Protein 1UQT (pdb70)

Secondary structure (DSSP, 8-state):
--EEEEEEE--------HHHHHHHHHHHHH-EEEEEEEEEES--SSPPEEEEETTEEEEEEEE-HHHIIIIIIIIIIIIIHHHHTT-GGG----HHHHHHHHHHHHHHHHHHGGG--TT-EEEEESGGGTTHHHHHHHTT--S-EEEE--S----HHHHTTSTTHHHHHHHHTTSSEEEESSHHHHHHHHHHHHHHS-EEEETTTEEEETTEEEEEEE------HHHHHHHHHSPPPHHHHHHHHHTTT-EEEEEE--B-GGG-HHHHHHHHHHHHHH-GGGTTTEEEEEE--B-STTSHHHHHHHHHHHHHHHHHHHHH-BTTB-SEEEE-S---HHHHHHHHHH-SEEEE--SSBS--HHHHHHHHHS-TTS--EEEEETTBGGGGT-TTSEEE-TT-HHHHHHHHHHHHT--HHHHHHHHHHHHHHHHHT-HHHHHHHHHHHHHHSPP-/--EEEEEEE------HHHHHHHHHHHHH-EEEEEE-S--S-TTS--EEEE-SSEEEEEE---HHHHIIIIIIIIIIIIHHHHTT-GGG----HHHHHHHHHHHHHHHHHHTTT--TT-EEEEESGGGTTHHHHHHHTT---EEEEE--SPPPPHHHHTTSTTHHHHHHHHTTSSEEEESSHHHHHHHHHHHHHHS-EEE-SSSEEEETTEEEEEEE------HHHHHHHHHSPPPHHHHHHHHH-TT-EEEEEE--B-GGG-HHHHHHHHHHHHHH-GGGTTTEEEEEE--B-STTSHHHHHHHHHHHHHHHHHHHHH-BTTB-SEEEE-S---HHHHHHHHHH-SEEEE--SSBS--HHHHHHHHHS-TTS--EEEEETTBGGGGT-TTSEEE-TT-HHHHHHHHHHHHT--HHHHHHHHHHHHHHHHHT-HHHHHHHHHHHHHHSPP-

CATH classification: 3.40.50.2000 (+1 more: 3.40.50.2000)

Solvent-accessible surface area: 35461 Å² total; per-residue (Å²): 82,60,3,0,0,1,7,11,137,30,36,71,84,188,121,52,27,9,51,12,34,1,0,28,30,3,0,127,90,34,3,6,5,6,0,2,12,45,27,109,53,26,101,66,146,103,118,40,152,127,76,142,145,66,93,5,23,11,0,14,8,18,2,28,117,109,23,16,64,23,0,33,16,47,0,0,1,9,0,0,10,0,0,0,6,64,75,69,101,38,34,105,49,109,134,81,0,12,73,0,0,45,102,1,0,25,64,5,0,75,44,0,62,110,36,28,104,145,93,1,3,0,0,0,2,24,2,16,0,1,0,0,0,54,9,0,35,131,65,56,7,85,15,50,0,0,2,0,1,28,9,10,5,0,59,19,154,33,0,59,57,1,66,4,54,49,44,0,0,71,8,4,1,10,0,9,1,1,0,5,5,15,73,113,10,5,78,9,0,20,71,0,0,65,104,58,27,213,30,88,65,178,101,61,69,41,5,53,1,100,74,60,69,4,73,2,42,32,8,36,5,0,1,55,8,114,53,2,41,146,24,2,64,22,122,27,57,114,147,26,46,104,12,113,73,123,17,183,120,34,59,13,1,6,1,11,9,78,2,0,10,3,19,1,0,4,60,3,0,41,0,0,19,8,0,1,103,123,52,76,113,16,58,37,132,1,29,0,7,0,0,0,24,65,13,48,32,117,14,117,20,4,64,79,16,70,96,93,0,2,29,23,3,2,53,0,19,1,116,24,4,75,8,37,21,8,0,1,14,6,4,26,48,148,31,53,43,103,35,15,0,32,1,1,65,34,4,47,0,0,0,3,2,0,20,68,15,3,6,13,40,27,0,0,11,2,2,6,0,5,51,78,73,91,0,8,6,2,0,0,0,84,57,2,7,0,14,108,31,0,96,11,4,10,67,3,37,8,137,66,116,64,73,2,0,43,10,0,29,115,3,12,92,18,68,83,76,58,48,64,64,55,4,54,96,7,47,68,49,1,71,144,25,22,5,74,81,2,10,90,41,0,20,55,31,0,90,115,15,131,61,126,63,51,1,0,0,1,6,9,133,18,53,83,138,120,29,8,54,19,39,0,0,50,24,2,0,156,88,29,6,3,4,7,1,1,13,39,32,146,30,69,100,79,136,111,97,59,126,120,77,147,146,47,84,4,22,12,1,11,9,36,1,32,133,109,9,30,68,30,0,48,45,55,0,0,3,19,0,0,19,1,0,0,6,61,74,63,106,39,36,114,48,108,128,82,0,10,70,0,0,44,89,0,0,24,55,3,0,76,53,0,66,100,34,25,99,140,87,3,2,0,0,0,2,24,4,16,0,0,0,0,0,46,11,0,38,128,75,56,11,83,16,42,0,0,2,0,1,26,10,10,5,0,58,13,151,34,0,52,56,2,73,4,59,52,48,0,0,71,8,4,0,11,0,10,1,1,0,5,4,14,72,109,11,13,81,7,0,26,69,0,0,66,97,59,28,215,29,57,71,182,79,77,60,38,6,43,1,101,71,56,68,5,69,1,44,36,7,35,6,0,0,72,15,180,70,2,42,146,24,3,60,22,127,45,56,100,136,22,48,113,6,107,58,111,24,166,130,27,58,10,0,7,1,15,11,82,2,0,20,4,20,1,0,25,59,3,0,44,1,0,18,9,0,1,97,124,46,82,112,19,56,30,123,2,10,0,7,0,0,0,24,71,14,54,23,131,33,118,25,3,61,81,13,81,96,81,0,3,28,12,4,2,49,0,17,0,107,24,3,61,8,43,18,11,0,2,22,6,3,31,47,155,28,93,63,96,33,18,0,21,1,3,68,29,4,48,0,1,1,4,2,0,20,65,19,2,6,12,41,29,0,0,16,3,1,5,0,4,47,75,74,89,0,7,6,2,0,0,0,83,53,3,8,0,16,104,31,0,96,9,5,10,67,3,38,7,140,68,116,59,73,2,0,45,10,0,30,117,2,13,92,16,67,88,78,62,49,56,70,53,4,51,94,6,45,65,47,1,77,144,24,32,2,76,80,2,8,94,46,0,14,61,34,0,90,122,20,134,64,128

InterPro domains:
  IPR001830 Glycosyl transferase, family 20 [PF00982] (17-453)
  IPR001830 Glycosyl transferase, family 20 [PTHR10788] (3-464)
  IPR001830 Glycosyl transferase, family 20 [cd03788] (3-452)
  IPR012766 Alpha,alpha-trehalose-phosphate synthase [TIGR02400] (3-453)

Organism: Escherichia coli (strain K12) (NCBI:txid83333)

B-factor: mean 21.7, std 5.07, range [10.3, 51.67]

Foldseek 3Di:
DAEEEEDAEADDDPQADQVNVLVVLLCVVRQYEYEHAHPDEDDQVDAWDWDDDDRYIYTHGHHHPLLCCLLPLACQVQAVVCLQLVRPVRHDDDVSSVVSLVVVLLVSLVNCVVVDDLAYEYEYEEDSNLQNLVSNVVVPRQYQYEYEHFFAADACVRLVVRPCSPVSLVRNLSHQEYEAQAPVRQVRSVNNLVVNFPWDDDPNFWIATPNGTHGYYYQNRAADLVVLQVLQVDDADVVVNVVLVVLPQEAEEEEEDAQDLQQCLLLQLVLVLLLCVVPVVCQPRYAYEYEYAYDSCVHVVSVVSVVVNVVSLCVSQVVRNDPPDRRYHYHNDDDRPSNVLNVLQSHQEYEGAGNAGRADHVQNSSLSSHDLQQGHAYEYEPRHSNCVQLVLGNYDHSVPSNSSSVSVVCRVPPDSVSRNVSSVSSNVSNVVSHSNNSSVVVVVVSSPDDTD/DEEEEEDADDDDPDDQVNVLVVLLCVVHQYEYEYEPEDADDQPDAWDWDDDPSYIYTYTYDHPLLCCLQPVACPVQAVVCLQLPHPVRHDDDVSSVVSLVVVLLVSLVNCVVVDDQAYEYEYEEDSNLQNLVNNVVVPHLHQYEYEHLFAADAQVRQVPPPCSVVSLVRNLSHQEYEAQDPVRQVRSVNNLVVNFPWDDDDVFWIATPNRTHGYDYQNRFADLVVLQVLQPDDADVVVVVVLVVLVQAAEEEEEDEQDQQQCVLLVLVLLLLLCVPPVVCQPRYAYEYEYAYDSCVDDRSVVSVVSNVVSLCVSQVVRPDPPGRRYHYHHDDDDPSNVLNVLQSHAEYEGAGNAGRADHVQNSSLSSHDLQAGHAYEYEPRHSVCVQLVLGNYDHSVPSPSSSVSVVCRVPPDSVSRNVSSVSSNVRSVVSDSNVSSVVSVVVSSPDDTD

Sequence (902 aa):
SRLVVVSNRIAPPDSAGGLAVGILGALKAAGGLWFGWSGETGNEDQPLKKVKKGNITWASFNLSEQDLDEYYNQFSNAVLWPAFHYRLDLVQFQRPAWDGYLRVNALLADKLLPLLQDDDIIWIHDYHLLPFAHELRKRGVNNRIGFFLHIPFPTPEIFNALPTYDTLLEQLCDYDLLGFQTENDRLAFLDCLSNLTRVTTRSAKSHTAWGKAFRTEVYPIGIEPKEIAKQAAGPLPPKLAQLKAELKNVQNIFSVERLDYSKGLPERFLAYEALLEKYPQHHGKIRYTQIAPTSRGDVQAYQDIRHQLENEAGRINGKYGQLGWTPLYYLNQHFDRKLLMKIFRYSDVGLVTPLRDGMNLVAKEYVAAQDPANPGVLVLSQFAGAANELTSALIVNPYDRDEVAAALDRALTMSLAERISRHAEMLDVIVKNDINHWQECFISDLKQIVPRSRLVVVSNRIAPPAGGLAVGILGALKAAGGLWFGWSGETGNEDQPLKKVKKGNITWASFNLSEQDLDEYYNQFSNAVLWPAFHYRLDLVQFQRPAWDGYLRVNALLADKLLPLLQDDDIIWIHDYHLLPFAHELRKRGVNNRIGFFLHIPFPTPEIFNALPTYDTLLEQLCDYDLLGFQTENDRLAFLDCLSNLTRVTTRSAKSHTAWGKAFRTEVYPIGIEPKEIAKQAAGPLPPKLAQLKAELKNVQNIFSVERLDYSKGLPERFLAYEALLEKYPQHHGKIRYTQIAPTSRGDVQAYQDIRHQLENEAGRINGKYGQLGWTPLYYLNQHFDRKLLMKIFRYSDVGLVTPLRDGMNLVAKEYVAAQDPANPGVLVLSQFAGAANELTSALIVNPYDRDEVAAALDRALTMSLAERISRHAEMLDVIVKNDINHWQECFISDLKQIVPR

Nearest PDB structures (foldseek):
  1uqt-assembly1_B  TM=9.959E-01  e=4.396E-80  Escherichia coli
  1gz5-assembly1_A  TM=9.847E-01  e=3.395E-80  Escherichia coli str. K-12 substr. W3110
  1gz5-assembly1_D  TM=9.846E-01  e=1.774E-79  Escherichia coli str. K-12 substr. W3110
  5tvg-assembly4_B  TM=9.697E-01  e=3.138E-56  Burkholderia vietnamiensis G4
  5tvg-assembly5_G  TM=9.729E-01  e=1.053E-54  Burkholderia vietnamiensis G4

GO terms:
  GO:0003825 alpha,alpha-trehalose-phosphate synthase (UDP-forming) activity (F, IDA)
  GO:0070417 cellular response to cold (P, IEP)
  GO:0006970 response to osmotic stress (P, IEP)
  GO:0005992 trehalose biosynthetic process (P, IMP)
  GO:0070417 cellular response to cold (P, IMP)
  GO:0006950 response to stress (P, IMP)
  GO:0006970 response to osmotic stress (P, IMP)
  GO:0006974 DNA damage response (P, IEP)

Structure (mmCIF, N/CA/C/O backbone):
data_1UQT
#
_entry.id   1UQT
#
_cell.length_a   88.919
_cell.length_b   101.521
_cell.length_c   118.207
_cell.angle_alpha   90.00
_cell.angle_beta   90.00
_cell.angle_gamma   90.00
#
_symmetry.space_group_name_H-M   'P 21 21 2'
#
loop_
_entity.id
_entity.type
_entity.pdbx_description
1 polymer 'ALPHA, ALPHA-TREHALOSE-PHOSPHATE SYNTHASE'
2 non-polymer "URIDINE-5'-DIPHOSPHATE-2-DEOXY-2-FLUORO-ALPHA-D-GLUCOSE"
3 water water
#
loop_
_atom_site.group_PDB
_atom_site.id
_atom_site.type_symbol
_atom_site.label_atom_id
_atom_site.label_alt_id
_atom_site.label_comp_id
_atom_site.label_asym_id
_atom_site.label_entity_id
_atom_site.label_seq_id
_atom_site.pdbx_PDB_ins_code
_atom_site.Cartn_x
_atom_site.Cartn_y
_atom_site.Cartn_z
_atom_site.occupancy
_atom_site.B_iso_or_equiv
_atom_site.auth_seq_id
_atom_site.auth_comp_id
_atom_site.auth_asym_id
_atom_site.auth_atom_id
_atom_site.pdbx_PDB_model_num
ATOM 1 N N . SER A 1 2 ? 38.512 44.053 -5.645 1.00 28.56 1 SER A N 1
ATOM 2 C CA . SER A 1 2 ? 37.501 43.617 -6.700 1.00 28.49 1 SER A CA 1
ATOM 3 C C . SER A 1 2 ? 37.127 42.137 -6.475 1.00 27.22 1 SER A C 1
ATOM 4 O O . SER A 1 2 ? 36.591 41.810 -5.404 1.00 28.31 1 SER A O 1
ATOM 7 N N . ARG A 1 3 ? 37.450 41.253 -7.425 1.00 25.07 2 ARG A N 1
ATOM 8 C CA . ARG A 1 3 ? 37.172 39.820 -7.294 1.00 23.57 2 ARG A CA 1
ATOM 9 C C . ARG A 1 3 ? 37.805 39.155 -6.036 1.00 21.64 2 ARG A C 1
ATOM 10 O O . ARG A 1 3 ? 38.984 39.303 -5.737 1.00 19.83 2 ARG A O 1
ATOM 18 N N . LEU A 1 4 ? 36.997 38.395 -5.322 1.00 19.78 3 LEU A N 1
ATOM 19 C CA . LEU A 1 4 ? 37.449 37.715 -4.115 1.00 18.59 3 LEU A CA 1
ATOM 20 C C . LEU A 1 4 ? 37.750 36.266 -4.446 1.00 17.47 3 LEU A C 1
ATOM 21 O O . LEU A 1 4 ? 36.937 35.570 -5.036 1.00 16.74 3 LEU A O 1
ATOM 26 N N . VAL A 1 5 ? 38.912 35.813 -4.030 1.00 16.42 4 VAL A N 1
ATOM 27 C CA . VAL A 1 5 ? 39.276 34.423 -4.126 1.00 15.97 4 VAL A CA 1
ATOM 28 C C . VAL A 1 5 ? 39.432 33.958 -2.686 1.00 16.18 4 VAL A C 1
ATOM 29 O O . VAL A 1 5 ? 40.144 34.567 -1.906 1.00 16.89 4 VAL A O 1
ATOM 33 N N . VAL A 1 6 ? 38.771 32.881 -2.327 1.00 16.38 5 VAL A N 1
ATOM 34 C CA . VAL A 1 6 ? 38.849 32.333 -0.982 1.00 16.36 5 VAL A CA 1
ATOM 35 C C . VAL A 1 6 ? 39.387 30.913 -1.028 1.00 17.06 5 VAL A C 1
ATOM 36 O O . VAL A 1 6 ? 38.907 30.098 -1.825 1.00 15.32 5 VAL A O 1
ATOM 40 N N . VAL A 1 7 ? 40.379 30.606 -0.199 1.00 18.54 6 VAL A N 1
ATOM 41 C CA . VAL A 1 7 ? 40.804 29.214 -0.072 1.00 20.77 6 VAL A CA 1
ATOM 42 C C . VAL A 1 7 ? 40.699 28.671 1.350 1.00 21.63 6 VAL A C 1
ATOM 43 O O . VAL A 1 7 ? 41.011 29.335 2.324 1.00 21.42 6 VAL A O 1
ATOM 47 N N . SER A 1 8 ? 40.181 27.455 1.434 1.00 23.20 7 SER A N 1
ATOM 48 C CA . SER A 1 8 ? 40.009 26.767 2.714 1.00 24.28 7 SER A CA 1
ATOM 49 C C . SER A 1 8 ? 40.092 25.269 2.474 1.00 25.57 7 SER A C 1
ATOM 50 O O . SER A 1 8 ? 39.823 24.803 1.365 1.00 24.23 7 SER A O 1
ATOM 53 N N . ASN A 1 9 ? 40.469 24.530 3.511 1.00 27.69 8 ASN A N 1
ATOM 54 C CA . ASN A 1 9 ? 40.726 23.089 3.384 1.00 29.12 8 ASN A CA 1
ATOM 55 C C . ASN A 1 9 ? 39.510 22.314 2.862 1.00 29.85 8 ASN A C 1
ATOM 56 O O . ASN A 1 9 ? 39.675 21.361 2.099 1.00 30.69 8 ASN A O 1
ATOM 61 N N . ARG A 1 10 ? 38.294 22.715 3.253 1.00 30.68 9 ARG A N 1
ATOM 62 C CA . ARG A 1 10 ? 37.076 22.226 2.587 1.00 31.19 9 ARG A CA 1
ATOM 63 C C . ARG A 1 10 ? 36.308 23.400 2.000 1.00 31.20 9 ARG A C 1
ATOM 64 O O . ARG A 1 10 ? 36.457 24.535 2.450 1.00 31.05 9 ARG A O 1
ATOM 72 N N . ILE A 1 11 ? 35.469 23.116 1.007 1.00 30.81 10 ILE A N 1
ATOM 73 C CA . ILE A 1 11 ? 34.527 24.102 0.475 1.00 30.88 10 ILE A CA 1
ATOM 74 C C . ILE A 1 11 ? 33.098 23.575 0.583 1.00 31.48 10 ILE A C 1
ATOM 75 O O . ILE A 1 11 ? 32.869 22.467 1.080 1.00 31.35 10 ILE A O 1
ATOM 80 N N . ALA A 1 12 ? 32.140 24.372 0.121 1.00 32.37 11 ALA A N 1
ATOM 81 C CA . ALA A 1 12 ? 30.731 23.989 0.169 1.00 33.09 11 ALA A CA 1
ATOM 82 C C . ALA A 1 12 ? 30.005 24.410 -1.111 1.00 33.91 11 ALA A C 1
ATOM 83 O O . ALA A 1 12 ? 29.643 25.584 -1.267 1.00 33.94 11 ALA A O 1
ATOM 85 N N . PRO A 1 13 ? 29.786 23.469 -2.031 1.00 34.82 12 PRO A N 1
ATOM 86 C CA . PRO A 1 13 ? 28.995 23.767 -3.235 1.00 35.44 12 PRO A CA 1
ATOM 87 C C . PRO A 1 13 ? 27.494 23.789 -2.893 1.00 36.12 12 PRO A C 1
ATOM 88 O O . PRO A 1 13 ? 27.124 23.136 -1.905 1.00 36.23 12 PRO A O 1
ATOM 92 N N . PRO A 1 14 ? 26.670 24.509 -3.674 1.00 36.83 13 PRO A N 1
ATOM 93 C CA . PRO A 1 14 ? 25.231 24.710 -3.387 1.00 37.40 13 PRO A CA 1
ATOM 94 C C . PRO A 1 14 ? 24.479 23.582 -2.623 1.00 38.02 13 PRO A C 1
ATOM 95 O O . PRO A 1 14 ? 24.199 23.764 -1.428 1.00 38.60 13 PRO A O 1
ATOM 99 N N . ASP A 1 15 ? 24.163 22.463 -3.275 1.00 38.33 14 ASP A N 1
ATOM 100 C CA . ASP A 1 15 ? 23.497 21.343 -2.593 1.00 38.49 14 ASP A CA 1
ATOM 101 C C . ASP A 1 15 ? 24.559 20.437 -1.927 1.00 38.69 14 ASP A C 1
ATOM 102 O O . ASP A 1 15 ? 24.888 19.350 -2.425 1.00 38.41 14 ASP A O 1
ATOM 107 N N . SER A 1 20 ? 23.394 22.297 3.318 1.00 35.94 19 SER A N 1
ATOM 108 C CA . SER A 1 20 ? 23.368 22.362 4.786 1.00 36.01 19 SER A CA 1
ATOM 109 C C . SER A 1 20 ? 24.478 23.314 5.246 1.00 35.65 19 SER A C 1
ATOM 110 O O . SER A 1 20 ? 25.578 22.885 5.619 1.00 36.04 19 SER A O 1
ATOM 113 N N . ALA A 1 21 ? 24.159 24.611 5.219 1.00 35.25 20 ALA A N 1
ATOM 114 C CA . ALA A 1 21 ? 25.162 25.682 5.257 1.00 34.50 20 ALA A CA 1
ATOM 115 C C . ALA A 1 21 ? 25.617 26.042 6.675 1.00 33.80 20 ALA A C 1
ATOM 116 O O . ALA A 1 21 ? 24.835 26.568 7.474 1.00 34.13 20 ALA A O 1
ATOM 118 N N . GLY A 1 22 ? 26.884 25.760 6.971 1.00 32.58 21 GLY A N 1
ATOM 119 C CA . GLY A 1 22 ? 27.450 26.017 8.278 1.00 31.93 21 GLY A CA 1
ATOM 120 C C . GLY A 1 22 ? 27.841 27.467 8.483 1.00 31.35 21 GLY A C 1
ATOM 121 O O . GLY A 1 22 ? 27.732 28.293 7.577 1.00 30.89 21 GLY A O 1
ATOM 122 N N . GLY A 1 23 ? 28.327 27.762 9.683 1.00 30.59 22 GLY A N 1
ATOM 123 C CA . GLY A 1 23 ? 28.618 29.117 10.101 1.00 29.78 22 GLY A CA 1
ATOM 124 C C . GLY A 1 23 ? 29.621 29.862 9.249 1.00 29.32 22 GLY A C 1
ATOM 125 O O . GLY A 1 23 ? 29.354 30.984 8.842 1.00 29.60 22 GLY A O 1
ATOM 126 N N . LEU A 1 24 ? 30.770 29.255 8.975 1.00 28.34 23 LEU A N 1
ATOM 127 C CA . LEU A 1 24 ? 31.816 29.920 8.198 1.00 28.13 23 LEU A CA 1
ATOM 128 C C . LEU A 1 24 ? 31.393 30.043 6.736 1.00 27.58 23 LEU A C 1
ATOM 129 O O . LEU A 1 24 ? 31.690 31.040 6.083 1.00 27.95 23 LEU A O 1
ATOM 134 N N . ALA A 1 25 ? 30.723 29.014 6.232 1.00 27.07 24 ALA A N 1
ATOM 135 C CA . ALA A 1 25 ? 30.269 28.975 4.838 1.00 26.41 24 ALA A CA 1
ATOM 136 C C . ALA A 1 25 ? 29.360 30.154 4.470 1.00 25.87 24 ALA A C 1
ATOM 137 O O . ALA A 1 25 ? 29.486 30.707 3.372 1.00 25.31 24 ALA A O 1
ATOM 139 N N . VAL A 1 26 ? 28.458 30.551 5.375 1.00 25.27 25 VAL A N 1
ATOM 140 C CA . VAL A 1 26 ? 27.560 31.682 5.097 1.00 25.26 25 VAL A CA 1
ATOM 141 C C . VAL A 1 26 ? 28.340 33.011 5.051 1.00 24.74 25 VAL A C 1
ATOM 142 O O . VAL A 1 26 ? 27.990 33.934 4.307 1.00 24.26 25 VAL A O 1
ATOM 146 N N . GLY A 1 27 ? 29.402 33.103 5.837 1.00 24.09 26 GLY A N 1
ATOM 147 C CA . GLY A 1 27 ? 30.261 34.271 5.785 1.00 24.33 26 GLY A CA 1
ATOM 148 C C . GLY A 1 27 ? 31.000 34.379 4.475 1.00 23.80 26 GLY A C 1
ATOM 149 O O . GLY A 1 27 ? 31.015 35.425 3.831 1.00 23.48 26 GLY A O 1
ATOM 150 N N . ILE A 1 28 ? 31.619 33.283 4.073 1.00 24.22 27 ILE A N 1
ATOM 151 C CA . ILE A 1 28 ? 32.368 33.250 2.809 1.00 24.37 27 ILE A CA 1
ATOM 152 C C . ILE A 1 28 ? 31.476 33.549 1.616 1.00 23.78 27 ILE A C 1
ATOM 153 O O . ILE A 1 28 ? 31.845 34.311 0.713 1.00 23.70 27 ILE A O 1
ATOM 158 N N . LEU A 1 29 ? 30.287 32.964 1.622 1.00 23.55 28 LEU A N 1
ATOM 159 C CA . LEU A 1 29 ? 29.368 33.122 0.513 1.00 22.92 28 LEU A CA 1
ATOM 160 C C . LEU A 1 29 ? 28.829 34.537 0.436 1.00 22.40 28 LEU A C 1
ATOM 161 O O . LEU A 1 29 ? 28.631 35.049 -0.659 1.00 21.04 28 LEU A O 1
ATOM 166 N N . GLY A 1 30 ? 28.603 35.176 1.587 1.00 22.05 29 GLY A N 1
ATOM 167 C CA . GLY A 1 30 ? 28.169 36.571 1.602 1.00 21.53 29 GLY A CA 1
ATOM 168 C C . GLY A 1 30 ? 29.258 37.438 0.987 1.00 21.32 29 GLY A C 1
ATOM 169 O O . GLY A 1 30 ? 28.956 38.349 0.210 1.00 21.73 29 GLY A O 1
ATOM 170 N N . ALA A 1 31 ? 30.522 37.129 1.318 1.00 21.09 30 ALA A N 1
ATOM 171 C CA . ALA A 1 31 ? 31.682 37.840 0.791 1.00 21.22 30 ALA A CA 1
ATOM 172 C C . ALA A 1 31 ? 31.785 37.715 -0.731 1.00 21.67 30 ALA A C 1
ATOM 173 O O . ALA A 1 31 ? 31.919 38.703 -1.429 1.00 22.27 30 ALA A O 1
ATOM 175 N N . LEU A 1 32 ? 31.707 36.477 -1.206 1.00 22.35 31 LEU A N 1
ATOM 176 C CA . LEU A 1 32 ? 31.793 36.130 -2.618 1.00 23.22 31 LEU A CA 1
ATOM 177 C C . LEU A 1 32 ? 30.603 36.618 -3.419 1.00 23.18 31 LEU A C 1
ATOM 178 O O . LEU A 1 32 ? 30.746 36.914 -4.604 1.00 22.57 31 LEU A O 1
ATOM 183 N N . LYS A 1 33 ? 29.428 36.692 -2.793 1.00 23.46 32 LYS A N 1
ATOM 184 C CA . LYS A 1 33 ? 28.231 37.155 -3.510 1.00 24.03 32 LYS A CA 1
ATOM 185 C C . LYS A 1 33 ? 28.284 38.668 -3.703 1.00 23.65 32 LYS A C 1
ATOM 186 O O . LYS A 1 33 ? 27.726 39.174 -4.658 1.00 23.06 32 LYS A O 1
ATOM 192 N N . ALA A 1 34 ? 28.969 39.384 -2.806 1.00 23.26 33 ALA A N 1
ATOM 193 C CA . ALA A 1 34 ? 29.165 40.827 -2.966 1.00 23.38 33 ALA A CA 1
ATOM 194 C C . ALA A 1 34 ? 30.216 41.151 -4.042 1.00 23.62 33 ALA A C 1
ATOM 195 O O . ALA A 1 34 ? 29.989 42.001 -4.891 1.00 22.88 33 ALA A O 1
ATOM 197 N N . ALA A 1 35 ? 31.357 40.457 -4.003 1.00 24.32 34 ALA A N 1
ATOM 198 C CA . ALA A 1 35 ? 32.502 40.735 -4.891 1.00 24.56 34 ALA A CA 1
ATOM 199 C C . ALA A 1 35 ? 32.425 39.976 -6.223 1.00 24.78 34 ALA A C 1
ATOM 200 O O . ALA A 1 35 ? 32.934 40.439 -7.261 1.00 25.13 34 ALA A O 1
ATOM 202 N N . GLY A 1 36 ? 31.769 38.817 -6.187 1.00 23.90 35 GLY A N 1
ATOM 203 C CA . GLY A 1 36 ? 31.974 37.786 -7.179 1.00 23.41 35 GLY A CA 1
ATOM 204 C C . GLY A 1 36 ? 33.323 37.176 -6.917 1.00 22.68 35 GLY A C 1
ATOM 205 O O . GLY A 1 36 ? 34.139 37.789 -6.251 1.00 22.82 35 GLY A O 1
ATOM 206 N N . GLY A 1 37 ? 33.553 35.964 -7.412 1.00 22.21 36 GLY A N 1
ATOM 207 C CA . GLY A 1 37 ? 34.855 35.334 -7.284 1.00 21.34 36 GLY A CA 1
ATOM 208 C C . GLY A 1 37 ? 34.859 33.814 -7.243 1.00 20.63 36 GLY A C 1
ATOM 209 O O . GLY A 1 37 ? 33.997 33.149 -7.829 1.00 19.79 36 GLY A O 1
ATOM 210 N N . LEU A 1 38 ? 35.818 33.278 -6.499 1.00 19.40 37 LEU A N 1
ATOM 211 C CA . LEU A 1 38 ? 36.188 31.880 -6.554 1.00 19.26 37 LEU A CA 1
ATOM 212 C C . LEU A 1 38 ? 36.336 31.327 -5.129 1.00 18.90 37 LEU A C 1
ATOM 213 O O . LEU A 1 38 ? 36.899 31.980 -4.258 1.00 17.64 37 LEU A O 1
ATOM 218 N N . TRP A 1 39 ? 35.830 30.122 -4.894 1.00 18.64 38 TRP A N 1
ATOM 219 C CA . TRP A 1 39 ? 36.146 29.384 -3.679 1.00 17.82 38 TRP A CA 1
ATOM 220 C C . TRP A 1 39 ? 36.863 28.113 -4.076 1.00 17.83 38 TRP A C 1
ATOM 221 O O . TRP A 1 39 ? 36.313 27.288 -4.820 1.00 18.40 38 TRP A O 1
ATOM 232 N N . PHE A 1 40 ? 38.081 27.950 -3.575 1.00 18.32 39 PHE A N 1
ATOM 233 C CA . PHE A 1 40 ? 38.978 26.867 -3.956 1.00 18.16 39 PHE A CA 1
ATOM 234 C C . PHE A 1 40 ? 39.350 26.039 -2.719 1.00 18.92 39 PHE A C 1
ATOM 235 O O . PHE A 1 40 ? 39.649 26.592 -1.675 1.00 16.66 39 PHE A O 1
ATOM 243 N N . GLY A 1 41 ? 39.303 24.709 -2.821 1.00 20.18 40 GLY A N 1
ATOM 244 C CA . GLY A 1 41 ? 39.774 23.850 -1.737 1.00 21.38 40 GLY A CA 1
ATOM 245 C C . GLY A 1 41 ? 39.641 22.340 -1.965 1.00 22.84 40 GLY A C 1
ATOM 246 O O . GLY A 1 41 ? 39.136 21.891 -2.996 1.00 22.88 40 GLY A O 1
ATOM 247 N N . TRP A 1 42 ? 40.085 21.563 -0.975 1.00 24.26 41 TRP A N 1
ATOM 248 C CA . TRP A 1 42 ? 40.054 20.091 -1.033 1.00 25.07 41 TRP A CA 1
ATOM 249 C C . TRP A 1 42 ? 38.625 19.573 -1.085 1.00 25.51 41 TRP A C 1
ATOM 250 O O . TRP A 1 42 ? 37.729 20.071 -0.393 1.00 25.97 41 TRP A O 1
ATOM 261 N N . SER A 1 43 ? 38.417 18.573 -1.929 1.00 26.29 42 SER A N 1
ATOM 262 C CA . SER A 1 43 ? 37.093 17.995 -2.144 1.00 26.59 42 SER A CA 1
ATOM 263 C C . SER A 1 43 ? 36.606 17.142 -0.977 1.00 27.08 42 SER A C 1
ATOM 264 O O . SER A 1 43 ? 35.447 16.763 -0.964 1.00 26.69 42 SER A O 1
ATOM 267 N N . GLY A 1 44 ? 37.493 16.810 -0.040 1.00 27.57 43 GLY A N 1
ATOM 268 C CA . GLY A 1 44 ? 37.208 15.808 0.982 1.00 28.50 43 GLY A CA 1
ATOM 269 C C . GLY A 1 44 ? 37.479 14.369 0.550 1.00 29.25 43 GLY A C 1
ATOM 270 O O . GLY A 1 44 ? 37.478 13.452 1.376 1.00 29.69 43 GLY A O 1
ATOM 271 N N . GLU A 1 45 ? 37.699 14.160 -0.748 1.00 30.16 44 GLU A N 1
ATOM 272 C CA . GLU A 1 45 ? 37.912 12.820 -1.312 1.00 30.63 44 GLU A CA 1
ATOM 273 C C . GLU A 1 45 ? 39.408 12.493 -1.376 1.00 30.72 44 GLU A C 1
ATOM 274 O O . GLU A 1 45 ? 40.229 13.373 -1.619 1.00 30.62 44 GLU A O 1
ATOM 280 N N . THR A 1 46 ? 39.758 11.231 -1.138 1.00 30.97 45 THR A N 1
ATOM 281 C CA . THR A 1 46 ? 41.115 10.740 -1.387 1.00 31.20 45 THR A CA 1
ATOM 282 C C . THR A 1 46 ? 41.073 9.921 -2.669 1.00 31.34 45 THR A C 1
ATOM 283 O O . THR A 1 46 ? 40.011 9.438 -3.062 1.00 31.73 45 THR A O 1
ATOM 287 N N . GLY A 1 47 ? 42.221 9.765 -3.319 1.00 31.73 46 GLY A N 1
ATOM 288 C CA . GLY A 1 47 ? 42.296 9.064 -4.593 1.00 31.87 46 GLY A CA 1
ATOM 289 C C . GLY A 1 47 ? 42.131 9.973 -5.802 1.00 32.35 46 GLY A C 1
ATOM 290 O O . GLY A 1 47 ? 41.734 11.132 -5.666 1.00 32.04 46 GLY A O 1
ATOM 291 N N . ASN A 1 48 ? 42.448 9.414 -6.974 1.00 33.04 47 ASN A N 1
ATOM 292 C CA . ASN A 1 48 ? 42.377 10.048 -8.318 1.00 33.68 47 ASN A CA 1
ATOM 293 C C . ASN A 1 48 ? 42.720 11.542 -8.436 1.00 34.06 47 ASN A C 1
ATOM 294 O O . ASN A 1 48 ? 41.884 12.352 -8.850 1.00 34.38 47 ASN A O 1
ATOM 299 N N . GLU A 1 49 ? 43.976 11.880 -8.143 1.00 34.25 48 GLU A N 1
ATOM 300 C CA . GLU A 1 49 ? 44.434 13.272 -8.092 1.00 34.45 48 GLU A CA 1
ATOM 301 C C . GLU A 1 49 ? 44.911 13.768 -9.452 1.00 34.51 48 GLU A C 1
ATOM 302 O O . GLU A 1 49 ? 45.140 14.965 -9.624 1.00 35.29 48 GLU A O 1
ATOM 308 N N . ASP A 1 50 ? 45.095 12.850 -10.398 1.00 34.48 49 ASP A N 1
ATOM 309 C CA . ASP A 1 50 ? 45.396 13.202 -11.786 1.00 34.34 49 ASP A CA 1
ATOM 310 C C . ASP A 1 50 ? 44.361 14.178 -12.316 1.00 34.06 49 ASP A C 1
ATOM 311 O O . ASP A 1 50 ? 44.697 15.306 -12.678 1.00 34.63 49 ASP A O 1
ATOM 316 N N . GLN A 1 51 ? 43.102 13.736 -12.306 1.00 33.45 50 GLN A N 1
ATOM 317 C CA . GLN A 1 51 ? 42.005 14.373 -13.049 1.00 32.81 50 GLN A CA 1
ATOM 318 C C . GLN A 1 51 ? 41.843 15.873 -12.752 1.00 31.82 50 GLN A C 1
ATOM 319 O O . GLN A 1 51 ? 42.186 16.337 -11.650 1.00 31.07 50 GLN A O 1
ATOM 325 N N . PRO A 1 52 ? 41.334 16.624 -13.738 1.00 30.71 51 PRO A N 1
ATOM 326 C CA . PRO A 1 52 ? 41.262 18.087 -13.633 1.00 30.02 51 PRO A CA 1
ATOM 327 C C . PRO A 1 52 ? 40.555 18.560 -12.372 1.00 29.67 51 PRO A C 1
ATOM 328 O O . PRO A 1 52 ? 39.861 17.786 -11.697 1.00 29.29 51 PRO A O 1
ATOM 332 N N . LEU A 1 53 ? 40.744 19.837 -12.065 1.00 28.96 52 LEU A N 1
ATOM 333 C CA . LEU A 1 53 ? 39.954 20.503 -11.044 1.00 28.69 52 LEU A CA 1
ATOM 334 C C . LEU A 1 53 ? 38.462 20.333 -11.369 1.00 28.29 52 LEU A C 1
ATOM 335 O O . LEU A 1 53 ? 38.056 20.415 -12.538 1.00 27.59 52 LEU A O 1
ATOM 340 N N . LYS A 1 54 ? 37.663 20.061 -10.331 1.00 27.86 53 LYS A N 1
ATOM 341 C CA . LYS A 1 54 ? 36.200 19.999 -10.444 1.00 27.36 53 LYS A CA 1
ATOM 342 C C . LYS A 1 54 ? 35.633 21.408 -10.215 1.00 26.78 53 LYS A C 1
ATOM 343 O O . LYS A 1 54 ? 35.709 21.937 -9.109 1.00 26.68 53 LYS A O 1
ATOM 349 N N . LYS A 1 55 ? 35.079 22.001 -11.270 1.00 26.31 54 LYS A N 1
ATOM 350 C CA . LYS A 1 55 ? 34.578 23.375 -11.257 1.00 26.26 54 LYS A CA 1
ATOM 351 C C . LYS A 1 55 ? 33.051 23.430 -11.441 1.00 26.43 54 LYS A C 1
ATOM 352 O O . LYS A 1 55 ? 32.502 22.784 -12.336 1.00 25.63 54 LYS A O 1
ATOM 358 N N . VAL A 1 56 ? 32.368 24.191 -10.584 1.00 26.72 55 VAL A N 1
ATOM 359 C CA . VAL A 1 56 ? 30.959 24.562 -10.808 1.00 27.07 55 VAL A CA 1
ATOM 360 C C . VAL A 1 56 ? 30.799 26.082 -10.720 1.00 27.12 55 VAL A C 1
ATOM 361 O O . VAL A 1 56 ? 31.538 26.729 -9.987 1.00 27.01 55 VAL A O 1
ATOM 365 N N . LYS A 1 57 ? 29.817 26.641 -11.431 1.00 26.85 56 LYS A N 1
ATOM 366 C CA . LYS A 1 57 ? 29.610 28.088 -11.442 1.00 26.96 56 LYS A CA 1
ATOM 367 C C . LYS A 1 57 ? 28.130 28.465 -11.365 1.00 27.10 56 LYS A C 1
ATOM 368 O O . LYS A 1 57 ? 27.299 27.976 -12.159 1.00 26.94 56 LYS A O 1
ATOM 374 N N . LYS A 1 58 ? 27.811 29.335 -10.406 1.00 26.97 57 LYS A N 1
ATOM 375 C CA . LYS A 1 58 ? 26.469 29.904 -10.263 1.00 27.30 57 LYS A CA 1
ATOM 376 C C . LYS A 1 58 ? 26.531 31.444 -10.196 1.00 27.22 57 LYS A C 1
ATOM 377 O O . LYS A 1 58 ? 27.074 32.015 -9.241 1.00 27.10 57 LYS A O 1
ATOM 383 N N . GLY A 1 59 ? 25.976 32.106 -11.214 1.00 27.18 58 GLY A N 1
ATOM 384 C CA . GLY A 1 59 ? 25.997 33.562 -11.298 1.00 27.20 58 GLY A CA 1
ATOM 385 C C . GLY A 1 59 ? 27.399 34.154 -11.210 1.00 27.21 58 GLY A C 1
ATOM 386 O O . GLY A 1 59 ? 28.200 33.979 -12.126 1.00 26.82 58 GLY A O 1
ATOM 387 N N . ASN A 1 60 ? 27.699 34.816 -10.086 1.00 27.56 59 ASN A N 1
ATOM 388 C CA . ASN A 1 60 ? 28.986 35.507 -9.879 1.00 27.44 59 ASN A CA 1
ATOM 389 C C . ASN A 1 60 ? 30.110 34.631 -9.336 1.00 26.56 59 ASN A C 1
ATOM 390 O O . ASN A 1 60 ? 31.256 35.077 -9.226 1.00 26.19 59 ASN A O 1
ATOM 395 N N . ILE A 1 61 ? 29.796 33.396 -8.970 1.00 25.63 60 ILE A N 1
ATOM 396 C CA . ILE A 1 61 ? 30.720 32.603 -8.158 1.00 24.76 60 ILE A CA 1
ATOM 397 C C . ILE A 1 61 ? 31.123 31.312 -8.848 1.00 24.24 60 ILE A C 1
ATOM 398 O O . ILE A 1 61 ? 30.361 30.772 -9.658 1.00 24.21 60 ILE A O 1
ATOM 403 N N . THR A 1 62 ? 32.326 30.836 -8.522 1.00 23.33 61 THR A N 1
ATOM 404 C CA . THR A 1 62 ? 32.849 29.575 -8.996 1.00 22.80 61 THR A CA 1
ATOM 405 C C . THR A 1 62 ? 33.429 28.772 -7.830 1.00 22.33 61 THR A C 1
ATOM 406 O O . THR A 1 62 ? 34.204 29.291 -7.045 1.00 22.47 61 THR A O 1
ATOM 410 N N . TRP A 1 63 ? 33.049 27.503 -7.727 1.00 21.62 62 TRP A N 1
ATOM 411 C CA . TRP A 1 63 ? 33.610 26.584 -6.742 1.00 21.23 62 TRP A CA 1
ATOM 412 C C . TRP A 1 63 ? 34.578 25.619 -7.429 1.00 20.52 62 TRP A C 1
ATOM 413 O O . TRP A 1 63 ? 34.256 25.085 -8.497 1.00 20.06 62 TRP A O 1
ATOM 424 N N . ALA A 1 64 ? 35.724 25.351 -6.808 1.00 19.68 63 ALA A N 1
ATOM 425 C CA . ALA A 1 64 ? 36.765 24.542 -7.438 1.00 19.64 63 ALA A CA 1
ATOM 426 C C . ALA A 1 64 ? 37.464 23.646 -6.437 1.00 19.99 63 ALA A C 1
ATOM 427 O O . ALA A 1 64 ? 37.972 24.124 -5.428 1.00 19.60 63 ALA A O 1
ATOM 429 N N . SER A 1 65 ? 37.485 22.345 -6.710 1.00 20.19 64 SER A N 1
ATOM 430 C CA . SER A 1 65 ? 38.111 21.380 -5.810 1.00 20.94 64 SER A CA 1
ATOM 431 C C . SER A 1 65 ? 38.989 20.349 -6.510 1.00 22.02 64 SER A C 1
ATOM 432 O O . SER A 1 65 ? 38.789 20.020 -7.664 1.00 20.79 64 SER A O 1
ATOM 435 N N . PHE A 1 66 ? 39.940 19.823 -5.746 1.00 23.77 65 PHE A N 1
ATOM 436 C CA . PHE A 1 66 ? 40.850 18.752 -6.171 1.00 24.67 65 PHE A CA 1
ATOM 437 C C . PHE A 1 66 ? 40.763 17.631 -5.131 1.00 24.92 65 PHE A C 1
ATOM 438 O O . PHE A 1 66 ? 40.392 17.888 -3.976 1.00 24.97 65 PHE A O 1
ATOM 446 N N . ASN A 1 67 ? 41.133 16.414 -5.515 1.00 25.06 66 ASN A N 1
ATOM 447 C CA . ASN A 1 67 ? 41.409 15.359 -4.544 1.00 25.54 66 ASN A CA 1
ATOM 448 C C . ASN A 1 67 ? 42.880 15.386 -4.095 1.00 26.34 66 ASN A C 1
ATOM 449 O O . ASN A 1 67 ? 43.738 15.989 -4.771 1.00 26.60 66 ASN A O 1
ATOM 454 N N . LEU A 1 68 ? 43.153 14.730 -2.962 1.00 26.18 67 LEU A N 1
ATOM 455 C CA . LEU A 1 68 ? 44.509 14.513 -2.440 1.00 26.41 67 LEU A CA 1
ATOM 456 C C . LEU A 1 68 ? 44.856 13.009 -2.488 1.00 26.57 67 LEU A C 1
ATOM 457 O O . LEU A 1 68 ? 43.963 12.153 -2.433 1.00 26.58 67 LEU A O 1
ATOM 462 N N . SER A 1 69 ? 46.149 12.692 -2.594 1.00 26.60 68 SER A N 1
ATOM 463 C CA . SER A 1 69 ? 46.621 11.304 -2.491 1.00 26.77 68 SER A CA 1
ATOM 464 C C . SER A 1 69 ? 46.509 10.851 -1.025 1.00 26.65 68 SER A C 1
ATOM 465 O O . SER A 1 69 ? 46.418 11.692 -0.126 1.00 25.89 68 SER A O 1
ATOM 468 N N . GLU A 1 70 ? 46.488 9.539 -0.785 1.00 26.65 69 GLU A N 1
ATOM 469 C CA . GLU A 1 70 ? 46.363 9.018 0.583 1.00 27.35 69 GLU A CA 1
ATOM 470 C C . GLU A 1 70 ? 47.554 9.485 1.426 1.00 27.12 69 GLU A C 1
ATOM 471 O O . GLU A 1 70 ? 47.381 9.862 2.593 1.00 26.18 69 GLU A O 1
ATOM 477 N N . GLN A 1 71 ? 48.751 9.463 0.830 1.00 26.95 70 GLN A N 1
ATOM 478 C CA . GLN A 1 71 ? 49.952 9.917 1.525 1.00 27.18 70 GLN A CA 1
ATOM 479 C C . GLN A 1 71 ? 49.908 11.427 1.812 1.00 27.16 70 GLN A C 1
ATOM 480 O O . GLN A 1 71 ? 50.366 11.851 2.868 1.00 27.29 70 GLN A O 1
ATOM 486 N N . ASP A 1 72 ? 49.383 12.227 0.883 1.00 27.13 71 ASP A N 1
ATOM 487 C CA . ASP A 1 72 ? 49.303 13.670 1.085 1.00 27.46 71 ASP A CA 1
ATOM 488 C C . ASP A 1 72 ? 48.421 13.888 2.319 1.00 27.52 71 ASP A C 1
ATOM 489 O O . ASP A 1 72 ? 48.856 14.462 3.308 1.00 27.34 71 ASP A O 1
ATOM 494 N N . LEU A 1 73 ? 47.195 13.380 2.255 1.00 27.49 72 LEU A N 1
ATOM 495 C CA . LEU A 1 73 ? 46.269 13.397 3.384 1.00 27.90 72 LEU A CA 1
ATOM 496 C C . LEU A 1 73 ? 46.887 12.948 4.718 1.00 27.57 72 LEU A C 1
ATOM 497 O O . LEU A 1 73 ? 46.717 13.594 5.737 1.00 27.54 72 LEU A O 1
ATOM 502 N N . ASP A 1 74 ? 47.614 11.847 4.739 1.00 27.65 73 ASP A N 1
ATOM 503 C CA . ASP A 1 74 ? 48.079 11.385 6.032 1.00 27.76 73 ASP A CA 1
ATOM 504 C C . ASP A 1 74 ? 49.074 12.354 6.669 1.00 26.92 73 ASP A C 1
ATOM 505 O O . ASP A 1 74 ? 49.011 12.602 7.855 1.00 26.82 73 ASP A O 1
ATOM 510 N N . GLU A 1 75 ? 49.988 12.880 5.869 1.00 25.81 74 GLU A N 1
ATOM 511 C CA . GLU A 1 75 ? 51.095 13.679 6.374 1.00 25.19 74 GLU A CA 1
ATOM 512 C C . GLU A 1 75 ? 50.659 15.110 6.649 1.00 24.33 74 GLU A C 1
ATOM 513 O O . GLU A 1 75 ? 50.996 15.674 7.690 1.00 24.25 74 GLU A O 1
ATOM 519 N N . TYR A 1 76 ? 49.868 15.672 5.741 1.00 23.16 75 TYR A N 1
ATOM 520 C CA . TYR A 1 76 ? 49.512 17.088 5.783 1.00 22.83 75 TYR A CA 1
ATOM 521 C C . TYR A 1 76 ? 48.308 17.356 6.733 1.00 22.70 75 TYR A C 1
ATOM 522 O O . TYR A 1 76 ? 48.328 18.289 7.546 1.00 22.69 75 TYR A O 1
ATOM 531 N N . TYR A 1 77 ? 47.284 16.518 6.613 1.00 22.84 76 TYR A N 1
ATOM 532 C CA . TYR A 1 77 ? 46.026 16.659 7.340 1.00 23.45 76 TYR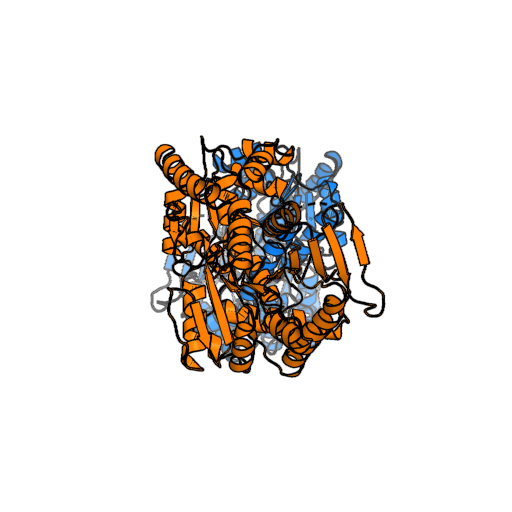 A CA 1
ATOM 533 C C . TYR A 1 77 ? 45.990 15.819 8.623 1.00 22.93 76 TYR A C 1
ATOM 534 O O . TYR A 1 77 ? 45.908 16.376 9.697 1.00 23.56 76 TYR A O 1
ATOM 543 N N . ASN A 1 78 ? 46.039 14.498 8.528 1.00 23.17 77 ASN A N 1
ATOM 544 C CA . ASN A 1 78 ? 46.012 13.677 9.738 1.00 23.48 77 ASN A CA 1
ATOM 545 C C . ASN A 1 78 ? 47.212 13.939 10.669 1.00 24.10 77 ASN A C 1
ATOM 546 O O . ASN A 1 78 ? 47.042 13.976 11.898 1.00 24.82 77 ASN A O 1
ATOM 551 N N . GLN A 1 79 ? 48.405 14.173 10.114 1.00 23.29 78 GLN A N 1
ATOM 552 C CA . GLN A 1 79 ? 49.587 14.291 10.965 1.00 22.25 78 GLN A CA 1
ATOM 553 C C . GLN A 1 79 ? 49.882 15.717 11.335 1.00 20.69 78 GLN A C 1
ATOM 554 O O . GLN A 1 79 ? 49.714 16.101 12.494 1.00 20.75 78 GLN A O 1
ATOM 560 N N . PHE A 1 80 ? 50.309 16.540 10.386 1.00 19.17 79 PHE A N 1
ATOM 561 C CA . PHE A 1 80 ? 50.800 17.818 10.790 1.00 18.54 79 PHE A CA 1
ATOM 562 C C . PHE A 1 80 ? 49.680 18.744 11.225 1.00 18.83 79 PHE A C 1
ATOM 563 O O . PHE A 1 80 ? 49.795 19.415 12.228 1.00 18.22 79 PHE A O 1
ATOM 571 N N . SER A 1 81 ? 48.595 18.785 10.465 1.00 18.58 80 SER A N 1
ATOM 572 C CA . SER A 1 81 ? 47.522 19.695 10.789 1.00 18.66 80 SER A CA 1
ATOM 573 C C . SER A 1 81 ? 46.861 19.233 12.105 1.00 17.94 80 SER A C 1
ATOM 574 O O . SER A 1 81 ? 46.698 20.021 13.010 1.00 18.32 80 SER A O 1
ATOM 577 N N . ASN A 1 82 ? 46.507 17.968 12.205 1.00 17.44 81 ASN A N 1
ATOM 578 C CA . ASN A 1 82 ? 45.594 17.550 13.275 1.00 17.87 81 ASN A CA 1
ATOM 579 C C . ASN A 1 82 ? 46.276 16.849 14.441 1.00 17.45 81 ASN A C 1
ATOM 580 O O . ASN A 1 82 ? 45.626 16.536 15.444 1.00 17.45 81 ASN A O 1
ATOM 585 N N . ALA A 1 83 ? 47.574 16.597 14.295 1.00 17.41 82 ALA A N 1
ATOM 586 C CA . ALA A 1 83 ? 48.374 15.923 15.301 1.00 17.21 82 ALA A CA 1
ATOM 587 C C . ALA A 1 83 ? 49.587 16.743 15.726 1.00 17.24 82 ALA A C 1
ATOM 588 O O . ALA A 1 83 ? 50.319 16.313 16.599 1.00 17.67 82 ALA A O 1
ATOM 590 N N . VAL A 1 84 ? 49.795 17.909 15.124 1.00 16.69 83 VAL A N 1
ATOM 591 C CA . VAL A 1 84 ? 50.799 18.846 15.596 1.00 16.44 83 VAL A CA 1
ATOM 592 C C . VAL A 1 84 ? 50.183 20.208 15.844 1.00 16.54 83 VAL A C 1
ATOM 593 O O . VAL A 1 84 ? 50.157 20.715 16.974 1.00 16.43 83 VAL A O 1
ATOM 597 N N . LEU A 1 85 ? 49.668 20.829 14.787 1.00 16.59 84 LEU A N 1
ATOM 598 C CA . LEU A 1 85 ? 49.196 22.181 14.906 1.00 16.42 84 LEU A CA 1
ATOM 599 C C . LEU A 1 85 ? 47.967 22.228 15.801 1.00 16.77 84 LEU A C 1
ATOM 600 O O . LEU A 1 85 ? 47.918 23.054 16.735 1.00 16.48 84 LEU A O 1
ATOM 605 N N . TRP A 1 86 ? 46.996 21.338 15.584 1.00 16.04 85 TRP A N 1
ATOM 606 C CA . TRP A 1 86 ? 45.752 21.452 16.345 1.00 16.90 85 TRP A CA 1
ATOM 607 C C . TRP A 1 86 ? 46.014 21.277 17.862 1.00 16.16 85 TRP A C 1
ATOM 608 O O . TRP A 1 86 ? 45.588 22.106 18.630 1.00 16.77 85 TRP A O 1
ATOM 619 N N . PRO A 1 87 ? 46.668 20.214 18.298 1.00 16.35 86 PRO A N 1
ATOM 620 C CA . PRO A 1 87 ? 46.936 20.064 19.751 1.00 16.65 86 PRO A CA 1
ATOM 621 C C . PRO A 1 87 ? 47.839 21.179 20.314 1.00 16.51 86 PRO A C 1
ATOM 622 O O . PRO A 1 87 ? 47.538 21.658 21.413 1.00 15.51 86 PRO A O 1
ATOM 626 N N . ALA A 1 88 ? 48.879 21.604 19.590 1.00 16.15 87 ALA A N 1
ATOM 627 C CA . ALA A 1 88 ? 49.737 22.694 20.092 1.00 16.76 87 ALA A CA 1
ATOM 628 C C . ALA A 1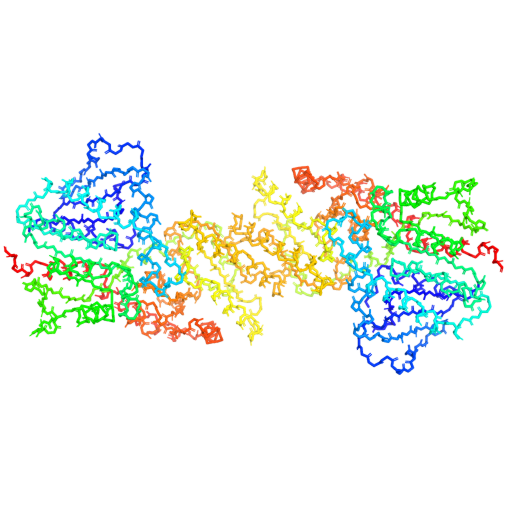 88 ? 48.985 24.028 20.310 1.00 17.59 87 ALA A C 1
ATOM 629 O O . ALA A 1 88 ? 49.101 24.654 21.358 1.00 16.96 87 ALA A O 1
ATOM 631 N N . PHE A 1 89 ? 48.193 24.435 19.326 1.00 17.25 88 PHE A N 1
ATOM 632 C CA . PHE A 1 89 ? 47.417 25.638 19.390 1.00 16.68 88 PHE A CA 1
ATOM 633 C C . PHE A 1 89 ? 46.283 25.530 20.423 1.00 17.17 88 PHE A C 1
ATOM 634 O O . PHE A 1 89 ? 45.773 26.537 20.868 1.00 17.76 88 PHE A O 1
ATOM 642 N N . HIS A 1 90 ? 45.903 24.322 20.816 1.00 16.26 89 HIS A N 1
ATOM 643 C CA . HIS A 1 90 ? 44.945 24.145 21.897 1.00 15.79 89 HIS A CA 1
ATOM 644 C C . HIS A 1 90 ? 45.618 23.747 23.223 1.00 16.24 89 HIS A C 1
ATOM 645 O O . HIS A 1 90 ? 44.968 23.181 24.126 1.00 15.33 89 HIS A O 1
ATOM 652 N N . TYR A 1 91 ? 46.904 24.082 23.343 1.00 16.83 90 TYR A N 1
ATOM 653 C CA . TYR A 1 91 ? 47.617 23.967 24.624 1.00 17.89 90 TYR A CA 1
ATOM 654 C C . TYR A 1 91 ? 47.752 22.533 25.090 1.00 17.39 90 TYR A C 1
ATOM 655 O O . TYR A 1 91 ? 47.660 22.229 26.281 1.00 17.76 90 TYR A O 1
ATOM 664 N N . ARG A 1 92 ? 48.026 21.645 24.132 1.00 16.45 91 ARG A N 1
ATOM 665 C CA . ARG A 1 92 ? 48.194 20.241 24.392 1.00 16.05 91 ARG A CA 1
ATOM 666 C C . ARG A 1 92 ? 49.488 19.708 23.737 1.00 17.53 91 ARG A C 1
ATOM 667 O O . ARG A 1 92 ? 49.482 18.886 22.808 1.00 18.66 91 ARG A O 1
ATOM 675 N N . LEU A 1 93 ? 50.608 20.156 24.274 1.00 18.59 92 LEU A N 1
ATOM 676 C CA . LEU A 1 93 ? 51.934 19.709 23.865 1.00 18.79 92 LEU A CA 1
ATOM 677 C C . LEU A 1 93 ? 52.117 18.220 24.016 1.00 18.84 92 LEU A C 1
ATOM 678 O O . LEU A 1 93 ? 52.804 17.597 23.201 1.00 17.35 92 LEU A O 1
ATOM 683 N N . ASP A 1 94 ? 51.531 17.665 25.078 1.00 18.17 93 ASP A N 1
ATOM 684 C CA . ASP A 1 94 ? 51.532 16.225 25.315 1.00 18.26 93 ASP A CA 1
ATOM 685 C C . ASP A 1 94 ? 50.909 15.352 24.216 1.00 17.50 93 ASP A C 1
ATOM 686 O O . ASP A 1 94 ? 51.075 14.167 24.234 1.00 17.55 93 ASP A O 1
ATOM 691 N N . LEU A 1 95 ? 50.157 15.953 23.304 1.00 17.53 94 LEU A N 1
ATOM 692 C CA . LEU A 1 95 ? 49.537 15.241 22.201 1.00 17.35 94 LEU A CA 1
ATOM 693 C C . LEU A 1 95 ? 50.238 15.499 20.878 1.00 17.54 94 LEU A C 1
ATOM 694 O O . LEU A 1 95 ? 49.860 14.874 19.883 1.00 18.34 94 LEU A O 1
ATOM 699 N N . VAL A 1 96 ? 51.212 16.404 20.820 1.00 17.38 95 VAL A N 1
ATOM 700 C CA . VAL A 1 96 ? 51.845 16.656 19.534 1.00 17.85 95 VAL A CA 1
ATOM 701 C C . VAL A 1 96 ? 52.720 15.499 19.107 1.00 18.97 95 VAL A C 1
ATOM 702 O O . VAL A 1 96 ? 53.401 14.847 19.914 1.00 18.50 95 VAL A O 1
ATOM 706 N N . GLN A 1 97 ? 52.653 15.208 17.816 1.00 19.82 96 GLN A N 1
ATOM 707 C CA . GLN A 1 97 ? 53.367 14.067 17.261 1.00 20.62 96 GLN A CA 1
ATOM 708 C C . GLN A 1 97 ? 54.197 14.622 16.147 1.00 20.39 96 GLN A C 1
ATOM 709 O O . GLN A 1 97 ? 53.951 14.349 14.977 1.00 20.04 96 GLN A O 1
ATOM 715 N N . PHE A 1 98 ? 55.193 15.422 16.507 1.00 20.36 97 PHE A N 1
ATOM 716 C CA . PHE A 1 98 ? 56.101 15.932 15.485 1.00 20.15 97 PHE A CA 1
ATOM 717 C C . PHE A 1 98 ? 57.024 14.874 14.902 1.00 19.62 97 PHE A C 1
ATOM 718 O O . PHE A 1 98 ? 57.781 14.221 15.613 1.00 19.03 97 PHE A O 1
ATOM 726 N N . GLN A 1 99 ? 56.964 14.755 13.579 1.00 20.05 98 GLN A N 1
ATOM 727 C CA . GLN A 1 99 ? 57.944 14.035 12.785 1.00 20.45 98 GLN A CA 1
ATOM 728 C C . GLN A 1 99 ? 58.242 14.776 11.459 1.00 20.52 98 GLN A C 1
ATOM 729 O O . GLN A 1 99 ? 57.362 15.432 10.869 1.00 18.80 98 GLN A O 1
ATOM 735 N N . ARG A 1 100 ? 59.491 14.685 11.003 1.00 20.59 99 ARG A N 1
ATOM 736 C CA . ARG A 1 100 ? 59.914 15.498 9.882 1.00 21.79 99 ARG A CA 1
ATOM 737 C C . ARG A 1 100 ? 59.111 15.207 8.612 1.00 20.83 99 ARG A C 1
ATOM 738 O O . ARG A 1 100 ? 58.687 16.163 7.981 1.00 19.96 99 ARG A O 1
ATOM 746 N N . PRO A 1 101 ? 58.845 13.935 8.276 1.00 20.24 100 PRO A N 1
ATOM 747 C CA . PRO A 1 101 ? 58.002 13.606 7.107 1.00 20.42 100 PRO A CA 1
ATOM 748 C C . PRO A 1 101 ? 56.612 14.261 7.101 1.00 20.32 100 PRO A C 1
ATOM 749 O O . PRO A 1 101 ? 56.094 14.603 6.036 1.00 19.96 100 PRO A O 1
ATOM 753 N N . ALA A 1 102 ? 56.035 14.444 8.283 1.00 19.43 101 ALA A N 1
ATOM 754 C CA . ALA A 1 102 ? 54.752 15.088 8.409 1.00 19.36 101 ALA A CA 1
ATOM 755 C C . ALA A 1 102 ? 54.887 16.564 8.006 1.00 18.74 101 ALA A C 1
ATOM 756 O O . ALA A 1 102 ? 54.023 17.118 7.309 1.00 19.11 101 ALA A O 1
ATOM 758 N N . TRP A 1 103 ? 55.956 17.198 8.473 1.00 17.49 102 TRP A N 1
ATOM 759 C CA . TRP A 1 103 ? 56.248 18.581 8.139 1.00 16.98 102 TRP A CA 1
ATOM 760 C C . TRP A 1 103 ? 56.530 18.772 6.638 1.00 16.92 102 TRP A C 1
ATOM 761 O O . TRP A 1 103 ? 55.987 19.680 6.025 1.00 15.69 102 TRP A O 1
ATOM 772 N N . ASP A 1 104 ? 57.367 17.923 6.052 1.00 17.29 103 ASP A N 1
ATOM 773 C CA . ASP A 1 104 ? 57.620 17.993 4.615 1.00 18.14 103 ASP A CA 1
ATOM 774 C C . ASP A 1 104 ? 56.304 17.815 3.832 1.00 17.58 103 ASP A C 1
ATOM 775 O O . ASP A 1 104 ? 56.066 18.508 2.900 1.00 17.83 103 ASP A O 1
ATOM 780 N N . GLY A 1 105 ? 55.455 16.877 4.222 1.00 18.07 104 GLY A N 1
ATOM 781 C CA . GLY A 1 105 ? 54.161 16.685 3.575 1.00 17.64 104 GLY A CA 1
ATOM 782 C C . GLY A 1 105 ? 53.284 17.915 3.659 1.00 17.21 104 GLY A C 1
ATOM 783 O O . GLY A 1 105 ? 52.602 18.278 2.698 1.00 16.70 104 GLY A O 1
ATOM 784 N N . TYR A 1 106 ? 53.325 18.569 4.810 1.00 16.61 105 TYR A N 1
ATOM 785 C CA . TYR A 1 106 ? 52.525 19.739 5.074 1.00 17.60 105 TYR A CA 1
ATOM 786 C C . TYR A 1 106 ? 52.915 20.827 4.077 1.00 17.81 105 TYR A C 1
ATOM 787 O O . TYR A 1 106 ? 52.057 21.465 3.504 1.00 18.35 105 TYR A O 1
ATOM 796 N N . LEU A 1 107 ? 54.210 21.012 3.884 1.00 18.00 106 LEU A N 1
ATOM 797 C CA . LEU A 1 107 ? 54.724 22.003 2.936 1.00 18.17 106 LEU A CA 1
ATOM 798 C C . LEU A 1 107 ? 54.434 21.559 1.505 1.00 17.89 106 LEU A C 1
ATOM 799 O O . LEU A 1 107 ? 54.078 22.370 0.673 1.00 17.37 106 LEU A O 1
ATOM 804 N N . ARG A 1 108 ? 54.591 20.272 1.228 1.00 17.28 107 ARG A N 1
ATOM 805 C CA . ARG A 1 108 ? 54.391 19.756 -0.128 1.00 17.90 107 ARG A CA 1
ATOM 806 C C . ARG A 1 108 ? 52.943 20.050 -0.557 1.00 17.32 107 ARG A C 1
ATOM 807 O O . ARG A 1 108 ? 52.709 20.531 -1.656 1.00 15.84 107 ARG A O 1
ATOM 815 N N . VAL A 1 109 ? 51.980 19.813 0.327 1.00 16.97 108 VAL A N 1
ATOM 816 C CA . VAL A 1 109 ? 50.573 19.983 -0.033 1.00 17.03 108 VAL A CA 1
ATOM 817 C C . VAL A 1 109 ? 50.234 21.476 -0.210 1.00 16.65 108 VAL A C 1
ATOM 818 O O . VAL A 1 109 ? 49.460 21.836 -1.088 1.00 17.56 108 VAL A O 1
ATOM 822 N N . ASN A 1 110 ? 50.800 22.333 0.612 1.00 16.02 109 ASN A N 1
ATOM 823 C CA . ASN A 1 110 ? 50.593 23.780 0.457 1.00 16.41 109 ASN A CA 1
ATOM 824 C C . ASN A 1 110 ? 51.135 24.268 -0.906 1.00 15.81 109 ASN A C 1
ATOM 825 O O . ASN A 1 110 ? 50.482 25.043 -1.577 1.00 15.77 109 ASN A O 1
ATOM 830 N N . ALA A 1 111 ? 52.326 23.803 -1.282 1.00 15.85 110 ALA A N 1
ATOM 831 C CA . ALA A 1 111 ? 52.932 24.106 -2.580 1.00 15.99 110 ALA A CA 1
ATOM 832 C C . ALA A 1 111 ? 52.032 23.613 -3.714 1.00 16.03 110 ALA A C 1
ATOM 833 O O . ALA A 1 111 ? 51.828 24.312 -4.691 1.00 15.36 110 ALA A O 1
ATOM 835 N N . LEU A 1 112 ? 51.479 22.417 -3.554 1.00 15.77 111 LEU A N 1
ATOM 836 C CA . LEU A 1 112 ? 50.672 21.788 -4.582 1.00 16.73 111 LEU A CA 1
ATOM 837 C C . LEU A 1 112 ? 49.380 22.585 -4.837 1.00 15.86 111 LEU A C 1
ATOM 838 O O . LEU A 1 112 ? 48.970 22.812 -5.982 1.00 14.58 111 LEU A O 1
ATOM 843 N N . LEU A 1 113 ? 48.750 23.002 -3.756 1.00 14.98 112 LEU A N 1
ATOM 844 C CA . LEU A 1 113 ? 47.528 23.799 -3.802 1.00 15.17 112 LEU A CA 1
ATOM 845 C C . LEU A 1 113 ? 47.818 25.142 -4.452 1.00 14.44 112 LEU A C 1
ATOM 846 O O . LEU A 1 113 ? 47.022 25.651 -5.245 1.00 14.02 112 LEU A O 1
ATOM 851 N N . ALA A 1 114 ? 48.978 25.693 -4.145 1.00 14.22 113 ALA A N 1
ATOM 852 C CA . ALA A 1 114 ? 49.414 26.958 -4.759 1.00 14.29 113 ALA A CA 1
ATOM 853 C C . ALA A 1 114 ? 49.618 26.795 -6.253 1.00 14.08 113 ALA A C 1
ATOM 854 O O . ALA A 1 114 ? 49.233 27.677 -7.049 1.00 13.98 113 ALA A O 1
ATOM 856 N N . ASP A 1 115 ? 50.151 25.649 -6.656 1.00 14.04 114 ASP A N 1
ATOM 857 C CA . ASP A 1 115 ? 50.334 25.364 -8.088 1.00 14.64 114 ASP A CA 1
ATOM 858 C C . ASP A 1 115 ? 49.004 25.225 -8.826 1.00 15.14 114 ASP A C 1
ATOM 859 O O . ASP A 1 115 ? 48.865 25.704 -9.935 1.00 14.30 114 ASP A O 1
ATOM 864 N N . LYS A 1 116 ? 48.040 24.547 -8.202 1.00 15.75 115 LYS A N 1
ATOM 865 C CA . LYS A 1 116 ? 46.698 24.364 -8.763 1.00 16.18 115 LYS A CA 1
ATOM 866 C C . LYS A 1 116 ? 45.912 25.702 -8.768 1.00 15.17 115 LYS A C 1
ATOM 867 O O . LYS A 1 116 ? 45.086 25.943 -9.638 1.00 14.48 115 LYS A O 1
ATOM 873 N N . LEU A 1 117 ? 46.194 26.576 -7.817 1.00 14.86 116 LEU A N 1
ATOM 874 C CA . LEU A 1 117 ? 45.466 27.844 -7.717 1.00 15.06 116 LEU A CA 1
ATOM 875 C C . LEU A 1 117 ? 45.981 28.860 -8.732 1.00 14.54 116 LEU A C 1
ATOM 876 O O . LEU A 1 117 ? 45.190 29.571 -9.350 1.00 13.80 116 LEU A O 1
ATOM 881 N N . LEU A 1 118 ? 47.296 28.908 -8.917 1.00 14.70 117 LEU A N 1
ATOM 882 C CA . LEU A 1 118 ? 47.917 29.957 -9.737 1.00 15.46 117 LEU A CA 1
ATOM 883 C C . LEU A 1 118 ? 47.231 30.260 -11.081 1.00 14.70 117 LEU A C 1
ATOM 884 O O . LEU A 1 118 ? 46.905 31.397 -11.311 1.00 14.30 117 LEU A O 1
ATOM 889 N N . PRO A 1 119 ? 46.996 29.281 -11.956 1.00 15.18 118 PRO A N 1
ATOM 890 C CA . PRO A 1 119 ? 46.384 29.577 -13.266 1.00 15.58 118 PRO A CA 1
ATOM 891 C C . PRO A 1 119 ? 45.015 30.274 -13.184 1.00 16.21 118 PRO A C 1
ATOM 892 O O . PRO A 1 119 ? 44.596 30.924 -14.150 1.00 15.82 118 PRO A O 1
ATOM 896 N N . LEU A 1 120 ? 44.357 30.154 -12.036 1.00 16.38 119 LEU A N 1
ATOM 897 C CA . LEU A 1 120 ? 43.026 30.690 -11.817 1.00 17.67 119 LEU A CA 1
ATOM 898 C C . LEU A 1 120 ? 43.017 32.136 -11.327 1.00 17.81 119 LEU A C 1
ATOM 899 O O . LEU A 1 120 ? 41.968 32.755 -11.318 1.00 19.18 119 LEU A O 1
ATOM 904 N N . LEU A 1 121 ? 44.147 32.660 -10.868 1.00 17.10 120 LEU A N 1
ATOM 905 C CA . LEU A 1 121 ? 44.181 34.024 -10.355 1.00 17.11 120 LEU A CA 1
ATOM 906 C C . LEU A 1 121 ? 44.218 35.090 -11.456 1.00 17.03 120 LEU A C 1
ATOM 907 O O . LEU A 1 121 ? 44.680 34.847 -12.573 1.00 16.63 120 LEU A O 1
ATOM 912 N N . GLN A 1 122 ? 43.728 36.274 -11.119 1.00 17.78 121 GLN A N 1
ATOM 913 C CA . GLN A 1 122 ? 43.822 37.454 -11.974 1.00 18.44 121 GLN A CA 1
ATOM 914 C C . GLN A 1 122 ? 44.545 38.531 -11.181 1.00 18.73 121 GLN A C 1
ATOM 915 O O . GLN A 1 122 ? 44.568 38.475 -9.959 1.00 18.13 121 GLN A O 1
ATOM 921 N N . ASP A 1 123 ? 45.120 39.517 -11.872 1.00 19.26 122 ASP A N 1
ATOM 922 C CA . ASP A 1 123 ? 45.980 40.524 -11.225 1.00 20.15 122 ASP A CA 1
ATOM 923 C C . ASP A 1 123 ? 45.322 41.239 -10.059 1.00 20.77 122 ASP A C 1
ATOM 924 O O . ASP A 1 123 ? 45.971 41.478 -9.053 1.00 20.68 122 ASP A O 1
ATOM 929 N N . ASP A 1 124 ? 44.038 41.564 -10.199 1.00 21.46 123 ASP A N 1
ATOM 930 C CA . ASP A 1 124 ? 43.322 42.385 -9.218 1.00 22.14 123 ASP A CA 1
ATOM 931 C C . ASP A 1 124 ? 42.550 41.614 -8.122 1.00 21.13 123 ASP A C 1
ATOM 932 O O . ASP A 1 124 ? 41.902 42.235 -7.275 1.00 22.63 123 ASP A O 1
ATOM 937 N N . ASP A 1 125 ? 42.623 40.285 -8.124 1.00 19.42 124 ASP A N 1
ATOM 938 C CA . ASP A 1 125 ? 41.993 39.455 -7.090 1.00 18.26 124 ASP A CA 1
ATOM 939 C C . ASP A 1 125 ? 42.460 39.788 -5.680 1.00 17.52 124 ASP A C 1
ATOM 940 O O . ASP A 1 125 ? 43.626 39.993 -5.443 1.00 16.05 124 ASP A O 1
ATOM 945 N N . ILE A 1 126 ? 41.531 39.790 -4.743 1.00 17.70 125 ILE A N 1
ATOM 946 C CA . ILE A 1 126 ? 41.890 39.783 -3.325 1.00 18.54 125 ILE A CA 1
ATOM 947 C C . ILE A 1 126 ? 41.744 38.335 -2.872 1.00 17.65 125 ILE A C 1
ATOM 948 O O . ILE A 1 126 ? 40.850 37.604 -3.325 1.00 17.60 125 ILE A O 1
ATOM 953 N N . ILE A 1 127 ? 42.668 37.902 -2.029 1.00 16.86 126 ILE A N 1
ATOM 954 C CA . ILE A 1 127 ? 42.771 36.500 -1.666 1.00 15.32 126 ILE A CA 1
ATOM 955 C C . ILE A 1 127 ? 42.666 36.342 -0.186 1.00 15.43 126 ILE A C 1
ATOM 956 O O . ILE A 1 127 ? 43.426 36.951 0.549 1.00 15.00 126 ILE A O 1
ATOM 961 N N . TRP A 1 128 ? 41.711 35.524 0.244 1.00 14.78 127 TRP A N 1
ATOM 962 C CA . TRP A 1 128 ? 41.412 35.287 1.652 1.00 15.55 127 TRP A CA 1
ATOM 963 C C . TRP A 1 128 ? 41.619 33.810 1.973 1.00 15.30 127 TRP A C 1
ATOM 964 O O . TRP A 1 128 ? 40.896 32.952 1.469 1.00 15.45 127 TRP A O 1
ATOM 975 N N . ILE A 1 129 ? 42.640 33.529 2.765 1.00 15.80 128 ILE A N 1
ATOM 976 C CA . ILE A 1 129 ? 43.010 32.172 3.143 1.00 17.47 128 ILE A CA 1
ATOM 977 C C . ILE A 1 129 ? 42.563 31.876 4.561 1.00 17.18 128 ILE A C 1
ATOM 978 O O . ILE A 1 129 ? 42.754 32.692 5.444 1.00 16.96 128 ILE A O 1
ATOM 983 N N . HIS A 1 130 ? 42.031 30.672 4.767 1.00 18.66 129 HIS A N 1
ATOM 984 C CA . HIS A 1 130 ? 41.491 30.251 6.058 1.00 19.24 129 HIS A CA 1
ATOM 985 C C . HIS A 1 130 ? 42.245 29.085 6.672 1.00 19.87 129 HIS A C 1
ATOM 986 O O . HIS A 1 130 ? 42.338 27.989 6.114 1.00 19.57 129 HIS A O 1
ATOM 993 N N . ASP A 1 131 ? 42.752 29.357 7.863 1.00 20.60 130 ASP A N 1
ATOM 994 C CA . ASP A 1 131 ? 43.007 28.379 8.904 1.00 19.90 130 ASP A CA 1
ATOM 995 C C . ASP A 1 131 ? 44.355 27.692 8.852 1.00 20.29 130 ASP A C 1
ATOM 996 O O . ASP A 1 131 ? 45.160 27.878 7.904 1.00 18.90 130 ASP A O 1
ATOM 1001 N N . TYR A 1 132 ? 44.611 26.948 9.930 1.00 19.49 131 TYR A N 1
ATOM 1002 C CA . TYR A 1 132 ? 45.949 26.483 10.267 1.00 19.87 131 TYR A CA 1
ATOM 1003 C C . TYR A 1 132 ? 46.508 25.490 9.219 1.00 19.54 131 TYR A C 1
ATOM 1004 O O . TYR A 1 132 ? 47.701 25.269 9.160 1.00 20.13 131 TYR A O 1
ATOM 1013 N N . HIS A 1 133 ? 45.651 24.914 8.378 1.00 18.72 132 HIS A N 1
ATOM 1014 C CA . HIS A 1 133 ? 46.132 23.999 7.338 1.00 18.63 132 HIS A CA 1
ATOM 1015 C C . HIS A 1 133 ? 47.012 24.740 6.318 1.00 18.17 132 HIS A C 1
ATOM 1016 O O . HIS A 1 133 ? 47.774 24.122 5.582 1.00 18.17 132 HIS A O 1
ATOM 1023 N N . LEU A 1 134 ? 46.841 26.046 6.247 1.00 17.95 133 LEU A N 1
ATOM 1024 C CA . LEU A 1 134 ? 47.408 26.877 5.186 1.00 18.53 133 LEU A CA 1
ATOM 1025 C C . LEU A 1 134 ? 48.265 28.005 5.749 1.00 18.68 133 LEU A C 1
ATOM 1026 O O . LEU A 1 134 ? 48.401 29.062 5.110 1.00 19.78 133 LEU A O 1
ATOM 1031 N N . LEU A 1 135 ? 48.898 27.789 6.911 1.00 18.61 134 LEU A N 1
ATOM 1032 C CA . LEU A 1 135 ? 49.877 28.773 7.405 1.00 19.73 134 LEU A CA 1
ATOM 1033 C C . LEU A 1 135 ? 50.958 29.178 6.364 1.00 18.46 134 LEU A C 1
ATOM 1034 O O . LEU A 1 135 ? 51.319 30.385 6.292 1.00 18.37 134 LEU A O 1
ATOM 1039 N N . PRO A 1 136 ? 51.512 28.222 5.597 1.00 17.73 135 PRO A N 1
ATOM 1040 C CA . PRO A 1 136 ? 52.556 28.547 4.585 1.00 17.51 135 PRO A CA 1
ATOM 1041 C C . PRO A 1 136 ? 52.092 29.060 3.215 1.00 18.08 135 PRO A C 1
ATOM 1042 O O . PRO A 1 136 ? 52.918 29.303 2.300 1.00 17.50 135 PRO A O 1
ATOM 1046 N N . PHE A 1 137 ? 50.793 29.276 3.077 1.00 17.70 136 PHE A N 1
ATOM 1047 C CA . PHE A 1 137 ? 50.225 29.435 1.759 1.00 17.12 136 PHE A CA 1
ATOM 1048 C C . PHE A 1 137 ? 50.570 30.804 1.171 1.00 16.46 136 PHE A C 1
ATOM 1049 O O . PHE A 1 137 ? 50.933 30.874 0.005 1.00 17.04 136 PHE A O 1
ATOM 1057 N N . ALA A 1 138 ? 50.532 31.881 1.959 1.00 16.87 137 ALA A N 1
ATOM 1058 C CA . ALA A 1 138 ? 50.953 33.175 1.385 1.00 17.48 137 ALA A CA 1
ATOM 1059 C C . ALA A 1 138 ? 52.378 33.064 0.821 1.00 17.68 137 ALA A C 1
ATOM 1060 O O . ALA A 1 138 ? 52.659 33.561 -0.287 1.00 17.28 137 ALA A O 1
ATOM 1062 N N . HIS A 1 139 ? 53.258 32.401 1.584 1.00 17.26 138 HIS A N 1
ATOM 1063 C CA . HIS A 1 139 ? 54.666 32.222 1.234 1.00 17.86 138 HIS A CA 1
ATOM 1064 C C . HIS A 1 139 ? 54.783 31.489 -0.113 1.00 17.74 138 HIS A C 1
ATOM 1065 O O . HIS A 1 139 ? 55.501 31.927 -1.009 1.00 17.73 138 HIS A O 1
ATOM 1072 N N . GLU A 1 140 ? 54.065 30.377 -0.257 1.00 16.65 139 GLU A N 1
ATOM 1073 C CA . GLU A 1 140 ? 54.072 29.632 -1.502 1.00 16.98 139 GLU A CA 1
ATOM 1074 C C . GLU A 1 140 ? 53.570 30.513 -2.649 1.00 16.30 139 GLU A C 1
ATOM 1075 O O . GLU A 1 140 ? 54.062 30.396 -3.768 1.00 16.47 139 GLU A O 1
ATOM 1081 N N . LEU A 1 141 ? 52.586 31.386 -2.375 1.00 16.43 140 LEU A N 1
ATOM 1082 C CA . LEU A 1 141 ? 52.073 32.285 -3.413 1.00 16.53 140 LEU A CA 1
ATOM 1083 C C . LEU A 1 141 ? 53.107 33.363 -3.803 1.00 16.73 140 LEU A C 1
ATOM 1084 O O . LEU A 1 141 ? 53.331 33.566 -4.953 1.00 15.39 140 LEU A O 1
ATOM 1089 N N . ARG A 1 142 ? 53.760 34.001 -2.825 1.00 16.84 141 ARG A N 1
ATOM 1090 C CA . ARG A 1 142 ? 54.801 34.973 -3.105 1.00 17.10 141 ARG A CA 1
ATOM 1091 C C . ARG A 1 142 ? 55.928 34.385 -3.949 1.00 16.73 141 ARG A C 1
ATOM 1092 O O . ARG A 1 142 ? 56.390 35.020 -4.884 1.00 16.12 141 ARG A O 1
ATOM 1100 N N . LYS A 1 143 ? 56.393 33.180 -3.648 1.00 17.19 142 LYS A N 1
ATOM 1101 C CA . LYS A 1 143 ? 57.506 32.680 -4.445 1.00 17.73 142 LYS A CA 1
ATOM 1102 C C . LYS A 1 143 ? 57.071 32.291 -5.865 1.00 16.30 142 LYS A C 1
ATOM 1103 O O . LYS A 1 143 ? 57.899 32.121 -6.708 1.00 14.79 142 LYS A O 1
ATOM 1109 N N . ARG A 1 144 ? 55.760 32.200 -6.099 1.00 15.27 143 ARG A N 1
ATOM 1110 C CA . ARG A 1 144 ? 55.217 31.988 -7.432 1.00 15.38 143 ARG A CA 1
ATOM 1111 C C . ARG A 1 144 ? 54.873 33.312 -8.143 1.00 15.35 143 ARG A C 1
ATOM 1112 O O . ARG A 1 144 ? 54.229 33.311 -9.198 1.00 14.50 143 ARG A O 1
ATOM 1120 N N . GLY A 1 145 ? 55.304 34.434 -7.561 1.00 15.11 144 GLY A N 1
ATOM 1121 C CA . GLY A 1 145 ? 55.126 35.742 -8.173 1.00 15.58 144 GLY A CA 1
ATOM 1122 C C . GLY A 1 145 ? 53.797 36.433 -7.923 1.00 16.34 144 GLY A C 1
ATOM 1123 O O . GLY A 1 145 ? 53.482 37.411 -8.630 1.00 16.52 144 GLY A O 1
ATOM 1124 N N . VAL A 1 146 ? 53.000 35.977 -6.939 1.00 16.37 145 VAL A N 1
ATOM 1125 C CA . VAL A 1 146 ? 51.723 36.643 -6.728 1.00 16.92 145 VAL A CA 1
ATOM 1126 C C . VAL A 1 146 ? 51.863 37.820 -5.752 1.00 16.87 145 VAL A C 1
ATOM 1127 O O . VAL A 1 146 ? 52.318 37.667 -4.603 1.00 15.62 145 VAL A O 1
ATOM 1131 N N . ASN A 1 147 ? 51.519 38.992 -6.276 1.00 15.29 146 ASN A N 1
ATOM 1132 C CA . ASN A 1 147 ? 51.708 40.251 -5.589 1.00 16.54 146 ASN A CA 1
ATOM 1133 C C . ASN A 1 147 ? 50.445 40.730 -4.899 1.00 15.61 146 ASN A C 1
ATOM 1134 O O . ASN A 1 147 ? 50.471 41.746 -4.234 1.00 15.90 146 ASN A O 1
ATOM 1139 N N . ASN A 1 148 ? 49.357 39.990 -5.070 1.00 14.78 147 ASN A N 1
ATOM 1140 C CA . ASN A 1 148 ? 48.030 40.409 -4.690 1.00 14.67 147 ASN A CA 1
ATOM 1141 C C . ASN A 1 148 ? 47.960 40.636 -3.193 1.00 15.10 147 ASN A C 1
ATOM 1142 O O . ASN A 1 148 ? 48.810 40.157 -2.443 1.00 15.20 147 ASN A O 1
ATOM 1147 N N . ARG A 1 149 ? 46.917 41.331 -2.767 1.00 15.10 148 ARG A N 1
ATOM 1148 C CA . ARG A 1 149 ? 46.602 41.457 -1.350 1.00 15.71 148 ARG A CA 1
ATOM 1149 C C . ARG A 1 149 ? 46.144 40.071 -0.887 1.00 15.53 148 ARG A C 1
ATOM 1150 O O . ARG A 1 149 ? 45.256 39.489 -1.489 1.00 15.15 148 ARG A O 1
ATOM 1158 N N . ILE A 1 150 ? 46.769 39.537 0.156 1.00 15.33 149 ILE A N 1
ATOM 1159 C CA . ILE A 1 150 ? 46.423 38.217 0.677 1.00 15.59 149 ILE A CA 1
ATOM 1160 C C . ILE A 1 150 ? 46.227 38.359 2.184 1.00 16.38 149 ILE A C 1
ATOM 1161 O O . ILE A 1 150 ? 47.150 38.803 2.892 1.00 16.31 149 ILE A O 1
ATOM 1166 N N . GLY A 1 151 ? 45.045 37.977 2.654 1.00 16.71 150 GLY A N 1
ATOM 1167 C CA . GLY A 1 151 ? 44.738 37.941 4.076 1.00 18.02 150 GLY A CA 1
ATOM 1168 C C . GLY A 1 151 ? 44.558 36.520 4.579 1.00 18.20 150 GLY A C 1
ATOM 1169 O O . GLY A 1 151 ? 44.134 35.619 3.830 1.00 18.85 150 GLY A O 1
ATOM 1170 N N . PHE A 1 152 ? 44.870 36.344 5.857 1.00 17.84 151 PHE A N 1
ATOM 1171 C CA . PHE A 1 152 ? 44.721 35.093 6.562 1.00 18.27 151 PHE A CA 1
ATOM 1172 C C . PHE A 1 152 ? 43.802 35.300 7.749 1.00 18.12 151 PHE A C 1
ATOM 1173 O O . PHE A 1 152 ? 43.860 36.326 8.414 1.00 19.39 151 PHE A O 1
ATOM 1181 N N . PHE A 1 153 ? 42.933 34.331 8.007 1.00 18.00 152 PHE A N 1
ATOM 1182 C CA . PHE A 1 153 ? 42.171 34.285 9.243 1.00 17.38 152 PHE A CA 1
ATOM 1183 C C . PHE A 1 153 ? 42.402 32.939 9.913 1.00 17.53 152 PHE A C 1
ATOM 1184 O O . PHE A 1 153 ? 42.225 31.892 9.295 1.00 17.67 152 PHE A O 1
ATOM 1192 N N . LEU A 1 154 ? 42.813 33.004 11.177 1.00 18.09 153 LEU A N 1
ATOM 1193 C CA . LEU A 1 154 ? 43.002 31.875 12.057 1.00 17.95 153 LEU A CA 1
ATOM 1194 C C . LEU A 1 154 ? 41.736 31.623 12.911 1.00 17.86 153 LEU A C 1
ATOM 1195 O O . LEU A 1 154 ? 41.327 32.461 13.719 1.00 18.33 153 LEU A O 1
ATOM 1200 N N . HIS A 1 155 ? 41.115 30.466 12.723 1.00 16.58 154 HIS A N 1
ATOM 1201 C CA . HIS A 1 155 ? 39.849 30.182 13.344 1.00 16.66 154 HIS A CA 1
ATOM 1202 C C . HIS A 1 155 ? 40.006 29.657 14.762 1.00 16.47 154 HIS A C 1
ATOM 1203 O O . HIS A 1 155 ? 39.027 29.575 15.479 1.00 17.03 154 HIS A O 1
ATOM 1210 N N . ILE A 1 156 ? 41.228 29.262 15.113 1.00 17.13 155 ILE A N 1
ATOM 1211 C CA . ILE A 1 156 ? 41.532 28.618 16.408 1.00 17.34 155 ILE A CA 1
ATOM 1212 C C . ILE A 1 156 ? 42.455 29.542 17.186 1.00 17.39 155 ILE A C 1
ATOM 1213 O O . ILE A 1 156 ? 42.895 30.577 16.657 1.00 14.93 155 ILE A O 1
ATOM 1218 N N . PRO A 1 157 ? 42.754 29.201 18.444 1.00 17.54 156 PRO A N 1
ATOM 1219 C CA . PRO A 1 157 ? 43.622 30.065 19.254 1.00 17.70 156 PRO A CA 1
ATOM 1220 C C . PRO A 1 157 ? 45.057 30.065 18.717 1.00 18.67 156 PRO A C 1
ATOM 1221 O O . PRO A 1 157 ? 45.463 29.115 18.065 1.00 19.99 156 PRO A O 1
ATOM 1225 N N . PHE A 1 158 ? 45.789 31.145 18.948 1.00 18.54 157 PHE A N 1
ATOM 1226 C CA . PHE A 1 158 ? 47.215 31.195 18.713 1.00 18.36 157 PHE A CA 1
ATOM 1227 C C . PHE A 1 158 ? 47.850 31.152 20.075 1.00 19.00 157 PHE A C 1
ATOM 1228 O O . PHE A 1 158 ? 47.579 32.009 20.897 1.00 18.35 157 PHE A O 1
ATOM 1236 N N . PRO A 1 159 ? 48.684 30.157 20.336 1.00 19.79 158 PRO A N 1
ATOM 1237 C CA . PRO A 1 159 ? 49.250 29.968 21.671 1.00 19.47 158 PRO A CA 1
ATOM 1238 C C . PRO A 1 159 ? 50.423 30.858 22.023 1.00 20.01 158 PRO A C 1
ATOM 1239 O O . PRO A 1 159 ? 51.162 31.257 21.122 1.00 18.63 158 PRO A O 1
ATOM 1243 N N . THR A 1 160 ? 50.632 31.079 23.333 1.00 19.98 159 THR A N 1
ATOM 1244 C CA . THR A 1 160 ? 51.726 31.929 23.814 1.00 21.66 159 THR A CA 1
ATOM 1245 C C . THR A 1 160 ? 53.042 31.304 23.463 1.00 20.14 159 THR A C 1
ATOM 1246 O O . THR A 1 160 ? 53.089 30.117 23.243 1.00 19.03 159 THR A O 1
ATOM 1250 N N . PRO A 1 161 ? 54.118 32.088 23.528 1.00 19.72 160 PRO A N 1
ATOM 1251 C CA . PRO A 1 161 ? 55.489 31.608 23.250 1.00 19.56 160 PRO A CA 1
ATOM 1252 C C . PRO A 1 161 ? 55.914 30.328 23.958 1.00 18.99 160 PRO A C 1
ATOM 1253 O O . PRO A 1 161 ? 56.550 29.453 23.364 1.00 18.53 160 PRO A O 1
ATOM 1257 N N . GLU A 1 162 ? 55.595 30.225 25.242 1.00 18.81 161 GLU A N 1
ATOM 1258 C CA . GLU A 1 162 ? 56.045 29.070 25.989 1.00 19.21 161 GLU A CA 1
ATOM 1259 C C . GLU A 1 162 ? 55.495 27.771 25.399 1.00 19.09 161 GLU A C 1
ATOM 1260 O O . GLU A 1 162 ? 56.122 26.752 25.525 1.00 18.40 161 GLU A O 1
ATOM 1266 N N . ILE A 1 163 ? 54.353 27.844 24.713 1.00 18.93 162 ILE A N 1
ATOM 1267 C CA . ILE A 1 163 ? 53.758 26.701 24.055 1.00 19.13 162 ILE A CA 1
ATOM 1268 C C . ILE A 1 163 ? 54.125 26.686 22.577 1.00 19.07 162 ILE A C 1
ATOM 1269 O O . ILE A 1 163 ? 54.639 25.689 22.081 1.00 18.18 162 ILE A O 1
ATOM 1274 N N . PHE A 1 164 ? 53.898 27.796 21.880 1.00 19.06 163 PHE A N 1
ATOM 1275 C CA . PHE A 1 164 ? 54.219 27.850 20.450 1.00 19.25 163 PHE A CA 1
ATOM 1276 C C . PHE A 1 164 ? 55.669 27.488 20.162 1.00 19.50 163 PHE A C 1
ATOM 1277 O O . PHE A 1 164 ? 55.935 26.766 19.209 1.00 18.67 163 PHE A O 1
ATOM 1285 N N . ASN A 1 165 ? 56.602 27.976 20.993 1.00 19.44 164 ASN A N 1
ATOM 1286 C CA . ASN A 1 165 ? 58.035 27.738 20.771 1.00 19.65 164 ASN A CA 1
ATOM 1287 C C . ASN A 1 165 ? 58.480 26.312 20.937 1.00 19.30 164 ASN A C 1
ATOM 1288 O O . ASN A 1 165 ? 59.588 25.984 20.530 1.00 19.24 164 ASN A O 1
ATOM 1293 N N . ALA A 1 166 ? 57.642 25.461 21.511 1.00 19.23 165 ALA A N 1
ATOM 1294 C CA . ALA A 1 166 ? 57.948 24.039 21.570 1.00 19.60 165 ALA A CA 1
ATOM 1295 C C . ALA A 1 166 ? 57.905 23.351 20.203 1.00 19.55 165 ALA A C 1
ATOM 1296 O O . ALA A 1 166 ? 58.586 22.354 19.990 1.00 19.16 165 ALA A O 1
ATOM 1298 N N . LEU A 1 167 ? 57.115 23.895 19.280 1.00 20.14 166 LEU A N 1
ATOM 1299 C CA . LEU A 1 167 ? 57.010 23.342 17.918 1.00 20.27 166 LEU A CA 1
ATOM 1300 C C . LEU A 1 167 ? 58.381 23.445 17.259 1.00 19.99 166 LEU A C 1
ATOM 1301 O O . LEU A 1 167 ? 58.934 24.535 17.193 1.00 19.06 166 LEU A O 1
ATOM 1306 N N . PRO A 1 168 ? 58.943 22.323 16.791 1.00 18.86 167 PRO A N 1
ATOM 1307 C CA . PRO A 1 168 ? 60.289 22.340 16.233 1.00 19.41 167 PRO A CA 1
ATOM 1308 C C . PRO A 1 168 ? 60.424 23.217 15.003 1.00 19.78 167 PRO A C 1
ATOM 1309 O O . PRO A 1 168 ? 61.519 23.586 14.661 1.00 19.22 167 PRO A O 1
ATOM 1313 N N . THR A 1 169 ? 59.315 23.527 14.362 1.00 20.08 168 THR A N 1
ATOM 1314 C CA . THR A 1 169 ? 59.335 24.331 13.169 1.00 20.74 168 THR A CA 1
ATOM 1315 C C . THR A 1 169 ? 58.674 25.718 13.353 1.00 20.14 168 THR A C 1
ATOM 1316 O O . THR A 1 169 ? 58.373 26.416 12.380 1.00 19.53 168 THR A O 1
ATOM 1320 N N . TYR A 1 170 ? 58.538 26.158 14.606 1.00 18.84 169 TYR A N 1
ATOM 1321 C CA . TYR A 1 170 ? 57.885 27.444 14.933 1.00 19.15 169 TYR A CA 1
ATOM 1322 C C . TYR A 1 170 ? 58.441 28.656 14.171 1.00 19.38 169 TYR A C 1
ATOM 1323 O O . TYR A 1 170 ? 57.700 29.552 13.781 1.00 19.66 169 TYR A O 1
ATOM 1332 N N . ASP A 1 171 ? 59.751 28.677 14.012 1.00 19.76 170 ASP A N 1
ATOM 1333 C CA . ASP A 1 171 ? 60.472 29.746 13.345 1.00 20.50 170 ASP A CA 1
ATOM 1334 C C . ASP A 1 171 ? 60.069 29.882 11.871 1.00 20.28 170 ASP A C 1
ATOM 1335 O O . ASP A 1 171 ? 59.820 30.994 11.380 1.00 18.88 170 ASP A O 1
ATOM 1340 N N . THR A 1 172 ? 60.049 28.758 11.163 1.00 20.42 171 THR A N 1
ATOM 1341 C CA . THR A 1 172 ? 59.648 28.756 9.753 1.00 20.28 171 THR A CA 1
ATOM 1342 C C . THR A 1 172 ? 58.174 29.180 9.635 1.00 20.51 171 THR A C 1
ATOM 1343 O O . THR A 1 172 ? 57.819 29.944 8.740 1.00 19.50 171 THR A O 1
ATOM 1347 N N . LEU A 1 173 ? 57.327 28.671 10.523 1.00 19.42 172 LEU A N 1
ATOM 1348 C CA . LEU A 1 173 ? 55.930 29.117 10.614 1.00 19.98 172 LEU A CA 1
ATOM 1349 C C . LEU A 1 173 ? 55.776 30.645 10.787 1.00 20.05 172 LEU A C 1
ATOM 1350 O O . LEU A 1 173 ? 54.956 31.283 10.101 1.00 19.03 172 LEU A O 1
ATOM 1355 N N . LEU A 1 174 ? 56.548 31.239 11.705 1.00 19.27 173 LEU A N 1
ATOM 1356 C CA . LEU A 1 174 ? 56.451 32.680 11.903 1.00 18.72 173 LEU A CA 1
ATOM 1357 C C . LEU A 1 174 ? 56.906 33.434 10.662 1.00 19.17 173 LEU A C 1
ATOM 1358 O O . LEU A 1 174 ? 56.287 34.395 10.252 1.00 19.52 173 LEU A O 1
ATOM 1363 N N . GLU A 1 175 ? 57.989 33.000 10.062 1.00 19.89 174 GLU A N 1
ATOM 1364 C CA . GLU A 1 175 ? 58.520 33.680 8.896 1.00 21.20 174 GLU A CA 1
ATOM 1365 C C . GLU A 1 175 ? 57.494 33.651 7.778 1.00 20.99 174 GLU A C 1
ATOM 1366 O O . GLU A 1 175 ? 57.278 34.662 7.084 1.00 20.74 174 GLU A O 1
ATOM 1372 N N . GLN A 1 176 ? 56.844 32.513 7.617 1.00 20.54 175 GLN A N 1
ATOM 1373 C CA . GLN A 1 176 ? 55.901 32.364 6.533 1.00 21.59 175 GLN A CA 1
ATOM 1374 C C . GLN A 1 176 ? 54.636 33.160 6.774 1.00 21.68 175 GLN A C 1
ATOM 1375 O O . GLN A 1 176 ? 54.078 33.700 5.804 1.00 21.52 175 GLN A O 1
ATOM 1381 N N . LEU A 1 177 ? 54.164 33.237 8.031 1.00 20.11 176 LEU A N 1
ATOM 1382 C CA . LEU A 1 177 ? 52.952 33.985 8.333 1.00 20.88 176 LEU A CA 1
ATOM 1383 C C . LEU A 1 177 ? 53.101 35.448 7.955 1.00 20.74 176 LEU A C 1
ATOM 1384 O O . LEU A 1 177 ? 52.117 36.099 7.587 1.00 20.97 176 LEU A O 1
ATOM 1389 N N . CYS A 1 178 ? 54.323 35.966 8.014 1.00 20.85 177 CYS A N 1
ATOM 1390 C CA . CYS A 1 178 ? 54.568 37.372 7.701 1.00 20.56 177 CYS A CA 1
ATOM 1391 C C . CYS A 1 178 ? 54.511 37.705 6.208 1.00 20.56 177 CYS A C 1
ATOM 1392 O O . CYS A 1 178 ? 54.703 38.858 5.817 1.00 20.61 177 CYS A O 1
ATOM 1395 N N . ASP A 1 179 ? 54.258 36.720 5.358 1.00 20.78 178 ASP A N 1
ATOM 1396 C CA . ASP A 1 179 ? 54.094 37.021 3.923 1.00 20.07 178 ASP A CA 1
ATOM 1397 C C . ASP A 1 179 ? 52.624 37.324 3.572 1.00 19.12 178 ASP A C 1
ATOM 1398 O O . ASP A 1 179 ? 52.304 37.679 2.424 1.00 18.11 178 ASP A O 1
ATOM 1403 N N . TYR A 1 180 ? 51.728 37.120 4.532 1.00 17.87 179 TYR A N 1
ATOM 1404 C CA . TYR A 1 180 ? 50.374 37.679 4.466 1.00 18.47 179 TYR A CA 1
ATOM 1405 C C . TYR A 1 180 ? 50.438 39.197 4.622 1.00 18.20 179 TYR A C 1
ATOM 1406 O O . TYR A 1 180 ? 51.275 39.724 5.332 1.00 18.81 179 TYR A O 1
ATOM 1415 N N . ASP A 1 181 ? 49.569 39.914 3.942 1.00 18.56 180 ASP A N 1
ATOM 1416 C CA . ASP A 1 181 ? 49.436 41.368 4.181 1.00 18.90 180 ASP A CA 1
ATOM 1417 C C . ASP A 1 181 ? 48.566 41.678 5.389 1.00 18.95 180 ASP A C 1
ATOM 1418 O O . ASP A 1 181 ? 48.620 42.787 5.945 1.00 19.03 180 ASP A O 1
ATOM 1423 N N . LEU A 1 182 ? 47.685 40.745 5.715 1.00 17.81 181 LEU A N 1
ATOM 1424 C CA . LEU A 1 182 ? 46.728 40.904 6.809 1.00 17.92 181 LEU A CA 1
ATOM 1425 C C . LEU A 1 182 ? 46.550 39.587 7.522 1.00 18.35 181 LEU A C 1
ATOM 1426 O O . LEU A 1 182 ? 46.291 38.602 6.867 1.00 17.50 181 LEU A O 1
ATOM 1431 N N . LEU A 1 183 ? 46.660 39.581 8.853 1.00 18.87 182 LEU A N 1
ATOM 1432 C CA . LEU A 1 183 ? 46.454 38.389 9.668 1.00 20.22 182 LEU A CA 1
ATOM 1433 C C . LEU A 1 183 ? 45.363 38.681 10.702 1.00 20.26 182 LEU A C 1
ATOM 1434 O O . LEU A 1 183 ? 45.501 39.594 11.484 1.00 19.07 182 LEU A O 1
ATOM 1439 N N . GLY A 1 184 ? 44.297 37.887 10.670 1.00 20.01 183 GLY A N 1
ATOM 1440 C CA . GLY A 1 184 ? 43.107 38.061 11.476 1.00 19.47 183 GLY A CA 1
ATOM 1441 C C . GLY A 1 184 ? 43.007 36.955 12.498 1.00 19.26 183 GLY A C 1
ATOM 1442 O O . GLY A 1 184 ? 43.322 35.803 12.208 1.00 19.75 183 GLY A O 1
ATOM 1443 N N . PHE A 1 185 ? 42.543 37.313 13.691 1.00 19.24 184 PHE A N 1
ATOM 1444 C CA . PHE A 1 185 ? 42.447 36.389 14.812 1.00 18.05 184 PHE A CA 1
ATOM 1445 C C . PHE A 1 185 ? 41.075 36.512 15.467 1.00 17.49 184 PHE A C 1
ATOM 1446 O O . PHE A 1 185 ? 40.385 37.511 15.322 1.00 17.22 184 PHE A O 1
ATOM 1454 N N . GLN A 1 186 ? 40.697 35.497 16.204 1.00 16.41 185 GLN A N 1
ATOM 1455 C CA . GLN A 1 186 ? 39.395 35.464 16.874 1.00 16.61 185 GLN A CA 1
ATOM 1456 C C . GLN A 1 186 ? 39.305 36.425 18.038 1.00 16.67 185 GLN A C 1
ATOM 1457 O O . GLN A 1 186 ? 38.239 36.956 18.309 1.00 16.67 185 GLN A O 1
ATOM 1463 N N . THR A 1 187 ? 40.418 36.599 18.756 1.00 17.11 186 THR A N 1
ATOM 1464 C CA . THR A 1 187 ? 40.452 37.394 20.003 1.00 17.05 186 THR A CA 1
ATOM 1465 C C . THR A 1 187 ? 41.729 38.216 20.101 1.00 17.63 186 THR A C 1
ATOM 1466 O O . THR A 1 187 ? 42.735 37.918 19.464 1.00 17.77 186 THR A O 1
ATOM 1470 N N . GLU A 1 188 ? 41.698 39.227 20.958 1.00 18.34 187 GLU A N 1
ATOM 1471 C CA . GLU A 1 188 ? 42.838 40.088 21.121 1.00 19.16 187 GLU A CA 1
ATOM 1472 C C . GLU A 1 188 ? 44.042 39.269 21.697 1.00 19.30 187 GLU A C 1
ATOM 1473 O O . GLU A 1 188 ? 45.192 39.461 21.279 1.00 18.08 187 GLU A O 1
ATOM 1479 N N . ASN A 1 189 ? 43.772 38.310 22.572 1.00 18.71 188 ASN A N 1
ATOM 1480 C CA . ASN A 1 189 ? 44.856 37.514 23.159 1.00 19.96 188 ASN A CA 1
ATOM 1481 C C . ASN A 1 189 ? 45.565 36.626 22.121 1.00 19.61 188 ASN A C 1
ATOM 1482 O O . ASN A 1 189 ? 46.763 36.371 22.231 1.00 17.37 188 ASN A O 1
ATOM 1487 N N . ASP A 1 190 ? 44.826 36.162 21.112 1.00 18.54 189 ASP A N 1
ATOM 1488 C CA . ASP A 1 190 ? 45.461 35.429 20.023 1.00 19.46 189 ASP A CA 1
ATOM 1489 C C . ASP A 1 190 ? 46.367 36.315 19.216 1.00 18.37 189 ASP A C 1
ATOM 1490 O O . ASP A 1 190 ? 47.477 35.943 18.896 1.00 18.57 189 ASP A O 1
ATOM 1495 N N . ARG A 1 191 ? 45.892 37.494 18.888 1.00 18.80 190 ARG A N 1
ATOM 1496 C CA . ARG A 1 191 ? 46.676 38.440 18.109 1.00 18.19 190 ARG A CA 1
ATOM 1497 C C . ARG A 1 191 ? 47.971 38.788 18.851 1.00 18.72 190 ARG A C 1
ATOM 1498 O O . ARG A 1 191 ? 49.063 38.734 18.287 1.00 17.54 190 ARG A O 1
ATOM 1506 N N . LEU A 1 192 ? 47.832 39.119 20.127 1.00 17.87 191 LEU A N 1
ATOM 1507 C CA . LEU A 1 192 ? 48.960 39.461 20.984 1.00 18.89 191 LEU A CA 1
ATOM 1508 C C . LEU A 1 192 ? 49.898 38.293 21.134 1.00 18.59 191 LEU A C 1
ATOM 1509 O O . LEU A 1 192 ? 51.104 38.487 21.219 1.00 17.34 191 LEU A O 1
ATOM 1514 N N . ALA A 1 193 ? 49.361 37.077 21.254 1.00 18.78 192 ALA A N 1
ATOM 1515 C CA . ALA A 1 193 ? 50.233 35.910 21.390 1.00 18.69 192 ALA A CA 1
ATOM 1516 C C . ALA A 1 193 ? 51.041 35.721 20.111 1.00 19.04 192 ALA A C 1
ATOM 1517 O O . ALA A 1 193 ? 52.227 35.454 20.183 1.00 19.12 192 ALA A O 1
ATOM 1519 N N . PHE A 1 194 ? 50.422 35.879 18.942 1.00 19.11 193 PHE A N 1
ATOM 1520 C CA . PHE A 1 194 ? 51.194 35.815 17.704 1.00 18.75 193 PHE A CA 1
ATOM 1521 C C . PHE A 1 194 ? 52.335 36.818 17.723 1.00 19.18 193 PHE A C 1
ATOM 1522 O O . PHE A 1 194 ? 53.479 36.449 17.479 1.00 19.08 193 PHE A O 1
ATOM 1530 N N . LEU A 1 195 ? 52.033 38.075 18.079 1.00 19.30 194 LEU A N 1
ATOM 1531 C CA . LEU A 1 195 ? 53.024 39.144 18.064 1.00 19.86 194 LEU A CA 1
ATOM 1532 C C . LEU A 1 195 ? 54.144 38.889 19.073 1.00 19.82 194 LEU A C 1
ATOM 1533 O O . LEU A 1 195 ? 55.274 39.127 18.780 1.00 18.02 194 LEU A O 1
ATOM 1538 N N . ASP A 1 196 ? 53.795 38.339 20.225 1.00 21.16 195 ASP A N 1
ATOM 1539 C CA . ASP A 1 196 ? 54.751 37.953 21.273 1.00 21.87 195 ASP A CA 1
ATOM 1540 C C . ASP A 1 196 ? 55.725 36.869 20.802 1.00 20.75 195 ASP A C 1
ATOM 1541 O O . ASP A 1 196 ? 56.942 36.938 21.047 1.00 20.64 195 ASP A O 1
ATOM 1546 N N . CYS A 1 197 ? 55.177 35.818 20.188 1.00 19.60 196 CYS A N 1
ATOM 1547 C CA . CYS A 1 197 ? 56.001 34.831 19.523 1.00 19.67 196 CYS A CA 1
ATOM 1548 C C . CYS A 1 197 ? 56.912 35.473 18.468 1.00 19.13 196 CYS A C 1
ATOM 1549 O O . CYS A 1 197 ? 58.085 35.150 18.364 1.00 17.53 196 CYS A O 1
ATOM 1552 N N . LEU A 1 198 ? 56.375 36.386 17.662 1.00 19.36 197 LEU A N 1
ATOM 1553 C CA . LEU A 1 198 ? 57.182 36.989 16.588 1.00 18.84 197 LEU A CA 1
ATOM 1554 C C . LEU A 1 198 ? 58.314 37.829 17.189 1.00 18.88 197 LEU A C 1
ATOM 1555 O O . LEU A 1 198 ? 59.445 37.776 16.739 1.00 17.43 197 LEU A O 1
ATOM 1560 N N . SER A 1 199 ? 57.990 38.599 18.223 1.00 19.58 198 SER A N 1
ATOM 1561 C CA . SER A 1 199 ? 58.957 39.477 18.892 1.00 21.07 198 SER A CA 1
ATOM 1562 C C . SER A 1 199 ? 60.072 38.736 19.604 1.00 21.12 198 SER A C 1
ATOM 1563 O O . SER A 1 199 ? 61.154 39.304 19.826 1.00 19.75 198 SER A O 1
ATOM 1566 N N . ASN A 1 200 ? 59.814 37.488 19.990 1.00 21.27 199 ASN A N 1
ATOM 1567 C CA . ASN A 1 200 ? 60.845 36.695 20.632 1.00 22.89 199 ASN A CA 1
ATOM 1568 C C . ASN A 1 200 ? 61.851 36.111 19.644 1.00 22.34 199 ASN A C 1
ATOM 1569 O O . ASN A 1 200 ? 63.000 35.900 19.986 1.00 22.33 199 ASN A O 1
ATOM 1574 N N . LEU A 1 201 ? 61.419 35.907 18.409 1.00 21.69 200 LEU A N 1
ATOM 1575 C CA . LEU A 1 201 ? 62.281 35.435 17.327 1.00 21.36 200 LEU A CA 1
ATOM 1576 C C . LEU A 1 201 ? 63.138 36.537 16.650 1.00 20.08 200 LEU A C 1
ATOM 1577 O O . LEU A 1 201 ? 64.257 36.299 16.244 1.00 18.77 200 LEU A O 1
ATOM 1582 N N . THR A 1 202 ? 62.549 37.721 16.468 1.00 19.68 201 THR A N 1
ATOM 1583 C CA . THR A 1 202 ? 63.075 38.762 15.582 1.00 18.97 201 THR A CA 1
ATOM 1584 C C . THR A 1 202 ? 62.506 40.140 15.993 1.00 19.01 201 THR A C 1
ATOM 1585 O O . THR A 1 202 ? 61.451 40.246 16.642 1.00 17.78 201 THR A O 1
ATOM 1589 N N . ARG A 1 203 ? 63.210 41.195 15.618 1.00 19.19 202 ARG A N 1
ATOM 1590 C CA . ARG A 1 203 ? 62.790 42.557 15.950 1.00 20.26 202 ARG A CA 1
ATOM 1591 C C . ARG A 1 203 ? 61.532 42.936 15.151 1.00 19.83 202 ARG A C 1
ATOM 1592 O O . ARG A 1 203 ? 61.552 42.919 13.923 1.00 19.72 202 ARG A O 1
ATOM 1600 N N . VAL A 1 204 ? 60.429 43.233 15.830 1.00 20.00 203 VAL A N 1
ATOM 1601 C CA . VAL A 1 204 ? 59.241 43.737 15.114 1.00 20.17 203 VAL A CA 1
ATOM 1602 C C . VAL A 1 204 ? 58.959 45.209 15.473 1.00 19.83 203 VAL A C 1
ATOM 1603 O O . VAL A 1 204 ? 59.087 45.640 16.620 1.00 17.08 203 VAL A O 1
ATOM 1607 N N . THR A 1 205 ? 58.715 45.984 14.419 1.00 19.01 204 THR A N 1
ATOM 1608 C CA . THR A 1 205 ? 58.377 47.391 14.533 1.00 18.96 204 THR A CA 1
ATOM 1609 C C . THR A 1 205 ? 56.876 47.464 14.411 1.00 18.70 204 THR A C 1
ATOM 1610 O O . THR A 1 205 ? 56.293 46.877 13.478 1.00 18.54 204 THR A O 1
ATOM 1614 N N . THR A 1 206 ? 56.244 48.133 15.366 1.00 17.97 205 THR A N 1
ATOM 1615 C CA . THR A 1 206 ? 54.787 48.214 15.416 1.00 17.41 205 THR A CA 1
ATOM 1616 C C . THR A 1 206 ? 54.363 49.678 15.495 1.00 16.88 205 THR A C 1
ATOM 1617 O O . THR A 1 206 ? 54.954 50.422 16.215 1.00 15.08 205 THR A O 1
ATOM 1621 N N . ARG A 1 207 ? 53.373 50.073 14.695 1.00 16.66 206 ARG A N 1
ATOM 1622 C CA . ARG A 1 207 ? 52.729 51.370 14.812 1.00 16.90 206 ARG A CA 1
ATOM 1623 C C . ARG A 1 207 ? 51.242 51.208 15.047 1.00 15.81 206 ARG A C 1
ATOM 1624 O O . ARG A 1 207 ? 50.599 50.357 14.412 1.00 14.75 206 ARG A O 1
ATOM 1632 N N . SER A 1 208 ? 50.683 52.063 15.908 1.00 15.71 207 SER A N 1
ATOM 1633 C CA . SER A 1 208 ? 49.246 52.046 16.224 1.00 16.54 207 SER A CA 1
ATOM 1634 C C . SER A 1 208 ? 48.746 50.604 16.429 1.00 17.13 207 SER A C 1
ATOM 1635 O O . SER A 1 208 ? 47.699 50.199 15.893 1.00 17.25 207 SER A O 1
ATOM 1638 N N . ALA A 1 209 ? 49.537 49.825 17.166 1.00 16.84 208 ALA A N 1
ATOM 1639 C CA . ALA A 1 209 ? 49.166 48.502 17.656 1.00 17.07 208 ALA A CA 1
ATOM 1640 C C . ALA A 1 209 ? 49.008 47.399 16.613 1.00 16.96 208 ALA A C 1
ATOM 1641 O O . ALA A 1 209 ? 49.263 46.242 16.930 1.00 14.91 208 ALA A O 1
ATOM 1643 N N . LYS A 1 210 ? 48.657 47.741 15.366 1.00 17.38 209 LYS A N 1
ATOM 1644 C CA . LYS A 1 210 ? 48.154 46.740 14.404 1.00 17.21 209 LYS A CA 1
ATOM 1645 C C . LYS A 1 210 ? 48.837 46.749 13.036 1.00 17.76 209 LYS A C 1
ATOM 1646 O O . LYS A 1 210 ? 48.462 45.994 12.150 1.00 18.42 209 LYS A O 1
ATOM 1652 N N . SER A 1 211 ? 49.861 47.567 12.891 1.00 17.49 210 SER A N 1
ATOM 1653 C CA . SER A 1 211 ? 50.637 47.656 11.663 1.00 18.82 210 SER A CA 1
ATOM 1654 C C . SER A 1 211 ? 52.116 47.372 11.956 1.00 17.96 210 SER A C 1
ATOM 1655 O O . SER A 1 211 ? 52.720 47.975 12.830 1.00 18.13 210 SER A O 1
ATOM 1658 N N . HIS A 1 212 ? 52.681 46.411 11.249 1.00 17.63 211 HIS A N 1
ATOM 1659 C CA . HIS A 1 212 ? 53.942 45.794 11.666 1.00 17.85 211 HIS A CA 1
ATOM 1660 C C . HIS A 1 212 ? 54.920 45.628 10.527 1.00 18.45 211 HIS A C 1
ATOM 1661 O O . HIS A 1 212 ? 54.544 45.531 9.352 1.00 17.96 211 HIS A O 1
ATOM 1668 N N . THR A 1 213 ? 56.176 45.531 10.904 1.00 18.82 212 THR A N 1
ATOM 1669 C CA . THR A 1 213 ? 57.235 45.104 10.007 1.00 19.95 212 THR A CA 1
ATOM 1670 C C . THR A 1 213 ? 58.066 44.055 10.748 1.00 19.54 212 THR A C 1
ATOM 1671 O O . THR A 1 213 ? 58.422 44.242 11.909 1.00 17.54 212 THR A O 1
ATOM 1675 N N . ALA A 1 214 ? 58.350 42.945 10.083 1.00 19.57 213 ALA A N 1
ATOM 1676 C CA . ALA A 1 214 ? 59.359 41.985 10.576 1.00 20.46 213 ALA A CA 1
ATOM 1677 C C . ALA A 1 214 ? 60.175 41.481 9.393 1.00 21.07 213 ALA A C 1
ATOM 1678 O O . ALA A 1 214 ? 59.599 41.150 8.356 1.00 21.84 213 ALA A O 1
ATOM 1680 N N . TRP A 1 215 ? 61.497 41.443 9.551 1.00 21.85 214 TRP A N 1
ATOM 1681 C CA . TRP A 1 215 ? 62.435 41.062 8.484 1.00 22.16 214 TRP A CA 1
ATOM 1682 C C . TRP A 1 215 ? 62.211 41.894 7.217 1.00 22.51 214 TRP A C 1
ATOM 1683 O O . TRP A 1 215 ? 62.415 41.406 6.111 1.00 22.73 214 TRP A O 1
ATOM 1694 N N . GLY A 1 216 ? 61.769 43.136 7.369 1.00 22.64 215 GLY A N 1
ATOM 1695 C CA . GLY A 1 216 ? 61.505 44.007 6.226 1.00 22.99 215 GLY A CA 1
ATOM 1696 C C . GLY A 1 216 ? 60.170 43.750 5.525 1.00 22.99 215 GLY A C 1
ATOM 1697 O O . GLY A 1 216 ? 59.880 44.346 4.486 1.00 23.52 215 GLY A O 1
ATOM 1698 N N . LYS A 1 217 ? 59.363 42.866 6.094 1.00 22.26 216 LYS A N 1
ATOM 1699 C CA . LYS A 1 217 ? 58.070 42.529 5.552 1.00 22.57 216 LYS A CA 1
ATOM 1700 C C . LYS A 1 217 ? 56.969 43.247 6.328 1.00 22.48 216 LYS A C 1
ATOM 1701 O O . LYS A 1 217 ? 56.866 43.128 7.560 1.00 21.56 216 LYS A O 1
ATOM 1707 N N . ALA A 1 218 ? 56.124 43.959 5.589 1.00 22.25 217 ALA A N 1
ATOM 1708 C CA . ALA A 1 218 ? 55.005 44.706 6.173 1.00 21.52 217 ALA A CA 1
ATOM 1709 C C . ALA A 1 218 ? 53.729 43.860 6.244 1.00 21.19 217 ALA A C 1
ATOM 1710 O O . ALA A 1 218 ? 53.336 43.150 5.286 1.00 19.95 217 ALA A O 1
ATOM 1712 N N . PHE A 1 219 ? 53.045 43.968 7.373 1.00 19.96 218 PHE A N 1
ATOM 1713 C CA . PHE A 1 219 ? 51.775 43.282 7.530 1.00 20.37 218 PHE A CA 1
ATOM 1714 C C . PHE A 1 219 ? 50.964 43.920 8.657 1.00 20.43 218 PHE A C 1
ATOM 1715 O O . PHE A 1 219 ? 51.485 44.659 9.485 1.00 19.82 218 PHE A O 1
ATOM 1723 N N . ARG A 1 220 ? 49.675 43.647 8.659 1.00 20.33 219 ARG A N 1
ATOM 1724 C CA . ARG A 1 220 ? 48.810 44.159 9.680 1.00 20.50 219 ARG A CA 1
ATOM 1725 C C . ARG A 1 220 ? 48.205 43.011 10.426 1.00 19.12 219 ARG A C 1
ATOM 1726 O O . ARG A 1 220 ? 48.074 41.939 9.885 1.00 18.52 219 ARG A O 1
ATOM 1734 N N . THR A 1 221 ? 47.826 43.247 11.675 1.00 18.32 220 THR A N 1
ATOM 1735 C CA . THR A 1 221 ? 47.014 42.297 12.420 1.00 17.93 220 THR A CA 1
ATOM 1736 C C . THR A 1 221 ? 45.705 42.936 12.874 1.00 17.80 220 THR A C 1
ATOM 1737 O O . THR A 1 221 ? 45.572 44.168 13.010 1.00 18.00 220 THR A O 1
ATOM 1741 N N . GLU A 1 222 ? 44.726 42.083 13.105 1.00 17.38 221 GLU A N 1
ATOM 1742 C CA . GLU A 1 222 ? 43.418 42.533 13.524 1.00 17.51 221 GLU A CA 1
ATOM 1743 C C . GLU A 1 222 ? 42.638 41.365 14.109 1.00 16.82 221 GLU A C 1
ATOM 1744 O O . GLU A 1 222 ? 42.970 40.190 13.858 1.00 17.57 221 GLU A O 1
ATOM 1750 N N . VAL A 1 223 ? 41.648 41.715 14.912 1.00 16.94 222 VAL A N 1
ATOM 1751 C CA . VAL A 1 223 ? 40.755 40.798 15.581 1.00 17.94 222 VAL A CA 1
ATOM 1752 C C . VAL A 1 223 ? 39.392 40.859 14.898 1.00 17.57 222 VAL A C 1
ATOM 1753 O O . VAL A 1 223 ? 38.835 41.931 14.729 1.00 16.46 222 VAL A O 1
ATOM 1757 N N . TYR A 1 224 ? 38.880 39.703 14.476 1.00 17.00 223 TYR A N 1
ATOM 1758 C CA . TYR A 1 224 ? 37.544 39.611 13.886 1.00 16.95 223 TYR A CA 1
ATOM 1759 C C . TYR A 1 224 ? 36.868 38.388 14.504 1.00 15.90 223 TYR A C 1
ATOM 1760 O O . TYR A 1 224 ? 36.998 37.313 13.983 1.00 16.19 223 TYR A O 1
ATOM 1769 N N . PRO A 1 225 ? 36.148 38.556 15.608 1.00 16.48 224 PRO A N 1
ATOM 1770 C CA . PRO A 1 225 ? 35.463 37.443 16.267 1.00 16.18 224 PRO A CA 1
ATOM 1771 C C . PRO A 1 225 ? 34.321 36.936 15.365 1.00 16.35 224 PRO A C 1
ATOM 1772 O O . PRO A 1 225 ? 33.385 37.666 15.047 1.00 15.22 224 PRO A O 1
ATOM 1776 N N . ILE A 1 226 ? 34.388 35.680 14.947 1.00 16.71 225 ILE A N 1
ATOM 1777 C CA . ILE A 1 226 ? 33.384 35.176 14.001 1.00 16.86 225 ILE A CA 1
ATOM 1778 C C . ILE A 1 226 ? 32.006 35.084 14.668 1.00 17.51 225 ILE A C 1
ATOM 1779 O O . ILE A 1 226 ? 31.884 34.807 15.876 1.00 17.22 225 ILE A O 1
ATOM 1784 N N . GLY A 1 227 ? 30.975 35.318 13.868 1.00 17.16 226 GLY A N 1
ATOM 1785 C CA . GLY A 1 227 ? 29.623 35.387 14.377 1.00 17.08 226 GLY A CA 1
ATOM 1786 C C . GLY A 1 227 ? 28.640 34.562 13.592 1.00 17.61 226 GLY A C 1
ATOM 1787 O O . GLY A 1 227 ? 29.034 33.697 12.803 1.00 17.16 226 GLY A O 1
ATOM 1788 N N . ILE A 1 228 ? 27.359 34.816 13.822 1.00 17.94 227 ILE A N 1
ATOM 1789 C CA . ILE A 1 228 ? 26.313 34.014 13.212 1.00 18.77 227 ILE A CA 1
ATOM 1790 C C . ILE A 1 228 ? 25.350 34.928 12.474 1.00 19.39 227 ILE A C 1
ATOM 1791 O O . ILE A 1 228 ? 25.521 36.146 12.464 1.00 18.51 227 ILE A O 1
ATOM 1796 N N . GLU A 1 229 ? 24.363 34.324 11.833 1.00 20.40 228 GLU A N 1
ATOM 1797 C CA . GLU A 1 229 ? 23.321 35.054 11.139 1.00 21.95 228 GLU A CA 1
ATOM 1798 C C . GLU A 1 229 ? 22.066 35.042 12.024 1.00 22.95 228 GLU A C 1
ATOM 1799 O O . GLU A 1 229 ? 21.263 34.129 11.916 1.00 22.86 228 GLU A O 1
ATOM 1805 N N . PRO A 1 230 ? 21.876 36.029 12.899 1.00 24.85 229 PRO A N 1
ATOM 1806 C CA . PRO A 1 230 ? 20.817 35.947 13.935 1.00 26.17 229 PRO A CA 1
ATOM 1807 C C . PRO A 1 230 ? 19.389 35.793 13.417 1.00 26.51 229 PRO A C 1
ATOM 1808 O O . PRO A 1 230 ? 18.601 35.071 14.001 1.00 27.16 229 PRO A O 1
ATOM 1812 N N . LYS A 1 231 ? 19.070 36.489 12.342 1.00 27.50 230 LYS A N 1
ATOM 1813 C CA . LYS A 1 231 ? 17.752 36.4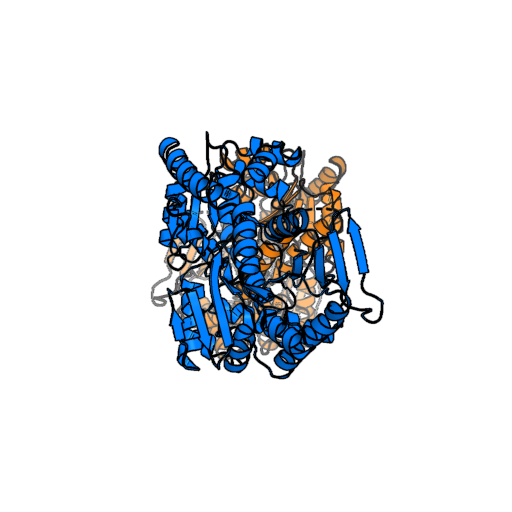19 11.708 1.00 28.10 230 LYS A CA 1
ATOM 1814 C C . LYS A 1 231 ? 17.453 35.078 11.016 1.00 27.05 230 LYS A C 1
ATOM 1815 O O . LYS A 1 231 ? 16.324 34.605 11.055 1.00 26.85 230 LYS A O 1
ATOM 1821 N N . GLU A 1 232 ? 18.463 34.470 10.403 1.00 25.83 231 GLU A N 1
ATOM 1822 C CA . GLU A 1 232 ? 18.314 33.164 9.807 1.00 25.35 231 GLU A CA 1
ATOM 1823 C C . GLU A 1 232 ? 18.183 32.124 10.903 1.00 23.99 231 GLU A C 1
ATOM 1824 O O . GLU A 1 232 ? 17.384 31.246 10.783 1.00 23.28 231 GLU A O 1
ATOM 1830 N N . ILE A 1 233 ? 18.956 32.236 11.976 1.00 23.04 232 ILE A N 1
ATOM 1831 C CA . ILE A 1 233 ? 18.896 31.264 13.055 1.00 22.91 232 ILE A CA 1
ATOM 1832 C C . ILE A 1 233 ? 17.544 31.325 13.752 1.00 22.54 232 ILE A C 1
ATOM 1833 O O . ILE A 1 233 ? 16.991 30.299 14.085 1.00 22.31 232 ILE A O 1
ATOM 1838 N N . ALA A 1 234 ? 17.029 32.532 13.986 1.00 22.22 233 ALA A N 1
ATOM 1839 C CA . ALA A 1 234 ? 15.746 32.703 14.647 1.00 21.93 233 ALA A CA 1
ATOM 1840 C C . ALA A 1 234 ? 14.641 32.073 13.805 1.00 21.86 233 ALA A C 1
ATOM 1841 O O . ALA A 1 234 ? 13.784 31.396 14.331 1.00 20.82 233 ALA A O 1
ATOM 1843 N N . LYS A 1 235 ? 14.704 32.266 12.496 1.00 21.76 234 LYS A N 1
ATOM 1844 C CA . LYS A 1 235 ? 13.744 31.660 11.573 1.00 22.48 234 LYS A CA 1
ATOM 1845 C C . LYS A 1 235 ? 13.827 30.144 11.614 1.00 21.99 234 LYS A C 1
ATOM 1846 O O . LYS A 1 235 ? 12.817 29.482 11.849 1.00 22.31 234 LYS A O 1
ATOM 1852 N N . GLN A 1 236 ? 15.017 29.602 11.405 1.00 21.47 235 GLN A N 1
ATOM 1853 C CA . GLN A 1 236 ? 15.219 28.164 11.487 1.00 22.59 235 GLN A CA 1
ATOM 1854 C C . GLN A 1 236 ? 14.725 27.627 12.831 1.00 21.83 235 GLN A C 1
ATOM 1855 O O . GLN A 1 236 ? 13.999 26.640 12.858 1.00 21.59 235 GLN A O 1
ATOM 1861 N N . ALA A 1 237 ? 15.101 28.291 13.920 1.00 20.97 236 ALA A N 1
ATOM 1862 C CA . ALA A 1 237 ? 14.794 27.844 15.288 1.00 20.72 236 ALA A CA 1
ATOM 1863 C C . ALA A 1 237 ? 13.326 27.861 15.633 1.00 20.64 236 ALA A C 1
ATOM 1864 O O . ALA A 1 237 ? 12.869 27.060 16.431 1.00 19.62 236 ALA A O 1
ATOM 1866 N N . ALA A 1 238 ? 12.591 28.805 15.053 1.00 21.23 237 ALA A N 1
ATOM 1867 C CA . ALA A 1 238 ? 11.169 28.959 15.322 1.00 21.29 237 ALA A CA 1
ATOM 1868 C C . ALA A 1 238 ? 10.293 28.002 14.498 1.00 21.29 237 ALA A C 1
ATOM 1869 O O . ALA A 1 238 ? 9.096 27.877 14.764 1.00 21.26 237 ALA A O 1
ATOM 1871 N N . GLY A 1 239 ? 10.881 27.387 13.473 1.00 20.78 238 GLY A N 1
ATOM 1872 C CA . GLY A 1 239 ? 10.172 26.497 12.577 1.00 20.81 238 GLY A CA 1
ATOM 1873 C C . GLY A 1 239 ? 9.753 25.209 13.276 1.00 20.47 238 GLY A C 1
ATOM 1874 O O . GLY A 1 239 ? 10.388 24.791 14.214 1.00 20.22 238 GLY A O 1
ATOM 1875 N N . PRO A 1 240 ? 8.689 24.575 12.811 1.00 20.29 239 PRO A N 1
ATOM 1876 C CA . PRO A 1 240 ? 8.178 23.372 13.476 1.00 20.22 239 PRO A CA 1
ATOM 1877 C C . PRO A 1 240 ? 9.211 22.220 13.515 1.00 20.18 239 PRO A C 1
ATOM 1878 O O . PRO A 1 240 ? 9.990 22.011 12.575 1.00 18.14 239 PRO A O 1
ATOM 1882 N N . LEU A 1 241 ? 9.214 21.489 14.631 1.00 19.85 240 LEU A N 1
ATOM 1883 C CA . LEU A 1 241 ? 10.027 20.286 14.758 1.00 20.03 240 LEU A CA 1
ATOM 1884 C C . LEU A 1 241 ? 9.493 19.248 13.783 1.00 19.81 240 LEU A C 1
ATOM 1885 O O . LEU A 1 241 ? 8.335 19.309 13.409 1.00 20.36 240 LEU A O 1
ATOM 1890 N N . PRO A 1 242 ? 10.326 18.312 13.344 1.00 20.74 241 PRO A N 1
ATOM 1891 C CA . PRO A 1 242 ? 9.825 17.159 12.591 1.00 21.11 241 PRO A CA 1
ATOM 1892 C C . PRO A 1 242 ? 8.861 16.391 13.503 1.00 21.31 241 PRO A C 1
ATOM 1893 O O . PRO A 1 242 ? 9.126 16.397 14.712 1.00 20.30 241 PRO A O 1
ATOM 1897 N N . PRO A 1 243 ? 7.802 15.779 12.981 1.00 21.39 242 PRO A N 1
ATOM 1898 C CA . PRO A 1 243 ? 6.745 15.224 13.841 1.00 22.19 242 PRO A CA 1
ATOM 1899 C C . PRO A 1 243 ? 7.246 14.373 15.046 1.00 23.18 242 PRO A C 1
ATOM 1900 O O . PRO A 1 243 ? 6.688 14.467 16.139 1.00 23.10 242 PRO A O 1
ATOM 1904 N N . LYS A 1 244 ? 8.283 13.565 14.860 1.00 23.86 243 LYS A N 1
ATOM 1905 C CA . LYS A 1 244 ? 8.709 12.679 15.934 1.00 24.45 243 LYS A CA 1
ATOM 1906 C C . LYS A 1 244 ? 9.339 13.493 17.057 1.00 24.01 243 LYS A C 1
ATOM 1907 O O . LYS A 1 244 ? 9.272 13.126 18.235 1.00 24.68 243 LYS A O 1
ATOM 1913 N N . LEU A 1 245 ? 9.941 14.610 16.690 1.00 22.90 244 LEU A N 1
ATOM 1914 C CA . LEU A 1 245 ? 10.551 15.482 17.671 1.00 22.58 244 LEU A CA 1
ATOM 1915 C C . LEU A 1 245 ? 9.530 16.429 18.340 1.00 21.09 244 LEU A C 1
ATOM 1916 O O . LEU A 1 245 ? 9.716 16.823 19.499 1.00 19.66 244 LEU A O 1
ATOM 1921 N N . ALA A 1 246 ? 8.471 16.778 17.614 1.00 19.64 245 ALA A N 1
ATOM 1922 C CA . ALA A 1 246 ? 7.366 17.567 18.152 1.00 19.52 245 ALA A CA 1
ATOM 1923 C C . ALA A 1 246 ? 6.699 16.738 19.247 1.00 19.11 245 ALA A C 1
ATOM 1924 O O . ALA A 1 246 ? 6.392 17.242 20.311 1.00 17.70 245 ALA A O 1
ATOM 1926 N N . GLN A 1 247 ? 6.497 15.453 18.954 1.00 19.01 246 GLN A N 1
ATOM 1927 C CA . GLN A 1 247 ? 5.965 14.497 19.921 1.00 19.85 246 GLN A CA 1
ATOM 1928 C C . GLN A 1 247 ? 6.830 14.492 21.179 1.00 18.72 246 GLN A C 1
ATOM 1929 O O . GLN A 1 247 ? 6.304 14.595 22.269 1.00 17.88 246 GLN A O 1
ATOM 1935 N N . LEU A 1 248 ? 8.148 14.427 21.005 1.00 19.15 247 LEU A N 1
ATOM 1936 C CA . LEU A 1 248 ? 9.089 14.352 22.112 1.00 19.76 247 LEU A CA 1
ATOM 1937 C C . LEU A 1 248 ? 9.060 15.583 22.998 1.00 20.19 247 LEU A C 1
ATOM 1938 O O . LEU A 1 248 ? 9.029 15.450 24.231 1.00 19.81 247 LEU A O 1
ATOM 1943 N N . LYS A 1 249 ? 9.090 16.768 22.382 1.00 20.15 248 LYS A N 1
ATOM 1944 C CA . LYS A 1 249 ? 9.025 18.022 23.130 1.00 20.91 248 LYS A CA 1
ATOM 1945 C C . LYS A 1 249 ? 7.811 18.009 24.047 1.00 20.44 248 LYS A C 1
ATOM 1946 O O . LYS A 1 249 ? 7.900 18.399 25.205 1.00 19.83 248 LYS A O 1
ATOM 1952 N N . ALA A 1 250 ? 6.681 17.544 23.521 1.00 20.63 249 ALA A N 1
ATOM 1953 C CA . ALA A 1 250 ? 5.430 17.514 24.277 1.00 21.19 249 ALA A CA 1
ATOM 1954 C C . ALA A 1 250 ? 5.463 16.507 25.439 1.00 21.61 249 ALA A C 1
ATOM 1955 O O . ALA A 1 250 ? 4.845 16.754 26.472 1.00 21.64 249 ALA A O 1
ATOM 1957 N N . GLU A 1 251 ? 6.149 15.377 25.240 1.00 21.70 250 GLU A N 1
ATOM 1958 C CA . GLU A 1 251 ? 6.300 14.319 26.257 1.00 22.46 250 GLU A CA 1
ATOM 1959 C C . GLU A 1 251 ? 7.239 14.754 27.417 1.00 23.02 250 GLU A C 1
ATOM 1960 O O . GLU A 1 251 ? 7.208 14.162 28.501 1.00 23.04 250 GLU A O 1
ATOM 1966 N N . LEU A 1 252 ? 8.080 15.762 27.160 1.00 23.71 251 LEU A N 1
ATOM 1967 C CA . LEU A 1 252 ? 9.041 16.278 28.130 1.00 24.08 251 LEU A CA 1
ATOM 1968 C C . LEU A 1 252 ? 8.549 17.519 28.886 1.00 24.99 251 LEU A C 1
ATOM 1969 O O . LEU A 1 252 ? 9.350 18.253 29.422 1.00 23.99 251 LEU A O 1
ATOM 1974 N N . LYS A 1 253 ? 7.232 17.742 28.947 1.00 26.94 252 LYS A N 1
ATOM 1975 C CA . LYS A 1 253 ? 6.701 18.908 29.663 1.00 28.36 252 LYS A CA 1
ATOM 1976 C C . LYS A 1 253 ? 7.377 19.094 31.033 1.00 29.22 252 LYS A C 1
ATOM 1977 O O . LYS A 1 253 ? 7.809 20.203 31.368 1.00 29.31 252 LYS A O 1
ATOM 1983 N N . ASN A 1 254 ? 7.478 18.011 31.806 1.00 29.54 253 ASN A N 1
ATOM 1984 C CA . ASN A 1 254 ? 8.040 18.091 33.164 1.00 30.44 253 ASN A CA 1
ATOM 1985 C C . ASN A 1 254 ? 9.544 17.774 33.273 1.00 30.15 253 ASN A C 1
ATOM 1986 O O . ASN A 1 254 ? 10.032 17.360 34.340 1.00 30.74 253 ASN A O 1
ATOM 1991 N N . VAL A 1 255 ? 10.277 17.979 32.181 1.00 29.20 254 VAL A N 1
ATOM 1992 C CA . VAL A 1 255 ? 11.689 17.666 32.138 1.00 28.01 254 VAL A CA 1
ATOM 1993 C C . VAL A 1 255 ? 12.423 18.862 31.555 1.00 27.09 254 VAL A C 1
ATOM 1994 O O . VAL A 1 255 ? 12.126 19.296 30.436 1.00 26.80 254 VAL A O 1
ATOM 1998 N N . GLN A 1 256 ? 13.361 19.403 32.322 1.00 25.08 255 GLN A N 1
ATOM 1999 C CA . GLN A 1 256 ? 14.284 20.388 31.782 1.00 24.11 255 GLN A CA 1
ATOM 2000 C C . GLN A 1 256 ? 15.419 19.707 31.040 1.00 23.29 255 GLN A C 1
ATOM 2001 O O . GLN A 1 256 ? 15.984 18.724 31.514 1.00 22.17 255 GLN A O 1
ATOM 2007 N N . ASN A 1 257 ? 15.730 20.258 29.875 1.00 22.03 256 ASN A N 1
ATOM 2008 C CA . ASN A 1 257 ? 16.744 19.732 28.993 1.00 21.75 256 ASN A CA 1
ATOM 2009 C C . ASN A 1 257 ? 17.986 20.625 29.076 1.00 21.23 256 ASN A C 1
ATOM 2010 O O . ASN A 1 257 ? 17.885 21.838 28.935 1.00 21.18 256 ASN A O 1
ATOM 2015 N N . ILE A 1 258 ? 19.127 20.014 29.379 1.00 20.59 257 ILE A N 1
ATOM 2016 C CA . ILE A 1 258 ? 20.444 20.613 29.267 1.00 19.64 257 ILE A CA 1
ATOM 2017 C C . ILE A 1 258 ? 21.005 20.028 28.009 1.00 20.06 257 ILE A C 1
ATOM 2018 O O . ILE A 1 258 ? 21.054 18.811 27.875 1.00 19.80 257 ILE A O 1
ATOM 2023 N N . PHE A 1 259 ? 21.489 20.882 27.121 1.00 20.40 258 PHE A N 1
ATOM 2024 C CA . PHE A 1 259 ? 21.942 20.444 25.834 1.00 20.79 258 PHE A CA 1
ATOM 2025 C C . PHE A 1 259 ? 23.332 20.941 25.500 1.00 19.28 258 PHE A C 1
ATOM 2026 O O . PHE A 1 259 ? 23.676 22.047 25.824 1.00 19.06 258 PHE A O 1
ATOM 2034 N N . SER A 1 260 ? 24.106 20.108 24.804 1.00 20.29 259 SER A N 1
ATOM 2035 C CA . SER A 1 260 ? 25.449 20.406 24.347 1.00 19.55 259 SER A CA 1
ATOM 2036 C C . SER A 1 260 ? 25.651 19.765 22.991 1.00 20.42 259 SER A C 1
ATOM 2037 O O . SER A 1 260 ? 25.199 18.637 22.747 1.00 19.48 259 SER A O 1
ATOM 2040 N N . VAL A 1 261 ? 26.374 20.456 22.124 1.00 20.18 260 VAL A N 1
ATOM 2041 C CA . VAL A 1 261 ? 26.715 19.923 20.845 1.00 21.05 260 VAL A CA 1
ATOM 2042 C C . VAL A 1 261 ? 28.079 20.403 20.414 1.00 20.97 260 VAL A C 1
ATOM 2043 O O . VAL A 1 261 ? 28.405 21.581 20.486 1.00 21.35 260 VAL A O 1
ATOM 2047 N N . GLU A 1 262 ? 28.904 19.457 20.016 1.00 20.41 261 GLU A N 1
ATOM 2048 C CA . GLU A 1 262 ? 30.162 19.759 19.319 1.00 20.55 261 GLU A CA 1
ATOM 2049 C C . GLU A 1 262 ? 30.737 18.529 18.678 1.00 19.07 261 GLU A C 1
ATOM 2050 O O . GLU A 1 262 ? 30.402 17.405 19.055 1.00 18.94 261 GLU A O 1
ATOM 2056 N N . ARG A 1 263 ? 31.662 18.750 17.757 1.00 18.62 262 ARG A N 1
ATOM 2057 C CA . ARG A 1 263 ? 32.610 17.719 17.377 1.00 18.01 262 ARG A CA 1
ATOM 2058 C C . ARG A 1 263 ? 33.244 17.085 18.627 1.00 18.63 262 ARG A C 1
ATOM 2059 O O . ARG A 1 263 ? 33.572 17.779 19.587 1.00 18.66 262 ARG A O 1
ATOM 2067 N N . LEU A 1 264 ? 33.395 15.760 18.578 1.00 18.32 263 LEU A N 1
ATOM 2068 C CA . LEU A 1 264 ? 34.045 14.979 19.618 1.00 19.02 263 LEU A CA 1
ATOM 2069 C C . LEU A 1 264 ? 35.548 15.241 19.548 1.00 19.00 263 LEU A C 1
ATOM 2070 O O . LEU A 1 264 ? 36.302 14.508 18.913 1.00 19.48 263 LEU A O 1
ATOM 2075 N N . ASP A 1 265 ? 35.954 16.342 20.177 1.00 18.00 264 ASP A N 1
ATOM 2076 C CA . ASP A 1 265 ? 37.329 16.816 20.157 1.00 17.45 264 ASP A CA 1
ATOM 2077 C C . ASP A 1 265 ? 37.790 17.014 21.611 1.00 17.33 264 ASP A C 1
ATOM 2078 O O . ASP A 1 265 ? 37.002 17.438 22.450 1.00 17.41 264 ASP A O 1
ATOM 2083 N N . TYR A 1 266 ? 39.051 16.702 21.889 1.00 17.57 265 TYR A N 1
ATOM 2084 C CA . TYR A 1 266 ? 39.636 16.931 23.213 1.00 17.66 265 TYR A CA 1
ATOM 2085 C C . TYR A 1 266 ? 39.703 18.405 23.642 1.00 18.14 265 TYR A C 1
ATOM 2086 O O . TYR A 1 266 ? 39.805 18.695 24.829 1.00 18.38 265 TYR A O 1
ATOM 2095 N N . SER A 1 267 ? 39.640 19.339 22.693 1.00 17.25 266 SER A N 1
ATOM 2096 C CA . SER A 1 267 ? 39.524 20.762 23.052 1.00 17.80 266 SER A CA 1
ATOM 2097 C C . SER A 1 267 ? 38.231 21.112 23.769 1.00 17.71 266 SER A C 1
ATOM 2098 O O . SER A 1 267 ? 38.185 22.093 24.462 1.00 17.90 266 SER A O 1
ATOM 2101 N N . LYS A 1 268 ? 37.185 20.324 23.584 1.00 18.18 267 LYS A N 1
ATOM 2102 C CA . LYS A 1 268 ? 35.839 20.677 24.033 1.00 18.24 267 LYS A CA 1
ATOM 2103 C C . LYS A 1 268 ? 35.531 20.260 25.475 1.00 18.10 267 LYS A C 1
ATOM 2104 O O . LYS A 1 268 ? 34.471 20.576 25.979 1.00 18.88 267 LYS A O 1
ATOM 2110 N N . GLY A 1 269 ? 36.456 19.561 26.114 1.00 18.69 268 GLY A N 1
ATOM 2111 C CA . GLY A 1 269 ? 36.349 19.208 27.523 1.00 19.09 268 GLY A CA 1
ATOM 2112 C C . GLY A 1 269 ? 35.172 18.333 27.881 1.00 19.83 268 GLY A C 1
ATOM 2113 O O . GLY A 1 269 ? 34.527 18.528 28.933 1.00 19.78 268 GLY A O 1
ATOM 2114 N N . LEU A 1 270 ? 34.881 17.360 27.025 1.00 19.22 269 LEU A N 1
ATOM 2115 C CA . LEU A 1 270 ? 33.651 16.618 27.185 1.00 20.14 269 LEU A CA 1
ATOM 2116 C C . LEU A 1 270 ? 33.649 15.714 28.411 1.00 20.27 269 LEU A C 1
ATOM 2117 O O . LEU A 1 270 ? 32.648 15.685 29.090 1.00 20.79 269 LEU A O 1
ATOM 2122 N N . PRO A 1 271 ? 34.725 14.997 28.707 1.00 20.00 270 PRO A N 1
ATOM 2123 C CA . PRO A 1 271 ? 34.790 14.212 29.949 1.00 20.13 270 PRO A CA 1
ATOM 2124 C C . PRO A 1 271 ? 34.689 15.077 31.204 1.00 20.80 270 PRO A C 1
ATOM 2125 O O . PRO A 1 271 ? 33.973 14.696 32.134 1.00 20.19 270 PRO A O 1
ATOM 2129 N N . GLU A 1 272 ? 35.349 16.226 31.211 1.00 19.98 271 GLU A N 1
ATOM 2130 C CA . GLU A 1 272 ? 35.277 17.151 32.332 1.00 21.48 271 GLU A CA 1
ATOM 2131 C C . GLU A 1 272 ? 33.818 17.664 32.519 1.00 21.15 271 GLU A C 1
ATOM 2132 O O . GLU A 1 272 ? 33.349 17.903 33.644 1.00 19.94 271 GLU A O 1
ATOM 2138 N N . ARG A 1 273 ? 33.104 17.795 31.401 1.00 20.36 272 ARG A N 1
ATOM 2139 C CA . ARG A 1 273 ? 31.717 18.195 31.395 1.00 20.77 272 ARG A CA 1
ATOM 2140 C C . ARG A 1 273 ? 30.833 17.120 31.996 1.00 20.36 272 ARG A C 1
ATOM 2141 O O . ARG A 1 273 ? 29.936 17.402 32.764 1.00 20.22 272 ARG A O 1
ATOM 2149 N N . PHE A 1 274 ? 31.068 15.890 31.576 1.00 19.57 273 PHE A N 1
ATOM 2150 C CA . PHE A 1 274 ? 30.320 14.757 32.101 1.00 19.45 273 PHE A CA 1
ATOM 2151 C C . PHE A 1 274 ? 30.547 14.666 33.602 1.00 19.22 273 PHE A C 1
ATOM 2152 O O . PHE A 1 274 ? 29.644 14.351 34.328 1.00 19.09 273 PHE A O 1
ATOM 2160 N N . LEU A 1 275 ? 31.747 15.017 34.038 1.00 19.40 274 LEU A N 1
ATOM 2161 C CA . LEU A 1 275 ? 32.115 15.002 35.455 1.00 19.74 274 LEU A CA 1
ATOM 2162 C C . LEU A 1 275 ? 31.396 16.107 36.216 1.00 18.73 274 LEU A C 1
ATOM 2163 O O . LEU A 1 275 ? 30.980 15.923 37.369 1.00 18.22 274 LEU A O 1
ATOM 2168 N N . ALA A 1 276 ? 31.241 17.257 35.576 1.00 18.56 275 ALA A N 1
ATOM 2169 C CA . ALA A 1 276 ? 30.429 18.316 36.143 1.00 18.90 275 ALA A CA 1
ATOM 2170 C C . ALA A 1 276 ? 28.961 17.889 36.265 1.00 18.75 275 ALA A C 1
ATOM 2171 O O . ALA A 1 276 ? 28.333 18.207 37.268 1.00 19.33 275 ALA A O 1
ATOM 2173 N N . TYR A 1 277 ? 28.414 17.149 35.288 1.00 18.50 276 TYR A N 1
ATOM 2174 C CA . TYR A 1 277 ? 27.021 16.707 35.386 1.00 18.46 276 TYR A CA 1
ATOM 2175 C C . TYR A 1 277 ? 26.882 15.701 36.519 1.00 17.88 276 TYR A C 1
ATOM 2176 O O . TYR A 1 277 ? 25.903 15.700 37.264 1.00 18.76 276 TYR A O 1
ATOM 2185 N N . GLU A 1 278 ? 27.868 14.835 36.658 1.00 18.26 277 GLU A N 1
ATOM 2186 C CA . GLU A 1 278 ? 27.900 13.912 37.784 1.00 18.00 277 GLU A CA 1
ATOM 2187 C C . GLU A 1 278 ? 27.817 14.656 39.118 1.00 17.72 277 GLU A C 1
ATOM 2188 O O . GLU A 1 278 ? 27.112 14.245 40.041 1.00 16.03 277 GLU A O 1
ATOM 2194 N N . ALA A 1 279 ? 28.531 15.762 39.188 1.00 17.57 278 ALA A N 1
ATOM 2195 C CA . ALA A 1 279 ? 28.604 16.534 40.412 1.00 17.32 278 ALA A CA 1
ATOM 2196 C C . ALA A 1 279 ? 27.250 17.198 40.693 1.00 17.25 278 ALA A C 1
ATOM 2197 O O . ALA A 1 279 ? 26.845 17.322 41.847 1.00 17.93 278 ALA A O 1
ATOM 2199 N N . LEU A 1 280 ? 26.559 17.622 39.647 1.00 16.07 279 LEU A N 1
ATOM 2200 C CA . LEU A 1 280 ? 25.204 18.103 39.748 1.00 16.95 279 LEU A CA 1
ATOM 2201 C C . LEU A 1 280 ? 24.277 17.036 40.325 1.00 17.22 279 LEU A C 1
ATOM 2202 O O . LEU A 1 280 ? 23.569 17.296 41.273 1.00 18.09 279 LEU A O 1
ATOM 2207 N N . LEU A 1 281 ? 24.290 15.843 39.738 1.00 17.43 280 LEU A N 1
ATOM 2208 C CA . LEU A 1 281 ? 23.457 14.715 40.173 1.00 18.14 280 LEU A CA 1
ATOM 2209 C C . LEU A 1 281 ? 23.790 14.275 41.620 1.00 18.68 280 LEU A C 1
ATOM 2210 O O . LEU A 1 281 ? 22.908 13.846 42.371 1.00 18.36 280 LEU A O 1
ATOM 2215 N N . GLU A 1 282 ? 25.061 14.368 41.996 1.00 18.82 281 GLU A N 1
ATOM 2216 C CA . GLU A 1 282 ? 25.505 13.944 43.334 1.00 19.51 281 GLU A CA 1
ATOM 2217 C C . GLU A 1 282 ? 25.073 14.921 44.409 1.00 19.35 281 GLU A C 1
ATOM 2218 O O . GLU A 1 282 ? 24.511 14.524 45.422 1.00 19.32 281 GLU A O 1
ATOM 2224 N N . LYS A 1 283 ? 25.350 16.193 44.165 1.00 19.72 282 LYS A N 1
ATOM 2225 C CA . LYS A 1 283 ? 25.214 17.260 45.154 1.00 20.48 282 LYS A CA 1
ATOM 2226 C C . LYS A 1 283 ? 23.879 17.989 45.063 1.00 20.26 282 LYS A C 1
ATOM 2227 O O . LYS A 1 283 ? 23.564 18.799 45.909 1.00 19.73 282 LYS A O 1
ATOM 2233 N N . TYR A 1 284 ? 23.103 17.718 44.017 1.00 20.39 283 TYR A N 1
ATOM 2234 C CA . TYR A 1 284 ? 21.801 18.378 43.853 1.00 20.22 283 TYR A CA 1
ATOM 2235 C C . TYR A 1 284 ? 20.732 17.340 43.497 1.00 19.88 283 TYR A C 1
ATOM 2236 O O . TYR A 1 284 ? 20.132 17.427 42.427 1.00 19.89 283 TYR A O 1
ATOM 2245 N N . PRO A 1 285 ? 20.444 16.403 44.411 1.00 19.55 284 PRO A N 1
ATOM 2246 C CA . PRO A 1 285 ? 19.543 15.269 44.114 1.00 19.66 284 PRO A CA 1
ATOM 2247 C C . PRO A 1 285 ? 18.067 15.645 43.797 1.00 19.99 284 PRO A C 1
ATOM 2248 O O . PRO A 1 285 ? 17.304 14.819 43.276 1.00 19.77 284 PRO A O 1
ATOM 2252 N N . GLN A 1 286 ? 17.671 16.871 44.104 1.00 19.82 285 GLN A N 1
ATOM 2253 C CA . GLN A 1 286 ? 16.328 17.366 43.761 1.00 20.78 285 GLN A CA 1
ATOM 2254 C C . GLN A 1 286 ? 16.059 17.374 42.260 1.00 20.20 285 GLN A C 1
ATOM 2255 O O . GLN A 1 286 ? 14.917 17.420 41.834 1.00 20.09 285 GLN A O 1
ATOM 2261 N N . HIS A 1 287 ? 17.117 17.368 41.452 1.00 20.01 286 HIS A N 1
ATOM 2262 C CA . HIS A 1 287 ? 16.951 17.290 40.009 1.00 19.43 286 HIS A CA 1
ATOM 2263 C C . HIS A 1 287 ? 16.754 15.870 39.459 1.00 19.97 286 HIS A C 1
ATOM 2264 O O . HIS A 1 287 ? 16.467 15.709 38.269 1.00 19.81 286 HIS A O 1
ATOM 2271 N N . HIS A 1 288 ? 16.887 14.841 40.301 1.00 20.21 287 HIS A N 1
ATOM 2272 C CA . HIS A 1 288 ? 16.763 13.466 39.839 1.00 20.27 287 HIS A CA 1
ATOM 2273 C C . HIS A 1 288 ? 15.383 13.224 39.198 1.00 20.63 287 HIS A C 1
ATOM 2274 O O . HIS A 1 288 ? 14.347 13.617 39.725 1.00 19.85 287 HIS A O 1
ATOM 2281 N N . GLY A 1 289 ? 15.383 12.605 38.029 1.00 20.48 288 GLY A N 1
ATOM 2282 C CA . GLY A 1 289 ? 14.136 12.297 37.343 1.00 20.56 288 GLY A CA 1
ATOM 2283 C C . GLY A 1 289 ? 13.467 13.494 36.684 1.00 20.00 288 GLY A C 1
ATOM 2284 O O . GLY A 1 289 ? 12.448 13.310 36.033 1.00 19.09 288 GLY A O 1
ATOM 2285 N N . LYS A 1 290 ? 14.035 14.698 36.844 1.00 20.03 289 LYS A N 1
ATOM 2286 C CA . LYS A 1 290 ? 13.397 15.952 36.398 1.00 20.22 289 LYS A CA 1
ATOM 2287 C C . LYS A 1 290 ? 14.242 16.741 35.396 1.00 20.38 289 LYS A C 1
ATOM 2288 O O . LYS A 1 290 ? 13.777 17.767 34.871 1.00 20.82 289 LYS A O 1
ATOM 2294 N N . ILE A 1 291 ? 15.469 16.281 35.141 1.00 20.26 290 ILE A N 1
ATOM 2295 C CA . ILE A 1 291 ? 16.337 16.869 34.130 1.00 19.44 290 ILE A CA 1
ATOM 2296 C C . ILE A 1 291 ? 16.934 15.813 33.214 1.00 19.58 290 ILE A C 1
ATOM 2297 O O . ILE A 1 291 ? 16.944 14.621 33.510 1.00 19.49 290 ILE A O 1
ATOM 2302 N N . ARG A 1 292 ? 17.431 16.287 32.084 1.00 20.23 291 ARG A N 1
ATOM 2303 C CA . ARG A 1 292 ? 18.131 15.474 31.117 1.00 20.93 291 ARG A CA 1
ATOM 2304 C C . ARG A 1 292 ? 19.241 16.290 30.491 1.00 20.26 291 ARG A C 1
ATOM 2305 O O . ARG A 1 292 ? 19.028 17.472 30.192 1.00 20.87 291 ARG A O 1
ATOM 2313 N N . TYR A 1 293 ? 20.420 15.669 30.348 1.00 19.32 292 TYR A N 1
ATOM 2314 C CA . TYR A 1 293 ? 21.557 16.263 29.703 1.00 18.24 292 TYR A CA 1
ATOM 2315 C C . TYR A 1 293 ? 21.783 15.432 28.446 1.00 18.04 292 TYR A C 1
ATOM 2316 O O . TYR A 1 293 ? 21.945 14.202 28.520 1.00 17.28 292 TYR A O 1
ATOM 2325 N N . THR A 1 294 ? 21.716 16.082 27.288 1.00 17.46 293 THR A N 1
ATOM 2326 C CA . THR A 1 294 ? 21.954 15.404 25.996 1.00 16.99 293 THR A CA 1
ATOM 2327 C C . THR A 1 294 ? 23.221 16.015 25.434 1.00 16.84 293 THR A C 1
ATOM 2328 O O . THR A 1 294 ? 23.333 17.247 25.359 1.00 16.38 293 THR A O 1
ATOM 2332 N N . GLN A 1 295 ? 24.176 15.151 25.079 1.00 16.65 294 GLN A N 1
ATOM 2333 C CA . GLN A 1 295 ? 25.415 15.555 24.458 1.00 15.84 294 GLN A CA 1
ATOM 2334 C C . GLN A 1 295 ? 25.454 14.952 23.085 1.00 16.15 294 GLN A C 1
ATOM 2335 O O . GLN A 1 295 ? 25.463 13.725 22.944 1.00 14.66 294 GLN A O 1
ATOM 2341 N N . ILE A 1 296 ? 25.417 15.817 22.076 1.00 16.13 295 ILE A N 1
ATOM 2342 C CA . ILE A 1 296 ? 25.582 15.437 20.677 1.00 16.89 295 ILE A CA 1
ATOM 2343 C C . ILE A 1 296 ? 27.053 15.656 20.324 1.00 17.59 295 ILE A C 1
ATOM 2344 O O . ILE A 1 296 ? 27.610 16.715 20.561 1.00 17.72 295 ILE A O 1
ATOM 2349 N N . ALA A 1 297 ? 27.706 14.604 19.855 1.00 18.16 296 ALA A N 1
ATOM 2350 C CA . ALA A 1 297 ? 29.141 14.638 19.628 1.00 18.12 296 ALA A CA 1
ATOM 2351 C C . ALA A 1 297 ? 29.511 13.741 18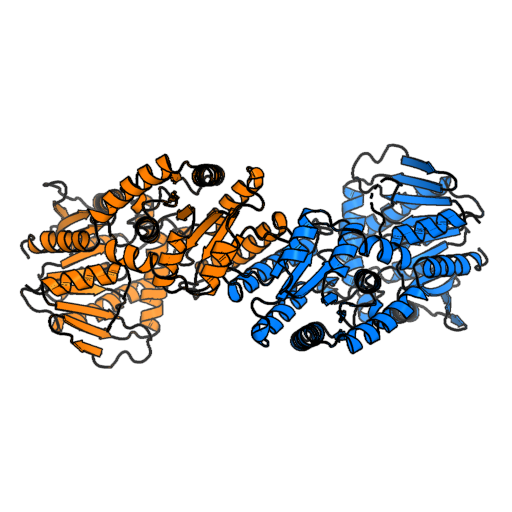.471 1.00 17.63 296 ALA A C 1
ATOM 2352 O O . ALA A 1 297 ? 29.977 12.619 18.672 1.00 16.83 296 ALA A O 1
ATOM 2354 N N . PRO A 1 298 ? 29.323 14.236 17.249 1.00 17.38 297 PRO A N 1
ATOM 2355 C CA . PRO A 1 298 ? 29.764 13.478 16.065 1.00 17.86 297 PRO A CA 1
ATOM 2356 C C . PRO A 1 298 ? 31.281 13.242 16.086 1.00 18.41 297 PRO A C 1
ATOM 2357 O O . PRO A 1 298 ? 32.019 14.132 16.436 1.00 17.58 297 PRO A O 1
ATOM 2361 N N . THR A 1 299 ? 31.721 12.050 15.721 1.00 18.64 298 THR A N 1
ATOM 2362 C CA . THR A 1 299 ? 33.139 11.789 15.550 1.00 19.71 298 THR A CA 1
ATOM 2363 C C . THR A 1 299 ? 33.796 12.743 14.546 1.00 20.74 298 THR A C 1
ATOM 2364 O O . THR A 1 299 ? 33.241 13.101 13.513 1.00 20.86 298 THR A O 1
ATOM 2368 N N . SER A 1 300 ? 34.986 13.170 14.929 1.00 21.29 299 SER A N 1
ATOM 2369 C CA . SER A 1 300 ? 35.807 14.100 14.191 1.00 21.29 299 SER A CA 1
ATOM 2370 C C . SER A 1 300 ? 37.207 13.502 14.126 1.00 21.19 299 SER A C 1
ATOM 2371 O O . SER A 1 300 ? 37.751 13.075 15.167 1.00 21.88 299 SER A O 1
ATOM 2374 N N . ARG A 1 301 ? 37.791 13.487 12.933 1.00 20.69 300 ARG A N 1
ATOM 2375 C CA . ARG A 1 301 ? 39.189 13.117 12.779 1.00 20.86 300 ARG A CA 1
ATOM 2376 C C . ARG A 1 301 ? 39.502 11.782 13.451 1.00 20.78 300 ARG A C 1
ATOM 2377 O O . ARG A 1 301 ? 40.509 11.647 14.160 1.00 19.65 300 ARG A O 1
ATOM 2385 N N . GLY A 1 302 ? 38.644 10.792 13.202 1.00 20.80 301 GLY A N 1
ATOM 2386 C CA . GLY A 1 302 ? 38.718 9.513 13.877 1.00 21.38 301 GLY A CA 1
ATOM 2387 C C . GLY A 1 302 ? 39.893 8.636 13.469 1.00 21.71 301 GLY A C 1
ATOM 2388 O O . GLY A 1 302 ? 40.068 7.569 14.031 1.00 22.54 301 GLY A O 1
ATOM 2389 N N . ASP A 1 303 ? 40.703 9.077 12.512 1.00 21.91 302 ASP A N 1
ATOM 2390 C CA . ASP A 1 303 ? 41.921 8.362 12.139 1.00 22.72 302 ASP A CA 1
ATOM 2391 C C . ASP A 1 303 ? 43.085 8.696 13.070 1.00 21.78 302 ASP A C 1
ATOM 2392 O O . ASP A 1 303 ? 44.140 8.056 13.015 1.00 22.29 302 ASP A O 1
ATOM 2397 N N . VAL A 1 304 ? 42.912 9.733 13.874 1.00 20.23 303 VAL A N 1
ATOM 2398 C CA . VAL A 1 304 ? 43.979 10.268 14.704 1.00 19.64 303 VAL A CA 1
ATOM 2399 C C . VAL A 1 304 ? 43.855 9.626 16.090 1.00 18.31 303 VAL A C 1
ATOM 2400 O O . VAL A 1 304 ? 42.793 9.647 16.707 1.00 17.12 303 VAL A O 1
ATOM 2404 N N . GLN A 1 305 ? 44.940 9.049 16.567 1.00 18.01 304 GLN A N 1
ATOM 2405 C CA . GLN A 1 305 ? 44.934 8.356 17.852 1.00 17.78 304 GLN A CA 1
ATOM 2406 C C . GLN A 1 305 ? 44.328 9.140 19.040 1.00 16.94 304 GLN A C 1
ATOM 2407 O O . GLN A 1 305 ? 43.485 8.602 19.773 1.00 14.87 304 GLN A O 1
ATOM 2413 N N . ALA A 1 306 ? 44.708 10.405 19.216 1.00 16.85 305 ALA A N 1
ATOM 2414 C CA . ALA A 1 306 ? 44.197 11.185 20.350 1.00 16.64 305 ALA A CA 1
ATOM 2415 C C . ALA A 1 306 ? 42.693 11.357 20.274 1.00 16.91 305 ALA A C 1
ATOM 2416 O O . ALA A 1 306 ? 42.039 11.361 21.283 1.00 15.88 305 ALA A O 1
ATOM 2418 N N . TYR A 1 307 ? 42.134 11.486 19.065 1.00 17.63 306 TYR A N 1
ATOM 2419 C CA . TYR A 1 307 ? 40.679 11.510 18.905 1.00 17.75 306 TYR A CA 1
ATOM 2420 C C . TYR A 1 307 ? 39.989 10.168 19.252 1.00 17.68 306 TYR A C 1
ATOM 2421 O O . TYR A 1 307 ? 38.946 10.174 19.868 1.00 17.89 306 TYR A O 1
ATOM 2430 N N . GLN A 1 308 ? 40.551 9.031 18.873 1.00 17.98 307 GLN A N 1
ATOM 2431 C CA . GLN A 1 308 ? 39.983 7.737 19.291 1.00 18.65 307 GLN A CA 1
ATOM 2432 C C . GLN A 1 308 ? 40.038 7.597 20.804 1.00 18.66 307 GLN A C 1
ATOM 2433 O O . GLN A 1 308 ? 39.116 7.058 21.406 1.00 17.29 307 GLN A O 1
ATOM 2439 N N . ASP A 1 309 ? 41.089 8.132 21.425 1.00 18.86 308 ASP A N 1
ATOM 2440 C CA . ASP A 1 309 ? 41.247 8.004 22.866 1.00 19.54 308 ASP A CA 1
ATOM 2441 C C . ASP A 1 309 ? 40.145 8.750 23.590 1.00 18.85 308 ASP A C 1
ATOM 2442 O O . ASP A 1 309 ? 39.576 8.212 24.510 1.00 17.81 308 ASP A O 1
ATOM 2447 N N . ILE A 1 310 ? 39.873 9.995 23.187 1.00 18.57 309 ILE A N 1
ATOM 2448 C CA . ILE A 1 310 ? 38.914 10.836 23.892 1.00 18.38 309 ILE A CA 1
ATOM 2449 C C . ILE A 1 310 ? 37.503 10.284 23.698 1.00 18.40 309 ILE A C 1
ATOM 2450 O O . ILE A 1 310 ? 36.715 10.285 24.629 1.00 16.73 309 ILE A O 1
ATOM 2455 N N . ARG A 1 311 ? 37.220 9.759 22.500 1.00 18.94 310 ARG A N 1
ATOM 2456 C CA . ARG A 1 311 ? 35.961 9.062 22.239 1.00 19.75 310 ARG A CA 1
ATOM 2457 C C . ARG A 1 311 ? 35.758 7.879 23.188 1.00 19.54 310 ARG A C 1
ATOM 2458 O O . ARG A 1 311 ? 34.684 7.762 23.793 1.00 18.08 310 ARG A O 1
ATOM 2466 N N . HIS A 1 312 ? 36.760 7.015 23.321 1.00 20.10 311 HIS A N 1
ATOM 2467 C CA . HIS A 1 312 ? 36.632 5.869 24.229 1.00 21.75 311 HIS A CA 1
ATOM 2468 C C . HIS A 1 312 ? 36.493 6.347 25.688 1.00 21.12 311 HIS A C 1
ATOM 2469 O O . HIS A 1 312 ? 35.729 5.772 26.460 1.00 20.47 311 HIS A O 1
ATOM 2476 N N . GLN A 1 313 ? 37.224 7.392 26.057 1.00 21.13 312 GLN A N 1
ATOM 2477 C CA . GLN A 1 313 ? 37.116 7.960 27.412 1.00 22.12 312 GLN A CA 1
ATOM 2478 C C . GLN A 1 313 ? 35.686 8.457 27.657 1.00 21.18 312 GLN A C 1
ATOM 2479 O O . GLN A 1 313 ? 35.086 8.177 28.686 1.00 20.31 312 GLN A O 1
ATOM 2485 N N . LEU A 1 314 ? 35.110 9.135 26.667 1.00 21.35 313 LEU A N 1
ATOM 2486 C CA . LEU A 1 314 ? 33.775 9.706 26.806 1.00 20.41 313 LEU A CA 1
ATOM 2487 C C . LEU A 1 314 ? 32.696 8.624 26.919 1.00 20.21 313 LEU A C 1
ATOM 2488 O O . LEU A 1 314 ? 31.776 8.732 27.757 1.00 19.77 313 LEU A O 1
ATOM 2493 N N . GLU A 1 315 ? 32.805 7.583 26.090 1.00 18.89 314 GLU A N 1
ATOM 2494 C CA . GLU A 1 315 ? 31.884 6.438 26.138 1.00 19.08 314 GLU A CA 1
ATOM 2495 C C . GLU A 1 315 ? 31.911 5.807 27.516 1.00 19.04 314 GLU A C 1
ATOM 2496 O O . GLU A 1 315 ? 30.868 5.434 28.060 1.00 16.95 314 GLU A O 1
ATOM 2502 N N . ASN A 1 316 ? 33.114 5.657 28.067 1.00 19.26 315 ASN A N 1
ATOM 2503 C CA . ASN A 1 316 ? 33.229 5.038 29.371 1.00 20.18 315 ASN A CA 1
ATOM 2504 C C . ASN A 1 316 ? 32.457 5.856 30.372 1.00 19.97 315 ASN A C 1
ATOM 2505 O O . ASN A 1 316 ? 31.761 5.306 31.200 1.00 20.42 315 ASN A O 1
ATOM 2510 N N . GLU A 1 317 ? 32.557 7.173 30.280 1.00 20.67 316 GLU A N 1
ATOM 2511 C CA . GLU A 1 317 ? 31.973 8.035 31.291 1.00 20.99 316 GLU A CA 1
ATOM 2512 C C . GLU A 1 317 ? 30.455 8.087 31.191 1.00 20.24 316 GLU A C 1
ATOM 2513 O O . GLU A 1 317 ? 29.793 8.156 32.221 1.00 20.23 316 GLU A O 1
ATOM 2519 N N . ALA A 1 318 ? 29.912 8.011 29.970 1.00 18.37 317 ALA A N 1
ATOM 2520 C CA . ALA A 1 318 ? 28.471 7.911 29.768 1.00 17.96 317 ALA A CA 1
ATOM 2521 C C . ALA A 1 318 ? 27.940 6.681 30.431 1.00 17.46 317 ALA A C 1
ATOM 2522 O O . ALA A 1 318 ? 26.935 6.733 31.108 1.00 18.90 317 ALA A O 1
ATOM 2524 N N . GLY A 1 319 ? 28.614 5.560 30.227 1.00 16.46 318 GLY A N 1
ATOM 2525 C CA . GLY A 1 319 ? 28.168 4.304 30.768 1.00 15.66 318 GLY A CA 1
ATOM 2526 C C . GLY A 1 319 ? 28.286 4.295 32.278 1.00 15.59 318 GLY A C 1
ATOM 2527 O O . GLY A 1 319 ? 27.425 3.751 32.955 1.00 15.28 318 GLY A O 1
ATOM 2528 N N . ARG A 1 320 ? 29.367 4.873 32.799 1.00 15.61 319 ARG A N 1
ATOM 2529 C CA . ARG A 1 320 ? 29.608 4.887 34.224 1.00 15.81 319 ARG A CA 1
ATOM 2530 C C . ARG A 1 320 ? 28.553 5.718 34.920 1.00 15.60 319 ARG A C 1
ATOM 2531 O O . ARG A 1 320 ? 27.915 5.259 35.872 1.00 16.40 319 ARG A O 1
ATOM 2539 N N . ILE A 1 321 ? 28.364 6.936 34.435 1.00 16.50 320 ILE A N 1
ATOM 2540 C CA . ILE A 1 321 ? 27.455 7.886 35.071 1.00 16.26 320 ILE A CA 1
ATOM 2541 C C . ILE A 1 321 ? 26.019 7.385 35.048 1.00 16.88 320 ILE A C 1
ATOM 2542 O O . ILE A 1 321 ? 25.347 7.378 36.103 1.00 15.24 320 ILE A O 1
ATOM 2547 N N . ASN A 1 322 ? 25.546 6.934 33.872 1.00 16.81 321 ASN A N 1
ATOM 2548 C CA . ASN A 1 322 ? 24.227 6.314 33.761 1.00 17.12 321 ASN A CA 1
ATOM 2549 C C . ASN A 1 322 ? 24.154 5.049 34.595 1.00 16.04 321 ASN A C 1
ATOM 2550 O O . ASN A 1 322 ? 23.110 4.711 35.137 1.00 16.45 321 ASN A O 1
ATOM 2555 N N . GLY A 1 323 ? 25.273 4.345 34.720 1.00 15.63 322 GLY A N 1
ATOM 2556 C CA . GLY A 1 323 ? 25.290 3.135 35.514 1.00 15.17 322 GLY A CA 1
ATOM 2557 C C . GLY A 1 323 ? 25.059 3.389 36.992 1.00 15.11 322 GLY A C 1
ATOM 2558 O O . GLY A 1 323 ? 24.525 2.542 37.687 1.00 14.34 322 GLY A O 1
ATOM 2559 N N . LYS A 1 324 ? 25.479 4.563 37.455 1.00 15.89 323 LYS A N 1
ATOM 2560 C CA . LYS A 1 324 ? 25.488 4.914 38.857 1.00 16.02 323 LYS A CA 1
ATOM 2561 C C . LYS A 1 324 ? 24.238 5.711 39.260 1.00 16.21 323 LYS A C 1
ATOM 2562 O O . LYS A 1 324 ? 23.708 5.490 40.327 1.00 14.32 323 LYS A O 1
ATOM 2568 N N . TYR A 1 325 ? 23.778 6.635 38.406 1.00 16.65 324 TYR A N 1
ATOM 2569 C CA . TYR A 1 325 ? 22.654 7.513 38.736 1.00 16.91 324 TYR A CA 1
ATOM 2570 C C . TYR A 1 325 ? 21.376 7.191 37.989 1.00 16.95 324 TYR A C 1
ATOM 2571 O O . TYR A 1 325 ? 20.328 7.738 38.284 1.00 16.43 324 TYR A O 1
ATOM 2580 N N . GLY A 1 326 ? 21.467 6.313 37.005 1.00 17.06 325 GLY A N 1
ATOM 2581 C CA . GLY A 1 326 ? 20.299 5.908 36.257 1.00 17.17 325 GLY A CA 1
ATOM 2582 C C . GLY A 1 326 ? 19.307 5.133 37.091 1.00 17.32 325 GLY A C 1
ATOM 2583 O O . GLY A 1 326 ? 19.647 4.515 38.100 1.00 17.12 325 GLY A O 1
ATOM 2584 N N . GLN A 1 327 ? 18.057 5.182 36.657 1.00 17.27 326 GLN A N 1
ATOM 2585 C CA . GLN A 1 327 ? 17.000 4.410 37.265 1.00 17.88 326 GLN A CA 1
ATOM 2586 C C . GLN A 1 327 ? 16.308 3.664 36.151 1.00 18.19 326 GLN A C 1
ATOM 2587 O O . GLN A 1 327 ? 16.561 3.922 34.964 1.00 17.91 326 GLN A O 1
ATOM 2593 N N . LEU A 1 328 ? 15.456 2.725 36.535 1.00 18.58 327 LEU A N 1
ATOM 2594 C CA . LEU A 1 328 ? 14.712 1.927 35.574 1.00 19.23 327 LEU A CA 1
ATOM 2595 C C . LEU A 1 328 ? 13.974 2.792 34.568 1.00 19.61 327 LEU A C 1
ATOM 2596 O O . LEU A 1 328 ? 13.946 2.460 33.393 1.00 19.54 327 LEU A O 1
ATOM 2601 N N . GLY A 1 329 ? 13.389 3.899 35.031 1.00 19.91 328 GLY A N 1
ATOM 2602 C CA . GLY A 1 329 ? 12.644 4.796 34.166 1.00 20.19 328 GLY A CA 1
ATOM 2603 C C . GLY A 1 329 ? 13.264 6.159 33.943 1.00 20.95 328 GLY A C 1
ATOM 2604 O O . GLY A 1 329 ? 12.542 7.108 33.642 1.00 21.54 328 GLY A O 1
ATOM 2605 N N . TRP A 1 330 ? 14.589 6.263 34.056 1.00 21.31 329 TRP A N 1
ATOM 2606 C CA . TRP A 1 330 ? 15.277 7.547 33.916 1.00 21.13 329 TRP A CA 1
ATOM 2607 C C . TRP A 1 330 ? 16.760 7.391 33.600 1.00 21.28 329 TRP A C 1
ATOM 2608 O O . TRP A 1 330 ? 17.541 6.971 34.442 1.00 20.04 329 TRP A O 1
ATOM 2619 N N . THR A 1 331 ? 17.132 7.754 32.371 1.00 21.53 330 THR A N 1
ATOM 2620 C CA . THR A 1 331 ? 18.523 7.893 31.976 1.00 22.09 330 THR A CA 1
ATOM 2621 C C . THR A 1 331 ? 18.919 9.362 32.109 1.00 21.36 330 THR A C 1
ATOM 2622 O O . THR A 1 331 ? 18.362 10.214 31.411 1.00 21.58 330 THR A O 1
ATOM 2626 N N . PRO A 1 332 ? 19.856 9.665 33.007 1.00 20.50 331 PRO A N 1
ATOM 2627 C CA . PRO A 1 332 ? 20.329 11.040 33.190 1.00 19.88 331 PRO A CA 1
ATOM 2628 C C . PRO A 1 332 ? 21.043 11.634 31.986 1.00 18.78 331 PRO A C 1
ATOM 2629 O O . PRO A 1 332 ? 20.853 12.814 31.735 1.00 17.12 331 PRO A O 1
ATOM 2633 N N . LEU A 1 333 ? 21.868 10.837 31.306 1.00 18.25 332 LEU A N 1
ATOM 2634 C CA . LEU A 1 333 ? 22.769 11.329 30.277 1.00 18.60 332 LEU A CA 1
ATOM 2635 C C . LEU A 1 333 ? 22.486 10.589 28.981 1.00 18.52 332 LEU A C 1
ATOM 2636 O O . LEU A 1 333 ? 22.603 9.368 28.940 1.00 18.07 332 LEU A O 1
ATOM 2641 N N . TYR A 1 334 ? 22.100 11.336 27.953 1.00 18.27 333 TYR A N 1
ATOM 2642 C CA . TYR A 1 334 ? 21.880 10.837 26.604 1.00 18.61 333 TYR A CA 1
ATOM 2643 C C . TYR A 1 334 ? 23.106 11.266 25.773 1.00 18.67 333 TYR A C 1
ATOM 2644 O O . TYR A 1 334 ? 23.313 12.451 25.557 1.00 19.42 333 TYR A O 1
ATOM 2653 N N . TYR A 1 335 ? 23.922 10.311 25.343 1.00 17.85 334 TYR A N 1
ATOM 2654 C CA . TYR A 1 335 ? 25.091 10.580 24.537 1.00 17.68 334 TYR A CA 1
ATOM 2655 C C . TYR A 1 335 ? 24.869 10.039 23.147 1.00 17.10 334 TYR A C 1
ATOM 2656 O O . TYR A 1 335 ? 24.587 8.887 22.984 1.00 15.68 334 TYR A O 1
ATOM 2665 N N . LEU A 1 336 ? 25.026 10.896 22.147 1.00 16.99 335 LEU A N 1
ATOM 2666 C CA . LEU A 1 336 ? 24.769 10.544 20.754 1.00 17.78 335 LEU A CA 1
ATOM 2667 C C . LEU A 1 336 ? 25.998 10.927 19.948 1.00 16.76 335 LEU A C 1
ATOM 2668 O O . LEU A 1 336 ? 26.320 12.108 19.810 1.00 15.76 335 LEU A O 1
ATOM 2673 N N . ASN A 1 337 ? 26.665 9.907 19.438 1.00 15.97 336 ASN A N 1
ATOM 2674 C CA . ASN A 1 337 ? 27.862 10.039 18.644 1.00 16.32 336 ASN A CA 1
ATOM 2675 C C . ASN A 1 337 ? 27.415 10.149 17.191 1.00 16.32 336 ASN A C 1
ATOM 2676 O O . ASN A 1 337 ? 27.682 9.280 16.386 1.00 15.21 336 ASN A O 1
ATOM 2681 N N . GLN A 1 338 ? 26.724 11.242 16.886 1.00 16.03 337 GLN A N 1
ATOM 2682 C CA . GLN A 1 338 ? 25.959 11.362 15.656 1.00 17.02 337 GLN A CA 1
ATOM 2683 C C . GLN A 1 338 ? 25.935 12.803 15.187 1.00 16.08 337 GLN A C 1
ATOM 2684 O O . GLN A 1 338 ? 25.919 13.707 15.979 1.00 14.82 337 GLN A O 1
ATOM 2690 N N . HIS A 1 339 ? 25.925 13.008 13.886 1.00 16.41 338 HIS A N 1
ATOM 2691 C CA . HIS A 1 339 ? 25.849 14.352 13.359 1.00 17.66 338 HIS A CA 1
ATOM 2692 C C . HIS A 1 339 ? 24.386 14.743 13.187 1.00 18.02 338 HIS A C 1
ATOM 2693 O O . HIS A 1 339 ? 23.591 13.964 12.696 1.00 17.33 338 HIS A O 1
ATOM 2700 N N . PHE A 1 340 ? 24.041 15.955 13.605 1.00 18.55 339 PHE A N 1
ATOM 2701 C CA . PHE A 1 340 ? 22.695 16.478 13.425 1.00 19.59 339 PHE A CA 1
ATOM 2702 C C . PHE A 1 340 ? 22.753 17.662 12.480 1.00 19.53 339 PHE A C 1
ATOM 2703 O O . PHE A 1 340 ? 23.663 18.486 12.561 1.00 19.59 339 PHE A O 1
ATOM 2711 N N . ASP A 1 341 ? 21.792 17.743 11.568 1.00 20.25 340 ASP A N 1
ATOM 2712 C CA . ASP A 1 341 ? 21.659 18.926 10.731 1.00 20.47 340 ASP A CA 1
ATOM 2713 C C . ASP A 1 341 ? 21.573 20.216 11.559 1.00 20.06 340 ASP A C 1
ATOM 2714 O O . ASP A 1 341 ? 20.894 20.269 12.604 1.00 18.82 340 ASP A O 1
ATOM 2719 N N . ARG A 1 342 ? 22.263 21.245 11.086 1.00 19.59 341 ARG A N 1
ATOM 2720 C CA . ARG A 1 342 ? 22.345 22.529 11.790 1.00 20.63 341 ARG A CA 1
ATOM 2721 C C . ARG A 1 342 ? 20.967 23.185 11.976 1.00 20.62 341 ARG A C 1
ATOM 2722 O O . ARG A 1 342 ? 20.673 23.773 13.021 1.00 20.73 341 ARG A O 1
ATOM 2730 N N . LYS A 1 343 ? 20.121 23.073 10.961 1.00 20.54 342 LYS A N 1
ATOM 2731 C CA . LYS A 1 343 ? 18.772 23.663 11.015 1.00 20.73 342 LYS A CA 1
ATOM 2732 C C . LYS A 1 343 ? 17.928 23.027 12.093 1.00 19.80 342 LYS A C 1
ATOM 2733 O O . LYS A 1 343 ? 17.186 23.710 12.805 1.00 18.90 342 LYS A O 1
ATOM 2739 N N . LEU A 1 344 ? 18.024 21.711 12.188 1.00 18.94 343 LEU A N 1
ATOM 2740 C CA . LEU A 1 344 ? 17.356 20.994 13.252 1.00 19.25 343 LEU A CA 1
ATOM 2741 C C . LEU A 1 344 ? 17.906 21.416 14.638 1.00 18.82 343 LEU A C 1
ATOM 2742 O O . LEU A 1 344 ? 17.139 21.642 15.573 1.00 18.01 343 LEU A O 1
ATOM 2747 N N . LEU A 1 345 ? 19.224 21.525 14.760 1.00 18.83 344 LEU A N 1
ATOM 2748 C CA . LEU A 1 345 ? 19.844 21.888 16.022 1.00 18.99 344 LEU A CA 1
ATOM 2749 C C . LEU A 1 345 ? 19.329 23.220 16.555 1.00 18.83 344 LEU A C 1
ATOM 2750 O O . LEU A 1 345 ? 19.205 23.387 17.756 1.00 19.23 344 LEU A O 1
ATOM 2755 N N . MET A 1 346 ? 19.031 24.177 15.686 1.00 18.42 345 MET A N 1
ATOM 2756 C CA . MET A 1 346 ? 18.518 25.474 16.146 1.00 17.98 345 MET A CA 1
ATOM 2757 C C . MET A 1 346 ? 17.200 25.265 16.861 1.00 18.07 345 MET A C 1
ATOM 2758 O O . MET A 1 346 ? 16.944 25.854 17.910 1.00 16.91 345 MET A O 1
ATOM 2763 N N . LYS A 1 347 ? 16.361 24.404 16.296 1.00 18.01 346 LYS A N 1
ATOM 2764 C CA . LYS A 1 347 ? 15.073 24.091 16.920 1.00 18.07 346 LYS A CA 1
ATOM 2765 C C . LYS A 1 347 ? 15.242 23.375 18.274 1.00 17.55 346 LYS A C 1
ATOM 2766 O O . LYS A 1 347 ? 14.518 23.671 19.214 1.00 16.47 346 LYS A O 1
ATOM 2772 N N . ILE A 1 348 ? 16.201 22.463 18.377 1.00 18.47 347 ILE A N 1
ATOM 2773 C CA . ILE A 1 348 ? 16.466 21.769 19.634 1.00 18.32 347 ILE A CA 1
ATOM 2774 C C . ILE A 1 348 ? 16.994 22.766 20.694 1.00 18.46 347 ILE A C 1
ATOM 2775 O O . ILE A 1 348 ? 16.563 22.716 21.844 1.00 18.51 347 ILE A O 1
ATOM 2780 N N . PHE A 1 349 ? 17.904 23.664 20.308 1.00 18.44 348 PHE A N 1
ATOM 2781 C CA . PHE A 1 349 ? 18.364 24.728 21.202 1.00 18.88 348 PHE A CA 1
ATOM 2782 C C . PHE A 1 349 ? 17.191 25.534 21.760 1.00 19.51 348 PHE A C 1
ATOM 2783 O O . PHE A 1 349 ? 17.167 25.827 22.932 1.00 19.93 348 PHE A O 1
ATOM 2791 N N . ARG A 1 350 ? 16.231 25.897 20.911 1.00 19.92 349 ARG A N 1
ATOM 2792 C CA . ARG A 1 350 ? 15.083 26.685 21.323 1.00 21.02 349 ARG A CA 1
ATOM 2793 C C . ARG A 1 350 ? 14.266 25.977 22.411 1.00 21.51 349 ARG A C 1
ATOM 2794 O O . ARG A 1 350 ? 13.883 26.602 23.408 1.00 20.29 349 ARG A O 1
ATOM 2802 N N . TYR A 1 351 ? 14.022 24.674 22.234 1.00 21.98 350 TYR A N 1
ATOM 2803 C CA . TYR A 1 351 ? 13.167 23.976 23.191 1.00 22.94 350 TYR A CA 1
ATOM 2804 C C . TYR A 1 351 ? 13.920 23.596 24.445 1.00 22.04 350 TYR A C 1
ATOM 2805 O O . TYR A 1 351 ? 13.303 23.350 25.464 1.00 21.25 350 TYR A O 1
ATOM 2814 N N . SER A 1 352 ? 15.252 23.610 24.384 1.00 22.05 351 SER A N 1
ATOM 2815 C CA . SER A 1 352 ? 16.090 23.316 25.540 1.00 21.89 351 SER A CA 1
ATOM 2816 C C . SER A 1 352 ? 16.030 24.447 26.552 1.00 21.78 351 SER A C 1
ATOM 2817 O O . SER A 1 352 ? 15.654 25.584 26.217 1.00 22.80 351 SER A O 1
ATOM 2820 N N . ASP A 1 353 ? 16.356 24.125 27.792 1.00 20.48 352 ASP A N 1
ATOM 2821 C CA . ASP A 1 353 ? 16.349 25.095 28.880 1.00 20.60 352 ASP A CA 1
ATOM 2822 C C . ASP A 1 353 ? 17.727 25.594 29.234 1.00 19.81 352 ASP A C 1
ATOM 2823 O O . ASP A 1 353 ? 17.868 26.703 29.692 1.00 19.50 352 ASP A O 1
ATOM 2828 N N . VAL A 1 354 ? 18.746 24.786 28.991 1.00 19.02 353 VAL A N 1
ATOM 2829 C CA . VAL A 1 354 ? 20.106 25.184 29.277 1.00 18.93 353 VAL A CA 1
ATOM 2830 C C . VAL A 1 354 ? 21.038 24.751 28.133 1.00 19.04 353 VAL A C 1
ATOM 2831 O O . VAL A 1 354 ? 20.978 23.623 27.683 1.00 20.22 353 VAL A O 1
ATOM 2835 N N . GLY A 1 355 ? 21.894 25.661 27.683 1.00 19.14 354 GLY A N 1
ATOM 2836 C CA . GLY A 1 355 ?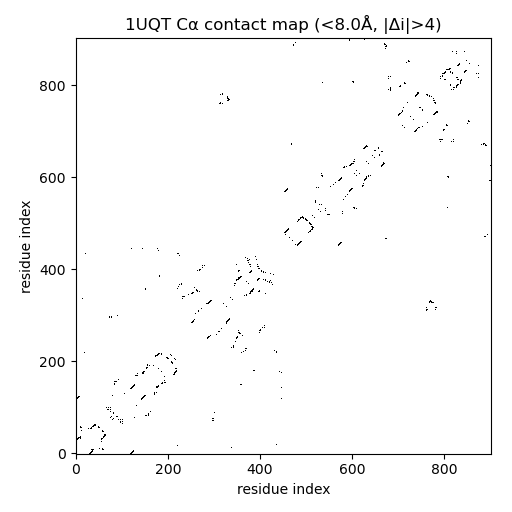 23.006 25.330 26.820 1.00 19.21 354 GLY A CA 1
ATOM 2837 C C . GLY A 1 355 ? 24.297 25.256 27.601 1.00 19.52 354 GLY A C 1
ATOM 2838 O O . GLY A 1 355 ? 24.697 26.224 28.224 1.00 19.99 354 GLY A O 1
ATOM 2839 N N . LEU A 1 356 ? 24.945 24.100 27.553 1.00 19.64 355 LEU A N 1
ATOM 2840 C CA . LEU A 1 356 ? 26.201 23.832 28.244 1.00 19.39 355 LEU A CA 1
ATOM 2841 C C . LEU A 1 356 ? 27.336 23.772 27.220 1.00 19.90 355 LEU A C 1
ATOM 2842 O O . LEU A 1 356 ? 27.460 22.801 26.449 1.00 20.54 355 LEU A O 1
ATOM 2847 N N . VAL A 1 357 ? 28.118 24.842 27.168 1.00 19.50 356 VAL A N 1
ATOM 2848 C CA . VAL A 1 357 ? 29.212 25.001 26.212 1.00 19.59 356 VAL A CA 1
ATOM 2849 C C . VAL A 1 357 ? 30.454 25.312 27.031 1.00 18.84 356 VAL A C 1
ATOM 2850 O O . VAL A 1 357 ? 30.723 26.497 27.342 1.00 19.16 356 VAL A O 1
ATOM 2854 N N . THR A 1 358 ? 31.189 24.267 27.402 1.00 18.15 357 THR A N 1
ATOM 2855 C CA . THR A 1 358 ? 32.354 24.432 28.297 1.00 18.38 357 THR A CA 1
ATOM 2856 C C . THR A 1 358 ? 33.667 23.846 27.795 1.00 18.26 357 THR A C 1
ATOM 2857 O O . THR A 1 358 ? 34.310 23.041 28.462 1.00 18.98 357 THR A O 1
ATOM 2861 N N . PRO A 1 359 ? 34.130 24.317 26.653 1.00 18.47 358 PRO A N 1
ATOM 2862 C CA . PRO A 1 359 ? 35.401 23.845 26.115 1.00 18.68 358 PRO A CA 1
ATOM 2863 C C . PRO A 1 359 ? 36.559 24.237 26.991 1.00 18.72 358 PRO A C 1
ATOM 2864 O O . PRO A 1 359 ? 36.497 25.203 27.755 1.00 18.88 358 PRO A O 1
ATOM 2868 N N . LEU A 1 360 ? 37.613 23.451 26.904 1.00 18.63 359 LEU A N 1
ATOM 2869 C CA . LEU A 1 360 ? 38.885 23.794 27.567 1.00 19.52 359 LEU A CA 1
ATOM 2870 C C . LEU A 1 360 ? 39.658 24.870 26.817 1.00 18.55 359 LEU A C 1
ATOM 2871 O O . LEU A 1 360 ? 40.377 25.673 27.396 1.00 18.62 359 LEU A O 1
ATOM 2876 N N . ARG A 1 361 ? 39.551 24.866 25.501 1.00 19.02 360 ARG A N 1
ATOM 2877 C CA . ARG A 1 361 ? 40.132 25.920 24.681 1.00 19.53 360 ARG A CA 1
ATOM 2878 C C . ARG A 1 361 ? 39.351 25.956 23.386 1.00 18.73 360 ARG A C 1
ATOM 2879 O O . ARG A 1 361 ? 39.089 24.913 22.797 1.00 18.14 360 ARG A O 1
ATOM 2887 N N . ASP A 1 362 ? 38.918 27.135 22.970 1.00 18.00 361 ASP A N 1
ATOM 2888 C CA . ASP A 1 362 ? 38.167 27.259 21.721 1.00 17.98 361 ASP A CA 1
ATOM 2889 C C . ASP A 1 362 ? 38.377 28.629 21.121 1.00 17.40 361 ASP A C 1
ATOM 2890 O O . ASP A 1 362 ? 38.253 29.627 21.819 1.00 16.61 361 ASP A O 1
ATOM 2895 N N . GLY A 1 363 ? 38.739 28.653 19.837 1.00 17.14 362 GLY A N 1
ATOM 2896 C CA . GLY A 1 363 ? 38.917 29.870 19.091 1.00 16.83 362 GLY A CA 1
ATOM 2897 C C . GLY A 1 363 ? 37.752 30.819 19.325 1.00 16.71 362 GLY A C 1
ATOM 2898 O O . GLY A 1 363 ? 37.977 31.973 19.649 1.00 16.35 362 GLY A O 1
ATOM 2899 N N . MET A 1 364 ? 36.518 30.346 19.142 1.00 16.79 363 MET A N 1
ATOM 2900 C CA . MET A 1 364 ? 35.349 31.179 19.401 1.00 17.61 363 MET A CA 1
ATOM 2901 C C . MET A 1 364 ? 34.256 30.335 20.040 1.00 18.46 363 MET A C 1
ATOM 2902 O O . MET A 1 364 ? 33.925 30.506 21.214 1.00 17.45 363 MET A O 1
ATOM 2907 N N . ASN A 1 365 ? 33.758 29.375 19.257 1.00 17.97 364 ASN A N 1
ATOM 2908 C CA . ASN A 1 365 ? 32.650 28.521 19.591 1.00 17.77 364 ASN A CA 1
ATOM 2909 C C . ASN A 1 365 ? 31.365 29.168 19.136 1.00 17.59 364 ASN A C 1
ATOM 2910 O O . ASN A 1 365 ? 30.756 29.990 19.831 1.00 18.17 364 ASN A O 1
ATOM 2915 N N . LEU A 1 366 ? 30.974 28.805 17.926 1.00 16.68 365 LEU A N 1
ATOM 2916 C CA . LEU A 1 366 ? 29.757 29.282 17.343 1.00 17.15 365 LEU A CA 1
ATOM 2917 C C . LEU A 1 366 ? 28.522 28.711 18.013 1.00 17.20 365 LEU A C 1
ATOM 2918 O O . LEU A 1 366 ? 27.502 29.363 18.039 1.00 16.36 365 LEU A O 1
ATOM 2923 N N . VAL A 1 367 ? 28.616 27.497 18.539 1.00 17.31 366 VAL A N 1
ATOM 2924 C CA . VAL A 1 367 ? 27.490 26.861 19.221 1.00 18.57 366 VAL A CA 1
ATOM 2925 C C . VAL A 1 367 ? 26.956 27.761 20.319 1.00 18.01 366 VAL A C 1
ATOM 2926 O O . VAL A 1 367 ? 25.768 27.890 20.452 1.00 18.10 366 VAL A O 1
ATOM 2930 N N . ALA A 1 368 ? 27.847 28.429 21.045 1.00 18.78 367 ALA A N 1
ATOM 2931 C CA . ALA A 1 368 ? 27.440 29.329 22.108 1.00 18.47 367 ALA A CA 1
ATOM 2932 C C . ALA A 1 368 ? 26.589 30.462 21.542 1.00 18.22 367 ALA A C 1
ATOM 2933 O O . ALA A 1 368 ? 25.592 30.851 22.127 1.00 18.44 367 ALA A O 1
ATOM 2935 N N . LYS A 1 369 ? 27.000 31.006 20.398 1.00 18.37 368 LYS A N 1
ATOM 2936 C CA . LYS A 1 369 ? 26.263 32.119 19.805 1.00 17.96 368 LYS A CA 1
ATOM 2937 C C . LYS A 1 369 ? 24.959 31.627 19.177 1.00 17.09 368 LYS A C 1
ATOM 2938 O O . LYS A 1 369 ? 23.928 32.296 19.293 1.00 17.13 368 LYS A O 1
ATOM 2944 N N . GLU A 1 370 ? 25.004 30.472 18.512 1.00 16.10 369 GLU A N 1
ATOM 2945 C CA . GLU A 1 370 ? 23.799 29.850 17.970 1.00 15.55 369 GLU A CA 1
ATOM 2946 C C . GLU A 1 370 ? 22.739 29.622 19.034 1.00 15.70 369 GLU A C 1
ATOM 2947 O O . GLU A 1 370 ? 21.560 29.891 18.831 1.00 14.92 369 GLU A O 1
ATOM 2953 N N . TYR A 1 371 ? 23.178 29.098 20.161 1.00 16.44 370 TYR A N 1
ATOM 2954 C CA . TYR A 1 371 ? 22.298 28.814 21.266 1.00 16.37 370 TYR A CA 1
ATOM 2955 C C . TYR A 1 371 ? 21.513 30.067 21.642 1.00 17.01 370 TYR A C 1
ATOM 2956 O O . TYR A 1 371 ? 20.294 30.006 21.800 1.00 16.37 370 TYR A O 1
ATOM 2965 N N . VAL A 1 372 ? 22.183 31.196 21.806 1.00 17.83 371 VAL A N 1
ATOM 2966 C CA . VAL A 1 372 ? 21.417 32.351 22.275 1.00 18.84 371 VAL A CA 1
ATOM 2967 C C . VAL A 1 372 ? 20.475 32.872 21.180 1.00 17.70 371 VAL A C 1
ATOM 2968 O O . VAL A 1 372 ? 19.332 33.171 21.465 1.00 17.28 371 VAL A O 1
ATOM 2972 N N . ALA A 1 373 ? 20.941 32.904 19.934 1.00 16.73 372 ALA A N 1
ATOM 2973 C CA . ALA A 1 373 ? 20.157 33.428 18.831 1.00 17.00 372 ALA A CA 1
ATOM 2974 C C . ALA A 1 373 ? 18.875 32.614 18.592 1.00 16.73 372 ALA A C 1
ATOM 2975 O O . ALA A 1 373 ? 17.851 33.135 18.141 1.00 16.74 372 ALA A O 1
ATOM 2977 N N . ALA A 1 374 ? 18.945 31.339 18.939 1.00 17.09 373 ALA A N 1
ATOM 2978 C CA . ALA A 1 374 ? 17.892 30.408 18.703 1.00 16.11 373 ALA A CA 1
ATOM 2979 C C . ALA A 1 374 ? 16.795 30.498 19.760 1.00 16.37 373 ALA A C 1
ATOM 2980 O O . ALA A 1 374 ? 15.723 29.989 19.536 1.00 15.33 373 ALA A O 1
ATOM 2982 N N . GLN A 1 375 ? 17.055 31.116 20.902 1.00 16.61 374 GLN A N 1
ATOM 2983 C CA . GLN A 1 375 ? 16.045 31.154 21.967 1.00 17.62 374 GLN A CA 1
ATOM 2984 C C . GLN A 1 375 ? 14.825 32.003 21.614 1.00 18.71 374 GLN A C 1
ATOM 2985 O O . GLN A 1 375 ? 14.918 32.991 20.883 1.00 18.77 374 GLN A O 1
ATOM 2991 N N . ASP A 1 376 ? 13.678 31.600 22.154 1.00 19.48 375 ASP A N 1
ATOM 2992 C CA . ASP A 1 376 ? 12.494 32.444 22.191 1.00 20.90 375 ASP A CA 1
ATOM 2993 C C . ASP A 1 376 ? 12.821 33.601 23.146 1.00 21.56 375 ASP A C 1
ATOM 2994 O O . ASP A 1 376 ? 13.018 33.336 24.321 1.00 21.46 375 ASP A O 1
ATOM 2999 N N . PRO A 1 377 ? 12.882 34.862 22.678 1.00 22.51 376 PRO A N 1
ATOM 3000 C CA . PRO A 1 377 ? 13.270 35.973 23.568 1.00 23.01 376 PRO A CA 1
ATOM 3001 C C . PRO A 1 377 ? 12.223 36.224 24.676 1.00 23.41 376 PRO A C 1
ATOM 3002 O O . PRO A 1 377 ? 12.524 36.888 25.662 1.00 23.25 376 PRO A O 1
ATOM 3006 N N . ALA A 1 378 ? 11.027 35.672 24.518 1.00 23.92 377 ALA A N 1
ATOM 3007 C CA . ALA A 1 378 ? 9.977 35.805 25.533 1.00 23.98 377 ALA A CA 1
ATOM 3008 C C . ALA A 1 378 ? 9.950 34.628 26.527 1.00 23.87 377 ALA A C 1
ATOM 3009 O O . ALA A 1 378 ? 9.186 34.662 27.481 1.00 24.80 377 ALA A O 1
ATOM 3011 N N . ASN A 1 379 ? 10.749 33.582 26.280 1.00 23.26 378 ASN A N 1
ATOM 3012 C CA . ASN A 1 379 ? 10.973 32.489 27.259 1.00 22.14 378 ASN A CA 1
ATOM 3013 C C . ASN A 1 379 ? 12.324 31.785 27.000 1.00 21.06 378 ASN A C 1
ATOM 3014 O O . ASN A 1 379 ? 12.374 30.614 26.640 1.00 20.39 378 ASN A O 1
ATOM 3019 N N . PRO A 1 380 ? 13.420 32.505 27.187 1.00 19.84 379 PRO A N 1
ATOM 3020 C CA . PRO A 1 380 ? 14.725 32.017 26.761 1.00 19.71 379 PRO A CA 1
ATOM 3021 C C . PRO A 1 380 ? 15.446 31.087 27.737 1.00 19.57 379 PRO A C 1
ATOM 3022 O O . PRO A 1 380 ? 15.405 31.329 28.928 1.00 20.07 379 PRO A O 1
ATOM 3026 N N . GLY A 1 381 ? 16.096 30.060 27.188 1.00 18.74 380 GLY A N 1
ATOM 3027 C CA . GLY A 1 381 ? 17.107 29.260 27.866 1.00 18.67 380 GLY A CA 1
ATOM 3028 C C . GLY A 1 381 ? 18.315 30.041 28.405 1.00 18.41 380 GLY A C 1
ATOM 3029 O O . GLY A 1 381 ? 18.504 31.222 28.114 1.00 18.87 380 GLY A O 1
ATOM 3030 N N . VAL A 1 382 ? 19.116 29.363 29.213 1.00 18.96 381 VAL A N 1
ATOM 3031 C CA . VAL A 1 382 ? 20.339 29.889 29.798 1.00 18.33 381 VAL A CA 1
ATOM 3032 C C . VAL A 1 382 ? 21.618 29.240 29.243 1.00 18.57 381 VAL A C 1
ATOM 3033 O O . VAL A 1 382 ? 21.734 28.007 29.163 1.00 18.38 381 VAL A O 1
ATOM 3037 N N . LEU A 1 383 ? 22.582 30.091 28.885 1.00 18.57 382 LEU A N 1
ATOM 3038 C CA . LEU A 1 383 ? 23.900 29.654 28.437 1.00 17.76 382 LEU A CA 1
ATOM 3039 C C . LEU A 1 383 ? 24.864 29.587 29.620 1.00 17.42 382 LEU A C 1
ATOM 3040 O O . LEU A 1 383 ? 25.069 30.568 30.298 1.00 16.63 382 LEU A O 1
ATOM 3045 N N . VAL A 1 384 ? 25.420 28.406 29.838 1.00 17.27 383 VAL A N 1
ATOM 3046 C CA . VAL A 1 384 ? 26.586 28.194 30.702 1.00 18.05 383 VAL A CA 1
ATOM 3047 C C . VAL A 1 384 ? 27.826 28.043 29.833 1.00 17.79 383 VAL A C 1
ATOM 3048 O O . VAL A 1 384 ? 27.895 27.120 29.014 1.00 17.34 383 VAL A O 1
ATOM 3052 N N . LEU A 1 385 ? 28.797 28.927 30.024 1.00 18.30 384 LEU A N 1
ATOM 3053 C CA . LEU A 1 385 ? 29.890 29.109 29.063 1.00 19.00 384 LEU A CA 1
ATOM 3054 C C . LEU A 1 385 ? 31.238 29.099 29.745 1.00 19.12 384 LEU A C 1
ATOM 3055 O O . LEU A 1 385 ? 31.454 29.839 30.702 1.00 19.60 384 LEU A O 1
ATOM 3060 N N . SER A 1 386 ? 32.162 28.305 29.227 1.00 18.87 385 SER A N 1
ATOM 3061 C CA . SER A 1 386 ? 33.545 28.323 29.687 1.00 19.20 385 SER A CA 1
ATOM 3062 C C . SER A 1 386 ? 34.249 29.655 29.414 1.00 19.72 385 SER A C 1
ATOM 3063 O O . SER A 1 386 ? 34.215 30.202 28.290 1.00 18.89 385 SER A O 1
ATOM 3066 N N . GLN A 1 387 ? 34.954 30.146 30.423 1.00 19.24 386 GLN A N 1
ATOM 3067 C CA . GLN A 1 387 ? 35.795 31.336 30.261 1.00 19.85 386 GLN A CA 1
ATOM 3068 C C . GLN A 1 387 ? 36.916 31.124 29.254 1.00 19.80 386 GLN A C 1
ATOM 3069 O O . GLN A 1 387 ? 37.567 32.077 28.889 1.00 20.05 386 GLN A O 1
ATOM 3075 N N . PHE A 1 388 ? 37.154 29.887 28.824 1.00 19.41 387 PHE A N 1
ATOM 3076 C CA . PHE A 1 388 ? 38.175 29.625 27.818 1.00 19.67 387 PHE A CA 1
ATOM 3077 C C . PHE A 1 388 ? 37.695 29.526 26.364 1.00 19.58 387 PHE A C 1
ATOM 3078 O O . PHE A 1 388 ? 38.500 29.180 25.505 1.00 19.36 387 PHE A O 1
ATOM 3086 N N . ALA A 1 389 ? 36.408 29.738 26.099 1.00 19.44 388 ALA A N 1
ATOM 3087 C CA . ALA A 1 389 ? 35.955 29.926 24.712 1.00 18.69 388 ALA A CA 1
ATOM 3088 C C . ALA A 1 389 ? 36.158 31.370 24.348 1.00 18.50 388 ALA A C 1
ATOM 3089 O O . ALA A 1 389 ? 35.906 32.245 25.155 1.00 17.53 388 ALA A O 1
ATOM 3091 N N . GLY A 1 390 ? 36.636 31.639 23.132 1.00 17.89 389 GLY A N 1
ATOM 3092 C CA . GLY A 1 390 ? 36.754 33.003 22.667 1.00 17.63 389 GLY A CA 1
ATOM 3093 C C . GLY A 1 390 ? 35.466 33.795 22.771 1.00 17.28 389 GLY A C 1
ATOM 3094 O O . GLY A 1 390 ? 35.517 35.004 22.957 1.00 16.92 389 GLY A O 1
ATOM 3095 N N . ALA A 1 391 ? 34.321 33.111 22.659 1.00 16.62 390 ALA A N 1
ATOM 3096 C CA . ALA A 1 391 ? 33.018 33.711 22.787 1.00 17.16 390 ALA A CA 1
ATOM 3097 C C . ALA A 1 391 ? 32.781 34.411 24.120 1.00 17.98 390 ALA A C 1
ATOM 3098 O O . ALA A 1 391 ? 31.953 35.319 24.209 1.00 16.36 390 ALA A O 1
ATOM 3100 N N . ALA A 1 392 ? 33.502 33.985 25.151 1.00 18.54 391 ALA A N 1
ATOM 3101 C CA . ALA A 1 392 ? 33.286 34.508 26.501 1.00 18.44 391 ALA A CA 1
ATOM 3102 C C . ALA A 1 392 ? 33.714 35.941 26.616 1.00 18.19 391 ALA A C 1
ATOM 3103 O O . ALA A 1 392 ? 33.210 36.664 27.454 1.00 17.91 391 ALA A O 1
ATOM 3105 N N . ASN A 1 393 ? 34.628 36.373 25.752 1.00 19.29 392 ASN A N 1
ATOM 3106 C CA . ASN A 1 393 ? 34.965 37.784 25.629 1.00 19.77 392 ASN A CA 1
ATOM 3107 C C . ASN A 1 393 ? 33.755 38.659 25.296 1.00 19.98 392 ASN A C 1
ATOM 3108 O O . ASN A 1 393 ? 33.646 39.790 25.764 1.00 18.40 392 ASN A O 1
ATOM 3113 N N . GLU A 1 394 ? 32.854 38.153 24.480 1.00 20.40 393 GLU A N 1
ATOM 3114 C CA . GLU A 1 394 ? 31.679 38.941 24.179 1.00 21.21 393 GLU A CA 1
ATOM 3115 C C . GLU A 1 394 ? 30.384 38.475 24.872 1.00 20.65 393 GLU A C 1
ATOM 3116 O O . GLU A 1 394 ? 29.583 39.334 25.193 1.00 20.44 393 GLU A O 1
ATOM 3122 N N . LEU A 1 395 ? 30.234 37.186 25.238 1.00 19.34 394 LEU A N 1
ATOM 3123 C CA . LEU A 1 395 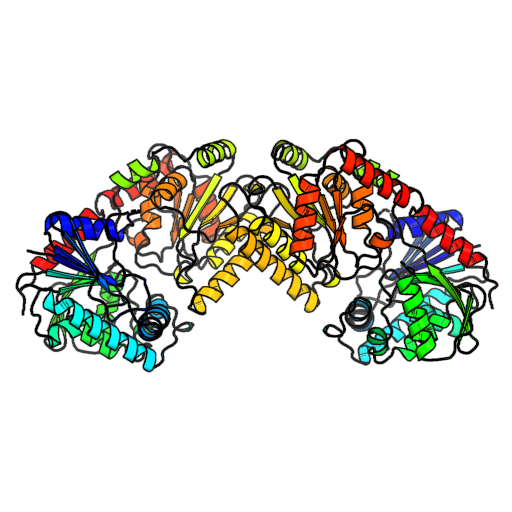? 29.007 36.713 25.892 1.00 19.23 394 LEU A CA 1
ATOM 3124 C C . LEU A 1 395 ? 29.122 36.772 27.421 1.00 20.82 394 LEU A C 1
ATOM 3125 O O . LEU A 1 395 ? 28.956 35.794 28.141 1.00 19.54 394 LEU A O 1
ATOM 3130 N N . THR A 1 396 ? 29.363 37.986 27.867 1.00 21.40 395 THR A N 1
ATOM 3131 C CA . THR A 1 396 ? 29.612 38.330 29.256 1.00 23.30 395 THR A CA 1
ATOM 3132 C C . THR A 1 396 ? 28.432 38.102 30.225 1.00 22.57 395 THR A C 1
ATOM 3133 O O . THR A 1 396 ? 28.643 37.887 31.411 1.00 22.22 395 THR A O 1
ATOM 3137 N N . SER A 1 397 ? 27.203 38.125 29.705 1.00 21.52 396 SER A N 1
ATOM 3138 C CA . SER A 1 397 ? 26.010 37.846 30.501 1.00 21.52 396 SER A CA 1
ATOM 3139 C C . SER A 1 397 ? 25.645 36.370 30.542 1.00 19.79 396 SER A C 1
ATOM 3140 O O . SER A 1 397 ? 24.603 36.004 31.065 1.00 18.66 396 SER A O 1
ATOM 3143 N N . ALA A 1 398 ? 26.456 35.522 29.918 1.00 19.30 397 ALA A N 1
ATOM 3144 C CA . ALA A 1 398 ? 26.309 34.082 30.116 1.00 18.94 397 ALA A CA 1
ATOM 3145 C C . ALA A 1 398 ? 26.692 33.760 31.558 1.00 18.85 397 ALA A C 1
ATOM 3146 O O . ALA A 1 398 ? 27.264 34.585 32.236 1.00 16.73 397 ALA A O 1
ATOM 3148 N N . LEU A 1 399 ? 26.383 32.547 32.015 1.00 18.91 398 LEU A N 1
ATOM 3149 C CA . LEU A 1 399 ? 26.933 32.083 33.273 1.00 19.70 398 LEU A CA 1
ATOM 3150 C C . LEU A 1 399 ? 28.316 31.552 32.937 1.00 19.26 398 LEU A C 1
ATOM 3151 O O . LEU A 1 399 ? 28.435 30.465 32.369 1.00 18.39 398 LEU A O 1
ATOM 3156 N N . ILE A 1 400 ? 29.336 32.334 33.274 1.00 18.76 399 ILE A N 1
ATOM 3157 C CA . ILE A 1 400 ? 30.716 32.065 32.910 1.00 19.49 399 ILE A CA 1
ATOM 3158 C C . ILE A 1 400 ? 31.344 31.151 33.969 1.00 19.18 399 ILE A C 1
ATOM 3159 O O . ILE A 1 400 ? 31.227 31.432 35.134 1.00 17.07 399 ILE A O 1
ATOM 3164 N N . VAL A 1 401 ? 32.009 30.078 33.537 1.00 18.19 400 VAL A N 1
ATOM 3165 C CA . VAL A 1 401 ? 32.545 29.089 34.463 1.00 18.20 400 VAL A CA 1
ATOM 3166 C C . VAL A 1 401 ? 33.927 28.621 34.068 1.00 18.11 400 VAL A C 1
ATOM 3167 O O . VAL A 1 401 ? 34.330 28.708 32.896 1.00 17.67 400 VAL A O 1
ATOM 3171 N N . ASN A 1 402 ? 34.631 28.097 35.063 1.00 17.71 401 ASN A N 1
ATOM 3172 C CA . ASN A 1 402 ? 35.907 27.421 34.896 1.00 18.02 401 ASN A CA 1
ATOM 3173 C C . ASN A 1 402 ? 35.738 25.888 34.923 1.00 18.77 401 ASN A C 1
ATOM 3174 O O . ASN A 1 402 ? 35.454 25.302 35.967 1.00 19.34 401 ASN A O 1
ATOM 3179 N N . PRO A 1 403 ? 35.888 25.236 33.774 1.00 19.85 402 PRO A N 1
ATOM 3180 C CA . PRO A 1 403 ? 35.684 23.785 33.681 1.00 19.36 402 PRO A CA 1
ATOM 3181 C C . PRO A 1 403 ? 36.647 22.922 34.495 1.00 19.63 402 PRO A C 1
ATOM 3182 O O . PRO A 1 403 ? 36.354 21.739 34.689 1.00 19.28 402 PRO A O 1
ATOM 3186 N N . TYR A 1 404 ? 37.767 23.478 34.940 1.00 19.31 403 TYR A N 1
ATOM 3187 C CA . TYR A 1 404 ? 38.689 22.758 35.827 1.00 19.75 403 TYR A CA 1
ATOM 3188 C C . TYR A 1 404 ? 38.087 22.612 37.237 1.00 19.05 403 TYR A C 1
ATOM 3189 O O . TYR A 1 404 ? 38.561 21.801 38.025 1.00 19.61 403 TYR A O 1
ATOM 3198 N N . ASP A 1 405 ? 37.037 23.390 37.528 1.00 19.12 404 ASP A N 1
ATOM 3199 C CA . ASP A 1 405 ? 36.302 23.316 38.813 1.00 19.29 404 ASP A CA 1
ATOM 3200 C C . ASP A 1 405 ? 34.916 22.706 38.583 1.00 18.40 404 ASP A C 1
ATOM 3201 O O . ASP A 1 405 ? 33.940 23.409 38.324 1.00 17.89 404 ASP A O 1
ATOM 3206 N N . ARG A 1 406 ? 34.824 21.389 38.643 1.00 17.71 405 ARG A N 1
ATOM 3207 C CA . ARG A 1 406 ? 33.590 20.756 38.278 1.00 18.32 405 ARG A CA 1
ATOM 3208 C C . ARG A 1 406 ? 32.410 21.179 39.132 1.00 18.03 405 ARG A C 1
ATOM 3209 O O . ARG A 1 406 ? 31.295 21.166 38.655 1.00 15.75 405 ARG A O 1
ATOM 3217 N N . ASP A 1 407 ? 32.674 21.585 40.367 1.00 17.67 406 ASP A N 1
ATOM 3218 C CA . ASP A 1 407 ? 31.612 22.033 41.256 1.00 19.11 406 ASP A CA 1
ATOM 3219 C C . ASP A 1 407 ? 31.074 23.419 40.898 1.00 18.34 406 ASP A C 1
ATOM 3220 O O . ASP A 1 407 ? 29.906 23.705 41.126 1.00 18.26 406 ASP A O 1
ATOM 3225 N N . GLU A 1 408 ? 31.923 24.290 40.362 1.00 18.44 407 GLU A N 1
ATOM 3226 C CA . GLU A 1 408 ? 31.474 25.580 39.857 1.00 17.93 407 GLU A CA 1
ATOM 3227 C C . GLU A 1 408 ? 30.571 25.362 38.646 1.00 17.35 407 GLU A C 1
ATOM 3228 O O . GLU A 1 408 ? 29.537 25.994 38.528 1.00 16.29 407 GLU A O 1
ATOM 3234 N N . VAL A 1 409 ? 30.935 24.436 37.763 1.00 17.10 408 VAL A N 1
ATOM 3235 C CA . VAL A 1 409 ? 30.078 24.165 36.599 1.00 17.45 408 VAL A CA 1
ATOM 3236 C C . VAL A 1 409 ? 28.718 23.597 37.053 1.00 17.00 408 VAL A C 1
ATOM 3237 O O . VAL A 1 409 ? 27.655 24.007 36.574 1.00 16.22 408 VAL A O 1
ATOM 3241 N N . ALA A 1 410 ? 28.763 22.660 37.994 1.00 17.38 409 ALA A N 1
ATOM 3242 C CA . ALA A 1 410 ? 27.553 22.083 38.594 1.00 17.53 409 ALA A CA 1
ATOM 3243 C C . ALA A 1 410 ? 26.647 23.162 39.206 1.00 17.69 409 ALA A C 1
ATOM 3244 O O . ALA A 1 410 ? 25.426 23.108 39.046 1.00 18.05 409 ALA A O 1
ATOM 3246 N N . ALA A 1 411 ? 27.246 24.124 39.903 1.00 17.51 410 ALA A N 1
ATOM 3247 C CA . ALA A 1 411 ? 26.489 25.181 40.545 1.00 17.62 410 ALA A CA 1
ATOM 3248 C C . ALA A 1 411 ? 25.832 26.090 39.506 1.00 17.53 410 ALA A C 1
ATOM 3249 O O . ALA A 1 411 ? 24.717 26.549 39.671 1.00 16.67 410 ALA A O 1
ATOM 3251 N N . ALA A 1 412 ? 26.527 26.323 38.406 1.00 17.70 411 ALA A N 1
ATOM 3252 C CA . ALA A 1 412 ? 25.984 27.144 37.344 1.00 17.48 411 ALA A CA 1
ATOM 3253 C C . ALA A 1 412 ? 24.840 26.401 36.637 1.00 17.39 411 ALA A C 1
ATOM 3254 O O . ALA A 1 412 ? 23.829 26.990 36.282 1.00 17.58 411 ALA A O 1
ATOM 3256 N N . LEU A 1 413 ? 24.947 25.083 36.494 1.00 17.54 412 LEU A N 1
ATOM 3257 C CA . LEU A 1 413 ? 23.839 24.312 35.965 1.00 17.46 412 LEU A CA 1
ATOM 3258 C C . LEU A 1 413 ? 22.607 24.391 36.890 1.00 17.52 412 LEU A C 1
ATOM 3259 O O . LEU A 1 413 ? 21.489 24.586 36.434 1.00 17.24 412 LEU A O 1
ATOM 3264 N N . ASP A 1 414 ? 22.819 24.216 38.181 1.00 17.21 413 ASP A N 1
ATOM 3265 C CA . ASP A 1 414 ? 21.731 24.393 39.149 1.00 17.33 413 ASP A CA 1
ATOM 3266 C C . ASP A 1 414 ? 21.153 25.794 39.061 1.00 17.20 413 ASP A C 1
ATOM 3267 O O . ASP A 1 414 ? 19.940 25.949 39.000 1.00 18.00 413 ASP A O 1
ATOM 3272 N N . ARG A 1 415 ? 22.019 26.798 38.974 1.00 17.15 414 ARG A N 1
ATOM 3273 C CA . ARG A 1 415 ? 21.567 28.178 38.885 1.00 17.08 414 ARG A CA 1
ATOM 3274 C C . ARG A 1 415 ? 20.735 28.431 37.602 1.00 16.79 414 ARG A C 1
ATOM 3275 O O . ARG A 1 415 ? 19.672 29.082 37.663 1.00 16.10 414 ARG A O 1
ATOM 3283 N N . ALA A 1 416 ? 21.230 27.920 36.471 1.00 15.40 415 ALA A N 1
ATOM 3284 C CA . ALA A 1 416 ? 20.516 27.940 35.211 1.00 15.08 415 ALA A CA 1
ATOM 3285 C C . ALA A 1 416 ? 19.170 27.254 35.271 1.00 15.71 415 ALA A C 1
ATOM 3286 O O . ALA A 1 416 ? 18.168 27.794 34.808 1.00 16.24 415 ALA A O 1
ATOM 3288 N N . LEU A 1 417 ? 19.125 26.068 35.852 1.00 16.83 416 LEU A N 1
ATOM 3289 C CA . LEU A 1 417 ? 17.862 25.325 35.948 1.00 17.35 416 LEU A CA 1
ATOM 3290 C C . LEU A 1 417 ? 16.778 26.029 36.753 1.00 18.48 416 LEU A C 1
ATOM 3291 O O . LEU A 1 417 ? 15.579 25.734 36.603 1.00 18.52 416 LEU A O 1
ATOM 3296 N N . THR A 1 418 ? 17.171 26.934 37.640 1.00 19.04 417 THR A N 1
ATOM 3297 C CA . THR A 1 418 ? 16.191 27.544 38.532 1.00 18.79 417 THR A CA 1
ATOM 3298 C C . THR A 1 418 ? 16.051 29.047 38.326 1.00 18.66 417 THR A C 1
ATOM 3299 O O . THR A 1 418 ? 15.440 29.711 39.131 1.00 19.14 417 THR A O 1
ATOM 3303 N N . MET A 1 419 ? 16.609 29.586 37.257 1.00 18.44 418 MET A N 1
ATOM 3304 C CA . MET A 1 419 ? 16.640 31.043 37.077 1.00 17.88 418 MET A CA 1
ATOM 3305 C C . MET A 1 419 ? 15.234 31.541 36.723 1.00 17.37 418 MET A C 1
ATOM 3306 O O . MET A 1 419 ? 14.533 30.925 35.884 1.00 15.33 418 MET A O 1
ATOM 3311 N N . SER A 1 420 ? 14.839 32.652 37.349 1.00 15.46 419 SER A N 1
ATOM 3312 C CA . SER A 1 420 ? 13.580 33.311 37.042 1.00 15.71 419 SER A CA 1
ATOM 3313 C C . SER A 1 420 ? 13.516 33.760 35.591 1.00 15.73 419 SER A C 1
ATOM 3314 O O . SER A 1 420 ? 14.539 34.065 34.983 1.00 14.49 419 SER A O 1
ATOM 3317 N N . LEU A 1 421 ? 12.305 33.809 35.049 1.00 15.65 420 LEU A N 1
ATOM 3318 C CA . LEU A 1 421 ? 12.068 34.344 33.710 1.00 16.37 420 LEU A CA 1
ATOM 3319 C C . LEU A 1 421 ? 12.691 35.745 33.512 1.00 16.32 420 LEU A C 1
ATOM 3320 O O . LEU A 1 421 ? 13.280 36.017 32.469 1.00 14.96 420 LEU A O 1
ATOM 3325 N N . ALA A 1 422 ? 12.549 36.628 34.497 1.00 15.86 421 ALA A N 1
ATOM 3326 C CA . ALA A 1 422 ? 13.089 37.982 34.358 1.00 16.79 421 ALA A CA 1
ATOM 3327 C C . ALA A 1 422 ? 14.608 37.990 34.187 1.00 17.18 421 ALA A C 1
ATOM 3328 O O . ALA A 1 422 ? 15.151 38.747 33.355 1.00 17.37 421 ALA A O 1
ATOM 3330 N N . GLU A 1 423 ? 15.313 37.166 34.953 1.00 17.05 422 GLU A N 1
ATOM 3331 C CA . GLU A 1 423 ? 16.759 37.147 34.821 1.00 17.46 422 GLU A CA 1
ATOM 3332 C C . GLU A 1 423 ? 17.186 36.440 33.512 1.00 17.18 422 GLU A C 1
ATOM 3333 O O . GLU A 1 423 ? 18.180 36.857 32.904 1.00 16.69 422 GLU A O 1
ATOM 3339 N N . ARG A 1 424 ? 16.457 35.402 33.081 1.00 16.61 423 ARG A N 1
ATOM 3340 C CA . ARG A 1 424 ? 16.804 34.711 31.832 1.00 17.75 423 ARG A CA 1
ATOM 3341 C C . ARG A 1 424 ? 16.642 35.661 30.635 1.00 17.97 423 ARG A C 1
ATOM 3342 O O . ARG A 1 424 ? 17.461 35.647 29.721 1.00 18.52 423 ARG A O 1
ATOM 3350 N N . ILE A 1 425 ? 15.608 36.493 30.666 1.00 18.71 424 ILE A N 1
ATOM 3351 C CA . ILE A 1 425 ? 15.339 37.456 29.601 1.00 19.27 424 ILE A CA 1
ATOM 3352 C C . ILE A 1 425 ? 16.453 38.503 29.558 1.00 19.80 424 ILE A C 1
ATOM 3353 O O . ILE A 1 425 ? 17.007 38.822 28.510 1.00 19.83 424 ILE A O 1
ATOM 3358 N N . SER A 1 426 ? 16.762 39.047 30.718 1.00 20.47 425 SER A N 1
ATOM 3359 C CA . SER A 1 426 ? 17.805 40.046 30.852 1.00 20.76 425 SER A CA 1
ATOM 3360 C C . SER A 1 426 ? 19.173 39.541 30.349 1.00 20.51 425 SER A C 1
ATOM 3361 O O . SER A 1 426 ? 19.873 40.236 29.608 1.00 20.57 425 SER A O 1
ATOM 3364 N N . ARG A 1 427 ? 19.558 38.328 30.731 1.00 19.63 426 ARG A N 1
ATOM 3365 C CA . ARG A 1 427 ? 20.833 37.792 30.299 1.00 19.95 426 ARG A CA 1
ATOM 3366 C C . ARG A 1 427 ? 20.767 37.509 28.794 1.00 19.75 426 ARG A C 1
ATOM 3367 O O . ARG A 1 427 ? 21.695 37.843 28.049 1.00 20.10 426 ARG A O 1
ATOM 3375 N N . HIS A 1 428 ? 19.649 36.957 28.341 1.00 19.49 427 HIS A N 1
ATOM 3376 C CA . HIS A 1 428 ? 19.532 36.576 26.939 1.00 19.68 427 HIS A CA 1
ATOM 3377 C C . HIS A 1 428 ? 19.568 37.798 26.039 1.00 20.05 427 HIS A C 1
ATOM 3378 O O . HIS A 1 428 ? 20.240 37.787 25.022 1.00 19.39 427 HIS A O 1
ATOM 3385 N N . ALA A 1 429 ? 18.821 38.828 26.412 1.00 20.77 428 ALA A N 1
ATOM 3386 C CA . ALA A 1 429 ? 18.688 40.041 25.594 1.00 21.38 428 ALA A CA 1
ATOM 3387 C C . ALA A 1 429 ? 20.027 40.730 25.459 1.00 21.69 428 ALA A C 1
ATOM 3388 O O . ALA A 1 429 ? 20.379 41.198 24.376 1.00 21.16 428 ALA A O 1
ATOM 3390 N N . GLU A 1 430 ? 20.797 40.749 26.544 1.00 21.57 429 GLU A N 1
ATOM 3391 C CA . GLU A 1 430 ? 22.126 41.346 26.519 1.00 21.90 429 GLU A CA 1
ATOM 3392 C C . GLU A 1 430 ? 23.109 40.602 25.608 1.00 20.78 429 GLU A C 1
ATOM 3393 O O . GLU A 1 430 ? 23.876 41.233 24.907 1.00 19.52 429 GLU A O 1
ATOM 3399 N N . MET A 1 431 ? 23.069 39.268 25.620 1.00 19.42 430 MET A N 1
ATOM 3400 C CA . MET A 1 431 ? 23.892 38.466 24.735 1.00 19.13 430 MET A CA 1
ATOM 3401 C C . MET A 1 431 ? 23.455 38.592 23.297 1.00 18.76 430 MET A C 1
ATOM 3402 O O . MET A 1 431 ? 24.310 38.700 22.398 1.00 17.36 430 MET A O 1
ATOM 3407 N N . LEU A 1 432 ? 22.146 38.584 23.078 1.00 18.14 431 LEU A N 1
ATOM 3408 C CA . LEU A 1 432 ? 21.600 38.671 21.735 1.00 19.48 431 LEU A CA 1
ATOM 3409 C C . LEU A 1 432 ? 21.977 39.990 21.109 1.00 19.61 431 LEU A C 1
ATOM 3410 O O . LEU A 1 432 ? 22.290 40.044 19.936 1.00 20.28 431 LEU A O 1
ATOM 3415 N N . ASP A 1 433 ? 21.966 41.062 21.892 1.00 20.39 432 ASP A N 1
ATOM 3416 C CA . ASP A 1 433 ? 22.325 42.380 21.356 1.00 20.71 432 ASP A CA 1
ATOM 3417 C C . ASP A 1 433 ? 23.776 42.407 20.846 1.00 20.16 432 ASP A C 1
ATOM 3418 O O . ASP A 1 433 ? 24.057 42.921 19.752 1.00 18.96 432 ASP A O 1
ATOM 3423 N N . VAL A 1 434 ? 24.685 41.828 21.641 1.00 20.12 433 VAL A N 1
ATOM 3424 C CA . VAL A 1 434 ? 26.085 41.686 21.264 1.00 20.28 433 VAL A CA 1
ATOM 3425 C C . VAL A 1 434 ? 26.252 40.862 19.954 1.00 19.63 433 VAL A C 1
ATOM 3426 O O . VAL A 1 434 ? 27.053 41.219 19.082 1.00 19.30 433 VAL A O 1
ATOM 3430 N N . ILE A 1 435 ? 25.535 39.767 19.813 1.00 18.37 434 ILE A N 1
ATOM 3431 C CA . ILE A 1 435 ? 25.698 38.972 18.610 1.00 19.33 434 ILE A CA 1
ATOM 3432 C C . ILE A 1 435 ? 24.957 39.521 17.393 1.00 18.89 434 ILE A C 1
ATOM 3433 O O . ILE A 1 435 ? 25.302 39.148 16.262 1.00 18.04 434 ILE A O 1
ATOM 3438 N N . VAL A 1 436 ? 23.958 40.389 17.612 1.00 17.91 435 VAL A N 1
ATOM 3439 C CA . VAL A 1 436 ? 23.312 41.063 16.492 1.00 18.16 435 VAL A CA 1
ATOM 3440 C C . VAL A 1 436 ? 24.221 42.176 15.968 1.00 18.65 435 VAL A C 1
ATOM 3441 O O . VAL A 1 436 ? 24.306 42.414 14.762 1.00 19.08 435 VAL A O 1
ATOM 3445 N N . LYS A 1 437 ? 24.918 42.860 16.860 1.00 19.38 436 LYS A N 1
ATOM 3446 C CA . LYS A 1 437 ? 25.782 43.953 16.427 1.00 19.93 436 LYS A CA 1
ATOM 3447 C C . LYS A 1 437 ? 27.103 43.463 15.847 1.00 19.11 436 LYS A C 1
ATOM 3448 O O . LYS A 1 437 ? 27.757 44.185 15.143 1.00 19.80 436 LYS A O 1
ATOM 3454 N N . ASN A 1 438 ? 27.520 42.243 16.134 1.00 18.16 437 ASN A N 1
ATOM 3455 C CA . ASN A 1 438 ? 28.726 41.704 15.490 1.00 17.79 437 ASN A CA 1
ATOM 3456 C C . ASN A 1 438 ? 28.370 40.362 14.830 1.00 16.61 437 ASN A C 1
ATOM 3457 O O . ASN A 1 438 ? 28.711 39.306 15.329 1.00 16.41 437 ASN A O 1
ATOM 3462 N N . ASP A 1 439 ? 27.651 40.415 13.717 1.00 16.36 438 ASP A N 1
ATOM 3463 C CA . ASP A 1 439 ? 27.133 39.197 13.102 1.00 15.61 438 ASP A CA 1
ATOM 3464 C C . ASP A 1 439 ? 28.100 38.733 12.014 1.00 15.10 438 ASP A C 1
ATOM 3465 O O . ASP A 1 439 ? 29.118 39.365 11.809 1.00 12.95 438 ASP A O 1
ATOM 3470 N N . ILE A 1 440 ? 27.794 37.618 11.351 1.00 15.15 439 ILE A N 1
ATOM 3471 C CA . ILE A 1 440 ? 28.675 37.058 10.325 1.00 15.07 439 ILE A CA 1
ATOM 3472 C C . ILE A 1 440 ? 28.871 38.000 9.120 1.00 15.24 439 ILE A C 1
ATOM 3473 O O . ILE A 1 440 ? 29.974 38.061 8.553 1.00 15.47 439 ILE A O 1
ATOM 3478 N N . ASN A 1 441 ? 27.823 38.728 8.735 1.00 15.48 440 ASN A N 1
ATOM 3479 C CA . ASN A 1 441 ? 27.935 39.786 7.705 1.00 16.73 440 ASN A CA 1
ATOM 3480 C C . ASN A 1 441 ? 28.976 40.860 8.107 1.00 16.81 440 ASN A C 1
ATOM 3481 O O . ASN A 1 441 ? 29.852 41.202 7.327 1.00 15.77 440 ASN A O 1
ATOM 3486 N N . HIS A 1 442 ? 28.875 41.358 9.335 1.00 17.08 441 HIS A N 1
ATOM 3487 C CA . HIS A 1 442 ? 29.850 42.300 9.888 1.00 17.39 441 HIS A CA 1
ATOM 3488 C C . HIS A 1 442 ? 31.258 41.718 9.818 1.00 16.84 441 HIS A C 1
ATOM 3489 O O . HIS A 1 442 ? 32.204 42.380 9.379 1.00 16.65 441 HIS A O 1
ATOM 3496 N N . TRP A 1 443 ? 31.404 40.453 10.225 1.00 16.08 442 TRP A N 1
ATOM 3497 C CA . TRP A 1 443 ? 32.685 39.778 10.248 1.00 15.77 442 TRP A CA 1
ATOM 3498 C C . TRP A 1 443 ? 33.338 39.781 8.882 1.00 15.47 442 TRP A C 1
ATOM 3499 O O . TRP A 1 443 ? 34.476 40.201 8.732 1.00 15.61 442 TRP A O 1
ATOM 3510 N N . GLN A 1 444 ? 32.613 39.308 7.876 1.00 15.54 443 GLN A N 1
ATOM 3511 C CA . GLN A 1 444 ? 33.171 39.240 6.538 1.00 15.02 443 GLN A CA 1
ATOM 3512 C C . GLN A 1 444 ? 33.371 40.647 5.952 1.00 15.15 443 GLN A C 1
ATOM 3513 O O . GLN A 1 444 ? 34.374 40.878 5.302 1.00 15.35 443 GLN A O 1
ATOM 3519 N N . GLU A 1 445 ? 32.440 41.573 6.197 1.00 16.51 444 GLU A N 1
ATOM 3520 C CA . GLU A 1 445 ? 32.554 42.937 5.661 1.00 17.32 444 GLU A CA 1
ATOM 3521 C C . GLU A 1 445 ? 33.781 43.667 6.232 1.00 16.78 444 GLU A C 1
ATOM 3522 O O . GLU A 1 445 ? 34.481 44.343 5.503 1.00 16.56 444 GLU A O 1
ATOM 3528 N N . CYS A 1 446 ? 34.072 43.487 7.512 1.00 15.90 445 CYS A N 1
ATOM 3529 C CA . CYS A 1 446 ? 35.282 44.058 8.114 1.00 16.37 445 CYS A CA 1
ATOM 3530 C C . CYS A 1 446 ? 36.582 43.462 7.604 1.00 15.83 445 CYS A C 1
ATOM 3531 O O . CYS A 1 446 ? 37.534 44.201 7.306 1.00 15.03 445 CYS A O 1
ATOM 3534 N N . PHE A 1 447 ? 36.645 42.132 7.525 1.00 15.14 446 PHE A N 1
ATOM 3535 C CA . PHE A 1 447 ? 37.816 41.494 7.007 1.00 16.34 446 PHE A CA 1
ATOM 3536 C C . PHE A 1 447 ? 38.092 41.989 5.556 1.00 17.03 446 PHE A C 1
ATOM 3537 O O . PHE A 1 447 ? 39.204 42.380 5.222 1.00 17.83 446 PHE A O 1
ATOM 3545 N N . ILE A 1 448 ? 37.065 41.952 4.725 1.00 17.06 447 ILE A N 1
ATOM 3546 C CA . ILE A 1 448 ? 37.211 42.285 3.293 1.00 17.84 447 ILE A CA 1
ATOM 3547 C C . ILE A 1 448 ? 37.633 43.757 3.160 1.00 17.99 447 ILE A C 1
ATOM 3548 O O . ILE A 1 448 ? 38.581 44.083 2.442 1.00 18.43 447 ILE A O 1
ATOM 3553 N N . SER A 1 449 ? 36.923 44.639 3.857 1.00 17.89 448 SER A N 1
ATOM 3554 C CA . SER A 1 449 ? 37.259 46.072 3.846 1.00 18.54 448 SER A CA 1
ATOM 3555 C C . SER A 1 449 ? 38.729 46.299 4.219 1.00 18.02 448 SER A C 1
ATOM 3556 O O . SER A 1 449 ? 39.448 47.010 3.522 1.00 16.50 448 SER A O 1
ATOM 3559 N N . ASP A 1 450 ? 39.196 45.656 5.284 1.00 17.92 449 ASP A N 1
ATOM 3560 C CA . ASP A 1 450 ? 40.586 45.812 5.716 1.00 17.95 449 ASP A CA 1
ATOM 3561 C C . ASP A 1 450 ? 41.540 45.277 4.638 1.00 18.78 449 ASP A C 1
ATOM 3562 O O . ASP A 1 450 ? 42.572 45.870 4.336 1.00 18.72 449 ASP A O 1
ATOM 3567 N N . LEU A 1 451 ? 41.187 44.164 4.011 1.00 19.43 450 LEU A N 1
ATOM 3568 C CA . LEU A 1 451 ? 42.054 43.589 2.992 1.00 19.48 450 LEU A CA 1
ATOM 3569 C C . LEU A 1 451 ? 42.129 44.444 1.712 1.00 20.01 450 LEU A C 1
ATOM 3570 O O . LEU A 1 451 ? 43.197 44.531 1.107 1.00 18.56 450 LEU A O 1
ATOM 3575 N N . LYS A 1 452 ? 41.028 45.102 1.319 1.00 20.09 451 LYS A N 1
ATOM 3576 C CA . LYS A 1 452 ? 41.029 45.964 0.138 1.00 21.30 451 LYS A CA 1
ATOM 3577 C C . LYS A 1 452 ? 41.926 47.161 0.408 1.00 22.31 451 LYS A C 1
ATOM 3578 O O . LYS A 1 452 ? 42.499 47.724 -0.517 1.00 20.37 451 LYS A O 1
ATOM 3584 N N . GLN A 1 453 ? 42.071 47.514 1.688 1.00 22.89 452 GLN A N 1
ATOM 3585 C CA . GLN A 1 453 ? 42.820 48.710 2.073 1.00 25.00 452 GLN A CA 1
ATOM 3586 C C . GLN A 1 453 ? 44.312 48.551 1.802 1.00 25.38 452 GLN A C 1
ATOM 3587 O O . GLN A 1 453 ? 44.969 49.522 1.516 1.00 27.58 452 GLN A O 1
ATOM 3593 N N . ILE A 1 454 ? 44.849 47.350 1.851 1.00 26.10 453 ILE A N 1
ATOM 3594 C CA . ILE A 1 454 ? 46.293 47.245 1.805 1.00 26.56 453 ILE A CA 1
ATOM 3595 C C . ILE A 1 454 ? 46.802 47.535 0.388 1.00 25.57 453 ILE A C 1
ATOM 3596 O O . ILE A 1 454 ? 46.142 47.225 -0.610 1.00 24.14 453 ILE A O 1
ATOM 3601 N N . VAL A 1 455 ? 47.943 48.209 0.333 1.00 24.92 454 VAL A N 1
ATOM 3602 C CA . VAL A 1 455 ? 48.592 48.551 -0.917 1.00 24.56 454 VAL A CA 1
ATOM 3603 C C . VAL A 1 455 ? 49.453 47.340 -1.264 1.00 24.00 454 VAL A C 1
ATOM 3604 O O . VAL A 1 455 ? 50.343 46.979 -0.486 1.00 23.43 454 VAL A O 1
ATOM 3608 N N . PRO A 1 456 ? 49.175 46.679 -2.385 1.00 23.27 455 PRO A N 1
ATOM 3609 C CA . PRO A 1 456 ? 49.940 45.480 -2.741 1.00 23.74 455 PRO A CA 1
ATOM 3610 C C . PRO A 1 456 ? 51.407 45.785 -3.008 1.00 23.90 455 PRO A C 1
ATOM 3611 O O . PRO A 1 456 ? 51.733 46.863 -3.501 1.00 24.11 455 PRO A O 1
ATOM 3615 N N . ARG A 1 457 ? 52.277 44.830 -2.692 1.00 24.53 456 ARG A N 1
ATOM 3616 C CA . ARG A 1 457 ? 53.698 44.901 -3.066 1.00 25.02 456 ARG A CA 1
ATOM 3617 C C . ARG A 1 457 ? 53.904 45.021 -4.582 1.00 24.68 456 ARG A C 1
ATOM 3618 O O . ARG A 1 457 ? 53.031 44.595 -5.339 1.00 24.14 456 ARG A O 1
ATOM 3626 N N . SER B 1 2 ? 17.188 -38.134 62.228 1.00 26.99 1 SER B N 1
ATOM 3627 C CA . SER B 1 2 ? 18.465 -37.741 62.916 1.00 26.80 1 SER B CA 1
ATOM 3628 C C . SER B 1 2 ? 18.975 -36.376 62.385 1.00 26.34 1 SER B C 1
ATOM 3629 O O . SER B 1 2 ? 18.505 -35.955 61.304 1.00 25.70 1 SER B O 1
ATOM 3632 N N . ARG B 1 3 ? 19.888 -35.697 63.182 1.00 26.16 2 ARG B N 1
ATOM 3633 C CA . ARG B 1 3 ? 20.286 -34.314 62.881 1.00 25.02 2 ARG B CA 1
ATOM 3634 C C . ARG B 1 3 ? 20.842 -34.040 61.475 1.00 24.95 2 ARG B C 1
ATOM 3635 O O . ARG B 1 3 ? 21.443 -34.898 60.812 1.00 24.91 2 ARG B O 1
ATOM 3643 N N . LEU B 1 4 ? 20.644 -32.801 61.034 1.00 22.80 3 LEU B N 1
ATOM 3644 C CA . LEU B 1 4 ? 21.263 -32.330 59.836 1.00 22.24 3 LEU B CA 1
ATOM 3645 C C . LEU B 1 4 ? 22.175 -31.161 60.173 1.00 20.97 3 LEU B C 1
ATOM 3646 O O . LEU B 1 4 ? 21.775 -30.196 60.824 1.00 20.82 3 LEU B O 1
ATOM 3651 N N . VAL B 1 5 ? 23.432 -31.292 59.736 1.00 19.88 4 VAL B N 1
ATOM 3652 C CA . VAL B 1 5 ? 24.439 -30.274 59.954 1.00 19.32 4 VAL B CA 1
ATOM 3653 C C . VAL B 1 5 ? 24.809 -29.804 58.581 1.00 19.35 4 VAL B C 1
ATOM 3654 O O . VAL B 1 5 ? 25.361 -30.567 57.798 1.00 18.07 4 VAL B O 1
ATOM 3658 N N . VAL B 1 6 ? 24.470 -28.566 58.264 1.00 19.46 5 VAL B N 1
ATOM 3659 C CA . VAL B 1 6 ? 24.822 -28.025 56.955 1.00 19.96 5 VAL B CA 1
ATOM 3660 C C . VAL B 1 6 ? 26.033 -27.130 57.153 1.00 20.56 5 VAL B C 1
ATOM 3661 O O . VAL B 1 6 ? 26.098 -26.409 58.145 1.00 20.75 5 VAL B O 1
ATOM 3665 N N . VAL B 1 7 ? 27.011 -27.202 56.257 1.00 20.88 6 VAL B N 1
ATOM 3666 C CA . VAL B 1 7 ? 28.063 -26.196 56.277 1.00 21.85 6 VAL B CA 1
ATOM 3667 C C . VAL B 1 7 ? 28.245 -25.574 54.903 1.00 22.46 6 VAL B C 1
ATOM 3668 O O . VAL B 1 7 ? 28.192 -26.247 53.869 1.00 21.43 6 VAL B O 1
ATOM 3672 N N . SER B 1 8 ? 28.350 -24.250 54.926 1.00 23.88 7 SER B N 1
ATOM 3673 C CA . SER B 1 8 ? 28.375 -23.428 53.715 1.00 25.15 7 SER B CA 1
ATOM 3674 C C . SER B 1 8 ? 29.187 -22.184 54.025 1.00 26.08 7 SER B C 1
ATOM 3675 O O . SER B 1 8 ? 29.187 -21.695 55.164 1.00 25.90 7 SER B O 1
ATOM 3678 N N . ASN B 1 9 ? 29.905 -21.688 53.024 1.00 27.33 8 ASN B N 1
ATOM 3679 C CA . ASN B 1 9 ? 30.933 -20.700 53.302 1.00 28.26 8 ASN B CA 1
ATOM 3680 C C . ASN B 1 9 ? 30.314 -19.474 53.929 1.00 29.00 8 ASN B C 1
ATOM 3681 O O . ASN B 1 9 ? 30.842 -18.956 54.900 1.00 29.45 8 ASN B O 1
ATOM 3686 N N . ARG B 1 10 ? 29.200 -19.013 53.368 1.00 29.38 9 ARG B N 1
ATOM 3687 C CA . ARG B 1 10 ? 28.438 -17.909 53.946 1.00 29.50 9 ARG B CA 1
ATOM 3688 C C . ARG B 1 10 ? 27.093 -18.432 54.437 1.00 29.52 9 ARG B C 1
ATOM 3689 O O . ARG B 1 10 ? 26.562 -19.411 53.903 1.00 29.48 9 ARG B O 1
ATOM 3697 N N . ILE B 1 11 ? 26.541 -17.776 55.448 1.00 29.07 10 ILE B N 1
ATOM 3698 C CA . ILE B 1 11 ? 25.180 -18.080 55.888 1.00 29.33 10 ILE B CA 1
ATOM 3699 C C . ILE B 1 11 ? 24.364 -16.821 56.121 1.00 29.25 10 ILE B C 1
ATOM 3700 O O . ILE B 1 11 ? 24.901 -15.712 56.132 1.00 29.34 10 ILE B O 1
ATOM 3705 N N . ALA B 1 12 ? 23.060 -17.013 56.294 1.00 29.40 11 ALA B N 1
ATOM 3706 C CA . ALA B 1 12 ? 22.151 -15.931 56.674 1.00 29.39 11 ALA B CA 1
ATOM 3707 C C . ALA B 1 12 ? 21.478 -16.274 58.002 1.00 29.48 11 ALA B C 1
ATOM 3708 O O . ALA B 1 12 ? 20.776 -17.280 58.078 1.00 29.73 11 ALA B O 1
ATOM 3710 N N . PRO B 1 13 ? 21.702 -15.474 59.051 1.00 29.51 12 PRO B N 1
ATOM 3711 C CA . PRO B 1 13 ? 20.893 -15.577 60.277 1.00 29.43 12 PRO B CA 1
ATOM 3712 C C . PRO B 1 13 ? 19.511 -14.922 60.130 1.00 29.24 12 PRO B C 1
ATOM 3713 O O . PRO B 1 13 ? 19.178 -14.414 59.058 1.00 29.34 12 PRO B O 1
ATOM 3717 N N . PRO B 1 14 ? 18.707 -14.960 61.190 1.00 28.99 13 PRO B N 1
ATOM 3718 C CA . PRO B 1 14 ? 17.467 -14.169 61.256 1.00 28.84 13 PRO B CA 1
ATOM 3719 C C . PRO B 1 14 ? 17.660 -12.699 60.834 1.00 28.80 13 PRO B C 1
ATOM 3720 O O . PRO B 1 14 ? 16.982 -11.795 61.337 1.00 28.44 13 PRO B O 1
ATOM 3724 N N . ALA B 1 21 ? 14.825 -13.855 51.829 1.00 30.55 20 ALA B N 1
ATOM 3725 C CA . ALA B 1 21 ? 15.828 -14.903 51.651 1.00 30.95 20 ALA B CA 1
ATOM 3726 C C . ALA B 1 21 ? 15.987 -15.246 50.154 1.00 30.84 20 ALA B C 1
ATOM 3727 O O . ALA B 1 21 ? 15.232 -14.732 49.321 1.00 31.66 20 ALA B O 1
ATOM 3729 N N . GLY B 1 22 ? 16.959 -16.093 49.823 1.00 30.52 21 GLY B N 1
ATOM 3730 C CA . GLY B 1 22 ? 17.263 -16.455 48.434 1.00 30.42 21 GLY B CA 1
ATOM 3731 C C . GLY B 1 22 ? 17.339 -17.963 48.161 1.00 30.16 21 GLY B C 1
ATOM 3732 O O . GLY B 1 22 ? 17.381 -18.750 49.091 1.00 29.99 21 GLY B O 1
ATOM 3733 N N . GLY B 1 23 ? 17.391 -18.359 46.886 1.00 29.49 22 GLY B N 1
ATOM 3734 C CA . GLY B 1 23 ? 17.183 -19.752 46.480 1.00 29.46 22 GLY B CA 1
ATOM 3735 C C . GLY B 1 23 ? 17.769 -20.865 47.353 1.00 28.88 22 GLY B C 1
ATOM 3736 O O . GLY B 1 23 ? 17.052 -21.761 47.830 1.00 28.94 22 GLY B O 1
ATOM 3737 N N . LEU B 1 24 ? 19.081 -20.819 47.555 1.00 28.39 23 LEU B N 1
ATOM 3738 C CA . LEU B 1 24 ? 19.779 -21.833 48.345 1.00 28.01 23 LEU B CA 1
ATOM 3739 C C . LEU B 1 24 ? 19.350 -21.838 49.821 1.00 27.40 23 LEU B C 1
ATOM 3740 O O . LEU B 1 24 ? 19.106 -22.892 50.400 1.00 27.71 23 LEU B O 1
ATOM 3745 N N . ALA B 1 25 ? 19.276 -20.662 50.430 1.00 26.89 24 ALA B N 1
ATOM 3746 C CA . ALA B 1 25 ? 18.904 -20.558 51.850 1.00 26.51 24 ALA B CA 1
ATOM 3747 C C . ALA B 1 25 ? 17.552 -21.206 52.180 1.00 26.30 24 ALA B C 1
ATOM 3748 O O . ALA B 1 25 ? 17.393 -21.763 53.256 1.00 26.26 24 ALA B O 1
ATOM 3750 N N . VAL B 1 26 ? 16.589 -21.147 51.259 1.00 26.15 25 VAL B N 1
ATOM 3751 C CA . VAL B 1 26 ? 15.270 -21.740 51.500 1.00 25.75 25 VAL B CA 1
ATOM 3752 C C . VAL B 1 26 ? 15.311 -23.270 51.414 1.00 25.44 25 VAL B C 1
ATOM 3753 O O . VAL B 1 26 ? 14.563 -23.937 52.116 1.00 25.68 25 VAL B O 1
ATOM 3757 N N . GLY B 1 27 ? 16.180 -23.831 50.583 1.00 25.12 26 GLY B N 1
ATOM 3758 C CA . GLY B 1 27 ? 16.382 -25.278 50.576 1.00 25.24 26 GLY B CA 1
ATOM 3759 C C . GLY B 1 27 ? 17.075 -25.826 51.828 1.00 24.95 26 GLY B C 1
ATOM 3760 O O . GLY B 1 27 ? 16.691 -26.859 52.348 1.00 24.92 26 GLY B O 1
ATOM 3761 N N . ILE B 1 28 ? 18.119 -25.142 52.286 1.00 24.78 27 ILE B N 1
ATOM 3762 C CA . ILE B 1 28 ? 18.825 -25.511 53.498 1.00 24.44 27 ILE B CA 1
ATOM 3763 C C . ILE B 1 28 ? 17.890 -25.385 54.710 1.00 24.55 27 ILE B C 1
ATOM 3764 O O . ILE B 1 28 ? 17.906 -26.238 55.588 1.00 24.02 27 ILE B O 1
ATOM 3769 N N . LEU B 1 29 ? 17.074 -24.332 54.741 1.00 24.77 28 LEU B N 1
ATOM 3770 C CA . LEU B 1 29 ? 16.146 -24.095 55.855 1.00 24.88 28 LEU B CA 1
ATOM 3771 C C . LEU B 1 29 ? 15.068 -25.178 55.940 1.00 24.79 28 LEU B C 1
ATOM 3772 O O . LEU B 1 29 ? 14.681 -25.584 57.026 1.00 24.31 28 LEU B O 1
ATOM 3777 N N . GLY B 1 30 ? 14.588 -25.636 54.785 1.00 24.63 29 GLY B N 1
ATOM 3778 C CA . GLY B 1 30 ? 13.593 -26.695 54.732 1.00 24.56 29 GLY B CA 1
ATOM 3779 C C . GLY B 1 30 ? 14.132 -28.041 55.202 1.00 24.47 29 GLY B C 1
ATOM 3780 O O . GLY B 1 30 ? 13.444 -28.784 55.888 1.00 24.77 29 GLY B O 1
ATOM 3781 N N . ALA B 1 31 ? 15.368 -28.361 54.826 1.00 24.55 30 ALA B N 1
ATOM 3782 C CA . ALA B 1 31 ? 15.993 -29.618 55.227 1.00 24.33 30 ALA B CA 1
ATOM 3783 C C . ALA B 1 31 ? 16.208 -29.645 56.739 1.00 24.46 30 ALA B C 1
ATOM 3784 O O . ALA B 1 31 ? 16.055 -30.694 57.387 1.00 23.89 30 ALA B O 1
ATOM 3786 N N . LEU B 1 32 ? 16.582 -28.477 57.267 1.00 24.36 31 LEU B N 1
ATOM 3787 C CA . LEU B 1 32 ? 16.826 -28.284 58.694 1.00 24.72 31 LEU B CA 1
ATOM 3788 C C . LEU B 1 32 ? 15.523 -28.289 59.510 1.00 24.64 31 LEU B C 1
ATOM 3789 O O . LEU B 1 32 ? 15.518 -28.718 60.664 1.00 25.43 31 LEU B O 1
ATOM 3794 N N . LYS B 1 33 ? 14.422 -27.841 58.909 1.00 25.04 32 LYS B N 1
ATOM 3795 C CA . LYS B 1 33 ? 13.116 -27.794 59.605 1.00 25.59 32 LYS B CA 1
ATOM 3796 C C . LYS B 1 33 ? 12.548 -29.199 59.833 1.00 25.63 32 LYS B C 1
ATOM 3797 O O . LYS B 1 33 ? 11.924 -29.472 60.874 1.00 25.61 32 LYS B O 1
ATOM 3803 N N . ALA B 1 34 ? 12.777 -30.080 58.854 1.00 25.40 33 ALA B N 1
ATOM 3804 C CA . ALA B 1 34 ? 12.244 -31.442 58.872 1.00 25.11 33 ALA B CA 1
ATOM 3805 C C . ALA B 1 34 ? 13.030 -32.347 59.815 1.00 24.93 33 ALA B C 1
ATOM 3806 O O . ALA B 1 34 ? 12.461 -33.244 60.436 1.00 24.10 33 ALA B O 1
ATOM 3808 N N . ALA B 1 35 ? 14.345 -32.103 59.896 1.00 25.10 34 ALA B N 1
ATOM 3809 C CA . ALA B 1 35 ? 15.289 -32.973 60.612 1.00 24.98 34 ALA B CA 1
ATOM 3810 C C . ALA B 1 35 ? 15.700 -32.433 61.987 1.00 24.62 34 ALA B C 1
ATOM 3811 O O . ALA B 1 35 ? 16.011 -33.218 62.918 1.00 25.87 34 ALA B O 1
ATOM 3813 N N . GLY B 1 36 ? 15.658 -31.099 62.116 1.00 24.28 35 GLY B N 1
ATOM 3814 C CA . GLY B 1 36 ? 16.282 -30.381 63.230 1.00 24.08 35 GLY B CA 1
ATOM 3815 C C . GLY B 1 36 ? 17.780 -30.335 62.988 1.00 23.78 35 GLY B C 1
ATOM 3816 O O . GLY B 1 36 ? 18.341 -31.312 62.491 1.00 23.96 35 GLY B O 1
ATOM 3817 N N . GLY B 1 37 ? 18.453 -29.232 63.307 1.00 23.23 36 GLY B N 1
ATOM 3818 C CA . GLY B 1 37 ? 19.880 -29.185 63.036 1.00 22.85 36 GLY B CA 1
ATOM 3819 C C . GLY B 1 37 ? 20.693 -27.968 63.448 1.00 22.58 36 GLY B C 1
ATOM 3820 O O . GLY B 1 37 ? 20.441 -27.333 64.475 1.00 22.28 36 GLY B O 1
ATOM 3821 N N . LEU B 1 38 ? 21.693 -27.666 62.624 1.00 22.29 37 LEU B N 1
ATOM 3822 C CA . LEU B 1 38 ? 22.665 -26.612 62.888 1.00 22.30 37 LEU B CA 1
ATOM 3823 C C . LEU B 1 38 ? 23.301 -26.204 61.547 1.00 21.95 37 LEU B C 1
ATOM 3824 O O . LEU B 1 38 ? 23.645 -27.062 60.762 1.00 22.11 37 LEU B O 1
ATOM 3829 N N . TRP B 1 39 ? 23.443 -24.899 61.306 1.00 22.14 38 TRP B N 1
ATOM 3830 C CA . TRP B 1 39 ? 23.986 -24.357 60.050 1.00 22.98 38 TRP B CA 1
ATOM 3831 C C . TRP B 1 39 ? 25.269 -23.590 60.374 1.00 22.97 38 TRP B C 1
ATOM 3832 O O . TRP B 1 39 ? 25.224 -22.527 60.996 1.00 23.99 38 TRP B O 1
ATOM 3843 N N . PHE B 1 40 ? 26.401 -24.174 59.989 1.00 22.64 39 PHE B N 1
ATOM 3844 C CA . PHE B 1 40 ? 27.736 -23.730 60.383 1.00 22.51 39 PHE B CA 1
ATOM 3845 C C . PHE B 1 40 ? 28.453 -23.063 59.208 1.00 22.81 39 PHE B C 1
ATOM 3846 O O . PHE B 1 40 ? 28.648 -23.686 58.168 1.00 21.92 39 PHE B O 1
ATOM 3854 N N . GLY B 1 41 ? 28.854 -21.806 59.379 1.00 23.03 40 GLY B N 1
ATOM 3855 C CA . GLY B 1 41 ? 29.533 -21.079 58.328 1.00 23.69 40 GLY B CA 1
ATOM 3856 C C . GLY B 1 41 ? 30.157 -19.759 58.739 1.00 24.32 40 GLY B C 1
ATOM 3857 O O . GLY B 1 41 ? 29.993 -19.291 59.848 1.00 24.22 40 GLY B O 1
ATOM 3858 N N . TRP B 1 42 ? 30.900 -19.171 57.809 1.00 25.40 41 TRP B N 1
ATOM 3859 C CA . TRP B 1 42 ? 31.577 -17.887 58.017 1.00 26.22 41 TRP B CA 1
ATOM 3860 C C . TRP B 1 42 ? 30.568 -16.726 58.108 1.00 26.54 41 TRP B C 1
ATOM 3861 O O . TRP B 1 42 ? 29.459 -16.812 57.587 1.00 26.66 41 TRP B O 1
ATOM 3872 N N . SER B 1 43 ? 30.946 -15.662 58.807 1.00 27.42 42 SER B N 1
ATOM 3873 C CA . SER B 1 43 ? 30.127 -14.447 58.925 1.00 27.96 42 SER B CA 1
ATOM 3874 C C . SER B 1 43 ? 31.109 -13.340 58.601 1.00 28.24 42 SER B C 1
ATOM 3875 O O . SER B 1 43 ? 31.780 -12.802 59.488 1.00 27.95 42 SER B O 1
ATOM 3878 N N . GLY B 1 44 ? 31.203 -13.044 57.303 1.00 28.43 43 GLY B N 1
ATOM 3879 C CA . GLY B 1 44 ? 32.400 -12.470 56.717 1.00 28.37 43 GLY B CA 1
ATOM 3880 C C . GLY B 1 44 ? 32.683 -10.995 56.873 1.00 28.44 43 GLY B C 1
ATOM 3881 O O . GLY B 1 44 ? 32.221 -10.183 56.067 1.00 28.49 43 GLY B O 1
ATOM 3882 N N . GLU B 1 45 ? 33.466 -10.656 57.898 1.00 28.54 44 GLU B N 1
ATOM 3883 C CA . GLU B 1 45 ? 33.995 -9.297 58.066 1.00 28.59 44 GLU B CA 1
ATOM 3884 C C . GLU B 1 45 ? 35.407 -9.225 58.712 1.00 28.52 44 GLU B C 1
ATOM 3885 O O . GLU B 1 45 ? 35.884 -8.125 59.031 1.00 28.67 44 GLU B O 1
ATOM 3891 N N . THR B 1 46 ? 36.064 -10.381 58.883 1.00 28.23 45 THR B N 1
ATOM 3892 C CA . THR B 1 46 ? 37.426 -10.495 59.460 1.00 28.03 45 THR B CA 1
ATOM 3893 C C . THR B 1 46 ? 37.709 -9.709 60.770 1.00 27.71 45 THR B C 1
ATOM 3894 O O . THR B 1 46 ? 36.794 -9.180 61.409 1.00 27.63 45 THR B O 1
ATOM 3898 N N . GLY B 1 47 ? 38.979 -9.688 61.182 1.00 27.48 46 GLY B N 1
ATOM 3899 C CA . GLY B 1 47 ? 39.457 -8.741 62.181 1.00 27.23 46 GLY B CA 1
ATOM 3900 C C . GLY B 1 47 ? 39.765 -9.241 63.590 1.00 27.28 46 GLY B C 1
ATOM 3901 O O . GLY B 1 47 ? 40.597 -8.634 64.295 1.00 26.85 46 GLY B O 1
ATOM 3902 N N . ASN B 1 48 ? 39.083 -10.301 64.031 1.00 27.10 47 ASN B N 1
ATOM 3903 C CA . ASN B 1 48 ? 39.368 -10.897 65.351 1.00 26.83 47 ASN B CA 1
ATOM 3904 C C . ASN B 1 48 ? 38.928 -12.362 65.452 1.00 26.70 47 ASN B C 1
ATOM 3905 O O . ASN B 1 48 ? 38.006 -12.721 66.201 1.00 26.79 47 ASN B O 1
ATOM 3910 N N . GLU B 1 49 ? 39.635 -13.184 64.680 1.00 26.18 48 GLU B N 1
ATOM 3911 C CA . GLU B 1 49 ? 39.502 -14.643 64.652 1.00 26.09 48 GLU B CA 1
ATOM 3912 C C . GLU B 1 49 ? 39.414 -15.385 65.994 1.00 25.96 48 GLU B C 1
ATOM 3913 O O . GLU B 1 49 ? 38.831 -16.467 66.050 1.00 25.89 48 GLU B O 1
ATOM 3919 N N . ASP B 1 50 ? 39.976 -14.811 67.061 1.00 26.04 49 ASP B N 1
ATOM 3920 C CA . ASP B 1 50 ? 40.224 -15.543 68.311 1.00 25.86 49 ASP B CA 1
ATOM 3921 C C . ASP B 1 50 ? 39.120 -15.430 69.379 1.00 25.72 49 ASP B C 1
ATOM 3922 O O . ASP B 1 50 ? 39.412 -15.455 70.582 1.00 25.87 49 ASP B O 1
ATOM 3927 N N . GLN B 1 51 ? 37.861 -15.326 68.952 1.00 25.49 50 GLN B N 1
ATOM 3928 C CA . GLN B 1 51 ? 36.727 -15.290 69.884 1.00 25.54 50 GLN B CA 1
ATOM 3929 C C . GLN B 1 51 ? 35.872 -16.560 69.740 1.00 25.64 50 GLN B C 1
ATOM 3930 O O . GLN B 1 51 ? 36.071 -17.327 68.794 1.00 25.52 50 GLN B O 1
ATOM 3936 N N . PRO B 1 52 ? 34.940 -16.797 70.673 1.00 25.71 51 PRO B N 1
ATOM 3937 C CA . PRO B 1 52 ? 33.975 -17.901 70.530 1.00 25.80 51 PRO B CA 1
ATOM 3938 C C . PRO B 1 52 ? 33.095 -17.786 69.271 1.00 26.01 51 PRO B C 1
ATOM 3939 O O . PRO B 1 52 ? 33.103 -16.751 68.591 1.00 25.99 51 PRO B O 1
ATOM 3943 N N . LEU B 1 53 ? 32.350 -18.853 68.977 1.00 26.06 52 LEU B N 1
ATOM 3944 C CA . LEU B 1 53 ? 31.428 -18.890 67.838 1.00 25.87 52 LEU B CA 1
ATOM 3945 C C . LEU B 1 53 ? 30.211 -18.037 68.171 1.00 26.07 52 LEU B C 1
ATOM 3946 O O . LEU B 1 53 ? 29.670 -18.140 69.282 1.00 26.17 52 LEU B O 1
ATOM 3951 N N . LYS B 1 54 ? 29.783 -17.190 67.232 1.00 26.09 53 LYS B N 1
ATOM 3952 C CA . LYS B 1 54 ? 28.545 -16.415 67.422 1.00 26.10 53 LYS B CA 1
ATOM 3953 C C . LYS B 1 54 ? 27.357 -17.347 67.162 1.00 25.96 53 LYS B C 1
ATOM 3954 O O . LYS B 1 54 ? 27.071 -17.678 65.998 1.00 26.17 53 LYS B O 1
ATOM 3960 N N . LYS B 1 55 ? 26.709 -17.792 68.243 1.00 25.23 54 LYS B N 1
ATOM 3961 C CA . LYS B 1 55 ? 25.604 -18.754 68.177 1.00 25.08 54 LYS B CA 1
ATOM 3962 C C . LYS B 1 55 ? 24.255 -18.058 68.403 1.00 25.23 54 LYS B C 1
ATOM 3963 O O . LYS B 1 55 ? 24.133 -17.191 69.278 1.00 24.99 54 LYS B O 1
ATOM 3969 N N . VAL B 1 56 ? 23.253 -18.434 67.608 1.00 25.22 55 VAL B N 1
ATOM 3970 C CA . VAL B 1 56 ? 21.858 -18.030 67.848 1.00 25.28 55 VAL B CA 1
ATOM 3971 C C . VAL B 1 56 ? 20.917 -19.222 67.618 1.00 25.29 55 VAL B C 1
ATOM 3972 O O . VAL B 1 56 ? 21.256 -20.151 66.872 1.00 25.32 55 VAL B O 1
ATOM 3976 N N . LYS B 1 57 ? 19.740 -19.189 68.247 1.00 25.11 56 LYS B N 1
ATOM 3977 C CA . LYS B 1 57 ? 18.827 -20.340 68.249 1.00 25.26 56 LYS B CA 1
ATOM 3978 C C . LYS B 1 57 ? 17.348 -19.980 67.988 1.00 25.61 56 LYS B C 1
ATOM 3979 O O . LYS B 1 57 ? 16.801 -19.065 68.611 1.00 25.65 56 LYS B O 1
ATOM 3985 N N . LYS B 1 58 ? 16.718 -20.727 67.076 1.00 25.90 57 LYS B N 1
ATOM 3986 C CA . LYS B 1 58 ? 15.278 -20.644 66.798 1.00 26.43 57 LYS B CA 1
ATOM 3987 C C . LYS B 1 58 ? 14.519 -21.662 67.666 1.00 26.76 57 LYS B C 1
ATOM 3988 O O . LYS B 1 58 ? 13.931 -21.305 68.698 1.00 27.62 57 LYS B O 1
ATOM 3994 N N . GLY B 1 59 ? 14.555 -22.930 67.257 1.00 27.13 58 GLY B N 1
ATOM 3995 C CA . GLY B 1 59 ? 13.917 -24.011 67.996 1.00 27.33 58 GLY B CA 1
ATOM 3996 C C . GLY B 1 59 ? 14.480 -25.350 67.555 1.00 27.50 58 GLY B C 1
ATOM 3997 O O . GLY B 1 59 ? 15.142 -26.042 68.334 1.00 27.78 58 GLY B O 1
ATOM 3998 N N . ASN B 1 60 ? 14.213 -25.708 66.300 1.00 27.31 59 ASN B N 1
ATOM 3999 C CA . ASN B 1 60 ? 14.806 -26.899 65.689 1.00 27.42 59 ASN B CA 1
ATOM 4000 C C . ASN B 1 60 ? 16.284 -26.681 65.405 1.00 27.09 59 ASN B C 1
ATOM 4001 O O . ASN B 1 60 ? 17.091 -27.610 65.495 1.00 27.14 59 ASN B O 1
ATOM 4006 N N . ILE B 1 61 ? 16.634 -25.450 65.051 1.00 26.41 60 ILE B N 1
ATOM 4007 C CA . ILE B 1 61 ? 17.917 -25.192 64.433 1.00 25.99 60 ILE B CA 1
ATOM 4008 C C . ILE B 1 61 ? 18.752 -24.126 65.129 1.00 25.24 60 ILE B C 1
ATOM 4009 O O . ILE B 1 61 ? 18.214 -23.206 65.734 1.00 25.15 60 ILE B O 1
ATOM 4014 N N . THR B 1 62 ? 20.075 -24.266 65.040 1.00 24.22 61 THR B N 1
ATOM 4015 C CA . THR B 1 62 ? 20.980 -23.235 65.521 1.00 23.74 61 THR B CA 1
ATOM 4016 C C . THR B 1 62 ? 21.955 -22.821 64.426 1.00 23.78 61 THR B C 1
ATOM 4017 O O . THR B 1 62 ? 22.580 -23.656 63.774 1.00 23.43 61 THR B O 1
ATOM 4021 N N . TRP B 1 63 ? 22.040 -21.517 64.200 1.00 23.35 62 TRP B N 1
ATOM 4022 C CA . TRP B 1 63 ? 23.088 -20.932 63.391 1.00 22.85 62 TRP B CA 1
ATOM 4023 C C . TRP B 1 63 ? 24.343 -20.782 64.261 1.00 22.85 62 TRP B C 1
ATOM 4024 O O . TRP B 1 63 ? 24.252 -20.592 65.479 1.00 22.83 62 TRP B O 1
ATOM 4035 N N . ALA B 1 64 ? 25.507 -20.870 63.617 1.00 23.00 63 ALA B N 1
ATOM 4036 C CA . ALA B 1 64 ? 26.802 -20.774 64.283 1.00 22.81 63 ALA B CA 1
ATOM 4037 C C . ALA B 1 64 ? 27.828 -20.214 63.305 1.00 23.16 63 ALA B C 1
ATOM 4038 O O . ALA B 1 64 ? 28.026 -20.772 62.212 1.00 23.21 63 ALA B O 1
ATOM 4040 N N . SER B 1 65 ? 28.484 -19.117 63.683 1.00 23.39 64 SER B N 1
ATOM 4041 C CA . SER B 1 65 ? 29.415 -18.435 62.778 1.00 23.62 64 SER B CA 1
ATOM 4042 C C . SER B 1 65 ? 30.771 -18.100 63.408 1.00 23.96 64 SER B C 1
ATOM 4043 O O . SER B 1 65 ? 30.930 -18.070 64.622 1.00 22.97 64 SER B O 1
ATOM 4046 N N . PHE B 1 66 ? 31.751 -17.860 62.542 1.00 24.54 65 PHE B N 1
ATOM 4047 C CA . PHE B 1 66 ? 33.133 -17.603 62.965 1.00 24.86 65 PHE B CA 1
ATOM 4048 C C . PHE B 1 66 ? 33.754 -16.555 62.053 1.00 24.93 65 PHE B C 1
ATOM 4049 O O . PHE B 1 66 ? 33.281 -16.362 60.925 1.00 24.68 65 PHE B O 1
ATOM 4057 N N . ASN B 1 67 ? 34.820 -15.901 62.514 1.00 24.71 66 ASN B N 1
ATOM 4058 C CA . ASN B 1 67 ? 35.569 -15.005 61.630 1.00 24.83 66 ASN B CA 1
ATOM 4059 C C . ASN B 1 67 ? 36.919 -15.588 61.130 1.00 25.31 66 ASN B C 1
ATOM 4060 O O . ASN B 1 67 ? 37.411 -16.606 61.638 1.00 25.59 66 ASN B O 1
ATOM 4065 N N . LEU B 1 68 ? 37.480 -14.944 60.105 1.00 25.51 67 LEU B N 1
ATOM 4066 C CA . LEU B 1 68 ? 38.758 -15.341 59.511 1.00 25.44 67 LEU B CA 1
ATOM 4067 C C . LEU B 1 68 ? 39.753 -14.193 59.553 1.00 25.45 67 LEU B C 1
ATOM 4068 O O . LEU B 1 68 ? 39.363 -13.028 59.490 1.00 25.51 67 LEU B O 1
ATOM 4073 N N . SER B 1 69 ? 41.038 -14.515 59.677 1.00 25.34 68 SER B N 1
ATOM 4074 C CA . SER B 1 69 ? 42.084 -13.493 59.570 1.00 25.09 68 SER B CA 1
ATOM 4075 C C . SER B 1 69 ? 42.145 -12.987 58.119 1.00 24.92 68 SER B C 1
ATOM 4076 O O . SER B 1 69 ? 41.666 -13.660 57.209 1.00 24.05 68 SER B O 1
ATOM 4079 N N . GLU B 1 70 ? 42.714 -11.798 57.921 1.00 24.95 69 GLU B N 1
ATOM 4080 C CA . GLU B 1 70 ? 42.838 -11.204 56.583 1.00 24.91 69 GLU B CA 1
ATOM 4081 C C . GLU B 1 70 ? 43.761 -12.016 55.671 1.00 24.87 69 GLU B C 1
ATOM 4082 O O . GLU B 1 70 ? 43.614 -11.970 54.450 1.00 24.79 69 GLU B O 1
ATOM 4088 N N . GLN B 1 71 ? 44.712 -12.741 56.264 1.00 24.74 70 GLN B N 1
ATOM 4089 C CA . GLN B 1 71 ? 45.570 -13.664 55.518 1.00 24.56 70 GLN B CA 1
ATOM 4090 C C . GLN B 1 71 ? 44.784 -14.899 55.071 1.00 24.63 70 GLN B C 1
ATOM 4091 O O . GLN B 1 71 ? 44.909 -15.347 53.919 1.00 24.69 70 GLN B O 1
ATOM 4097 N N . ASP B 1 72 ? 43.981 -15.455 55.980 1.00 24.45 71 ASP B N 1
ATOM 4098 C CA . ASP B 1 72 ? 43.168 -16.633 55.658 1.00 24.20 71 ASP B CA 1
ATOM 4099 C C . ASP B 1 72 ? 42.155 -16.296 54.577 1.00 23.84 71 ASP B C 1
ATOM 4100 O O . ASP B 1 72 ? 41.896 -17.107 53.703 1.00 23.71 71 ASP B O 1
ATOM 4105 N N . LEU B 1 73 ? 41.622 -15.081 54.622 1.00 23.42 72 LEU B N 1
ATOM 4106 C CA . LEU B 1 73 ? 40.651 -14.614 53.643 1.00 23.21 72 LEU B CA 1
ATOM 4107 C C . LEU B 1 73 ? 41.303 -14.391 52.269 1.00 23.36 72 LEU B C 1
ATOM 4108 O O . LEU B 1 73 ? 40.784 -14.848 51.260 1.00 22.67 72 LEU B O 1
ATOM 4113 N N . ASP B 1 74 ? 42.436 -13.692 52.221 1.00 23.70 73 ASP B N 1
ATOM 4114 C CA . ASP B 1 74 ? 43.114 -13.462 50.939 1.00 24.20 73 ASP B CA 1
ATOM 4115 C C . ASP B 1 74 ? 43.480 -14.787 50.228 1.00 24.38 73 ASP B C 1
ATOM 4116 O O . ASP B 1 74 ? 43.258 -14.926 49.026 1.00 23.72 73 ASP B O 1
ATOM 4121 N N . GLU B 1 75 ? 44.016 -15.749 50.982 1.00 24.56 74 GLU B N 1
ATOM 4122 C CA . GLU B 1 75 ? 44.558 -16.995 50.420 1.00 24.64 74 GLU B CA 1
ATOM 4123 C C . GLU B 1 75 ? 43.481 -18.064 50.159 1.00 24.75 74 GLU B C 1
ATOM 4124 O O . GLU B 1 75 ? 43.518 -18.768 49.137 1.00 24.36 74 GLU B O 1
ATOM 4130 N N . TYR B 1 76 ? 42.521 -18.163 51.075 1.00 24.32 75 TYR B N 1
ATOM 4131 C CA . TYR B 1 76 ? 41.389 -19.099 50.972 1.00 24.26 75 TYR B CA 1
ATOM 4132 C C . TYR B 1 76 ? 40.335 -18.706 49.941 1.00 24.55 75 TYR B C 1
ATOM 4133 O O . TYR B 1 76 ? 40.010 -19.470 49.031 1.00 23.84 75 TYR B O 1
ATOM 4142 N N . TYR B 1 77 ? 39.772 -17.519 50.143 1.00 24.89 76 TYR B N 1
ATOM 4143 C CA . TYR B 1 77 ? 38.559 -17.109 49.458 1.00 25.16 76 TYR B CA 1
ATOM 4144 C C . TYR B 1 77 ? 38.915 -16.205 48.275 1.00 24.79 76 TYR B C 1
ATOM 4145 O O . TYR B 1 77 ? 38.504 -16.492 47.159 1.00 25.39 76 TYR B O 1
ATOM 4154 N N . ASN B 1 78 ? 39.705 -15.154 48.488 1.00 24.35 77 ASN B N 1
ATOM 4155 C CA . ASN B 1 78 ? 40.062 -14.247 47.394 1.00 24.31 77 ASN B CA 1
ATOM 4156 C C . ASN B 1 78 ? 41.002 -14.893 46.365 1.00 24.49 77 ASN B C 1
ATOM 4157 O O . ASN B 1 78 ? 40.818 -14.686 45.150 1.00 24.80 77 ASN B O 1
ATOM 4162 N N . GLN B 1 79 ? 41.955 -15.709 46.829 1.00 24.07 78 GLN B N 1
ATOM 4163 C CA . GLN B 1 79 ? 42.920 -16.354 45.917 1.00 23.90 78 GLN B CA 1
ATOM 4164 C C . GLN B 1 79 ? 42.476 -17.741 45.433 1.00 23.17 78 GLN B C 1
ATOM 4165 O O . GLN B 1 79 ? 42.085 -17.874 44.279 1.00 23.67 78 GLN B O 1
ATOM 4171 N N . PHE B 1 80 ? 42.519 -18.773 46.273 1.00 22.49 79 PHE B N 1
ATOM 4172 C CA . PHE B 1 80 ? 42.294 -20.129 45.753 1.00 22.31 79 PHE B CA 1
ATOM 4173 C C . PHE B 1 80 ? 40.861 -20.424 45.282 1.00 22.60 79 PHE B C 1
ATOM 4174 O O . PHE B 1 80 ? 40.659 -21.081 44.262 1.00 21.54 79 PHE B O 1
ATOM 4182 N N . SER B 1 81 ? 39.871 -19.943 46.021 1.00 22.78 80 SER B N 1
ATOM 4183 C CA . SER B 1 81 ? 38.483 -20.181 45.663 1.00 22.61 80 SER B CA 1
ATOM 4184 C C . SER B 1 81 ? 38.063 -19.350 44.469 1.00 22.68 80 SER B C 1
ATOM 4185 O O . SER B 1 81 ? 37.485 -19.881 43.541 1.00 22.34 80 SER B O 1
ATOM 4188 N N . ASN B 1 82 ? 38.334 -18.044 44.507 1.00 22.70 81 ASN B N 1
ATOM 4189 C CA . ASN B 1 82 ? 37.749 -17.111 43.535 1.00 23.06 81 ASN B CA 1
ATOM 4190 C C . ASN B 1 82 ? 38.644 -16.856 42.335 1.00 22.36 81 ASN B C 1
ATOM 4191 O O . ASN B 1 82 ? 38.184 -16.344 41.319 1.00 22.07 81 ASN B O 1
ATOM 4196 N N . ALA B 1 83 ? 39.911 -17.230 42.453 1.00 21.76 82 ALA B N 1
ATOM 4197 C CA . ALA B 1 83 ? 40.853 -17.017 41.362 1.00 21.23 82 ALA B CA 1
ATOM 4198 C C . ALA B 1 83 ? 41.619 -18.269 40.866 1.00 19.97 82 ALA B C 1
ATOM 4199 O O . ALA B 1 83 ? 42.427 -18.147 39.958 1.00 19.51 82 ALA B O 1
ATOM 4201 N N . VAL B 1 84 ? 41.373 -19.445 41.445 1.00 19.36 83 VAL B N 1
ATOM 4202 C CA . VAL B 1 84 ? 41.818 -20.713 40.852 1.00 18.60 83 VAL B CA 1
ATOM 4203 C C . VAL B 1 84 ? 40.614 -21.569 40.525 1.00 18.54 83 VAL B C 1
ATOM 4204 O O . VAL B 1 84 ? 40.367 -21.894 39.368 1.00 16.62 83 VAL B O 1
ATOM 4208 N N . LEU B 1 85 ? 39.836 -21.909 41.546 1.00 18.46 84 LEU B N 1
ATOM 4209 C CA . LEU B 1 85 ? 38.700 -22.820 41.376 1.00 19.18 84 LEU B CA 1
ATOM 4210 C C . LEU B 1 85 ? 37.572 -22.219 40.555 1.00 18.92 84 LEU B C 1
ATOM 4211 O O . LEU B 1 85 ? 37.055 -22.875 39.660 1.00 19.74 84 LEU B O 1
ATOM 4216 N N . TRP B 1 86 ? 37.177 -20.984 40.849 1.00 18.28 85 TRP B N 1
ATOM 4217 C CA . TRP B 1 86 ? 36.068 -20.380 40.148 1.00 17.89 85 TRP B CA 1
ATOM 4218 C C . TRP B 1 86 ? 36.385 -20.270 38.625 1.00 17.37 85 TRP B C 1
ATOM 4219 O O . TRP B 1 86 ? 35.574 -20.707 37.803 1.00 17.54 85 TRP B O 1
ATOM 4230 N N . PRO B 1 87 ? 37.512 -19.680 38.246 1.00 16.74 86 PRO B N 1
ATOM 4231 C CA . PRO B 1 87 ? 37.855 -19.608 36.816 1.00 16.80 86 PRO B CA 1
ATOM 4232 C C . PRO B 1 87 ? 38.039 -20.983 36.188 1.00 16.89 86 PRO B C 1
ATOM 4233 O O . PRO B 1 87 ? 37.451 -21.229 35.140 1.00 17.39 86 PRO B O 1
ATOM 4237 N N . ALA B 1 88 ? 38.758 -21.889 36.842 1.00 17.15 87 ALA B N 1
ATOM 4238 C CA . ALA B 1 88 ? 38.985 -23.219 36.273 1.00 17.17 87 ALA B CA 1
ATOM 4239 C C . ALA B 1 88 ? 37.673 -23.995 36.037 1.00 17.82 87 ALA B C 1
ATOM 4240 O O . ALA B 1 88 ? 37.439 -24.622 34.965 1.00 17.26 87 ALA B O 1
ATOM 4242 N N . PHE B 1 89 ? 36.771 -23.900 36.997 1.00 16.68 88 PHE B N 1
ATOM 4243 C CA . PHE B 1 89 ? 35.558 -24.656 36.914 1.00 16.62 88 PHE B CA 1
ATOM 4244 C C . PHE B 1 89 ? 34.609 -24.048 35.899 1.00 16.29 88 PHE B C 1
ATOM 4245 O O . PHE B 1 89 ? 33.734 -24.745 35.434 1.00 17.04 88 PHE B O 1
ATOM 4253 N N . HIS B 1 90 ? 34.769 -22.777 35.560 1.00 15.51 89 HIS B N 1
ATOM 4254 C CA . HIS B 1 90 ? 34.012 -22.175 34.489 1.00 15.91 89 HIS B CA 1
ATOM 4255 C C . HIS B 1 90 ? 34.805 -22.062 33.177 1.00 16.14 89 HIS B C 1
ATOM 4256 O O . HIS B 1 90 ? 34.577 -21.146 32.388 1.00 15.12 89 HIS B O 1
ATOM 4263 N N . TYR B 1 91 ? 35.749 -22.977 32.987 1.00 16.85 90 TYR B N 1
ATOM 4264 C CA . TYR B 1 91 ? 36.454 -23.138 31.713 1.00 17.08 90 TYR B CA 1
ATOM 4265 C C . TYR B 1 91 ? 37.343 -21.934 31.331 1.00 17.48 90 TYR B C 1
ATOM 4266 O O . TYR B 1 91 ? 37.500 -21.589 30.156 1.00 18.07 90 TYR B O 1
ATOM 4275 N N . ARG B 1 92 ? 37.968 -21.306 32.323 1.00 17.05 91 ARG B N 1
ATOM 4276 C CA . ARG B 1 92 ? 38.818 -20.144 32.084 1.00 16.95 91 ARG B CA 1
ATOM 4277 C C . ARG B 1 92 ? 40.186 -20.299 32.775 1.00 17.97 91 ARG B C 1
ATOM 4278 O O . ARG B 1 92 ? 40.523 -19.605 33.745 1.00 17.56 91 ARG B O 1
ATOM 4286 N N . LEU B 1 93 ? 40.968 -21.225 32.241 1.00 18.21 92 LEU B N 1
ATOM 4287 C CA . LEU B 1 93 ? 42.324 -21.457 32.675 1.00 18.71 92 LEU B CA 1
ATOM 4288 C C . LEU B 1 93 ? 43.205 -20.212 32.492 1.00 17.99 92 LEU B C 1
ATOM 4289 O O . LEU B 1 93 ? 44.154 -20.006 33.222 1.00 17.78 92 LEU B O 1
ATOM 4294 N N . ASP B 1 94 ? 42.909 -19.404 31.486 1.00 17.61 93 ASP B N 1
ATOM 4295 C CA . ASP B 1 94 ? 43.686 -18.189 31.218 1.00 17.33 93 ASP B CA 1
ATOM 4296 C C . ASP B 1 94 ? 43.580 -17.201 32.381 1.00 17.03 93 ASP B C 1
ATOM 4297 O O . ASP B 1 94 ? 44.387 -16.323 32.521 1.00 15.52 93 ASP B O 1
ATOM 4302 N N . LEU B 1 95 ? 42.540 -17.368 33.191 1.00 17.90 94 LEU B N 1
ATOM 4303 C CA . LEU B 1 95 ? 42.258 -16.507 34.336 1.00 17.85 94 LEU B CA 1
ATOM 4304 C C . LEU B 1 95 ? 42.750 -17.102 35.646 1.00 18.01 94 LEU B C 1
ATOM 4305 O O . LEU B 1 95 ? 42.741 -16.409 36.655 1.00 18.49 94 LEU B O 1
ATOM 4310 N N . VAL B 1 96 ? 43.167 -18.364 35.680 1.00 17.70 95 VAL B N 1
ATOM 4311 C CA . VAL B 1 96 ? 43.648 -18.877 36.954 1.00 17.82 95 VAL B CA 1
ATOM 4312 C C . VAL B 1 96 ? 44.980 -18.273 37.380 1.00 17.37 95 VAL B C 1
ATOM 4313 O O . VAL B 1 96 ? 45.877 -17.974 36.577 1.00 16.86 95 VAL B O 1
ATOM 4317 N N . GLN B 1 97 ? 45.071 -18.071 38.681 1.00 17.06 96 GLN B N 1
ATOM 4318 C CA . GLN B 1 97 ? 46.172 -17.353 39.282 1.00 17.42 96 GLN B CA 1
ATOM 4319 C C . GLN B 1 97 ? 46.630 -18.233 40.416 1.00 16.35 96 GLN B C 1
ATOM 4320 O O . GLN B 1 97 ? 46.370 -17.931 41.566 1.00 15.27 96 GLN B O 1
ATOM 4326 N N . PHE B 1 98 ? 47.284 -19.342 40.069 1.00 15.95 97 PHE B N 1
ATOM 4327 C CA . PHE B 1 98 ? 47.767 -20.296 41.054 1.00 15.54 97 PHE B CA 1
ATOM 4328 C C . PHE B 1 98 ? 49.089 -19.880 41.635 1.00 16.09 97 PHE B C 1
ATOM 4329 O O . PHE B 1 98 ? 50.051 -19.588 40.919 1.00 15.88 97 PHE B O 1
ATOM 4337 N N . GLN B 1 99 ? 49.120 -19.891 42.958 1.00 15.87 98 GLN B N 1
ATOM 4338 C CA . GLN B 1 99 ? 50.325 -19.699 43.732 1.00 16.45 98 GLN B CA 1
ATOM 4339 C C . GLN B 1 99 ? 50.204 -20.619 44.925 1.00 16.38 98 GLN B C 1
ATOM 4340 O O . GLN B 1 99 ? 49.135 -20.728 45.498 1.00 16.34 98 GLN B O 1
ATOM 4346 N N . ARG B 1 100 ? 51.283 -21.292 45.276 1.00 16.51 99 ARG B N 1
ATOM 4347 C CA . ARG B 1 100 ? 51.261 -22.291 46.334 1.00 17.46 99 ARG B CA 1
ATOM 4348 C C . ARG B 1 100 ? 50.840 -21.782 47.723 1.00 17.06 99 ARG B C 1
ATOM 4349 O O . ARG B 1 100 ? 50.078 -22.463 48.387 1.00 16.46 99 ARG B O 1
ATOM 4357 N N . PRO B 1 101 ? 51.337 -20.629 48.176 1.00 16.78 100 PRO B N 1
ATOM 4358 C CA . PRO B 1 101 ? 50.893 -20.099 49.474 1.00 17.21 100 PRO B CA 1
ATOM 4359 C C . PRO B 1 101 ? 49.365 -20.016 49.542 1.00 17.27 100 PRO B C 1
ATOM 4360 O O . PRO B 1 101 ? 48.834 -20.121 50.625 1.00 17.57 100 PRO B O 1
ATOM 4364 N N . ALA B 1 102 ? 48.686 -19.871 48.400 1.00 17.08 101 ALA B N 1
ATOM 4365 C CA . ALA B 1 102 ? 47.231 -19.799 48.370 1.00 17.00 101 ALA B CA 1
ATOM 4366 C C . ALA B 1 102 ? 46.570 -21.170 48.480 1.00 16.93 101 ALA B C 1
ATOM 4367 O O . ALA B 1 102 ? 45.509 -21.296 49.063 1.00 17.71 101 ALA B O 1
ATOM 4369 N N . TRP B 1 103 ? 47.177 -22.196 47.903 1.00 16.64 102 TRP B N 1
ATOM 4370 C CA . TRP B 1 103 ? 46.700 -23.569 48.075 1.00 16.62 102 TRP B CA 1
ATOM 4371 C C . TRP B 1 103 ? 46.861 -24.027 49.518 1.00 16.69 102 TRP B C 1
ATOM 4372 O O . TRP B 1 103 ? 45.997 -24.705 50.070 1.00 16.47 102 TRP B O 1
ATOM 4383 N N . ASP B 1 104 ? 47.971 -23.659 50.119 1.00 16.69 103 ASP B N 1
ATOM 4384 C CA . ASP B 1 104 ? 48.210 -24.019 51.498 1.00 17.24 103 ASP B CA 1
ATOM 4385 C C . ASP B 1 104 ? 47.115 -23.376 52.348 1.00 16.55 103 ASP B C 1
ATOM 4386 O O . ASP B 1 104 ? 46.484 -24.048 53.153 1.00 16.47 103 ASP B O 1
ATOM 4391 N N . GLY B 1 105 ? 46.887 -22.081 52.143 1.00 15.92 104 GLY B N 1
ATOM 4392 C CA . GLY B 1 105 ? 45.884 -21.341 52.892 1.00 15.65 104 GLY B CA 1
ATOM 4393 C C . GLY B 1 105 ? 44.496 -21.938 52.750 1.00 15.73 104 GLY B C 1
ATOM 4394 O O . GLY B 1 105 ? 43.710 -21.905 53.688 1.00 15.10 104 GLY B O 1
ATOM 4395 N N . TYR B 1 106 ? 44.212 -22.487 51.572 1.00 15.44 105 TYR B N 1
ATOM 4396 C CA . TYR B 1 106 ? 42.962 -23.200 51.290 1.00 16.16 105 TYR B CA 1
ATOM 4397 C C . TYR B 1 106 ? 42.819 -24.411 52.203 1.00 16.93 105 TYR B C 1
ATOM 4398 O O . TYR B 1 106 ? 41.756 -24.656 52.774 1.00 17.05 105 TYR B O 1
ATOM 4407 N N . LEU B 1 107 ? 43.893 -25.176 52.322 1.00 17.51 106 LEU B N 1
ATOM 4408 C CA . LEU B 1 107 ? 43.900 -26.356 53.175 1.00 17.85 106 LEU B CA 1
ATOM 4409 C C . LEU B 1 107 ? 43.876 -25.963 54.635 1.00 17.97 106 LEU B C 1
ATOM 4410 O O . LEU B 1 107 ? 43.207 -26.618 55.431 1.00 18.04 106 LEU B O 1
ATOM 4415 N N . ARG B 1 108 ? 44.578 -24.887 54.978 1.00 17.60 107 ARG B N 1
ATOM 4416 C CA . ARG B 1 108 ? 44.674 -24.452 56.369 1.00 17.47 107 ARG B CA 1
ATOM 4417 C C . ARG B 1 108 ? 43.287 -24.027 56.843 1.00 17.61 107 ARG B C 1
ATOM 4418 O O . ARG B 1 108 ? 42.894 -24.339 57.954 1.00 16.70 107 ARG B O 1
ATOM 4426 N N . VAL B 1 109 ? 42.536 -23.335 55.982 1.00 17.63 108 VAL B N 1
ATOM 4427 C CA . VAL B 1 109 ? 41.223 -22.832 56.377 1.00 17.98 108 VAL B CA 1
ATOM 4428 C C . VAL B 1 109 ? 40.220 -23.976 56.431 1.00 17.46 108 VAL B C 1
ATOM 4429 O O . VAL B 1 109 ? 39.416 -24.033 57.348 1.00 17.36 108 VAL B O 1
ATOM 4433 N N . ASN B 1 110 ? 40.278 -24.907 55.478 1.00 17.04 109 ASN B N 1
ATOM 4434 C CA . ASN B 1 110 ? 39.422 -26.084 55.574 1.00 16.83 109 ASN B CA 1
ATOM 4435 C C . ASN B 1 110 ? 39.706 -26.832 56.898 1.00 16.50 109 ASN B C 1
ATOM 4436 O O . ASN B 1 110 ? 38.790 -27.358 57.509 1.00 15.83 109 ASN B O 1
ATOM 4441 N N . ALA B 1 111 ? 40.962 -26.825 57.340 1.00 16.72 110 ALA B N 1
ATOM 4442 C CA . ALA B 1 111 ? 41.374 -27.455 58.611 1.00 17.15 110 ALA B CA 1
ATOM 4443 C C . ALA B 1 111 ? 40.938 -26.669 59.856 1.00 17.14 110 ALA B C 1
ATOM 4444 O O . ALA B 1 111 ? 40.570 -27.264 60.874 1.00 17.92 110 ALA B O 1
ATOM 4446 N N . LEU B 1 112 ? 41.016 -25.340 59.803 1.00 17.28 111 LEU B N 1
ATOM 4447 C CA . LEU B 1 112 ? 40.447 -24.487 60.848 1.00 17.40 111 LEU B CA 1
ATOM 4448 C C . LEU B 1 112 ? 38.959 -24.799 61.011 1.00 17.38 111 LEU B C 1
ATOM 4449 O O . LEU B 1 112 ? 38.488 -25.085 62.104 1.00 16.93 111 LEU B O 1
ATOM 4454 N N . LEU B 1 113 ? 38.221 -24.715 59.904 1.00 17.52 112 LEU B N 1
ATOM 4455 C CA . LEU B 1 113 ? 36.778 -24.942 59.916 1.00 18.22 112 LEU B CA 1
ATOM 4456 C C . LEU B 1 113 ? 36.393 -26.304 60.456 1.00 18.48 112 LEU B C 1
ATOM 4457 O O . LEU B 1 113 ? 35.398 -26.434 61.151 1.00 17.99 112 LEU B O 1
ATOM 4462 N N . ALA B 1 114 ? 37.192 -27.313 60.126 1.00 19.03 113 ALA B N 1
ATOM 4463 C CA . ALA B 1 114 ? 36.957 -28.671 60.601 1.00 19.57 113 ALA B CA 1
ATOM 4464 C C . ALA B 1 114 ? 37.229 -28.826 62.096 1.00 19.63 113 ALA B C 1
ATOM 4465 O O . ALA B 1 114 ? 36.533 -29.585 62.748 1.00 19.98 113 ALA B O 1
ATOM 4467 N N . ASP B 1 115 ? 38.240 -28.126 62.617 1.00 20.43 114 ASP B N 1
ATOM 4468 C CA . ASP B 1 115 ? 38.530 -28.097 64.054 1.00 20.96 114 ASP B CA 1
ATOM 4469 C C . ASP B 1 115 ? 37.373 -27.483 64.844 1.00 21.33 114 ASP B C 1
ATOM 4470 O O . ASP B 1 115 ? 37.036 -27.945 65.936 1.00 21.35 114 ASP B O 1
ATOM 4475 N N . LYS B 1 116 ? 36.786 -26.420 64.296 1.00 21.65 115 LYS B N 1
ATOM 4476 C CA . LYS B 1 116 ? 35.735 -25.676 64.995 1.00 21.99 115 LYS B CA 1
ATOM 4477 C C . LYS B 1 116 ? 34.391 -26.394 64.847 1.00 22.29 115 LYS B C 1
ATOM 4478 O O . LYS B 1 116 ? 33.474 -26.114 65.585 1.00 21.87 115 LYS B O 1
ATOM 4484 N N . LEU B 1 117 ? 34.282 -27.314 63.883 1.00 22.92 116 LEU B N 1
ATOM 4485 C CA . LEU B 1 117 ? 33.024 -28.034 63.614 1.00 23.44 116 LEU B CA 1
ATOM 4486 C C . LEU B 1 117 ? 32.945 -29.376 64.348 1.00 23.49 116 LEU B C 1
ATOM 4487 O O . LEU B 1 117 ? 31.829 -29.894 64.664 1.00 24.18 116 LEU B O 1
ATOM 4492 N N . LEU B 1 118 ? 34.132 -29.944 64.588 1.00 24.36 117 LEU B N 1
ATOM 4493 C CA . LEU B 1 118 ? 34.257 -31.237 65.275 1.00 24.95 117 LEU B CA 1
ATOM 4494 C C . LEU B 1 118 ? 33.410 -31.285 66.540 1.00 24.33 117 LEU B C 1
ATOM 4495 O O . LEU B 1 118 ? 32.563 -32.193 66.647 1.00 25.60 117 LEU B O 1
ATOM 4500 N N . PRO B 1 119 ? 33.605 -30.345 67.487 1.00 24.75 118 PRO B N 1
ATOM 4501 C CA . PRO B 1 119 ? 32.916 -30.417 68.798 1.00 23.78 118 PRO B CA 1
ATOM 4502 C C . PRO B 1 119 ? 31.392 -30.301 68.712 1.00 23.94 118 PRO B C 1
ATOM 4503 O O . PRO B 1 119 ? 30.670 -30.865 69.537 1.00 23.84 118 PRO B O 1
ATOM 4507 N N . LEU B 1 120 ? 30.919 -29.543 67.726 1.00 24.09 119 LEU B N 1
ATOM 4508 C CA . LEU B 1 120 ? 29.481 -29.365 67.502 1.00 24.33 119 LEU B CA 1
ATOM 4509 C C . LEU B 1 120 ? 28.778 -30.626 66.992 1.00 24.28 119 LEU B C 1
ATOM 4510 O O . LEU B 1 120 ? 27.566 -30.785 67.184 1.00 25.02 119 LEU B O 1
ATOM 4515 N N . LEU B 1 121 ? 29.537 -31.516 66.360 1.00 23.82 120 LEU B N 1
ATOM 4516 C CA . LEU B 1 121 ? 28.989 -32.753 65.812 1.00 23.64 120 LEU B CA 1
ATOM 4517 C C . LEU B 1 121 ? 28.657 -33.800 66.875 1.00 23.82 120 LEU B C 1
ATOM 4518 O O . LEU B 1 121 ? 29.294 -33.861 67.948 1.00 23.40 120 LEU B O 1
ATOM 4523 N N . GLN B 1 122 ? 27.659 -34.621 66.525 1.00 24.29 121 GLN B N 1
ATOM 4524 C CA . GLN B 1 122 ? 27.199 -35.742 67.334 1.00 24.66 121 GLN B CA 1
ATOM 4525 C C . GLN B 1 122 ? 27.210 -36.968 66.440 1.00 24.86 121 GLN B C 1
ATOM 4526 O O . GLN B 1 122 ? 27.228 -36.844 65.199 1.00 24.44 121 GLN B O 1
ATOM 4532 N N . ASP B 1 123 ? 27.160 -38.139 67.063 1.00 24.98 122 ASP B N 1
ATOM 4533 C CA . ASP B 1 123 ? 27.432 -39.398 66.379 1.00 25.76 122 ASP B CA 1
ATOM 4534 C C . ASP B 1 123 ? 26.453 -39.718 65.242 1.00 26.41 122 ASP B C 1
ATOM 4535 O O . ASP B 1 123 ? 26.905 -39.930 64.079 1.00 26.65 122 ASP B O 1
ATOM 4540 N N . ASP B 1 124 ? 25.133 -39.701 65.547 1.00 26.92 123 ASP B N 1
ATOM 4541 C CA . ASP B 1 124 ? 24.137 -40.134 64.560 1.00 27.81 123 ASP B CA 1
ATOM 4542 C C . ASP B 1 124 ? 23.642 -38.987 63.574 1.00 27.57 123 ASP B C 1
ATOM 4543 O O . ASP B 1 124 ? 22.683 -39.183 62.698 1.00 28.94 123 ASP B O 1
ATOM 4548 N N . ASP B 1 125 ? 24.296 -37.821 63.690 1.00 27.52 124 ASP B N 1
ATOM 4549 C CA . ASP B 1 125 ? 24.197 -36.735 62.680 1.00 27.56 124 ASP B CA 1
ATOM 4550 C C . ASP B 1 125 ? 24.388 -37.271 61.267 1.00 26.24 124 ASP B C 1
ATOM 4551 O O . ASP B 1 125 ? 25.068 -38.432 61.060 1.00 27.57 124 ASP B O 1
ATOM 4556 N N . ILE B 1 126 ? 23.811 -36.378 60.332 1.00 25.54 125 ILE B N 1
ATOM 4557 C CA . ILE B 1 126 ? 24.055 -36.334 58.874 1.00 24.17 125 ILE B CA 1
ATOM 4558 C C . ILE B 1 126 ? 24.651 -34.965 58.568 1.00 22.95 125 ILE B C 1
ATOM 4559 O O . ILE B 1 126 ? 24.178 -33.975 59.117 1.00 22.89 125 ILE B O 1
ATOM 4564 N N . ILE B 1 127 ? 25.643 -34.900 57.651 1.00 21.41 126 ILE B N 1
ATOM 4565 C CA . ILE B 1 127 ? 26.384 -33.675 57.389 1.00 20.05 126 ILE B CA 1
ATOM 4566 C C . ILE B 1 127 ? 26.326 -33.366 55.899 1.00 19.40 126 ILE B C 1
ATOM 4567 O O . ILE B 1 127 ? 26.554 -34.244 55.078 1.00 18.44 126 ILE B O 1
ATOM 4572 N N . TRP B 1 128 ? 26.021 -32.115 55.573 1.00 19.00 127 TRP B N 1
ATOM 4573 C CA . TRP B 1 128 ? 25.790 -31.680 54.197 1.00 18.84 127 TRP B CA 1
ATOM 4574 C C . TRP B 1 128 ? 26.651 -30.455 53.953 1.00 18.50 127 TRP B C 1
ATOM 4575 O O . TRP B 1 128 ? 26.364 -29.393 54.522 1.00 18.43 127 TRP B O 1
ATOM 4586 N N . ILE B 1 129 ? 27.696 -30.623 53.131 1.00 17.85 128 ILE B N 1
ATOM 4587 C CA . ILE B 1 129 ? 28.672 -29.573 52.815 1.00 18.07 128 ILE B CA 1
ATOM 4588 C C . ILE B 1 129 ? 28.387 -28.961 51.468 1.00 17.87 128 ILE B C 1
ATOM 4589 O O . ILE B 1 129 ? 28.088 -29.684 50.528 1.00 17.81 128 ILE B O 1
ATOM 4594 N N . HIS B 1 130 ? 28.549 -27.639 51.371 1.00 18.30 129 HIS B N 1
ATOM 4595 C CA . HIS B 1 130 ? 28.219 -26.883 50.168 1.00 18.91 129 HIS B CA 1
ATOM 4596 C C . HIS B 1 130 ? 29.403 -26.183 49.500 1.00 18.87 129 HIS B C 1
ATOM 4597 O O . HIS B 1 130 ? 30.094 -25.350 50.091 1.00 18.49 129 HIS B O 1
ATOM 4604 N N . ASP B 1 131 ? 29.624 -26.583 48.251 1.00 19.12 130 ASP B N 1
ATOM 4605 C CA . ASP B 1 131 ? 30.349 -25.811 47.256 1.00 19.21 130 ASP B CA 1
ATOM 4606 C C . ASP B 1 131 ? 31.882 -25.876 47.327 1.00 19.14 130 ASP B C 1
ATOM 4607 O O . ASP B 1 131 ? 32.469 -26.334 48.314 1.00 17.97 130 ASP B O 1
ATOM 4612 N N . TYR B 1 132 ? 32.483 -25.374 46.240 1.00 18.47 131 TYR B N 1
ATOM 4613 C CA . TYR B 1 132 ? 33.924 -25.422 45.954 1.00 18.57 131 TYR B CA 1
ATOM 4614 C C . TYR B 1 132 ? 34.890 -24.852 46.991 1.00 18.74 131 TYR B C 1
ATOM 4615 O O . TYR B 1 132 ? 36.078 -25.182 46.969 1.00 18.99 131 TYR B O 1
ATOM 4624 N N . HIS B 1 133 ? 34.418 -24.007 47.896 1.00 18.69 132 HIS B N 1
ATOM 4625 C CA . HIS B 1 133 ? 35.279 -23.524 48.973 1.00 18.90 132 HIS B CA 1
ATOM 4626 C C . HIS B 1 133 ? 35.691 -24.656 49.921 1.00 19.23 132 HIS B C 1
ATOM 4627 O O . HIS B 1 133 ? 36.657 -24.525 50.649 1.00 18.39 132 HIS B O 1
ATOM 4634 N N . LEU B 1 134 ? 34.948 -25.765 49.887 1.00 20.36 133 LEU B N 1
ATOM 4635 C CA . LEU B 1 134 ? 35.095 -26.846 50.855 1.00 20.72 133 LEU B CA 1
ATOM 4636 C C . LEU B 1 134 ? 35.281 -28.224 50.213 1.00 21.10 133 LEU B C 1
ATOM 4637 O O . LEU B 1 134 ? 34.899 -29.257 50.799 1.00 20.63 133 LEU B O 1
ATOM 4642 N N . LEU B 1 135 ? 35.896 -28.258 49.027 1.00 21.00 134 LEU B N 1
ATOM 4643 C CA . LEU B 1 135 ? 36.293 -29.536 48.430 1.00 21.10 134 LEU B CA 1
ATOM 4644 C C . LEU B 1 135 ? 37.016 -30.471 49.419 1.00 20.71 134 LEU B C 1
ATOM 4645 O O . LEU B 1 135 ? 36.697 -31.657 49.461 1.00 20.54 134 LEU B O 1
ATOM 4650 N N . PRO B 1 136 ? 37.980 -29.965 50.189 1.00 20.17 135 PRO B N 1
ATOM 4651 C CA . PRO B 1 136 ? 38.765 -30.807 51.100 1.00 20.23 135 PRO B CA 1
ATOM 4652 C C . PRO B 1 136 ? 38.128 -31.110 52.448 1.00 20.28 135 PRO B C 1
ATOM 4653 O O . PRO B 1 136 ? 38.787 -31.733 53.294 1.00 20.15 135 PRO B O 1
ATOM 4657 N N . PHE B 1 137 ? 36.890 -30.684 52.672 1.00 20.24 136 PHE B N 1
ATOM 4658 C CA . PHE B 1 137 ? 36.369 -30.608 54.037 1.00 19.79 136 PHE B CA 1
ATOM 4659 C C . PHE B 1 137 ? 36.087 -31.975 54.635 1.00 19.22 136 PHE B C 1
ATOM 4660 O O . PHE B 1 137 ? 36.295 -32.196 55.834 1.00 18.98 136 PHE B O 1
ATOM 4668 N N . ALA B 1 138 ? 35.572 -32.876 53.807 1.00 18.73 137 ALA B N 1
ATOM 4669 C CA . ALA B 1 138 ? 35.266 -34.237 54.251 1.00 18.41 137 ALA B CA 1
ATOM 4670 C C . ALA B 1 138 ? 36.533 -34.975 54.605 1.00 18.01 137 ALA B C 1
ATOM 4671 O O . ALA B 1 138 ? 36.552 -35.663 55.619 1.00 17.47 137 ALA B O 1
ATOM 4673 N N . HIS B 1 139 ? 37.586 -34.800 53.794 1.00 17.28 138 HIS B N 1
ATOM 4674 C CA . HIS B 1 139 ? 38.916 -35.337 54.094 1.00 17.68 138 HIS B CA 1
ATOM 4675 C C . HIS B 1 139 ? 39.359 -34.940 55.507 1.00 17.81 138 HIS B C 1
ATOM 4676 O O . HIS B 1 139 ? 39.864 -35.769 56.275 1.00 16.86 138 HIS B O 1
ATOM 4683 N N . GLU B 1 140 ? 39.150 -33.671 55.839 1.00 17.43 139 GLU B N 1
ATOM 4684 C CA . GLU B 1 140 ? 39.601 -33.121 57.102 1.00 17.95 139 GLU B CA 1
ATOM 4685 C C . GLU B 1 140 ? 38.776 -33.670 58.292 1.00 17.76 139 GLU B C 1
ATOM 4686 O O . GLU B 1 140 ? 39.293 -33.846 59.401 1.00 17.59 139 GLU B O 1
ATOM 4692 N N . LEU B 1 141 ? 37.502 -33.949 58.036 1.00 17.65 140 LEU B N 1
ATOM 4693 C CA . LEU B 1 141 ? 36.628 -34.583 58.998 1.00 17.72 140 LEU B CA 1
ATOM 4694 C C . LEU B 1 141 ? 37.028 -36.048 59.210 1.00 17.86 140 LEU B C 1
ATOM 4695 O O . LEU B 1 141 ? 37.135 -36.477 60.358 1.00 16.30 140 LEU B O 1
ATOM 4700 N N . ARG B 1 142 ? 37.284 -36.806 58.139 1.00 17.50 141 ARG B N 1
ATOM 4701 C CA . ARG B 1 142 ? 37.723 -38.213 58.297 1.00 18.17 141 ARG B CA 1
ATOM 4702 C C . ARG B 1 142 ? 39.024 -38.339 59.099 1.00 18.30 141 ARG B C 1
ATOM 4703 O O . ARG B 1 142 ? 39.211 -39.314 59.857 1.00 18.57 141 ARG B O 1
ATOM 4711 N N . LYS B 1 143 ? 39.910 -37.355 58.956 1.00 18.33 142 LYS B N 1
ATOM 4712 C CA . LYS B 1 143 ? 41.186 -37.343 59.698 1.00 18.86 142 LYS B CA 1
ATOM 4713 C C . LYS B 1 143 ? 41.012 -37.147 61.207 1.00 19.04 142 LYS B C 1
ATOM 4714 O O . LYS B 1 143 ? 41.860 -37.544 61.988 1.00 18.37 142 LYS B O 1
ATOM 4720 N N . ARG B 1 144 ? 39.913 -36.496 61.579 1.00 19.52 143 ARG B N 1
ATOM 4721 C CA . ARG B 1 144 ? 39.546 -36.219 62.949 1.00 19.95 143 ARG B CA 1
ATOM 4722 C C . ARG B 1 144 ? 38.617 -37.306 63.505 1.00 20.11 143 ARG B C 1
ATOM 4723 O O . ARG B 1 144 ? 38.090 -37.168 64.618 1.00 20.46 143 ARG B O 1
ATOM 4731 N N . GLY B 1 145 ? 38.403 -38.370 62.731 1.00 20.29 144 GLY B N 1
ATOM 4732 C CA . GLY B 1 145 ? 37.670 -39.546 63.187 1.00 20.84 144 GLY B CA 1
ATOM 4733 C C . GLY B 1 145 ? 36.155 -39.552 62.958 1.00 21.46 144 GLY B C 1
ATOM 4734 O O . GLY B 1 145 ? 35.471 -40.462 63.441 1.00 20.70 144 GLY B O 1
ATOM 4735 N N . VAL B 1 146 ? 35.625 -38.576 62.206 1.00 21.86 145 VAL B N 1
ATOM 4736 C CA . VAL B 1 146 ? 34.183 -38.538 61.975 1.00 22.43 145 VAL B CA 1
ATOM 4737 C C . VAL B 1 146 ? 33.844 -39.506 60.831 1.00 22.85 145 VAL B C 1
ATOM 4738 O O . VAL B 1 146 ? 34.280 -39.326 59.692 1.00 22.49 145 VAL B O 1
ATOM 4742 N N . ASN B 1 147 ? 33.069 -40.536 61.161 1.00 23.52 146 ASN B N 1
ATOM 4743 C CA . ASN B 1 147 ? 32.646 -41.566 60.207 1.00 24.33 146 ASN B CA 1
ATOM 4744 C C . ASN B 1 147 ? 31.308 -41.214 59.430 1.00 25.05 146 ASN B C 1
ATOM 4745 O O . ASN B 1 147 ? 30.816 -41.989 58.565 1.00 25.78 146 ASN B O 1
ATOM 4750 N N . ASN B 1 148 ? 30.735 -40.055 59.800 1.00 24.82 147 ASN B N 1
ATOM 4751 C CA . ASN B 1 148 ? 29.303 -39.713 59.541 1.00 23.85 147 ASN B CA 1
ATOM 4752 C C . ASN B 1 148 ? 28.950 -39.731 58.067 1.00 23.61 147 ASN B C 1
ATOM 4753 O O . ASN B 1 148 ? 29.834 -39.589 57.182 1.00 24.11 147 ASN B O 1
ATOM 4758 N N . ARG B 1 149 ? 27.654 -39.874 57.787 1.00 22.38 148 ARG B N 1
ATOM 4759 C CA . ARG B 1 149 ? 27.196 -39.699 56.429 1.00 21.98 148 ARG B CA 1
ATOM 4760 C C . ARG B 1 149 ? 27.512 -38.237 56.079 1.00 21.11 148 ARG B C 1
ATOM 4761 O O . ARG B 1 149 ? 26.968 -37.324 56.699 1.00 21.00 148 ARG B O 1
ATOM 4769 N N . ILE B 1 150 ? 28.440 -38.012 55.151 1.00 20.15 149 ILE B N 1
ATOM 4770 C CA . ILE B 1 150 ? 28.701 -36.661 54.668 1.00 19.52 149 ILE B CA 1
ATOM 4771 C C . ILE B 1 150 ? 28.417 -36.639 53.189 1.00 19.36 149 ILE B C 1
ATOM 4772 O O . ILE B 1 150 ? 28.934 -37.470 52.451 1.00 19.52 149 ILE B O 1
ATOM 4777 N N . GLY B 1 151 ? 27.593 -35.684 52.772 1.00 18.89 150 GLY B N 1
ATOM 4778 C CA . GLY B 1 151 ? 27.338 -35.423 51.383 1.00 18.71 150 GLY B CA 1
ATOM 4779 C C . GLY B 1 151 ? 27.876 -34.060 51.000 1.00 18.48 150 GLY B C 1
ATOM 4780 O O . GLY B 1 151 ? 28.060 -33.169 51.835 1.00 18.16 150 GLY B O 1
ATOM 4781 N N . PHE B 1 152 ? 28.097 -33.904 49.707 1.00 18.36 151 PHE B N 1
ATOM 4782 C CA . PHE B 1 152 ? 28.621 -32.683 49.133 1.00 17.99 151 PHE B CA 1
ATOM 4783 C C . PHE B 1 152 ? 27.728 -32.291 47.977 1.00 18.54 151 PHE B C 1
ATOM 4784 O O . PHE B 1 152 ? 27.296 -33.149 47.199 1.00 17.72 151 PHE B O 1
ATOM 4792 N N . PHE B 1 153 ? 27.458 -30.991 47.848 1.00 18.72 152 PHE B N 1
ATOM 4793 C CA . PHE B 1 153 ? 26.857 -30.489 46.636 1.00 18.20 152 PHE B CA 1
ATOM 4794 C C . PHE B 1 153 ? 27.692 -29.382 46.001 1.00 17.96 152 PHE B C 1
ATOM 4795 O O . PHE B 1 153 ? 28.060 -28.394 46.643 1.00 16.69 152 PHE B O 1
ATOM 4803 N N . LEU B 1 154 ? 27.940 -29.536 44.706 1.00 17.43 153 LEU B N 1
ATOM 4804 C CA . LEU B 1 154 ? 28.734 -28.582 43.966 1.00 17.71 153 LEU B CA 1
ATOM 4805 C C . LEU B 1 154 ? 27.738 -27.722 43.197 1.00 17.10 153 LEU B C 1
ATOM 4806 O O . LEU B 1 154 ? 26.959 -28.223 42.359 1.00 16.38 153 LEU B O 1
ATOM 4811 N N . HIS B 1 155 ? 27.764 -26.426 43.483 1.00 16.23 154 HIS B N 1
ATOM 4812 C CA . HIS B 1 155 ? 26.822 -25.512 42.881 1.00 16.14 154 HIS B CA 1
ATOM 4813 C C . HIS B 1 155 ? 27.249 -25.049 41.506 1.00 15.79 154 HIS B C 1
ATOM 4814 O O . HIS B 1 155 ? 26.424 -24.541 40.763 1.00 15.93 154 HIS B O 1
ATOM 4821 N N . ILE B 1 156 ? 28.529 -25.197 41.190 1.00 16.34 155 ILE B N 1
ATOM 4822 C CA . ILE B 1 156 ? 29.083 -24.685 39.925 1.00 16.56 155 ILE B CA 1
ATOM 4823 C C . ILE B 1 156 ? 29.375 -25.881 39.018 1.00 16.61 155 ILE B C 1
ATOM 4824 O O . ILE B 1 156 ? 29.180 -27.019 39.448 1.00 15.05 155 ILE B O 1
ATOM 4829 N N . PRO B 1 157 ? 29.770 -25.648 37.761 1.00 17.82 156 PRO B N 1
ATOM 4830 C CA . PRO B 1 157 ? 30.130 -26.766 36.882 1.00 18.19 156 PRO B CA 1
ATOM 4831 C C . PRO B 1 157 ? 31.350 -27.509 37.414 1.00 19.09 156 PRO B C 1
ATOM 4832 O O . PRO B 1 157 ? 32.162 -26.921 38.146 1.00 19.72 156 PRO B O 1
ATOM 4836 N N . PHE B 1 158 ? 31.440 -28.797 37.101 1.00 18.60 157 PHE B N 1
ATOM 4837 C CA . PHE B 1 158 ? 32.664 -29.539 37.258 1.00 18.79 157 PHE B CA 1
ATOM 4838 C C . PHE B 1 158 ? 33.252 -29.661 35.856 1.00 18.59 157 PHE B C 1
ATOM 4839 O O . PHE B 1 158 ? 32.581 -30.119 34.965 1.00 17.49 157 PHE B O 1
ATOM 4847 N N . PRO B 1 159 ? 34.495 -29.247 35.678 1.00 19.22 158 PRO B N 1
ATOM 4848 C CA . PRO B 1 159 ? 35.134 -29.220 34.339 1.00 19.61 158 PRO B CA 1
ATOM 4849 C C . PRO B 1 159 ? 35.608 -30.578 33.816 1.00 19.10 158 PRO B C 1
ATOM 4850 O O . PRO B 1 159 ? 35.984 -31.382 34.624 1.00 17.97 158 PRO B O 1
ATOM 4854 N N . THR B 1 160 ? 35.629 -30.798 32.490 1.00 20.82 159 THR B N 1
ATOM 4855 C CA . THR B 1 160 ? 36.195 -32.034 31.907 1.00 21.41 159 THR B CA 1
ATOM 4856 C C . THR B 1 160 ? 37.676 -32.109 32.222 1.00 20.91 159 THR B C 1
ATOM 4857 O O . THR B 1 160 ? 38.278 -31.088 32.509 1.00 20.90 159 THR B O 1
ATOM 4861 N N . PRO B 1 161 ? 38.251 -33.314 32.137 1.00 20.67 160 PRO B N 1
ATOM 4862 C CA . PRO B 1 161 ? 39.675 -33.556 32.419 1.00 20.04 160 PRO B CA 1
ATOM 4863 C C . PRO B 1 161 ? 40.668 -32.590 31.757 1.00 19.63 160 PRO B C 1
ATOM 4864 O O . PRO B 1 161 ? 41.622 -32.161 32.380 1.00 19.09 160 PRO B O 1
ATOM 4868 N N . GLU B 1 162 ? 40.470 -32.293 30.483 1.00 18.77 161 GLU B N 1
ATOM 4869 C CA . GLU B 1 162 ? 41.431 -31.477 29.783 1.00 18.06 161 GLU B CA 1
ATOM 4870 C C . GLU B 1 162 ? 41.536 -30.099 30.458 1.00 18.12 161 GLU B C 1
ATOM 4871 O O . GLU B 1 162 ? 42.558 -29.449 30.348 1.00 17.77 161 GLU B O 1
ATOM 4877 N N . ILE B 1 163 ? 40.480 -29.658 31.137 1.00 17.65 162 ILE B N 1
ATOM 4878 C CA . ILE B 1 163 ? 40.518 -28.404 31.885 1.00 18.29 162 ILE B CA 1
ATOM 4879 C C . ILE B 1 163 ? 40.939 -28.641 33.337 1.00 17.62 162 ILE B C 1
ATOM 4880 O O . ILE B 1 163 ? 41.841 -27.986 33.836 1.00 17.93 162 ILE B O 1
ATOM 4885 N N . PHE B 1 164 ? 40.272 -29.576 34.013 1.00 18.29 163 PHE B N 1
ATOM 4886 C CA . PHE B 1 164 ? 40.510 -29.820 35.435 1.00 17.81 163 PHE B CA 1
ATOM 4887 C C . PHE B 1 164 ? 41.939 -30.253 35.732 1.00 18.28 163 PHE B C 1
ATOM 4888 O O . PHE B 1 164 ? 42.502 -29.902 36.759 1.00 17.58 163 PHE B O 1
ATOM 4896 N N . ASN B 1 165 ? 42.518 -31.048 34.838 1.00 18.82 164 ASN B N 1
ATOM 4897 C CA . ASN B 1 165 ? 43.841 -31.625 35.072 1.00 19.01 164 ASN B CA 1
ATOM 4898 C C . ASN B 1 165 ? 44.951 -30.588 34.928 1.00 18.75 164 ASN B C 1
ATOM 4899 O O . ASN B 1 165 ? 46.084 -30.838 35.285 1.00 19.00 164 ASN B O 1
ATOM 4904 N N . ALA B 1 166 ? 44.619 -29.421 34.388 1.00 18.82 165 ALA B N 1
ATOM 4905 C CA . ALA B 1 166 ? 45.548 -28.305 34.386 1.00 19.03 165 ALA B CA 1
ATOM 4906 C C . ALA B 1 166 ? 45.852 -27.758 35.780 1.00 18.97 165 ALA B C 1
ATOM 4907 O O . ALA B 1 166 ? 46.908 -27.210 35.994 1.00 18.59 165 ALA B O 1
ATOM 4909 N N . LEU B 1 167 ? 44.921 -27.878 36.719 1.00 20.08 166 LEU B N 1
ATOM 4910 C CA . LEU B 1 167 ? 45.177 -27.434 38.094 1.00 20.87 166 LEU B CA 1
ATOM 4911 C C . LEU B 1 167 ? 46.365 -28.170 38.698 1.00 20.27 166 LEU B C 1
ATOM 4912 O O . LEU B 1 167 ? 46.373 -29.393 38.712 1.00 20.58 166 LEU B O 1
ATOM 4917 N N . PRO B 1 168 ? 47.379 -27.453 39.199 1.00 20.06 167 PRO B N 1
ATOM 4918 C CA . PRO B 1 168 ? 48.568 -28.120 39.757 1.00 19.85 167 PRO B CA 1
ATOM 4919 C C . PRO B 1 168 ? 48.301 -29.101 40.899 1.00 19.34 167 PRO B C 1
ATOM 4920 O O . PRO B 1 168 ? 49.134 -29.942 41.161 1.00 18.98 167 PRO B O 1
ATOM 4924 N N . THR B 1 169 ? 47.160 -29.011 41.549 1.00 19.24 168 THR B N 1
ATOM 4925 C CA . THR B 1 169 ? 46.860 -29.888 42.676 1.00 19.29 168 THR B CA 1
ATOM 4926 C C . THR B 1 169 ? 45.582 -30.733 42.487 1.00 19.27 168 THR B C 1
ATOM 4927 O O . THR B 1 169 ? 44.916 -31.136 43.446 1.00 19.16 168 THR B O 1
ATOM 4931 N N . TYR B 1 170 ? 45.256 -31.012 41.224 1.00 19.07 169 TYR B N 1
ATOM 4932 C CA . TYR B 1 170 ? 44.044 -31.753 40.851 1.00 19.35 169 TYR B CA 1
ATOM 4933 C C . TYR B 1 170 ? 43.955 -33.146 41.443 1.00 19.56 169 TYR B C 1
ATOM 4934 O O . TYR B 1 170 ? 42.861 -33.620 41.763 1.00 19.72 169 TYR B O 1
ATOM 4943 N N . ASP B 1 171 ? 45.093 -33.820 41.542 1.00 19.58 170 ASP B N 1
ATOM 4944 C CA . ASP B 1 171 ? 45.099 -35.164 42.071 1.00 20.44 170 ASP B CA 1
ATOM 4945 C C . ASP B 1 171 ? 44.739 -35.174 43.569 1.00 20.65 170 ASP B C 1
ATOM 4946 O O . ASP B 1 171 ? 44.041 -36.073 44.020 1.00 20.86 170 ASP B O 1
ATOM 4951 N N . THR B 1 172 ? 45.182 -34.172 44.326 1.00 20.91 171 THR B N 1
ATOM 4952 C CA . THR B 1 172 ? 44.840 -34.095 45.752 1.00 20.77 171 THR B CA 1
ATOM 4953 C C . THR B 1 172 ? 43.352 -33.767 45.936 1.00 20.73 171 THR B C 1
ATOM 4954 O O . THR B 1 172 ? 42.665 -34.357 46.748 1.00 20.86 171 THR B O 1
ATOM 4958 N N . LEU B 1 173 ? 42.861 -32.830 45.141 1.00 20.99 172 LEU B N 1
ATOM 4959 C CA . LEU B 1 173 ? 41.461 -32.431 45.161 1.00 20.50 172 LEU B CA 1
ATOM 4960 C C . LEU B 1 173 ? 40.544 -33.629 44.871 1.00 20.77 172 LEU B C 1
ATOM 4961 O O . LEU B 1 173 ? 39.490 -33.800 45.493 1.00 19.47 172 LEU B O 1
ATOM 4966 N N . LEU B 1 174 ? 40.965 -34.474 43.938 1.00 20.82 173 LEU B N 1
ATOM 4967 C CA . LEU B 1 174 ? 40.201 -35.665 43.591 1.00 20.85 173 LEU B CA 1
ATOM 4968 C C . LEU B 1 174 ? 40.224 -36.674 44.710 1.00 20.99 173 LEU B C 1
ATOM 4969 O O . LEU B 1 174 ? 39.201 -37.253 45.020 1.00 21.45 173 LEU B O 1
ATOM 4974 N N . GLU B 1 175 ? 41.386 -36.903 45.300 1.00 21.42 174 GLU B N 1
ATOM 4975 C CA . GLU B 1 175 ? 41.514 -37.857 46.399 1.00 22.01 174 GLU B CA 1
ATOM 4976 C C . GLU B 1 175 ? 40.607 -37.481 47.570 1.00 21.75 174 GLU B C 1
ATOM 4977 O O . GLU B 1 175 ? 39.946 -38.338 48.153 1.00 21.36 174 GLU B O 1
ATOM 4983 N N . GLN B 1 176 ? 40.578 -36.191 47.888 1.00 22.00 175 GLN B N 1
ATOM 4984 C CA . GLN B 1 176 ? 39.817 -35.655 49.021 1.00 21.93 175 GLN B CA 1
ATOM 4985 C C . GLN B 1 176 ? 38.322 -35.670 48.790 1.00 21.57 175 GLN B C 1
ATOM 4986 O O . GLN B 1 176 ? 37.549 -35.766 49.746 1.00 21.29 175 GLN B O 1
ATOM 4992 N N . LEU B 1 177 ? 37.905 -35.547 47.530 1.00 20.92 176 LEU B N 1
ATOM 4993 C CA . LEU B 1 177 ? 36.488 -35.536 47.204 1.00 20.92 176 LEU B CA 1
ATOM 4994 C C . LEU B 1 177 ? 35.887 -36.912 47.364 1.00 20.50 176 LEU B C 1
ATOM 4995 O O . LEU B 1 177 ? 34.708 -37.029 47.661 1.00 20.54 176 LEU B O 1
ATOM 5000 N N . CYS B 1 178 ? 36.691 -37.954 47.169 1.00 20.15 177 CYS B N 1
ATOM 5001 C CA . CYS B 1 178 ? 36.204 -39.311 47.374 1.00 20.41 177 CYS B CA 1
ATOM 5002 C C . CYS B 1 178 ? 36.034 -39.665 48.859 1.00 20.75 177 CYS B C 1
ATOM 5003 O O . CYS B 1 178 ? 35.625 -40.773 49.170 1.00 21.17 177 CYS B O 1
ATOM 5006 N N . ASP B 1 179 ? 36.359 -38.752 49.774 1.00 20.66 178 ASP B N 1
ATOM 5007 C CA . ASP B 1 179 ? 36.085 -38.993 51.206 1.00 20.62 178 ASP B CA 1
ATOM 5008 C C . ASP B 1 179 ? 34.620 -38.728 51.564 1.00 20.31 178 ASP B C 1
ATOM 5009 O O . ASP B 1 179 ? 34.135 -39.206 52.591 1.00 21.26 178 ASP B O 1
ATOM 5014 N N . TYR B 1 180 ? 33.920 -37.970 50.739 1.00 19.53 179 TYR B N 1
ATOM 5015 C CA . TYR B 1 180 ? 32.478 -37.827 50.856 1.00 19.16 179 TYR B CA 1
ATOM 5016 C C . TYR B 1 180 ? 31.805 -39.157 50.559 1.00 18.80 179 TYR B C 1
ATOM 5017 O O . TYR B 1 180 ? 32.306 -39.940 49.770 1.00 18.27 179 TYR B O 1
ATOM 5026 N N . ASP B 1 181 ? 30.675 -39.409 51.210 1.00 18.47 180 ASP B N 1
ATOM 5027 C CA . ASP B 1 181 ? 29.834 -40.547 50.874 1.00 18.58 180 ASP B CA 1
ATOM 5028 C C . ASP B 1 181 ? 28.947 -40.283 49.699 1.00 19.03 180 ASP B C 1
ATOM 5029 O O . ASP B 1 181 ? 28.601 -41.215 48.977 1.00 19.24 180 ASP B O 1
ATOM 5034 N N . LEU B 1 182 ? 28.537 -39.023 49.540 1.00 19.42 181 LEU B N 1
ATOM 5035 C CA . LEU B 1 182 ? 27.644 -38.632 48.459 1.00 19.94 181 LEU B CA 1
ATOM 5036 C C . LEU B 1 182 ? 28.106 -37.322 47.829 1.00 20.37 181 LEU B C 1
ATOM 5037 O O . LEU B 1 182 ? 28.358 -36.343 48.526 1.00 21.18 181 LEU B O 1
ATOM 5042 N N . LEU B 1 183 ? 28.217 -37.315 46.505 1.00 20.40 182 LEU B N 1
ATOM 5043 C CA . LEU B 1 183 ? 28.591 -36.140 45.754 1.00 20.66 182 LEU B CA 1
ATOM 5044 C C . LEU B 1 183 ? 27.448 -35.805 44.829 1.00 19.74 182 LEU B C 1
ATOM 5045 O O . LEU B 1 183 ? 27.072 -36.619 43.983 1.00 19.38 182 LEU B O 1
ATOM 5050 N N . GLY B 1 184 ? 26.907 -34.604 44.996 1.00 19.54 183 GLY B N 1
ATOM 5051 C CA . GLY B 1 184 ? 25.772 -34.115 44.236 1.00 19.24 183 GLY B CA 1
ATOM 5052 C C . GLY B 1 184 ? 26.207 -33.039 43.264 1.00 19.46 183 GLY B C 1
ATOM 5053 O O . GLY B 1 184 ? 27.028 -32.202 43.588 1.00 19.52 183 GLY B O 1
ATOM 5054 N N . PHE B 1 185 ? 25.653 -33.067 42.062 1.00 18.92 184 PHE B N 1
ATOM 5055 C CA . PHE B 1 185 ? 26.019 -32.125 41.026 1.00 19.05 184 PHE B CA 1
ATOM 5056 C C . PHE B 1 185 ? 24.767 -31.507 40.389 1.00 18.75 184 PHE B C 1
ATOM 5057 O O . PHE B 1 185 ? 23.682 -32.050 40.491 1.00 18.33 184 PHE B O 1
ATOM 5065 N N . GLN B 1 186 ? 24.933 -30.378 39.720 1.00 18.36 185 GLN B N 1
ATOM 5066 C CA . GLN B 1 186 ? 23.807 -29.685 39.112 1.00 18.85 185 GLN B CA 1
ATOM 5067 C C . GLN B 1 186 ? 23.251 -30.395 37.875 1.00 18.52 185 GLN B C 1
ATOM 5068 O O . GLN B 1 186 ? 22.045 -30.363 37.643 1.00 17.77 185 GLN B O 1
ATOM 5074 N N . THR B 1 187 ? 24.140 -30.988 37.078 1.00 18.64 186 THR B N 1
ATOM 5075 C CA . THR B 1 187 ? 23.765 -31.664 35.832 1.00 18.72 186 THR B CA 1
ATOM 5076 C C . THR B 1 187 ? 24.495 -33.024 35.665 1.00 19.55 186 THR B C 1
ATOM 5077 O O . THR B 1 187 ? 25.514 -33.296 36.302 1.00 17.87 186 THR B O 1
ATOM 5081 N N . GLU B 1 188 ? 23.950 -33.867 34.800 1.00 19.42 187 GLU B N 1
ATOM 5082 C CA . GLU B 1 188 ? 24.582 -35.125 34.467 1.00 20.37 187 GLU B CA 1
ATOM 5083 C C . GLU B 1 188 ? 25.992 -34.893 33.873 1.00 20.05 187 GLU B C 1
ATOM 5084 O O . GLU B 1 188 ? 26.923 -35.576 34.262 1.00 19.88 187 GLU B O 1
ATOM 5090 N N . ASN B 1 189 ? 26.181 -33.912 32.984 1.00 19.89 188 ASN B N 1
ATOM 5091 C CA . ASN B 1 189 ? 27.513 -33.671 32.454 1.00 20.24 188 ASN B CA 1
ATOM 5092 C C . ASN B 1 189 ? 28.564 -33.284 33.538 1.00 19.63 188 ASN B C 1
ATOM 5093 O O . ASN B 1 189 ? 29.756 -33.575 33.391 1.00 18.93 188 ASN B O 1
ATOM 5098 N N . ASP B 1 190 ? 28.133 -32.646 34.616 1.00 18.54 189 ASP B N 1
ATOM 5099 C CA . ASP B 1 190 ? 29.062 -32.314 35.689 1.00 18.28 189 ASP B CA 1
ATOM 5100 C C . ASP B 1 190 ? 29.415 -33.611 36.405 1.00 17.46 189 ASP B C 1
ATOM 5101 O O . ASP B 1 190 ? 30.549 -33.854 36.701 1.00 17.60 189 ASP B O 1
ATOM 5106 N N . ARG B 1 191 ? 28.427 -34.420 36.697 1.00 17.96 190 ARG B N 1
ATOM 5107 C CA . ARG B 1 191 ? 28.667 -35.703 37.360 1.00 18.37 190 ARG B CA 1
ATOM 5108 C C . ARG B 1 191 ? 29.631 -36.587 36.528 1.00 18.65 190 ARG B C 1
ATOM 5109 O O . ARG B 1 191 ? 30.596 -37.158 37.068 1.00 18.37 190 ARG B O 1
ATOM 5117 N N . LEU B 1 192 ? 29.357 -36.681 35.224 1.00 18.59 191 LEU B N 1
ATOM 5118 C CA . LEU B 1 192 ? 30.177 -37.424 34.258 1.00 18.99 191 LEU B CA 1
ATOM 5119 C C . LEU B 1 192 ? 31.607 -36.876 34.153 1.00 19.02 191 LEU B C 1
ATOM 5120 O O . LEU B 1 192 ? 32.559 -37.653 34.022 1.00 18.83 191 LEU B O 1
ATOM 5125 N N . ALA B 1 193 ? 31.749 -35.545 34.162 1.00 18.70 192 ALA B N 1
ATOM 5126 C CA . ALA B 1 193 ? 33.060 -34.909 34.118 1.00 18.56 192 ALA B CA 1
ATOM 5127 C C . ALA B 1 193 ? 33.872 -35.273 35.368 1.00 18.32 192 ALA B C 1
ATOM 5128 O O . ALA B 1 193 ? 35.048 -35.577 35.266 1.00 18.40 192 ALA B O 1
ATOM 5130 N N . PHE B 1 194 ? 33.250 -35.242 36.544 1.00 18.95 193 PHE B N 1
ATOM 5131 C CA . PHE B 1 194 ? 33.974 -35.645 37.747 1.00 18.82 193 PHE B CA 1
ATOM 5132 C C . PHE B 1 194 ? 34.475 -37.090 37.654 1.00 18.47 193 PHE B C 1
ATOM 5133 O O . PHE B 1 194 ? 35.615 -37.350 37.983 1.00 18.90 193 PHE B O 1
ATOM 5141 N N . LEU B 1 195 ? 33.623 -38.019 37.240 1.00 18.38 194 LEU B N 1
ATOM 5142 C CA . LEU B 1 195 ? 33.995 -39.438 37.086 1.00 18.77 194 LEU B CA 1
ATOM 5143 C C . LEU B 1 195 ? 35.102 -39.676 36.054 1.00 18.37 194 LEU B C 1
ATOM 5144 O O . LEU B 1 195 ? 35.903 -40.561 36.202 1.00 18.28 194 LEU B O 1
ATOM 5149 N N . ASP B 1 196 ? 35.095 -38.890 34.995 1.00 18.37 195 ASP B N 1
ATOM 5150 C CA . ASP B 1 196 ? 36.081 -38.972 33.946 1.00 19.00 195 ASP B CA 1
ATOM 5151 C C . ASP B 1 196 ? 37.425 -38.451 34.487 1.00 18.52 195 ASP B C 1
ATOM 5152 O O . ASP B 1 196 ? 38.444 -39.053 34.248 1.00 17.18 195 ASP B O 1
ATOM 5157 N N . CYS B 1 197 ? 37.414 -37.354 35.239 1.00 18.92 196 CYS B N 1
ATOM 5158 C CA . CYS B 1 197 ? 38.639 -36.874 35.898 1.00 19.37 196 CYS B CA 1
ATOM 5159 C C . CYS B 1 197 ? 39.207 -37.948 36.823 1.00 19.05 196 CYS B C 1
ATOM 5160 O O . CYS B 1 197 ? 40.400 -38.247 36.805 1.00 18.25 196 CYS B O 1
ATOM 5163 N N . LEU B 1 198 ? 38.327 -38.561 37.595 1.00 19.85 197 LEU B N 1
ATOM 5164 C CA . LEU B 1 198 ? 38.716 -39.614 38.538 1.00 20.01 197 LEU B CA 1
ATOM 5165 C C . LEU B 1 198 ? 39.270 -40.853 37.817 1.00 20.04 197 LEU B C 1
ATOM 5166 O O . LEU B 1 198 ? 40.273 -41.414 38.219 1.00 19.25 197 LEU B O 1
ATOM 5171 N N . SER B 1 199 ? 38.633 -41.234 36.720 1.00 20.65 198 SER B N 1
ATOM 5172 C CA . SER B 1 199 ? 39.061 -42.382 35.904 1.00 21.87 198 SER B CA 1
ATOM 5173 C C . SER B 1 199 ? 40.413 -42.213 35.202 1.00 21.64 198 SER B C 1
ATOM 5174 O O . SER B 1 199 ? 41.050 -43.192 34.829 1.00 21.55 198 SER B O 1
ATOM 5177 N N . ASN B 1 200 ? 40.806 -40.962 34.982 1.00 22.20 199 ASN B N 1
ATOM 5178 C CA . ASN B 1 200 ? 42.093 -40.625 34.379 1.00 22.68 199 ASN B CA 1
ATOM 5179 C C . ASN B 1 200 ? 43.243 -40.742 35.374 1.00 22.32 199 ASN B C 1
ATOM 5180 O O . ASN B 1 200 ? 44.374 -41.085 34.996 1.00 21.94 199 ASN B O 1
ATOM 5185 N N . LEU B 1 201 ? 42.942 -40.462 36.638 1.00 21.37 200 LEU B N 1
ATOM 5186 C CA . LEU B 1 201 ? 43.930 -40.524 37.710 1.00 21.85 200 LEU B CA 1
ATOM 5187 C C . LEU B 1 201 ? 44.120 -41.936 38.244 1.00 21.47 200 LEU B C 1
ATOM 5188 O O . LEU B 1 201 ? 45.235 -42.357 38.514 1.00 22.17 200 LEU B O 1
ATOM 5193 N N . THR B 1 202 ? 43.021 -42.663 38.398 1.00 21.64 201 THR B N 1
ATOM 5194 C CA . THR B 1 202 ? 43.027 -43.955 39.083 1.00 21.41 201 THR B CA 1
ATOM 5195 C C . THR B 1 202 ? 41.851 -44.818 38.625 1.00 21.80 201 THR B C 1
ATOM 5196 O O . THR B 1 202 ? 40.876 -44.306 38.057 1.00 21.87 201 THR B O 1
ATOM 5200 N N . ARG B 1 203 ? 41.926 -46.117 38.894 1.00 22.28 202 ARG B N 1
ATOM 5201 C CA . ARG B 1 203 ? 40.858 -47.034 38.502 1.00 22.86 202 ARG B CA 1
ATOM 5202 C C . ARG B 1 203 ? 39.658 -46.857 39.422 1.00 22.96 202 ARG B C 1
ATOM 5203 O O . ARG B 1 203 ? 39.806 -46.841 40.655 1.00 23.05 202 ARG B O 1
ATOM 5211 N N . VAL B 1 204 ? 38.479 -46.720 38.815 1.00 23.21 203 VAL B N 1
ATOM 5212 C CA . VAL B 1 204 ? 37.227 -46.634 39.560 1.00 23.53 203 VAL B CA 1
ATOM 5213 C C . VAL B 1 204 ? 36.244 -47.731 39.118 1.00 24.07 203 VAL B C 1
ATOM 5214 O O . VAL B 1 204 ? 36.033 -47.966 37.928 1.00 23.75 203 VAL B O 1
ATOM 5218 N N . THR B 1 205 ? 35.655 -48.396 40.108 1.00 24.62 204 THR B N 1
ATOM 5219 C CA . THR B 1 205 ? 34.744 -49.510 39.889 1.00 25.40 204 THR B CA 1
ATOM 5220 C C . THR B 1 205 ? 33.307 -49.042 40.048 1.00 26.18 204 THR B C 1
ATOM 5221 O O . THR B 1 205 ? 32.971 -48.470 41.070 1.00 25.72 204 THR B O 1
ATOM 5225 N N . THR B 1 206 ? 32.471 -49.292 39.040 1.00 27.79 205 THR B N 1
ATOM 5226 C CA . THR B 1 206 ? 31.063 -48.866 39.056 1.00 29.26 205 THR B CA 1
ATOM 5227 C C . THR B 1 206 ? 30.130 -50.083 39.029 1.00 30.14 205 THR B C 1
ATOM 5228 O O . THR B 1 206 ? 30.443 -51.099 38.407 1.00 30.29 205 THR B O 1
ATOM 5232 N N . ARG B 1 207 ? 28.987 -49.990 39.715 1.00 31.35 206 ARG B N 1
ATOM 5233 C CA . ARG B 1 207 ? 28.073 -51.133 39.821 1.00 31.76 206 ARG B CA 1
ATOM 5234 C C . ARG B 1 207 ? 26.559 -50.858 39.847 1.00 32.22 206 ARG B C 1
ATOM 5235 O O . ARG B 1 207 ? 25.784 -51.821 39.760 1.00 32.79 206 ARG B O 1
ATOM 5243 N N . SER B 1 208 ? 26.114 -49.606 39.980 1.00 32.27 207 SER B N 1
ATOM 5244 C CA . SER B 1 208 ? 24.672 -49.357 40.155 1.00 32.31 207 SER B CA 1
ATOM 5245 C C . SER B 1 208 ? 24.267 -48.037 39.503 1.00 32.57 207 SER B C 1
ATOM 5246 O O . SER B 1 208 ? 23.536 -47.211 40.081 1.00 32.82 207 SER B O 1
ATOM 5249 N N . ALA B 1 209 ? 24.752 -47.871 38.269 1.00 32.21 208 ALA B N 1
ATOM 5250 C CA . ALA B 1 209 ? 24.831 -46.579 37.579 1.00 31.69 208 ALA B CA 1
ATOM 5251 C C . ALA B 1 209 ? 25.694 -45.546 38.340 1.00 30.44 208 ALA B C 1
ATOM 5252 O O . ALA B 1 209 ? 26.534 -44.867 37.717 1.00 30.87 208 ALA B O 1
ATOM 5254 N N . LYS B 1 210 ? 25.505 -45.461 39.671 1.00 28.28 209 LYS B N 1
ATOM 5255 C CA . LYS B 1 210 ? 25.973 -44.332 40.479 1.00 26.73 209 LYS B CA 1
ATOM 5256 C C . LYS B 1 210 ? 26.582 -44.709 41.846 1.00 25.03 209 LYS B C 1
ATOM 5257 O O . LYS B 1 210 ? 26.572 -43.902 42.766 1.00 24.19 209 LYS B O 1
ATOM 5263 N N . SER B 1 211 ? 27.136 -45.910 41.963 1.00 23.34 210 SER B N 1
ATOM 5264 C CA . SER B 1 211 ? 27.872 -46.315 43.165 1.00 22.59 210 SER B CA 1
ATOM 5265 C C . SER B 1 211 ? 29.290 -46.754 42.789 1.00 21.57 210 SER B C 1
ATOM 5266 O O . SER B 1 211 ? 29.473 -47.639 41.959 1.00 21.53 210 SER B O 1
ATOM 5269 N N . HIS B 1 212 ? 30.285 -46.131 43.412 1.00 20.52 211 HIS B N 1
ATOM 5270 C CA . HIS B 1 212 ? 31.668 -46.205 42.960 1.00 19.64 211 HIS B CA 1
ATOM 5271 C C . HIS B 1 212 ? 32.638 -46.520 44.077 1.00 19.39 211 HIS B C 1
ATOM 5272 O O . HIS B 1 212 ? 32.326 -46.371 45.253 1.00 18.35 211 HIS B O 1
ATOM 5279 N N . THR B 1 213 ? 33.824 -46.950 43.656 1.00 19.05 212 THR B N 1
ATOM 5280 C CA . THR B 1 213 ? 34.978 -47.134 44.510 1.00 19.41 212 THR B CA 1
ATOM 5281 C C . THR B 1 213 ? 36.189 -46.566 43.800 1.00 19.17 212 THR B C 1
ATOM 5282 O O . THR B 1 213 ? 36.294 -46.662 42.583 1.00 18.61 212 THR B O 1
ATOM 5286 N N . ALA B 1 214 ? 37.119 -46.037 44.584 1.00 19.53 213 ALA B N 1
ATOM 5287 C CA . ALA B 1 214 ? 38.383 -45.517 44.093 1.00 19.58 213 ALA B CA 1
ATOM 5288 C C . ALA B 1 214 ? 39.341 -45.440 45.263 1.00 20.11 213 ALA B C 1
ATOM 5289 O O . ALA B 1 214 ? 39.016 -44.836 46.290 1.00 19.66 213 ALA B O 1
ATOM 5291 N N . TRP B 1 215 ? 40.524 -46.029 45.100 1.00 20.75 214 TRP B N 1
ATOM 5292 C CA . TRP B 1 215 ? 41.481 -46.184 46.196 1.00 21.15 214 TRP B CA 1
ATOM 5293 C C . TRP B 1 215 ? 40.824 -46.824 47.420 1.00 21.56 214 TRP B C 1
ATOM 5294 O O . TRP B 1 215 ? 41.156 -46.490 48.560 1.00 21.81 214 TRP B O 1
ATOM 5305 N N . GLY B 1 216 ? 39.890 -47.740 47.185 1.00 21.92 215 GLY B N 1
ATOM 5306 C CA . GLY B 1 216 ? 39.196 -48.404 48.274 1.00 22.08 215 GLY B CA 1
ATOM 5307 C C . GLY B 1 216 ? 38.174 -47.543 49.022 1.00 22.27 215 GLY B C 1
ATOM 5308 O O . GLY B 1 216 ? 37.517 -48.050 49.921 1.00 22.44 215 GLY B O 1
ATOM 5309 N N . LYS B 1 217 ? 38.037 -46.263 48.667 1.00 22.34 216 LYS B N 1
ATOM 5310 C CA . LYS B 1 217 ? 37.057 -45.374 49.287 1.00 22.46 216 LYS B CA 1
ATOM 5311 C C . LYS B 1 217 ? 35.716 -45.468 48.553 1.00 22.04 216 LYS B C 1
ATOM 5312 O O . LYS B 1 217 ? 35.660 -45.270 47.338 1.00 22.40 216 LYS B O 1
ATOM 5318 N N . ALA B 1 218 ? 34.642 -45.747 49.289 1.00 21.68 217 ALA B N 1
ATOM 5319 C CA . ALA B 1 218 ? 33.302 -45.901 48.705 1.00 21.38 217 ALA B CA 1
ATOM 5320 C C . ALA B 1 218 ? 32.569 -44.571 48.720 1.00 21.14 217 ALA B C 1
ATOM 5321 O O . ALA B 1 218 ? 32.695 -43.802 49.677 1.00 20.88 217 ALA B O 1
ATOM 5323 N N . PHE B 1 219 ? 31.832 -44.305 47.638 1.00 20.63 218 PHE B N 1
ATOM 5324 C CA . PHE B 1 219 ? 31.014 -43.110 47.503 1.00 20.29 218 PHE B CA 1
ATOM 5325 C C . PHE B 1 219 ? 29.942 -43.267 46.415 1.00 20.08 218 PHE B C 1
ATOM 5326 O O . PHE B 1 219 ? 30.006 -44.184 45.609 1.00 20.26 218 PHE B O 1
ATOM 5334 N N . ARG B 1 220 ? 28.973 -42.354 46.395 1.00 19.30 219 ARG B N 1
ATOM 5335 C CA . ARG B 1 220 ? 27.877 -42.358 45.413 1.00 19.30 219 ARG B CA 1
ATOM 5336 C C . ARG B 1 220 ? 27.813 -40.971 44.751 1.00 18.44 219 ARG B C 1
ATOM 5337 O O . ARG B 1 220 ? 28.181 -39.974 45.371 1.00 17.95 219 ARG B O 1
ATOM 5345 N N . THR B 1 221 ? 27.419 -40.918 43.477 1.00 17.78 220 THR B N 1
ATOM 5346 C CA . THR B 1 221 ? 27.166 -39.652 42.797 1.00 16.75 220 THR B CA 1
ATOM 5347 C C . THR B 1 221 ? 25.737 -39.611 42.287 1.00 16.14 220 THR B C 1
ATOM 5348 O O . THR B 1 221 ? 25.125 -40.638 42.044 1.00 15.20 220 THR B O 1
ATOM 5352 N N . GLU B 1 222 ? 25.224 -38.406 42.079 1.00 15.46 221 GLU B N 1
ATOM 5353 C CA . GLU B 1 222 ? 23.840 -38.208 41.683 1.00 15.58 221 GLU B CA 1
ATOM 5354 C C . GLU B 1 222 ? 23.667 -36.729 41.270 1.00 15.48 221 GLU B C 1
ATOM 5355 O O . GLU B 1 222 ? 24.506 -35.884 41.587 1.00 15.12 221 GLU B O 1
ATOM 5361 N N . VAL B 1 223 ? 22.598 -36.451 40.539 1.00 16.00 222 VAL B N 1
ATOM 5362 C CA . VAL B 1 223 ? 22.306 -35.138 39.972 1.00 16.28 222 VAL B CA 1
ATOM 5363 C C . VAL B 1 223 ? 21.109 -34.595 40.728 1.00 16.18 222 VAL B C 1
ATOM 5364 O O . VAL B 1 223 ? 20.104 -35.273 40.846 1.00 15.68 222 VAL B O 1
ATOM 5368 N N . TYR B 1 224 ? 21.260 -33.400 41.288 1.00 16.31 223 TYR B N 1
ATOM 5369 C CA . TYR B 1 224 ? 20.183 -32.674 41.963 1.00 16.63 223 TYR B CA 1
ATOM 5370 C C . TYR B 1 224 ? 20.167 -31.228 41.471 1.00 16.44 223 TYR B C 1
ATOM 5371 O O . TYR B 1 224 ? 20.810 -30.378 42.059 1.00 15.57 223 TYR B O 1
ATOM 5380 N N . PRO B 1 225 ? 19.450 -30.943 40.388 1.00 17.27 224 PRO B N 1
ATOM 5381 C CA . PRO B 1 225 ? 19.441 -29.596 39.833 1.00 17.36 224 PRO B CA 1
ATOM 5382 C C . PRO B 1 225 ? 18.657 -28.650 40.746 1.00 17.40 224 PRO B C 1
ATOM 5383 O O . PRO B 1 225 ? 17.446 -28.796 40.963 1.00 18.33 224 PRO B O 1
ATOM 5387 N N . ILE B 1 226 ? 19.373 -27.695 41.317 1.00 17.36 225 ILE B N 1
ATOM 5388 C CA . ILE B 1 226 ? 18.790 -26.794 42.288 1.00 16.96 225 ILE B CA 1
ATOM 5389 C C . ILE B 1 226 ? 17.622 -26.048 41.664 1.00 16.91 225 ILE B C 1
ATOM 5390 O O . ILE B 1 226 ? 17.566 -25.800 40.453 1.00 16.68 225 ILE B O 1
ATOM 5395 N N . GLY B 1 227 ? 16.659 -25.719 42.502 1.00 17.11 226 GLY B N 1
ATOM 5396 C CA . GLY B 1 227 ? 15.434 -25.137 42.012 1.00 17.09 226 GLY B CA 1
ATOM 5397 C C . GLY B 1 227 ? 15.013 -23.926 42.802 1.00 17.80 226 GLY B C 1
ATOM 5398 O O . GLY B 1 227 ? 15.782 -23.372 43.604 1.00 17.24 226 GLY B O 1
ATOM 5399 N N . ILE B 1 228 ? 13.741 -23.590 42.600 1.00 17.98 227 ILE B N 1
ATOM 5400 C CA . ILE B 1 228 ? 13.124 -22.382 43.106 1.00 19.09 227 ILE B CA 1
ATOM 5401 C C . ILE B 1 228 ? 11.876 -22.661 43.957 1.00 18.76 227 ILE B C 1
ATOM 5402 O O . ILE B 1 228 ? 11.415 -23.791 44.022 1.00 17.22 227 ILE B O 1
ATOM 5407 N N . GLU B 1 229 ? 11.381 -21.641 44.651 1.00 19.64 228 GLU B N 1
ATOM 5408 C CA . GLU B 1 229 ? 10.115 -21.711 45.397 1.00 20.76 228 GLU B CA 1
ATOM 5409 C C . GLU B 1 229 ? 9.051 -20.980 44.559 1.00 21.03 228 GLU B C 1
ATOM 5410 O O . GLU B 1 229 ? 8.848 -19.782 44.756 1.00 20.65 228 GLU B O 1
ATOM 5416 N N . PRO B 1 230 ? 8.359 -21.678 43.656 1.00 21.68 229 PRO B N 1
ATOM 5417 C CA . PRO B 1 230 ? 7.566 -20.997 42.627 1.00 22.35 229 PRO B CA 1
ATOM 5418 C C . PRO B 1 230 ? 6.399 -20.205 43.217 1.00 22.60 229 PRO B C 1
ATOM 5419 O O . PRO B 1 230 ? 6.128 -19.124 42.711 1.00 22.34 229 PRO B O 1
ATOM 5423 N N . LYS B 1 231 ? 5.744 -20.715 44.255 1.00 22.74 230 LYS B N 1
ATOM 5424 C CA . LYS B 1 231 ? 4.660 -19.967 44.911 1.00 23.24 230 LYS B CA 1
ATOM 5425 C C . LYS B 1 231 ? 5.116 -18.637 45.533 1.00 22.67 230 LYS B C 1
ATOM 5426 O O . LYS B 1 231 ? 4.446 -17.617 45.373 1.00 22.58 230 LYS B O 1
ATOM 5432 N N . GLU B 1 232 ? 6.248 -18.630 46.227 1.00 22.16 231 GLU B N 1
ATOM 5433 C CA . GLU B 1 232 ? 6.729 -17.381 46.808 1.00 21.65 231 GLU B CA 1
ATOM 5434 C C . GLU B 1 232 ? 7.174 -16.394 45.708 1.00 21.29 231 GLU B C 1
ATOM 5435 O O . GLU B 1 232 ? 6.921 -15.202 45.831 1.00 21.11 231 GLU B O 1
ATOM 5441 N N . ILE B 1 233 ? 7.795 -16.878 44.633 1.00 20.67 232 ILE B N 1
ATOM 5442 C CA . ILE B 1 233 ? 8.165 -15.992 43.521 1.00 20.89 232 ILE B CA 1
ATOM 5443 C C . ILE B 1 233 ? 6.895 -15.367 42.916 1.00 20.10 232 ILE B C 1
ATOM 5444 O O . ILE B 1 233 ? 6.840 -14.161 42.737 1.00 18.82 232 ILE B O 1
ATOM 5449 N N . ALA B 1 234 ? 5.893 -16.196 42.605 1.00 20.04 233 ALA B N 1
ATOM 5450 C CA . ALA B 1 234 ? 4.635 -15.721 42.012 1.00 20.17 233 ALA B CA 1
ATOM 5451 C C . ALA B 1 234 ? 3.970 -14.680 42.895 1.00 19.76 233 ALA B C 1
ATOM 5452 O O . ALA B 1 234 ? 3.468 -13.693 42.388 1.00 20.34 233 ALA B O 1
ATOM 5454 N N . LYS B 1 235 ? 4.006 -14.882 44.208 1.00 19.50 234 LYS B N 1
ATOM 5455 C CA . LYS B 1 235 ? 3.450 -13.922 45.166 1.00 19.65 234 LYS B CA 1
ATOM 5456 C C . LYS B 1 235 ? 4.176 -12.560 45.128 1.00 19.38 234 LYS B C 1
ATOM 5457 O O . LYS B 1 235 ? 3.537 -11.504 45.118 1.00 18.95 234 LYS B O 1
ATOM 5463 N N . GLN B 1 236 ? 5.506 -12.587 45.109 1.00 19.01 235 GLN B N 1
ATOM 5464 C CA . GLN B 1 236 ? 6.307 -11.368 45.162 1.00 18.80 235 GLN B CA 1
ATOM 5465 C C . GLN B 1 236 ? 6.144 -10.614 43.841 1.00 18.09 235 GLN B C 1
ATOM 5466 O O . GLN B 1 236 ? 5.955 -9.420 43.835 1.00 17.41 235 GLN B O 1
ATOM 5472 N N . ALA B 1 237 ? 6.199 -11.344 42.731 1.00 17.68 236 ALA B N 1
ATOM 5473 C CA . ALA B 1 237 ? 6.093 -10.786 41.394 1.00 18.18 236 ALA B CA 1
ATOM 5474 C C . ALA B 1 237 ? 4.775 -10.029 41.185 1.00 19.07 236 ALA B C 1
ATOM 5475 O O . ALA B 1 237 ? 4.761 -8.975 40.558 1.00 19.12 236 ALA B O 1
ATOM 5477 N N . ALA B 1 238 ? 3.690 -10.571 41.739 1.00 19.91 237 ALA B N 1
ATOM 5478 C CA . ALA B 1 238 ? 2.335 -10.115 41.459 1.00 20.94 237 ALA B CA 1
ATOM 5479 C C . ALA B 1 238 ? 1.937 -8.921 42.305 1.00 21.56 237 ALA B C 1
ATOM 5480 O O . ALA B 1 238 ? 0.939 -8.289 42.012 1.00 21.66 237 ALA B O 1
ATOM 5482 N N . GLY B 1 239 ? 2.712 -8.622 43.346 1.00 22.56 238 GLY B N 1
ATOM 5483 C CA . GLY B 1 239 ? 2.405 -7.535 44.256 1.00 23.06 238 GLY B CA 1
ATOM 5484 C C . GLY B 1 239 ? 2.503 -6.175 43.583 1.00 23.89 238 GLY B C 1
ATOM 5485 O O . GLY B 1 239 ? 3.111 -6.046 42.515 1.00 23.36 238 GLY B O 1
ATOM 5486 N N . PRO B 1 240 ? 1.897 -5.162 44.194 1.00 25.14 239 PRO B N 1
ATOM 5487 C CA . PRO B 1 240 ? 1.874 -3.804 43.621 1.00 25.97 239 PRO B CA 1
ATOM 5488 C C . PRO B 1 240 ? 3.239 -3.187 43.348 1.00 26.65 239 PRO B C 1
ATOM 5489 O O . PRO B 1 240 ? 4.097 -3.163 44.228 1.00 27.12 239 PRO B O 1
ATOM 5493 N N . LEU B 1 241 ? 3.428 -2.679 42.136 1.00 27.63 240 LEU B N 1
ATOM 5494 C CA . LEU B 1 241 ? 4.657 -1.966 41.794 1.00 28.65 240 LEU B CA 1
ATOM 5495 C C . LEU B 1 241 ? 4.796 -0.726 42.673 1.00 29.19 240 LEU B C 1
ATOM 5496 O O . LEU B 1 241 ? 3.786 -0.099 43.007 1.00 29.62 240 LEU B O 1
ATOM 5501 N N . PRO B 1 242 ? 6.014 -0.362 43.075 1.00 29.91 241 PRO B N 1
ATOM 5502 C CA . PRO B 1 242 ? 6.203 0.933 43.741 1.00 30.25 241 PRO B CA 1
ATOM 5503 C C . PRO B 1 242 ? 5.966 2.057 42.708 1.00 30.63 241 PRO B C 1
ATOM 5504 O O . PRO B 1 242 ? 6.222 1.827 41.519 1.00 30.67 241 PRO B O 1
ATOM 5508 N N . PRO B 1 243 ? 5.451 3.210 43.141 1.00 30.78 242 PRO B N 1
ATOM 5509 C CA . PRO B 1 243 ? 4.905 4.237 42.230 1.00 31.04 242 PRO B CA 1
ATOM 5510 C C . PRO B 1 243 ? 5.657 4.502 40.910 1.00 31.42 242 PRO B C 1
ATOM 5511 O O . PRO B 1 243 ? 5.008 4.582 39.862 1.00 31.62 242 PRO B O 1
ATOM 5515 N N . LYS B 1 244 ? 6.983 4.630 40.953 1.00 31.83 243 LYS B N 1
ATOM 5516 C CA . LYS B 1 244 ? 7.760 5.040 39.770 1.00 31.96 243 LYS B CA 1
ATOM 5517 C C . LYS B 1 244 ? 7.850 3.927 38.727 1.00 32.65 243 LYS B C 1
ATOM 5518 O O . LYS B 1 244 ? 8.163 4.163 37.553 1.00 33.21 243 LYS B O 1
ATOM 5524 N N . LEU B 1 245 ? 7.601 2.700 39.158 1.00 33.03 244 LEU B N 1
ATOM 5525 C CA . LEU B 1 245 ? 7.652 1.561 38.251 1.00 33.31 244 LEU B CA 1
ATOM 5526 C C . LEU B 1 245 ? 6.290 1.379 37.562 1.00 33.32 244 LEU B C 1
ATOM 5527 O O . LEU B 1 245 ? 6.231 0.989 36.387 1.00 33.12 244 LEU B O 1
ATOM 5532 N N . ALA B 1 246 ? 5.215 1.703 38.288 1.00 33.48 245 ALA B N 1
ATOM 5533 C CA . ALA B 1 246 ? 3.874 1.844 37.704 1.00 33.77 245 ALA B CA 1
ATOM 5534 C C . ALA B 1 246 ? 3.852 2.943 36.630 1.00 34.38 245 ALA B C 1
ATOM 5535 O O . ALA B 1 246 ? 3.231 2.753 35.578 1.00 34.64 245 ALA B O 1
ATOM 5537 N N . GLN B 1 247 ? 4.538 4.068 36.900 1.00 34.70 246 GLN B N 1
ATOM 5538 C CA . GLN B 1 247 ? 4.688 5.180 35.943 1.00 34.85 246 GLN B CA 1
ATOM 5539 C C . GLN B 1 247 ? 5.385 4.724 34.666 1.00 35.09 246 GLN B C 1
ATOM 5540 O O . GLN B 1 247 ? 4.890 4.965 33.561 1.00 34.86 246 GLN B O 1
ATOM 5546 N N . LEU B 1 248 ? 6.520 4.041 34.825 1.00 35.60 247 LEU B N 1
ATOM 5547 C CA . LEU B 1 248 ? 7.303 3.571 33.691 1.00 35.92 247 LEU B CA 1
ATOM 5548 C C . LEU B 1 248 ? 6.547 2.541 32.828 1.00 36.52 247 LEU B C 1
ATOM 5549 O O . LEU B 1 248 ? 6.704 2.541 31.608 1.00 36.58 247 LEU B O 1
ATOM 5554 N N . LYS B 1 249 ? 5.745 1.671 33.448 1.00 37.26 248 LYS B N 1
ATOM 5555 C CA . LYS B 1 249 ? 5.030 0.603 32.713 1.00 37.87 248 LYS B CA 1
ATOM 5556 C C . LYS B 1 249 ? 3.965 1.202 31.771 1.00 38.27 248 LYS B C 1
ATOM 5557 O O . LYS B 1 249 ? 3.831 0.774 30.604 1.00 38.93 248 LYS B O 1
ATOM 5563 N N . ALA B 1 250 ? 3.241 2.199 32.286 1.00 38.02 249 ALA B N 1
ATOM 5564 C CA . ALA B 1 250 ? 2.248 2.966 31.521 1.00 37.92 249 ALA B CA 1
ATOM 5565 C C . ALA B 1 250 ? 2.857 3.957 30.501 1.00 37.95 249 ALA B C 1
ATOM 5566 O O . ALA B 1 250 ? 2.133 4.495 29.654 1.00 38.33 249 ALA B O 1
ATOM 5568 N N . GLU B 1 251 ? 4.160 4.230 30.624 1.00 37.64 250 GLU B N 1
ATOM 5569 C CA . GLU B 1 251 ? 4.911 5.073 29.686 1.00 37.29 250 GLU B CA 1
ATOM 5570 C C . GLU B 1 251 ? 5.452 4.235 28.526 1.00 36.92 250 GLU B C 1
ATOM 5571 O O . GLU B 1 251 ? 5.652 4.739 27.410 1.00 36.52 250 GLU B O 1
ATOM 5577 N N . LEU B 1 252 ? 5.720 2.962 28.815 1.00 36.35 251 LEU B N 1
ATOM 5578 C CA . LEU B 1 252 ? 6.263 2.030 27.842 1.00 35.85 251 LEU B CA 1
ATOM 5579 C C . LEU B 1 252 ? 5.175 1.091 27.313 1.00 36.02 251 LEU B C 1
ATOM 5580 O O . LEU B 1 252 ? 5.444 -0.098 27.115 1.00 35.58 251 LEU B O 1
ATOM 5585 N N . LYS B 1 253 ? 3.960 1.605 27.087 1.00 35.69 252 LYS B N 1
ATOM 5586 C CA . LYS B 1 253 ? 2.855 0.769 26.581 1.00 35.77 252 LYS B CA 1
ATOM 5587 C C . LYS B 1 253 ? 3.267 0.047 25.283 1.00 35.45 252 LYS B C 1
ATOM 5588 O O . LYS B 1 253 ? 3.079 -1.177 25.138 1.00 35.26 252 LYS B O 1
ATOM 5594 N N . ASN B 1 254 ? 3.879 0.807 24.374 1.00 35.10 253 ASN B N 1
ATOM 5595 C CA . ASN B 1 254 ? 4.262 0.301 23.053 1.00 34.44 253 ASN B CA 1
ATOM 5596 C C . ASN B 1 254 ? 5.736 -0.093 22.940 1.00 32.94 253 ASN B C 1
ATOM 5597 O O . ASN B 1 254 ? 6.184 -0.455 21.849 1.00 34.08 253 ASN B O 1
ATOM 5602 N N . VAL B 1 255 ? 6.477 -0.026 24.053 1.00 29.94 254 VAL B N 1
ATOM 5603 C CA . VAL B 1 255 ? 7.881 -0.432 24.094 1.00 27.76 254 VAL B CA 1
ATOM 5604 C C . VAL B 1 255 ? 8.049 -1.730 24.865 1.00 25.86 254 VAL B C 1
ATOM 5605 O O . VAL B 1 255 ? 7.752 -1.791 26.051 1.00 24.90 254 VAL B O 1
ATOM 5609 N N . GLN B 1 256 ? 8.556 -2.760 24.201 1.00 23.79 255 GLN B N 1
ATOM 5610 C CA . GLN B 1 256 ? 8.851 -4.026 24.895 1.00 22.67 255 GLN B CA 1
ATOM 5611 C C . GLN B 1 256 ? 10.198 -3.994 25.617 1.00 21.32 255 GLN B C 1
ATOM 5612 O O . GLN B 1 256 ? 11.162 -3.370 25.154 1.00 20.74 255 GLN B O 1
ATOM 5618 N N . ASN B 1 257 ? 10.251 -4.685 26.749 1.00 19.81 256 ASN B N 1
ATOM 5619 C CA . ASN B 1 257 ? 11.412 -4.687 27.613 1.00 18.83 256 ASN B CA 1
ATOM 5620 C C . ASN B 1 257 ? 12.099 -6.054 27.654 1.00 18.54 256 ASN B C 1
ATOM 5621 O O . ASN B 1 257 ? 11.455 -7.062 27.907 1.00 18.96 256 ASN B O 1
ATOM 5626 N N . ILE B 1 258 ? 13.388 -6.072 27.348 1.00 17.24 257 ILE B N 1
ATOM 5627 C CA . ILE B 1 258 ? 14.243 -7.233 27.430 1.00 17.91 257 ILE B CA 1
ATOM 5628 C C . ILE B 1 258 ? 15.029 -6.989 28.677 1.00 18.15 257 ILE B C 1
ATOM 5629 O O . ILE B 1 258 ? 15.581 -5.890 28.872 1.00 17.96 257 ILE B O 1
ATOM 5634 N N . PHE B 1 259 ? 15.074 -7.982 29.544 1.00 18.98 258 PHE B N 1
ATOM 5635 C CA . PHE B 1 259 ? 15.607 -7.768 30.884 1.00 19.34 258 PHE B CA 1
ATOM 5636 C C . PHE B 1 259 ? 16.609 -8.850 31.260 1.00 19.72 258 PHE B C 1
ATOM 5637 O O . PHE B 1 259 ? 16.445 -10.041 30.934 1.00 19.06 258 PHE B O 1
ATOM 5645 N N . SER B 1 260 ? 17.681 -8.424 31.916 1.00 19.87 259 SER B N 1
ATOM 5646 C CA . SER B 1 260 ? 18.670 -9.339 32.441 1.00 20.15 259 SER B CA 1
ATOM 5647 C C . SER B 1 260 ? 19.089 -8.828 33.797 1.00 19.76 259 SER B C 1
ATOM 5648 O O . SER B 1 260 ? 19.186 -7.639 34.015 1.00 18.18 259 SER B O 1
ATOM 5651 N N . VAL B 1 261 ? 19.336 -9.740 34.708 1.00 19.28 260 VAL B N 1
ATOM 5652 C CA . VAL B 1 261 ? 20.020 -9.383 35.918 1.00 19.71 260 VAL B CA 1
ATOM 5653 C C . VAL B 1 261 ? 21.007 -10.488 36.258 1.00 20.19 260 VAL B C 1
ATOM 5654 O O . VAL B 1 261 ? 20.771 -11.689 36.027 1.00 19.77 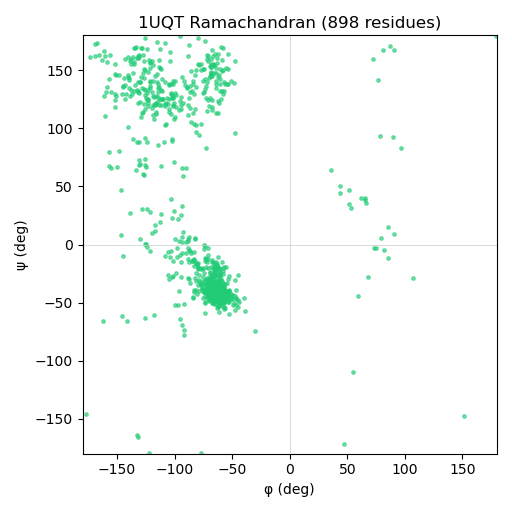260 VAL B O 1
ATOM 5658 N N . GLU B 1 262 ? 22.151 -10.066 36.742 1.00 20.81 261 GLU B N 1
ATOM 5659 C CA . GLU B 1 262 ? 23.086 -10.979 37.359 1.00 21.76 261 GLU B CA 1
ATOM 5660 C C . GLU B 1 262 ? 24.216 -10.218 37.952 1.00 21.49 261 GLU B C 1
ATOM 5661 O O . GLU B 1 262 ? 24.455 -9.056 37.619 1.00 21.22 261 GLU B O 1
ATOM 5667 N N . ARG B 1 263 ? 24.899 -10.903 38.853 1.00 21.75 262 ARG B N 1
ATOM 5668 C CA . ARG B 1 263 ? 26.209 -10.523 39.311 1.00 22.02 262 ARG B CA 1
ATOM 5669 C C . ARG B 1 263 ? 27.135 -10.274 38.141 1.00 22.17 262 ARG B C 1
ATOM 5670 O O . ARG B 1 263 ? 27.110 -10.978 37.149 1.00 22.29 262 ARG B O 1
ATOM 5678 N N . LEU B 1 264 ? 27.955 -9.249 38.289 1.00 22.50 263 LEU B N 1
ATOM 5679 C CA . LEU B 1 264 ? 28.869 -8.826 37.263 1.00 22.79 263 LEU B CA 1
ATOM 5680 C C . LEU B 1 264 ? 30.072 -9.745 37.363 1.00 22.47 263 LEU B C 1
ATOM 5681 O O . LEU B 1 264 ? 30.942 -9.570 38.203 1.00 23.03 263 LEU B O 1
ATOM 5686 N N . ASP B 1 265 ? 30.064 -10.777 36.530 1.00 21.43 264 ASP B N 1
ATOM 5687 C CA . ASP B 1 265 ? 31.034 -11.850 36.585 1.00 20.59 264 ASP B CA 1
ATOM 5688 C C . ASP B 1 265 ? 31.421 -12.266 35.142 1.00 20.00 264 ASP B C 1
ATOM 5689 O O . ASP B 1 265 ? 30.571 -12.270 34.269 1.00 19.55 264 ASP B O 1
ATOM 5694 N N . TYR B 1 266 ? 32.663 -12.636 34.892 1.00 19.15 265 TYR B N 1
ATOM 5695 C CA . TYR B 1 266 ? 33.041 -13.045 33.518 1.00 20.31 265 TYR B CA 1
ATOM 5696 C C . TYR B 1 266 ? 32.355 -14.330 32.977 1.00 19.94 265 TYR B C 1
ATOM 5697 O O . TYR B 1 266 ? 32.213 -14.491 31.764 1.00 19.86 265 TYR B O 1
ATOM 5706 N N . SER B 1 267 ? 31.947 -15.227 33.876 1.00 19.31 266 SER B N 1
ATOM 5707 C CA . SER B 1 267 ? 31.132 -16.381 33.495 1.00 18.33 266 SER B CA 1
ATOM 5708 C C . SER B 1 267 ? 29.821 -15.993 32.827 1.00 17.18 266 SER B C 1
ATOM 5709 O O . SER B 1 267 ? 29.243 -16.804 32.098 1.00 15.65 266 SER B O 1
ATOM 5712 N N . LYS B 1 268 ? 29.349 -14.769 33.071 1.00 15.96 267 LYS B N 1
ATOM 5713 C CA . LYS B 1 268 ? 28.020 -14.379 32.677 1.00 16.12 267 LYS B CA 1
ATOM 5714 C C . LYS B 1 268 ? 27.911 -13.877 31.221 1.00 16.60 267 LYS B C 1
ATOM 5715 O O . LYS B 1 268 ? 26.809 -13.762 30.689 1.00 17.85 267 LYS B O 1
ATOM 5721 N N . GLY B 1 269 ? 29.028 -13.585 30.591 1.00 16.32 268 GLY B N 1
ATOM 5722 C CA . GLY B 1 269 ? 29.019 -13.211 29.171 1.00 17.19 268 GLY B CA 1
ATOM 5723 C C . GLY B 1 269 ? 28.311 -11.905 28.881 1.00 17.51 268 GLY B C 1
ATOM 5724 O O . GLY B 1 269 ? 27.601 -11.750 27.866 1.00 17.10 268 GLY B O 1
ATOM 5725 N N . LEU B 1 270 ? 28.495 -10.953 29.788 1.00 17.95 269 LEU B N 1
ATOM 5726 C CA . LEU B 1 270 ? 27.775 -9.706 29.671 1.00 18.31 269 LEU B CA 1
ATOM 5727 C C . LEU B 1 270 ? 28.260 -8.909 28.447 1.00 17.88 269 LEU B C 1
ATOM 5728 O O . LEU B 1 270 ? 27.437 -8.441 27.710 1.00 17.38 269 LEU B O 1
ATOM 5733 N N . PRO B 1 271 ? 29.554 -8.784 28.193 1.00 17.75 270 PRO B N 1
ATOM 5734 C CA . PRO B 1 271 ? 29.978 -8.077 26.970 1.00 18.25 270 PRO B CA 1
ATOM 5735 C C . PRO B 1 271 ? 29.403 -8.699 25.684 1.00 18.77 270 PRO B C 1
ATOM 5736 O O . PRO B 1 271 ? 28.960 -7.986 24.771 1.00 18.24 270 PRO B O 1
ATOM 5740 N N . GLU B 1 272 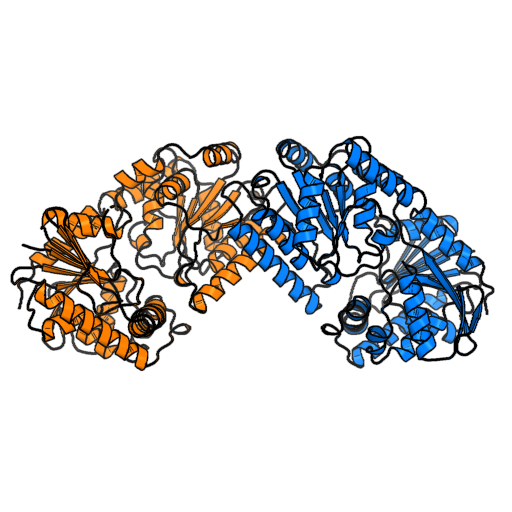? 29.379 -10.019 25.633 1.00 19.10 271 GLU B N 1
ATOM 5741 C CA . GLU B 1 272 ? 28.854 -10.763 24.493 1.00 20.26 271 GLU B CA 1
ATOM 5742 C C . GLU B 1 272 ? 27.361 -10.526 24.329 1.00 20.33 271 GLU B C 1
ATOM 5743 O O . GLU B 1 272 ? 26.812 -10.510 23.211 1.00 20.53 271 GLU B O 1
ATOM 5749 N N . ARG B 1 273 ? 26.697 -10.352 25.450 1.00 20.21 272 ARG B N 1
ATOM 5750 C CA . ARG B 1 273 ? 25.284 -10.023 25.469 1.00 20.93 272 ARG B CA 1
ATOM 5751 C C . ARG B 1 273 ? 24.987 -8.652 24.899 1.00 20.53 272 ARG B C 1
ATOM 5752 O O . ARG B 1 273 ? 24.046 -8.497 24.127 1.00 20.13 272 ARG B O 1
ATOM 5760 N N . PHE B 1 274 ? 25.788 -7.675 25.284 1.00 19.40 273 PHE B N 1
ATOM 5761 C CA . PHE B 1 274 ? 25.661 -6.351 24.704 1.00 19.88 273 PHE B CA 1
ATOM 5762 C C . PHE B 1 274 ? 25.879 -6.445 23.202 1.00 20.24 273 PHE B C 1
ATOM 5763 O O . PHE B 1 274 ? 25.140 -5.843 22.454 1.00 21.19 273 PHE B O 1
ATOM 5771 N N . LEU B 1 275 ? 26.865 -7.218 22.764 1.00 20.32 274 LEU B N 1
ATOM 5772 C CA . LEU B 1 275 ? 27.140 -7.390 21.331 1.00 20.82 274 LEU B CA 1
ATOM 5773 C C . LEU B 1 275 ? 25.949 -8.029 20.622 1.00 19.85 274 LEU B C 1
ATOM 5774 O O . LEU B 1 275 ? 25.649 -7.683 19.479 1.00 19.74 274 LEU B O 1
ATOM 5779 N N . ALA B 1 276 ? 25.244 -8.937 21.294 1.00 19.73 275 ALA B N 1
ATOM 5780 C CA . ALA B 1 276 ? 24.055 -9.557 20.711 1.00 19.23 275 ALA B CA 1
ATOM 5781 C C . ALA B 1 276 ? 22.929 -8.527 20.516 1.00 19.38 275 ALA B C 1
ATOM 5782 O O . ALA B 1 276 ? 22.223 -8.525 19.493 1.00 18.16 275 ALA B O 1
ATOM 5784 N N . TYR B 1 277 ? 22.750 -7.660 21.505 1.00 18.80 276 TYR B N 1
ATOM 5785 C CA . TYR B 1 277 ? 21.750 -6.621 21.410 1.00 18.74 276 TYR B CA 1
ATOM 5786 C C . TYR B 1 277 ? 22.104 -5.664 20.281 1.00 18.53 276 TYR B C 1
ATOM 5787 O O . TYR B 1 277 ? 21.245 -5.271 19.510 1.00 18.53 276 TYR B O 1
ATOM 5796 N N . GLU B 1 278 ? 23.376 -5.305 20.187 1.00 18.48 277 GLU B N 1
ATOM 5797 C CA . GLU B 1 278 ? 23.844 -4.491 19.079 1.00 19.04 277 GLU B CA 1
ATOM 5798 C C . GLU B 1 278 ? 23.476 -5.141 17.736 1.00 19.30 277 GLU B C 1
ATOM 5799 O O . GLU B 1 278 ? 23.054 -4.447 16.828 1.00 18.76 277 GLU B O 1
ATOM 5805 N N . ALA B 1 279 ? 23.626 -6.461 17.633 1.00 18.74 278 ALA B N 1
ATOM 5806 C CA . ALA B 1 279 ? 23.375 -7.141 16.384 1.00 18.99 278 ALA B CA 1
ATOM 5807 C C . ALA B 1 279 ? 21.868 -7.138 16.079 1.00 18.95 278 ALA B C 1
ATOM 5808 O O . ALA B 1 279 ? 21.475 -7.071 14.905 1.00 19.41 278 ALA B O 1
ATOM 5810 N N . LEU B 1 280 ? 21.033 -7.201 17.118 1.00 18.14 279 LEU B N 1
ATOM 5811 C CA . LEU B 1 280 ? 19.588 -7.043 16.943 1.00 18.43 279 LEU B CA 1
ATOM 5812 C C . LEU B 1 280 ? 19.269 -5.672 16.358 1.00 17.60 279 LEU B C 1
ATOM 5813 O O . LEU B 1 280 ? 18.501 -5.546 15.403 1.00 17.44 279 LEU B O 1
ATOM 5818 N N . LEU B 1 281 ? 19.866 -4.642 16.924 1.00 17.95 280 LEU B N 1
ATOM 5819 C CA . LEU B 1 281 ? 19.614 -3.280 16.488 1.00 18.46 280 LEU B CA 1
ATOM 5820 C C . LEU B 1 281 ? 20.134 -3.076 15.064 1.00 18.95 280 LEU B C 1
ATOM 5821 O O . LEU B 1 281 ? 19.508 -2.372 14.275 1.00 18.36 280 LEU B O 1
ATOM 5826 N N . GLU B 1 282 ? 21.261 -3.708 14.749 1.00 18.75 281 GLU B N 1
ATOM 5827 C CA . GLU B 1 282 ? 21.925 -3.503 13.485 1.00 19.70 281 GLU B CA 1
ATOM 5828 C C . GLU B 1 282 ? 21.109 -4.150 12.362 1.00 18.98 281 GLU B C 1
ATOM 5829 O O . GLU B 1 282 ? 20.911 -3.555 11.318 1.00 17.81 281 GLU B O 1
ATOM 5835 N N . LYS B 1 283 ? 20.629 -5.364 12.602 1.00 19.60 282 LYS B N 1
ATOM 5836 C CA . LYS B 1 283 ? 20.027 -6.183 11.550 1.00 20.55 282 LYS B CA 1
ATOM 5837 C C . LYS B 1 283 ? 18.488 -6.187 11.569 1.00 20.31 282 LYS B C 1
ATOM 5838 O O . LYS B 1 283 ? 17.893 -6.640 10.607 1.00 20.14 282 LYS B O 1
ATOM 5844 N N . TYR B 1 284 ? 17.866 -5.721 12.654 1.00 19.50 283 TYR B N 1
ATOM 5845 C CA . TYR B 1 284 ? 16.406 -5.643 12.775 1.00 19.73 283 TYR B CA 1
ATOM 5846 C C . TYR B 1 284 ? 15.950 -4.212 13.130 1.00 19.94 283 TYR B C 1
ATOM 5847 O O . TYR B 1 284 ? 15.404 -3.956 14.212 1.00 19.02 283 TYR B O 1
ATOM 5856 N N . PRO B 1 285 ? 16.149 -3.285 12.194 1.00 20.11 284 PRO B N 1
ATOM 5857 C CA . PRO B 1 285 ? 15.795 -1.874 12.406 1.00 19.99 284 PRO B CA 1
ATOM 5858 C C . PRO B 1 285 ? 14.278 -1.644 12.652 1.00 19.56 284 PRO B C 1
ATOM 5859 O O . PRO B 1 285 ? 13.928 -0.622 13.205 1.00 19.42 284 PRO B O 1
ATOM 5863 N N . GLN B 1 286 ? 13.412 -2.573 12.273 1.00 19.56 285 GLN B N 1
ATOM 5864 C CA . GLN B 1 286 ? 11.983 -2.511 12.675 1.00 20.74 285 GLN B CA 1
ATOM 5865 C C . GLN B 1 286 ? 11.824 -2.227 14.166 1.00 19.93 285 GLN B C 1
ATOM 5866 O O . GLN B 1 286 ? 10.826 -1.679 14.576 1.00 19.48 285 GLN B O 1
ATOM 5872 N N . HIS B 1 287 ? 12.769 -2.675 14.988 1.00 19.58 286 HIS B N 1
ATOM 5873 C CA . HIS B 1 287 ? 12.566 -2.592 16.428 1.00 19.12 286 HIS B CA 1
ATOM 5874 C C . HIS B 1 287 ? 13.007 -1.243 17.023 1.00 19.01 286 HIS B C 1
ATOM 5875 O O . HIS B 1 287 ? 12.808 -0.986 18.222 1.00 17.79 286 HIS B O 1
ATOM 5882 N N . HIS B 1 288 ? 13.612 -0.386 16.217 1.00 18.71 287 HIS B N 1
ATOM 5883 C CA . HIS B 1 288 ? 14.109 0.881 16.761 1.00 19.23 287 HIS B CA 1
ATOM 5884 C C . HIS B 1 288 ? 12.975 1.714 17.358 1.00 18.93 287 HIS B C 1
ATOM 5885 O O . HIS B 1 288 ? 11.902 1.884 16.758 1.00 17.31 287 HIS B O 1
ATOM 5892 N N . GLY B 1 289 ? 13.217 2.205 18.568 1.00 18.54 288 GLY B N 1
ATOM 5893 C CA . GLY B 1 289 ? 12.255 3.032 19.257 1.00 18.98 288 GLY B CA 1
ATOM 5894 C C . GLY B 1 289 ? 11.166 2.250 19.961 1.00 19.32 288 GLY B C 1
ATOM 5895 O O . GLY B 1 289 ? 10.353 2.841 20.666 1.00 18.68 288 GLY B O 1
ATOM 5896 N N . LYS B 1 290 ? 11.148 0.926 19.798 1.00 19.96 289 LYS B N 1
ATOM 5897 C CA . LYS B 1 290 ? 10.028 0.122 20.275 1.00 20.94 289 LYS B CA 1
ATOM 5898 C C . LYS B 1 290 ? 10.450 -1.010 21.213 1.00 20.76 289 LYS B C 1
ATOM 5899 O O . LYS B 1 290 ? 9.608 -1.782 21.674 1.00 20.84 289 LYS B O 1
ATOM 5905 N N . ILE B 1 291 ? 11.745 -1.121 21.482 1.00 20.11 290 ILE B N 1
ATOM 5906 C CA . ILE B 1 291 ? 12.249 -2.077 22.459 1.00 19.60 290 ILE B CA 1
ATOM 5907 C C . ILE B 1 291 ? 13.278 -1.409 23.329 1.00 19.60 290 ILE B C 1
ATOM 5908 O O . ILE B 1 291 ? 13.795 -0.337 23.039 1.00 18.66 290 ILE B O 1
ATOM 5913 N N . ARG B 1 292 ? 13.631 -2.109 24.379 1.00 19.93 291 ARG B N 1
ATOM 5914 C CA . ARG B 1 292 ? 14.705 -1.669 25.213 1.00 20.24 291 ARG B CA 1
ATOM 5915 C C . ARG B 1 292 ? 15.293 -2.849 25.973 1.00 19.26 291 ARG B C 1
ATOM 5916 O O . ARG B 1 292 ? 14.578 -3.737 26.391 1.00 19.14 291 ARG B O 1
ATOM 5924 N N . TYR B 1 293 ? 16.603 -2.841 26.136 1.00 18.61 292 TYR B N 1
ATOM 5925 C CA . TYR B 1 293 ? 17.307 -3.859 26.903 1.00 18.61 292 TYR B CA 1
ATOM 5926 C C . TYR B 1 293 ? 17.829 -3.193 28.170 1.00 17.97 292 TYR B C 1
ATOM 5927 O O . TYR B 1 293 ? 18.493 -2.185 28.098 1.00 17.85 292 TYR B O 1
ATOM 5936 N N . THR B 1 294 ? 17.477 -3.748 29.323 1.00 17.23 293 THR B N 1
ATOM 5937 C CA . THR B 1 294 ? 17.909 -3.261 30.643 1.00 15.74 293 THR B CA 1
ATOM 5938 C C . THR B 1 294 ? 18.748 -4.389 31.259 1.00 15.75 293 THR B C 1
ATOM 5939 O O . THR B 1 294 ? 18.289 -5.530 31.374 1.00 15.21 293 THR B O 1
ATOM 5943 N N . GLN B 1 295 ? 19.992 -4.068 31.593 1.00 15.18 294 GLN B N 1
ATOM 5944 C CA . GLN B 1 295 ? 20.891 -4.976 32.254 1.00 15.64 294 GLN B CA 1
ATOM 5945 C C . GLN B 1 295 ? 21.143 -4.455 33.669 1.00 15.01 294 GLN B C 1
ATOM 5946 O O . GLN B 1 295 ? 21.636 -3.360 33.837 1.00 14.20 294 GLN B O 1
ATOM 5952 N N . ILE B 1 296 ? 20.800 -5.250 34.666 1.00 14.26 295 ILE B N 1
ATOM 5953 C CA . ILE B 1 296 ? 21.137 -4.946 36.036 1.00 15.35 295 ILE B CA 1
ATOM 5954 C C . ILE B 1 296 ? 22.303 -5.844 36.411 1.00 15.58 295 ILE B C 1
ATOM 5955 O O . ILE B 1 296 ? 22.284 -7.040 36.177 1.00 14.88 295 ILE B O 1
ATOM 5960 N N . ALA B 1 297 ? 23.347 -5.256 36.957 1.00 16.02 296 ALA B N 1
ATOM 5961 C CA . ALA B 1 297 ? 24.574 -5.998 37.139 1.00 17.29 296 ALA B CA 1
ATOM 5962 C C . ALA B 1 297 ? 25.375 -5.360 38.228 1.00 17.47 296 ALA B C 1
ATOM 5963 O O . ALA B 1 297 ? 26.311 -4.619 37.943 1.00 18.02 296 ALA B O 1
ATOM 5965 N N . PRO B 1 298 ? 24.998 -5.647 39.474 1.00 17.69 297 PRO B N 1
ATOM 5966 C CA . PRO B 1 298 ? 25.728 -5.139 40.624 1.00 18.82 297 PRO B CA 1
ATOM 5967 C C . PRO B 1 298 ? 27.103 -5.783 40.708 1.00 19.91 297 PRO B C 1
ATOM 5968 O O . PRO B 1 298 ? 27.308 -6.977 40.406 1.00 20.07 297 PRO B O 1
ATOM 5972 N N . THR B 1 299 ? 28.027 -4.967 41.162 1.00 21.99 298 THR B N 1
ATOM 5973 C CA . THR B 1 299 ? 29.418 -5.329 41.323 1.00 24.12 298 THR B CA 1
ATOM 5974 C C . THR B 1 299 ? 29.616 -6.495 42.322 1.00 25.97 298 THR B C 1
ATOM 5975 O O . THR B 1 299 ? 29.229 -6.406 43.499 1.00 25.88 298 THR B O 1
ATOM 5979 N N . SER B 1 300 ? 30.228 -7.572 41.811 1.00 27.73 299 SER B N 1
ATOM 5980 C CA . SER B 1 300 ? 30.634 -8.753 42.589 1.00 28.49 299 SER B CA 1
ATOM 5981 C C . SER B 1 300 ? 32.175 -8.869 42.594 1.00 29.30 299 SER B C 1
ATOM 5982 O O . SER B 1 300 ? 32.820 -8.720 41.541 1.00 29.05 299 SER B O 1
ATOM 5985 N N . ARG B 1 301 ? 32.757 -9.126 43.767 1.00 30.18 300 ARG B N 1
ATOM 5986 C CA . ARG B 1 301 ? 34.209 -9.338 43.908 1.00 31.33 300 ARG B CA 1
ATOM 5987 C C . ARG B 1 301 ? 35.023 -8.321 43.112 1.00 31.57 300 ARG B C 1
ATOM 5988 O O . ARG B 1 301 ? 35.922 -8.694 42.346 1.00 31.66 300 ARG B O 1
ATOM 5996 N N . GLY B 1 302 ? 34.702 -7.039 43.288 1.00 31.88 301 GLY B N 1
ATOM 5997 C CA . GLY B 1 302 ? 35.302 -5.976 42.496 1.00 32.05 301 GLY B CA 1
ATOM 5998 C C . GLY B 1 302 ? 36.732 -5.691 42.899 1.00 32.53 301 GLY B C 1
ATOM 5999 O O . GLY B 1 302 ? 37.418 -4.885 42.257 1.00 32.63 301 GLY B O 1
ATOM 6000 N N . ASP B 1 303 ? 37.187 -6.384 43.945 1.00 32.66 302 ASP B N 1
ATOM 6001 C CA . ASP B 1 303 ? 38.556 -6.281 44.427 1.00 32.75 302 ASP B CA 1
ATOM 6002 C C . ASP B 1 303 ? 39.534 -6.947 43.433 1.00 32.29 302 ASP B C 1
ATOM 6003 O O . ASP B 1 303 ? 40.756 -6.749 43.549 1.00 32.39 302 ASP B O 1
ATOM 6008 N N . VAL B 1 304 ? 39.013 -7.723 42.467 1.00 31.34 303 VAL B N 1
ATOM 6009 C CA . VAL B 1 304 ? 39.876 -8.540 41.594 1.00 30.57 303 VAL B CA 1
ATOM 6010 C C . VAL B 1 304 ? 39.831 -8.124 40.112 1.00 29.61 303 VAL B C 1
ATOM 6011 O O . VAL B 1 304 ? 38.766 -7.823 39.554 1.00 28.87 303 VAL B O 1
ATOM 6015 N N . GLN B 1 305 ? 41.016 -8.157 39.496 1.00 28.60 304 GLN B N 1
ATOM 6016 C CA . GLN B 1 305 ? 41.279 -7.557 38.184 1.00 28.21 304 GLN B CA 1
ATOM 6017 C C . GLN B 1 305 ? 40.341 -8.005 37.061 1.00 27.83 304 GLN B C 1
ATOM 6018 O O . GLN B 1 305 ? 39.842 -7.173 36.306 1.00 27.52 304 GLN B O 1
ATOM 6024 N N . ALA B 1 306 ? 40.111 -9.313 36.948 1.00 27.14 305 ALA B N 1
ATOM 6025 C CA . ALA B 1 306 ? 39.241 -9.856 35.907 1.00 26.38 305 ALA B CA 1
ATOM 6026 C C . ALA B 1 306 ? 37.839 -9.263 35.955 1.00 25.77 305 ALA B C 1
ATOM 6027 O O . ALA B 1 306 ? 37.210 -9.068 34.890 1.00 25.45 305 ALA B O 1
ATOM 6029 N N . TYR B 1 307 ? 37.338 -9.027 37.176 1.00 24.60 306 TYR B N 1
ATOM 6030 C CA . TYR B 1 307 ? 36.001 -8.431 37.385 1.00 24.31 306 TYR B CA 1
ATOM 6031 C C . TYR B 1 307 ? 35.949 -6.925 37.128 1.00 24.20 306 TYR B C 1
ATOM 6032 O O . TYR B 1 307 ? 34.969 -6.420 36.606 1.00 24.33 306 TYR B O 1
ATOM 6041 N N . GLN B 1 308 ? 36.988 -6.201 37.511 1.00 25.08 307 GLN B N 1
ATOM 6042 C CA . GLN B 1 308 ? 37.057 -4.772 37.246 1.00 25.16 307 GLN B CA 1
ATOM 6043 C C . GLN B 1 308 ? 37.145 -4.540 35.734 1.00 25.49 307 GLN B C 1
ATOM 6044 O O . GLN B 1 308 ? 36.599 -3.553 35.219 1.00 25.10 307 GLN B O 1
ATOM 6050 N N . ASP B 1 309 ? 37.814 -5.460 35.029 1.00 25.50 308 ASP B N 1
ATOM 6051 C CA . ASP B 1 309 ? 37.973 -5.361 33.585 1.00 25.72 308 ASP B CA 1
ATOM 6052 C C . ASP B 1 309 ? 36.625 -5.476 32.916 1.00 24.81 308 ASP B C 1
ATOM 6053 O O . ASP B 1 309 ? 36.364 -4.767 31.951 1.00 24.14 308 ASP B O 1
ATOM 6058 N N . ILE B 1 310 ? 35.756 -6.359 33.409 1.00 24.53 309 ILE B N 1
ATOM 6059 C CA . ILE B 1 310 ? 34.466 -6.497 32.738 1.00 24.39 309 ILE B CA 1
ATOM 6060 C C . ILE B 1 310 ? 33.536 -5.296 33.041 1.00 23.62 309 ILE B C 1
ATOM 6061 O O . ILE B 1 310 ? 32.874 -4.807 32.145 1.00 23.45 309 ILE B O 1
ATOM 6066 N N . ARG B 1 311 ? 33.530 -4.786 34.270 1.00 22.65 310 ARG B N 1
ATOM 6067 C CA . ARG B 1 311 ? 32.763 -3.585 34.582 1.00 22.14 310 ARG B CA 1
ATOM 6068 C C . ARG B 1 311 ? 33.087 -2.419 33.633 1.00 22.13 310 ARG B C 1
ATOM 6069 O O . ARG B 1 311 ? 32.180 -1.783 33.066 1.00 21.09 310 ARG B O 1
ATOM 6077 N N . HIS B 1 312 ? 34.370 -2.147 33.457 1.00 22.02 311 HIS B N 1
ATOM 6078 C CA . HIS B 1 312 ? 34.814 -1.042 32.597 1.00 22.91 311 HIS B CA 1
ATOM 6079 C C . HIS B 1 312 ? 34.449 -1.278 31.122 1.00 22.73 311 HIS B C 1
ATOM 6080 O O . HIS B 1 312 ? 34.133 -0.332 30.396 1.00 22.44 311 HIS B O 1
ATOM 6087 N N . GLN B 1 313 ? 34.470 -2.542 30.697 1.00 22.90 312 GLN B N 1
ATOM 6088 C CA . GLN B 1 313 ? 34.088 -2.923 29.331 1.00 23.46 312 GLN B CA 1
ATOM 6089 C C . GLN B 1 313 ? 32.592 -2.693 29.109 1.00 22.13 312 GLN B C 1
ATOM 6090 O O . GLN B 1 313 ? 32.167 -2.312 28.013 1.00 21.84 312 GLN B O 1
ATOM 6096 N N . LEU B 1 314 ? 31.798 -2.912 30.148 1.00 20.40 313 LEU B N 1
ATOM 6097 C CA . LEU B 1 314 ? 30.362 -2.753 30.052 1.00 19.86 313 LEU B CA 1
ATOM 6098 C C . LEU B 1 314 ? 30.011 -1.275 29.992 1.00 18.55 313 LEU B C 1
ATOM 6099 O O . LEU B 1 314 ? 29.137 -0.896 29.252 1.00 17.74 313 LEU B O 1
ATOM 6104 N N . GLU B 1 315 ? 30.696 -0.461 30.793 1.00 17.95 314 GLU B N 1
ATOM 6105 C CA . GLU B 1 315 ? 30.517 0.980 30.765 1.00 17.52 314 GLU B CA 1
ATOM 6106 C C . GLU B 1 315 ? 30.799 1.491 29.346 1.00 17.84 314 GLU B C 1
ATOM 6107 O O . GLU B 1 315 ? 29.998 2.201 28.757 1.00 18.07 314 GLU B O 1
ATOM 6113 N N . ASN B 1 316 ? 31.938 1.089 28.806 1.00 17.86 315 ASN B N 1
ATOM 6114 C CA . ASN B 1 316 ? 32.365 1.486 27.479 1.00 18.95 315 ASN B CA 1
ATOM 6115 C C . ASN B 1 316 ? 31.346 1.065 26.430 1.00 18.48 315 ASN B C 1
ATOM 6116 O O . ASN B 1 316 ? 30.963 1.862 25.585 1.00 17.86 315 ASN B O 1
ATOM 6121 N N . GLU B 1 317 ? 30.888 -0.180 26.516 1.00 18.07 316 GLU B N 1
ATOM 6122 C CA . GLU B 1 317 ? 29.954 -0.735 25.546 1.00 18.55 316 GLU B CA 1
ATOM 6123 C C . GLU B 1 317 ? 28.532 -0.137 25.632 1.00 18.09 316 GLU B C 1
ATOM 6124 O O . GLU B 1 317 ? 27.853 0.038 24.619 1.00 17.75 316 GLU B O 1
ATOM 6130 N N . ALA B 1 318 ? 28.075 0.207 26.827 1.00 17.57 317 ALA B N 1
ATOM 6131 C CA . ALA B 1 318 ? 26.790 0.868 26.962 1.00 17.44 317 ALA B CA 1
ATOM 6132 C C . ALA B 1 318 ? 26.872 2.202 26.254 1.00 17.55 317 ALA B C 1
ATOM 6133 O O . ALA B 1 318 ? 25.951 2.594 25.529 1.00 18.18 317 ALA B O 1
ATOM 6135 N N . GLY B 1 319 ? 27.971 2.911 26.483 1.00 17.04 318 GLY B N 1
ATOM 6136 C CA . GLY B 1 319 ? 28.191 4.227 25.905 1.00 17.09 318 GLY B CA 1
ATOM 6137 C C . GLY B 1 319 ? 28.285 4.129 24.391 1.00 17.71 318 GLY B C 1
ATOM 6138 O O . GLY B 1 319 ? 27.656 4.904 23.669 1.00 17.50 318 GLY B O 1
ATOM 6139 N N . ARG B 1 320 ? 29.036 3.149 23.915 1.00 17.02 319 ARG B N 1
ATOM 6140 C CA . ARG B 1 320 ? 29.234 2.975 22.480 1.00 17.26 319 ARG B CA 1
ATOM 6141 C C . ARG B 1 320 ? 27.920 2.644 21.763 1.00 16.69 319 ARG B C 1
ATOM 6142 O O . ARG B 1 320 ? 27.567 3.272 20.770 1.00 16.75 319 ARG B O 1
ATOM 6150 N N . ILE B 1 321 ? 27.211 1.655 22.268 1.00 16.23 320 ILE B N 1
ATOM 6151 C CA . ILE B 1 321 ? 25.963 1.220 21.672 1.00 16.90 320 ILE B CA 1
ATOM 6152 C C . ILE B 1 321 ? 24.859 2.282 21.699 1.00 16.26 320 ILE B C 1
ATOM 6153 O O . ILE B 1 321 ? 24.180 2.502 20.683 1.00 15.37 320 ILE B O 1
ATOM 6158 N N . ASN B 1 322 ? 24.675 2.913 22.849 1.00 14.76 321 ASN B N 1
ATOM 6159 C CA . ASN B 1 322 ? 23.736 4.019 22.960 1.00 15.03 321 ASN B CA 1
ATOM 6160 C C . ASN B 1 322 ? 24.134 5.188 22.098 1.00 14.07 321 ASN B C 1
ATOM 6161 O O . ASN B 1 322 ? 23.280 5.792 21.503 1.00 12.73 321 ASN B O 1
ATOM 6166 N N . GLY B 1 323 ? 25.436 5.474 22.011 1.00 12.74 322 GLY B N 1
ATOM 6167 C CA . GLY B 1 323 ? 25.937 6.520 21.157 1.00 12.93 322 GLY B CA 1
ATOM 6168 C C . GLY B 1 323 ? 25.708 6.305 19.660 1.00 13.23 322 GLY B C 1
ATOM 6169 O O . GLY B 1 323 ? 25.534 7.271 18.935 1.00 12.55 322 GLY B O 1
ATOM 6170 N N . LYS B 1 324 ? 25.718 5.050 19.217 1.00 14.73 323 LYS B N 1
ATOM 6171 C CA . LYS B 1 324 ? 25.538 4.681 17.798 1.00 16.04 323 LYS B CA 1
ATOM 6172 C C . LYS B 1 324 ? 24.058 4.607 17.439 1.00 15.77 323 LYS B C 1
ATOM 6173 O O . LYS B 1 324 ? 23.646 5.148 16.437 1.00 15.35 323 LYS B O 1
ATOM 6179 N N . TYR B 1 325 ? 23.247 3.948 18.279 1.00 16.14 324 TYR B N 1
ATOM 6180 C CA . TYR B 1 325 ? 21.836 3.658 17.961 1.00 16.93 324 TYR B CA 1
ATOM 6181 C C . TYR B 1 325 ? 20.809 4.523 18.663 1.00 16.71 324 TYR B C 1
ATOM 6182 O O . TYR B 1 325 ? 19.629 4.489 18.325 1.00 16.95 324 TYR B O 1
ATOM 6191 N N . GLY B 1 326 ? 21.237 5.301 19.640 1.00 16.01 325 GLY B N 1
ATOM 6192 C CA . GLY B 1 326 ? 20.302 6.114 20.387 1.00 15.91 325 GLY B CA 1
ATOM 6193 C C . GLY B 1 326 ? 19.773 7.291 19.579 1.00 15.80 325 GLY B C 1
ATOM 6194 O O . GLY B 1 326 ? 20.331 7.684 18.528 1.00 14.94 325 GLY B O 1
ATOM 6195 N N . GLN B 1 327 ? 18.674 7.838 20.094 1.00 15.28 326 GLN B N 1
ATOM 6196 C CA . GLN B 1 327 ? 17.977 8.992 19.530 1.00 14.94 326 GLN B CA 1
ATOM 6197 C C . GLN B 1 327 ? 17.676 9.947 20.647 1.00 14.59 326 GLN B C 1
ATOM 6198 O O . GLN B 1 327 ? 17.803 9.608 21.834 1.00 13.50 326 GLN B O 1
ATOM 6204 N N . LEU B 1 328 ? 17.228 11.134 20.275 1.00 13.92 327 LEU B N 1
ATOM 6205 C CA . LEU B 1 328 ? 16.921 12.129 21.277 1.00 14.82 327 LEU B CA 1
ATOM 6206 C C . LEU B 1 328 ? 15.875 11.645 22.254 1.00 15.16 327 LEU B C 1
ATOM 6207 O O . LEU B 1 328 ? 15.887 12.060 23.406 1.00 15.59 327 LEU B O 1
ATOM 6212 N N . GLY B 1 329 ? 14.958 10.800 21.792 1.00 15.14 328 GLY B N 1
ATOM 6213 C CA . GLY B 1 329 ? 13.879 10.337 22.645 1.00 16.38 328 GLY B CA 1
ATOM 6214 C C . GLY B 1 329 ? 13.878 8.852 22.905 1.00 17.35 328 GLY B C 1
ATOM 6215 O O . GLY B 1 329 ? 12.868 8.328 23.353 1.00 18.83 328 GLY B O 1
ATOM 6216 N N . TRP B 1 330 ? 14.999 8.180 22.642 1.00 17.58 329 TRP B N 1
ATOM 6217 C CA . TRP B 1 330 ? 15.112 6.750 22.833 1.00 18.06 329 TRP B CA 1
ATOM 6218 C C . TRP B 1 330 ? 16.561 6.287 23.136 1.00 18.94 329 TRP B C 1
ATOM 6219 O O . TRP B 1 330 ? 17.485 6.466 22.323 1.00 18.96 329 TRP B O 1
ATOM 6230 N N . THR B 1 331 ? 16.744 5.707 24.320 1.00 19.10 330 THR B N 1
ATOM 6231 C CA . THR B 1 331 ? 18.006 5.105 24.738 1.00 19.36 330 THR B CA 1
ATOM 6232 C C . THR B 1 331 ? 17.784 3.600 24.640 1.00 18.95 330 THR B C 1
ATOM 6233 O O . THR B 1 331 ? 16.910 3.093 25.328 1.00 18.56 330 THR B O 1
ATOM 6237 N N . PRO B 1 332 ? 18.474 2.899 23.733 1.00 17.72 331 PRO B N 1
ATOM 6238 C CA . PRO B 1 332 ? 18.266 1.458 23.560 1.00 17.71 331 PRO B CA 1
ATOM 6239 C C . PRO B 1 332 ? 18.664 0.546 24.723 1.00 16.88 331 PRO B C 1
ATOM 6240 O O . PRO B 1 332 ? 18.015 -0.524 24.914 1.00 16.17 331 PRO B O 1
ATOM 6244 N N . LEU B 1 333 ? 19.695 0.943 25.459 1.00 17.20 332 LEU B N 1
ATOM 6245 C CA . LEU B 1 333 ? 20.318 0.095 26.485 1.00 17.55 332 LEU B CA 1
ATOM 6246 C C . LEU B 1 333 ? 20.388 0.810 27.824 1.00 17.30 332 LEU B C 1
ATOM 6247 O O . LEU B 1 333 ? 20.990 1.872 27.931 1.00 17.99 332 LEU B O 1
ATOM 6252 N N . TYR B 1 334 ? 19.769 0.244 28.847 1.00 17.16 333 TYR B N 1
ATOM 6253 C CA . TYR B 1 334 ? 19.835 0.810 30.186 1.00 17.30 333 TYR B CA 1
ATOM 6254 C C . TYR B 1 334 ? 20.779 -0.107 30.918 1.00 17.85 333 TYR B C 1
ATOM 6255 O O . TYR B 1 334 ? 20.493 -1.308 31.066 1.00 19.24 333 TYR B O 1
ATOM 6264 N N . TYR B 1 335 ? 21.913 0.409 31.346 1.00 16.82 334 TYR B N 1
ATOM 6265 C CA . TYR B 1 335 ? 22.847 -0.404 32.107 1.00 16.55 334 TYR B CA 1
ATOM 6266 C C . TYR B 1 335 ? 22.908 0.169 33.484 1.00 15.74 334 TYR B C 1
ATOM 6267 O O . TYR B 1 335 ? 23.223 1.340 33.656 1.00 14.80 334 TYR B O 1
ATOM 6276 N N . LEU B 1 336 ? 22.612 -0.669 34.471 1.00 15.05 335 LEU B N 1
ATOM 6277 C CA . LEU B 1 336 ? 22.536 -0.223 35.850 1.00 15.53 335 LEU B CA 1
ATOM 6278 C C . LEU B 1 336 ? 23.452 -1.089 36.701 1.00 15.44 335 LEU B C 1
ATOM 6279 O O . LEU B 1 336 ? 23.237 -2.300 36.807 1.00 15.97 335 LEU B O 1
ATOM 6284 N N . ASN B 1 337 ? 24.459 -0.458 37.285 1.00 16.05 336 ASN B N 1
ATOM 6285 C CA . ASN B 1 337 ? 25.488 -1.109 38.100 1.00 16.80 336 ASN B CA 1
ATOM 6286 C C . ASN B 1 337 ? 25.094 -0.866 39.539 1.00 17.54 336 ASN B C 1
ATOM 6287 O O . ASN B 1 337 ? 25.688 -0.067 40.265 1.00 17.83 336 ASN B O 1
ATOM 6292 N N . GLN B 1 338 ? 24.020 -1.546 39.923 1.00 18.14 337 GLN B N 1
ATOM 6293 C CA . GLN B 1 338 ? 23.292 -1.255 41.157 1.00 18.91 337 GLN B CA 1
ATOM 6294 C C . GLN B 1 338 ? 22.626 -2.532 41.673 1.00 19.23 337 GLN B C 1
ATOM 6295 O O . GLN B 1 338 ? 22.192 -3.359 40.885 1.00 18.04 337 GLN B O 1
ATOM 6301 N N . HIS B 1 339 ? 22.531 -2.677 42.991 1.00 20.85 338 HIS B N 1
ATOM 6302 C CA . HIS B 1 339 ? 21.797 -3.813 43.579 1.00 22.10 338 HIS B CA 1
ATOM 6303 C C . HIS B 1 339 ? 20.321 -3.437 43.776 1.00 21.84 338 HIS B C 1
ATOM 6304 O O . HIS B 1 339 ? 20.013 -2.353 44.248 1.00 21.18 338 HIS B O 1
ATOM 6311 N N . PHE B 1 340 ? 19.438 -4.355 43.388 1.00 22.28 339 PHE B N 1
ATOM 6312 C CA . PHE B 1 340 ? 17.992 -4.230 43.554 1.00 22.22 339 PHE B CA 1
ATOM 6313 C C . PHE B 1 340 ? 17.500 -5.315 44.502 1.00 21.51 339 PHE B C 1
ATOM 6314 O O . PHE B 1 340 ? 18.021 -6.430 44.485 1.00 21.40 339 PHE B O 1
ATOM 6322 N N . ASP B 1 341 ? 16.471 -5.023 45.283 1.00 21.20 340 ASP B N 1
ATOM 6323 C CA . ASP B 1 341 ? 15.880 -6.045 46.166 1.00 21.66 340 ASP B CA 1
ATOM 6324 C C . ASP B 1 341 ? 15.263 -7.189 45.357 1.00 20.90 340 ASP B C 1
ATOM 6325 O O . ASP B 1 341 ? 14.659 -6.955 44.311 1.00 20.19 340 ASP B O 1
ATOM 6330 N N . ARG B 1 342 ? 15.421 -8.422 45.844 1.00 20.59 341 ARG B N 1
ATOM 6331 C CA . ARG B 1 342 ? 14.901 -9.626 45.170 1.00 20.54 341 ARG B CA 1
ATOM 6332 C C . ARG B 1 342 ? 13.399 -9.511 44.841 1.00 19.71 341 ARG B C 1
ATOM 6333 O O . ARG B 1 342 ? 12.953 -9.960 43.781 1.00 18.45 341 ARG B O 1
ATOM 6341 N N . LYS B 1 343 ? 12.638 -8.914 45.761 1.00 18.83 342 LYS B N 1
ATOM 6342 C CA . LYS B 1 343 ? 11.199 -8.753 45.602 1.00 19.26 342 LYS B CA 1
ATOM 6343 C C . LYS B 1 343 ? 10.864 -7.824 44.459 1.00 18.54 342 LYS B C 1
ATOM 6344 O O . LYS B 1 343 ? 9.961 -8.112 43.676 1.00 18.61 342 LYS B O 1
ATOM 6350 N N . LEU B 1 344 ? 11.552 -6.691 44.377 1.00 17.81 343 LEU B N 1
ATOM 6351 C CA . LEU B 1 344 ? 11.302 -5.788 43.274 1.00 17.73 343 LEU B CA 1
ATOM 6352 C C . LEU B 1 344 ? 11.695 -6.480 41.964 1.00 17.19 343 LEU B C 1
ATOM 6353 O O . LEU B 1 344 ? 11.006 -6.329 40.944 1.00 16.63 343 LEU B O 1
ATOM 6358 N N . LEU B 1 345 ? 12.778 -7.261 41.983 1.00 16.96 344 LEU B N 1
ATOM 6359 C CA . LEU B 1 345 ? 13.240 -7.898 40.765 1.00 17.06 344 LEU B CA 1
ATOM 6360 C C . LEU B 1 345 ? 12.206 -8.863 40.241 1.00 16.32 344 LEU B C 1
ATOM 6361 O O . LEU B 1 345 ? 12.004 -8.920 39.028 1.00 15.85 344 LEU B O 1
ATOM 6366 N N . MET B 1 346 ? 11.523 -9.577 41.133 1.00 15.62 345 MET B N 1
ATOM 6367 C CA . MET B 1 346 ? 10.468 -10.491 40.705 1.00 16.30 345 MET B CA 1
ATOM 6368 C C . MET B 1 346 ? 9.350 -9.712 39.973 1.00 15.85 345 MET B C 1
ATOM 6369 O O . MET B 1 346 ? 8.816 -10.171 38.958 1.00 15.79 345 MET B O 1
ATOM 6374 N N . LYS B 1 347 ? 8.995 -8.536 40.480 1.00 14.81 346 LYS B N 1
ATOM 6375 C CA . LYS B 1 347 ? 8.027 -7.697 39.773 1.00 14.52 346 LYS B CA 1
ATOM 6376 C C . LYS B 1 347 ? 8.550 -7.241 38.402 1.00 14.51 346 LYS B C 1
ATOM 6377 O O . LYS B 1 347 ? 7.793 -7.184 37.432 1.00 13.78 346 LYS B O 1
ATOM 6383 N N . ILE B 1 348 ? 9.847 -6.953 38.315 1.00 14.84 347 ILE B N 1
ATOM 6384 C CA . ILE B 1 348 ? 10.418 -6.481 37.069 1.00 15.64 347 ILE B CA 1
ATOM 6385 C C . ILE B 1 348 ? 10.393 -7.584 36.022 1.00 16.10 347 ILE B C 1
ATOM 6386 O O . ILE B 1 348 ? 10.068 -7.317 34.870 1.00 16.96 347 ILE B O 1
ATOM 6391 N N . PHE B 1 349 ? 10.747 -8.801 36.427 1.00 16.72 348 PHE B N 1
ATOM 6392 C CA . PHE B 1 349 ? 10.630 -9.990 35.601 1.00 17.25 348 PHE B CA 1
ATOM 6393 C C . PHE B 1 349 ? 9.218 -10.116 35.013 1.00 17.58 348 PHE B C 1
ATOM 6394 O O . PHE B 1 349 ? 9.066 -10.372 33.830 1.00 17.24 348 PHE B O 1
ATOM 6402 N N . ARG B 1 350 ? 8.189 -9.939 35.831 1.00 17.59 349 ARG B N 1
ATOM 6403 C CA . ARG B 1 350 ? 6.810 -10.118 35.369 1.00 18.94 349 ARG B CA 1
ATOM 6404 C C . ARG B 1 350 ? 6.443 -9.076 34.311 1.00 19.58 349 ARG B C 1
ATOM 6405 O O . ARG B 1 350 ? 5.823 -9.396 33.307 1.00 18.81 349 ARG B O 1
ATOM 6413 N N . TYR B 1 351 ? 6.835 -7.830 34.537 1.00 20.23 350 TYR B N 1
ATOM 6414 C CA . TYR B 1 351 ? 6.431 -6.775 33.635 1.00 21.70 350 TYR B CA 1
ATOM 6415 C C . TYR B 1 351 ? 7.306 -6.765 32.384 1.00 21.27 350 TYR B C 1
ATOM 6416 O O . TYR B 1 351 ? 6.862 -6.310 31.360 1.00 21.91 350 TYR B O 1
ATOM 6425 N N . SER B 1 352 ? 8.496 -7.354 32.441 1.00 20.63 351 SER B N 1
ATOM 6426 C CA . SER B 1 352 ? 9.336 -7.490 31.260 1.00 20.16 351 SER B CA 1
ATOM 6427 C C . SER B 1 352 ? 8.731 -8.460 30.240 1.00 19.83 351 SER B C 1
ATOM 6428 O O . SER B 1 352 ? 7.944 -9.348 30.585 1.00 20.10 351 SER B O 1
ATOM 6431 N N . ASP B 1 353 ? 9.104 -8.282 28.988 1.00 18.68 352 ASP B N 1
ATOM 6432 C CA . ASP B 1 353 ? 8.593 -9.098 27.900 1.00 18.68 352 ASP B CA 1
ATOM 6433 C C . ASP B 1 353 ? 9.520 -10.234 27.476 1.00 17.93 352 ASP B C 1
ATOM 6434 O O . ASP B 1 353 ? 9.072 -11.199 26.862 1.00 17.94 352 ASP B O 1
ATOM 6439 N N . VAL B 1 354 ? 10.810 -10.090 27.735 1.00 17.54 353 VAL B N 1
ATOM 6440 C CA . VAL B 1 354 ? 11.791 -11.086 27.355 1.00 17.47 353 VAL B CA 1
ATOM 6441 C C . VAL B 1 354 ? 12.830 -11.115 28.424 1.00 16.65 353 VAL B C 1
ATOM 6442 O O . VAL B 1 354 ? 13.229 -10.064 28.904 1.00 16.26 353 VAL B O 1
ATOM 6446 N N . GLY B 1 355 ? 13.223 -12.315 28.818 1.00 17.78 354 GLY B N 1
ATOM 6447 C CA . GLY B 1 355 ? 14.264 -12.529 29.814 1.00 18.29 354 GLY B CA 1
ATOM 6448 C C . GLY B 1 355 ? 15.493 -13.062 29.112 1.00 18.56 354 GLY B C 1
ATOM 6449 O O . GLY B 1 355 ? 15.450 -14.115 28.485 1.00 19.18 354 GLY B O 1
ATOM 6450 N N . LEU B 1 356 ? 16.598 -12.341 29.226 1.00 19.42 355 LEU B N 1
ATOM 6451 C CA . LEU B 1 356 ? 17.819 -12.681 28.504 1.00 20.11 355 LEU B CA 1
ATOM 6452 C C . LEU B 1 356 ? 18.840 -13.215 29.497 1.00 19.79 355 LEU B C 1
ATOM 6453 O O . LEU B 1 356 ? 19.411 -12.474 30.324 1.00 19.91 355 LEU B O 1
ATOM 6458 N N . VAL B 1 357 ? 18.977 -14.534 29.485 1.00 19.35 356 VAL B N 1
ATOM 6459 C CA . VAL B 1 357 ? 19.874 -15.223 30.389 1.00 19.07 356 VAL B CA 1
ATOM 6460 C C . VAL B 1 357 ? 20.856 -16.059 29.588 1.00 17.95 356 VAL B C 1
ATOM 6461 O O . VAL B 1 357 ? 20.630 -17.257 29.362 1.00 17.84 356 VAL B O 1
ATOM 6465 N N . THR B 1 358 ? 21.983 -15.441 29.200 1.00 17.38 357 THR B N 1
ATOM 6466 C CA . THR B 1 358 ? 22.933 -16.115 28.329 1.00 17.68 357 THR B CA 1
ATOM 6467 C C . THR B 1 358 ? 24.374 -16.125 28.834 1.00 17.25 357 THR B C 1
ATOM 6468 O O . THR B 1 358 ? 25.265 -15.646 28.159 1.00 16.66 357 THR B O 1
ATOM 6472 N N . PRO B 1 359 ? 24.601 -16.727 30.001 1.00 16.88 358 PRO B N 1
ATOM 6473 C CA . PRO B 1 359 ? 25.959 -16.931 30.509 1.00 16.89 358 PRO B CA 1
ATOM 6474 C C . PRO B 1 359 ? 26.796 -17.843 29.614 1.00 16.81 358 PRO B C 1
ATOM 6475 O O . PRO B 1 359 ? 26.259 -18.674 28.873 1.00 17.52 358 PRO B O 1
ATOM 6479 N N . LEU B 1 360 ? 28.108 -17.691 29.713 1.00 16.76 359 LEU B N 1
ATOM 6480 C CA . LEU B 1 360 ? 29.064 -18.517 28.977 1.00 16.84 359 LEU B CA 1
ATOM 6481 C C . LEU B 1 360 ? 29.227 -19.864 29.634 1.00 17.44 359 LEU B C 1
ATOM 6482 O O . LEU B 1 360 ? 29.496 -20.869 28.970 1.00 16.33 359 LEU B O 1
ATOM 6487 N N . ARG B 1 361 ? 29.066 -19.881 30.948 1.00 16.96 360 ARG B N 1
ATOM 6488 C CA . ARG B 1 361 ? 29.094 -21.115 31.699 1.00 18.18 360 ARG B CA 1
ATOM 6489 C C . ARG B 1 361 ? 28.387 -20.823 33.027 1.00 18.00 360 ARG B C 1
ATOM 6490 O O . ARG B 1 361 ? 28.670 -19.795 33.650 1.00 17.95 360 ARG B O 1
ATOM 6498 N N . ASP B 1 362 ? 27.441 -21.684 33.411 1.00 16.64 361 ASP B N 1
ATOM 6499 C CA . ASP B 1 362 ? 26.714 -21.504 34.678 1.00 16.85 361 ASP B CA 1
ATOM 6500 C C . ASP B 1 362 ? 26.257 -22.853 35.246 1.00 16.02 361 ASP B C 1
ATOM 6501 O O . ASP B 1 362 ? 25.605 -23.647 34.547 1.00 15.08 361 ASP B O 1
ATOM 6506 N N . GLY B 1 363 ? 26.599 -23.101 36.513 1.00 15.56 362 GLY B N 1
ATOM 6507 C CA . GLY B 1 363 ? 26.157 -24.282 37.222 1.00 14.94 362 GLY B CA 1
ATOM 6508 C C . GLY B 1 363 ? 24.683 -24.577 36.996 1.00 14.47 362 GLY B C 1
ATOM 6509 O O . GLY B 1 363 ? 24.310 -25.681 36.647 1.00 13.21 362 GLY B O 1
ATOM 6510 N N . MET B 1 364 ? 23.844 -23.566 37.163 1.00 15.21 363 MET B N 1
ATOM 6511 C CA . MET B 1 364 ? 22.414 -23.724 36.995 1.00 15.65 363 MET B CA 1
ATOM 6512 C C . MET B 1 364 ? 21.813 -22.469 36.416 1.00 16.66 363 MET B C 1
ATOM 6513 O O . MET B 1 364 ? 21.283 -22.487 35.298 1.00 16.00 363 MET B O 1
ATOM 6518 N N . ASN B 1 365 ? 21.955 -21.374 37.166 1.00 16.74 364 ASN B N 1
ATOM 6519 C CA . ASN B 1 365 ? 21.301 -20.098 36.922 1.00 17.72 364 ASN B CA 1
ATOM 6520 C C . ASN B 1 365 ? 19.852 -20.083 37.381 1.00 17.70 364 ASN B C 1
ATOM 6521 O O . ASN B 1 365 ? 18.935 -20.446 36.642 1.00 19.10 364 ASN B O 1
ATOM 6526 N N . LEU B 1 366 ? 19.651 -19.625 38.607 1.00 17.07 365 LEU B N 1
ATOM 6527 C CA . LEU B 1 366 ? 18.330 -19.452 39.167 1.00 17.03 365 LEU B CA 1
ATOM 6528 C C . LEU B 1 366 ? 17.509 -18.326 38.541 1.00 17.03 365 LEU B C 1
ATOM 6529 O O . LEU B 1 366 ? 16.287 -18.395 38.547 1.00 17.26 365 LEU B O 1
ATOM 6534 N N . VAL B 1 367 ? 18.160 -17.290 38.031 1.00 15.94 366 VAL B N 1
ATOM 6535 C CA . VAL B 1 367 ? 17.453 -16.177 37.438 1.00 16.71 366 VAL B CA 1
ATOM 6536 C C . VAL B 1 367 ? 16.558 -16.726 36.350 1.00 16.99 366 VAL B C 1
ATOM 6537 O O . VAL B 1 367 ? 15.417 -16.336 36.261 1.00 16.46 366 VAL B O 1
ATOM 6541 N N . ALA B 1 368 ? 17.056 -17.690 35.574 1.00 16.94 367 ALA B N 1
ATOM 6542 C CA . ALA B 1 368 ? 16.271 -18.309 34.511 1.00 17.46 367 ALA B CA 1
ATOM 6543 C C . ALA B 1 368 ? 14.981 -18.928 35.025 1.00 17.30 367 ALA B C 1
ATOM 6544 O O . ALA B 1 368 ? 13.934 -18.785 34.384 1.00 17.61 367 ALA B O 1
ATOM 6546 N N . LYS B 1 369 ? 15.059 -19.628 36.157 1.00 16.92 368 LYS B N 1
ATOM 6547 C CA . LYS B 1 369 ? 13.889 -20.278 36.744 1.00 16.84 368 LYS B CA 1
ATOM 6548 C C . LYS B 1 369 ? 12.980 -19.239 37.389 1.00 16.91 368 LYS B C 1
ATOM 6549 O O . LYS B 1 369 ? 11.737 -19.319 37.292 1.00 15.30 368 LYS B O 1
ATOM 6555 N N . GLU B 1 370 ? 13.606 -18.245 38.018 1.00 16.72 369 GLU B N 1
ATOM 6556 C CA . GLU B 1 370 ? 12.867 -17.156 38.653 1.00 16.66 369 GLU B CA 1
ATOM 6557 C C . GLU B 1 370 ? 12.068 -16.375 37.622 1.00 16.48 369 GLU B C 1
ATOM 6558 O O . GLU B 1 370 ? 10.918 -16.007 37.847 1.00 14.35 369 GLU B O 1
ATOM 6564 N N . TYR B 1 371 ? 12.703 -16.128 36.485 1.00 17.11 370 TYR B N 1
ATOM 6565 C CA . TYR B 1 371 ? 12.091 -15.342 35.450 1.00 17.43 370 TYR B CA 1
ATOM 6566 C C . TYR B 1 371 ? 10.816 -16.062 35.057 1.00 18.20 370 TYR B C 1
ATOM 6567 O O . TYR B 1 371 ? 9.748 -15.430 34.999 1.00 17.40 370 TYR B O 1
ATOM 6576 N N . VAL B 1 372 ? 10.874 -17.379 34.839 1.00 18.29 371 VAL B N 1
ATOM 6577 C CA . VAL B 1 372 ? 9.627 -18.033 34.400 1.00 18.95 371 VAL B CA 1
ATOM 6578 C C . VAL B 1 372 ? 8.554 -18.092 35.512 1.00 17.83 371 VAL B C 1
ATOM 6579 O O . VAL B 1 372 ? 7.366 -17.902 35.244 1.00 17.60 371 VAL B O 1
ATOM 6583 N N . ALA B 1 373 ? 8.972 -18.303 36.753 1.00 16.78 372 ALA B N 1
ATOM 6584 C CA . ALA B 1 373 ? 8.034 -18.395 37.871 1.00 16.59 372 ALA B CA 1
ATOM 6585 C C . ALA B 1 373 ? 7.267 -17.088 38.071 1.00 16.14 372 ALA B C 1
ATOM 6586 O O . ALA B 1 373 ? 6.110 -17.093 38.497 1.00 16.48 372 ALA B O 1
ATOM 6588 N N . ALA B 1 374 ? 7.923 -15.970 37.781 1.00 15.28 373 ALA B N 1
ATOM 6589 C CA . ALA B 1 374 ? 7.371 -14.649 38.041 1.00 14.75 373 ALA B CA 1
ATOM 6590 C C . ALA B 1 374 ? 6.375 -14.194 36.994 1.00 14.78 373 ALA B C 1
ATOM 6591 O O . ALA B 1 374 ? 5.663 -13.227 37.203 1.00 13.02 373 ALA B O 1
ATOM 6593 N N . GLN B 1 375 ? 6.351 -14.848 35.846 1.00 15.44 374 GLN B N 1
ATOM 6594 C CA . GLN B 1 375 ? 5.494 -14.382 34.771 1.00 16.39 374 GLN B CA 1
ATOM 6595 C C . GLN B 1 375 ? 4.033 -14.543 35.114 1.00 17.08 374 GLN B C 1
ATOM 6596 O O . GLN B 1 375 ? 3.633 -15.489 35.783 1.00 17.69 374 GLN B O 1
ATOM 6602 N N . ASP B 1 376 ? 3.232 -13.595 34.655 1.00 17.62 375 ASP B N 1
ATOM 6603 C CA . ASP B 1 376 ? 1.799 -13.781 34.583 1.00 18.14 375 ASP B CA 1
ATOM 6604 C C . ASP B 1 376 ? 1.531 -14.917 33.594 1.00 18.70 375 ASP B C 1
ATOM 6605 O O . ASP B 1 376 ? 1.825 -14.772 32.398 1.00 19.49 375 ASP B O 1
ATOM 6610 N N . PRO B 1 377 ? 1.022 -16.051 34.060 1.00 19.57 376 PRO B N 1
ATOM 6611 C CA . PRO B 1 377 ? 0.808 -17.191 33.152 1.00 20.05 376 PRO B CA 1
ATOM 6612 C C . PRO B 1 377 ? -0.260 -16.930 32.047 1.00 20.34 376 PRO B C 1
ATOM 6613 O O . PRO B 1 377 ? -0.218 -17.630 31.039 1.00 20.46 376 PRO B O 1
ATOM 6617 N N . ALA B 1 378 ? -1.154 -15.951 32.231 1.00 20.36 377 ALA B N 1
ATOM 6618 C CA . ALA B 1 378 ? -2.061 -15.466 31.176 1.00 20.42 377 ALA B CA 1
ATOM 6619 C C . ALA B 1 378 ? -1.406 -14.546 30.125 1.00 20.69 377 ALA B C 1
ATOM 6620 O O . ALA B 1 378 ? -1.939 -14.390 29.026 1.00 21.04 377 ALA B O 1
ATOM 6622 N N . ASN B 1 379 ? -0.263 -13.938 30.451 1.00 20.79 378 ASN B N 1
ATOM 6623 C CA . ASN B 1 379 ? 0.481 -13.078 29.510 1.00 20.00 378 ASN B CA 1
ATOM 6624 C C . ASN B 1 379 ? 1.992 -13.107 29.789 1.00 19.25 378 ASN B C 1
ATOM 6625 O O . ASN B 1 379 ? 2.581 -12.118 30.186 1.00 18.83 378 ASN B O 1
ATOM 6630 N N . PRO B 1 380 ? 2.630 -14.247 29.585 1.00 19.22 379 PRO B N 1
ATOM 6631 C CA . PRO B 1 380 ? 4.017 -14.408 30.003 1.00 19.01 379 PRO B CA 1
ATOM 6632 C C . PRO B 1 380 ? 5.029 -13.919 28.987 1.00 18.75 379 PRO B C 1
ATOM 6633 O O . PRO B 1 380 ? 4.815 -13.987 27.779 1.00 18.35 379 PRO B O 1
ATOM 6637 N N . GLY B 1 381 ? 6.149 -13.468 29.518 1.00 18.74 380 GLY B N 1
ATOM 6638 C CA . GLY B 1 381 ? 7.326 -13.170 28.742 1.00 19.33 380 GLY B CA 1
ATOM 6639 C C . GLY B 1 381 ? 8.046 -14.418 28.275 1.00 19.05 380 GLY B C 1
ATOM 6640 O O . GLY B 1 381 ? 7.692 -15.531 28.635 1.00 18.94 380 GLY B O 1
ATOM 6641 N N . VAL B 1 382 ? 9.077 -14.209 27.475 1.00 18.46 381 VAL B N 1
ATOM 6642 C CA . VAL B 1 382 ? 9.811 -15.287 26.865 1.00 18.90 381 VAL B CA 1
ATOM 6643 C C . VAL B 1 382 ? 11.228 -15.350 27.399 1.00 18.90 381 VAL B C 1
ATOM 6644 O O . VAL B 1 382 ? 11.931 -14.331 27.472 1.00 19.27 381 VAL B O 1
ATOM 6648 N N . LEU B 1 383 ? 11.672 -16.563 27.706 1.00 18.60 382 LEU B N 1
ATOM 6649 C CA . LEU B 1 383 ? 13.043 -16.790 28.152 1.00 18.62 382 LEU B CA 1
ATOM 6650 C C . LEU B 1 383 ? 13.950 -17.183 26.972 1.00 18.19 382 LEU B C 1
ATOM 6651 O O . LEU B 1 383 ? 13.699 -18.203 26.309 1.00 18.06 382 LEU B O 1
ATOM 6656 N N . VAL B 1 384 ? 14.976 -16.360 26.741 1.00 17.23 383 VAL B N 1
ATOM 6657 C CA . VAL B 1 384 ? 16.096 -16.659 25.857 1.00 17.27 383 VAL B CA 1
ATOM 6658 C C . VAL B 1 384 ? 17.217 -17.127 26.789 1.00 17.25 383 VAL B C 1
ATOM 6659 O O . VAL B 1 384 ? 17.639 -16.401 27.681 1.00 16.71 383 VAL B O 1
ATOM 6663 N N . LEU B 1 385 ? 17.650 -18.373 26.607 1.00 17.15 384 LEU B N 1
ATOM 6664 C CA . LEU B 1 385 ? 18.578 -19.003 27.521 1.00 16.82 384 LEU B CA 1
ATOM 6665 C C . LEU B 1 385 ? 19.773 -19.658 26.826 1.00 17.06 384 LEU B C 1
ATOM 6666 O O . LEU B 1 385 ? 19.635 -20.305 25.800 1.00 16.57 384 LEU B O 1
ATOM 6671 N N . SER B 1 386 ? 20.944 -19.516 27.432 1.00 17.31 385 SER B N 1
ATOM 6672 C CA . SER B 1 386 ? 22.170 -20.090 26.882 1.00 17.48 385 SER B CA 1
ATOM 6673 C C . SER B 1 386 ? 22.202 -21.584 27.116 1.00 18.05 385 SER B C 1
ATOM 6674 O O . SER B 1 386 ? 21.830 -22.071 28.191 1.00 17.37 385 SER B O 1
ATOM 6677 N N . GLN B 1 387 ? 22.680 -22.309 26.115 1.00 17.94 386 GLN B N 1
ATOM 6678 C CA . GLN B 1 387 ? 22.840 -23.754 26.206 1.00 18.54 386 GLN B CA 1
ATOM 6679 C C . GLN B 1 387 ? 23.931 -24.113 27.211 1.00 18.95 386 GLN B C 1
ATOM 6680 O O . GLN B 1 387 ? 24.020 -25.243 27.628 1.00 19.00 386 GLN B O 1
ATOM 6686 N N . PHE B 1 388 ? 24.759 -23.140 27.598 1.00 18.66 387 PHE B N 1
ATOM 6687 C CA . PHE B 1 388 ? 25.781 -23.400 28.602 1.00 18.93 387 PHE B CA 1
ATOM 6688 C C . PHE B 1 388 ? 25.334 -23.141 30.027 1.00 18.06 387 PHE B C 1
ATOM 6689 O O . PHE B 1 388 ? 26.157 -23.252 30.931 1.00 18.82 387 PHE B O 1
ATOM 6697 N N . ALA B 1 389 ? 24.076 -22.763 30.230 1.00 17.76 388 ALA B N 1
ATOM 6698 C CA . ALA B 1 389 ? 23.486 -22.690 31.583 1.00 17.15 388 ALA B CA 1
ATOM 6699 C C . ALA B 1 389 ? 22.938 -24.060 31.951 1.00 16.95 388 ALA B C 1
ATOM 6700 O O . ALA B 1 389 ? 22.269 -24.696 31.137 1.00 15.42 388 ALA B O 1
ATOM 6702 N N . GLY B 1 390 ? 23.182 -24.515 33.183 1.00 16.72 389 GLY B N 1
ATOM 6703 C CA . GLY B 1 390 ? 22.681 -25.805 33.597 1.00 16.64 389 GLY B CA 1
ATOM 6704 C C . GLY B 1 390 ? 21.162 -25.904 33.547 1.00 16.73 389 GLY B C 1
ATOM 6705 O O . GLY B 1 390 ? 20.627 -26.988 33.426 1.00 16.41 389 GLY B O 1
ATOM 6706 N N . ALA B 1 391 ? 20.466 -24.765 33.627 1.00 17.41 390 ALA B N 1
ATOM 6707 C CA . ALA B 1 391 ? 19.005 -24.757 33.554 1.00 17.14 390 ALA B CA 1
ATOM 6708 C C . ALA B 1 391 ? 18.514 -25.187 32.177 1.00 17.37 390 ALA B C 1
ATOM 6709 O O . ALA B 1 391 ? 17.382 -25.591 32.027 1.00 15.79 390 ALA B O 1
ATOM 6711 N N . ALA B 1 392 ? 19.373 -25.105 31.171 1.00 17.65 391 ALA B N 1
ATOM 6712 C CA . ALA B 1 392 ? 18.954 -25.469 29.819 1.00 18.94 391 ALA B CA 1
ATOM 6713 C C . ALA B 1 392 ? 18.625 -26.968 29.684 1.00 19.81 391 ALA B C 1
ATOM 6714 O O . ALA B 1 392 ? 17.865 -27.362 28.789 1.00 19.72 391 ALA B O 1
ATOM 6716 N N . ASN B 1 393 ? 19.145 -27.803 30.583 1.00 20.20 392 ASN B N 1
ATOM 6717 C CA . ASN B 1 393 ? 18.794 -29.220 30.539 1.00 21.62 392 ASN B CA 1
ATOM 6718 C C . ASN B 1 393 ? 17.325 -29.467 30.884 1.00 21.57 392 ASN B C 1
ATOM 6719 O O . ASN B 1 393 ? 16.748 -30.456 30.465 1.00 22.17 392 ASN B O 1
ATOM 6724 N N . GLU B 1 394 ? 16.738 -28.611 31.699 1.00 21.41 393 GLU B N 1
ATOM 6725 C CA . GLU B 1 394 ? 15.332 -28.783 32.000 1.00 21.35 393 GLU B CA 1
ATOM 6726 C C . GLU B 1 394 ? 14.419 -27.792 31.287 1.00 20.61 393 GLU B C 1
ATOM 6727 O O . GLU B 1 394 ? 13.297 -28.141 30.946 1.00 20.30 393 GLU B O 1
ATOM 6733 N N . LEU B 1 395 ? 14.905 -26.590 30.993 1.00 20.04 394 LEU B N 1
ATOM 6734 C CA . LEU B 1 395 ? 14.051 -25.534 30.447 1.00 20.21 394 LEU B CA 1
ATOM 6735 C C . LEU B 1 395 ? 14.151 -25.602 28.935 1.00 20.86 394 LEU B C 1
ATOM 6736 O O . LEU B 1 395 ? 14.651 -24.722 28.253 1.00 20.74 394 LEU B O 1
ATOM 6741 N N . THR B 1 396 ? 13.640 -26.702 28.445 1.00 21.49 395 THR B N 1
ATOM 6742 C CA . THR B 1 396 ? 13.821 -27.169 27.101 1.00 22.31 395 THR B CA 1
ATOM 6743 C C . THR B 1 396 ? 12.948 -26.299 26.161 1.00 21.55 395 THR B C 1
ATOM 6744 O O . THR B 1 396 ? 13.285 -26.090 24.994 1.00 21.38 395 THR B O 1
ATOM 6748 N N . SER B 1 397 ? 11.886 -25.711 26.705 1.00 20.61 396 SER B N 1
ATOM 6749 C CA . SER B 1 397 ? 11.025 -24.775 25.968 1.00 21.01 396 SER B CA 1
ATOM 6750 C C . SER B 1 397 ? 11.398 -23.296 25.978 1.00 20.68 396 SER B C 1
ATOM 6751 O O . SER B 1 397 ? 10.633 -22.477 25.461 1.00 21.23 396 SER B O 1
ATOM 6754 N N . ALA B 1 398 ? 12.538 -22.944 26.565 1.00 20.38 397 ALA B N 1
ATOM 6755 C CA . ALA B 1 398 ? 13.160 -21.653 26.374 1.00 20.39 397 ALA B CA 1
ATOM 6756 C C . ALA B 1 398 ? 13.725 -21.592 24.949 1.00 20.59 397 ALA B C 1
ATOM 6757 O O . ALA B 1 398 ? 13.891 -22.629 24.281 1.00 20.07 397 ALA B O 1
ATOM 6759 N N . LEU B 1 399 ? 13.999 -20.386 24.479 1.00 20.09 398 LEU B N 1
ATOM 6760 C CA . LEU B 1 399 ? 14.756 -20.231 23.231 1.00 20.64 398 LEU B CA 1
ATOM 6761 C C . LEU B 1 399 ? 16.232 -20.390 23.549 1.00 20.62 398 LEU B C 1
ATOM 6762 O O . LEU B 1 399 ? 16.868 -19.472 24.065 1.00 20.79 398 LEU B O 1
ATOM 6767 N N . ILE B 1 400 ? 16.765 -21.561 23.225 1.00 21.05 399 ILE B N 1
ATOM 6768 C CA . ILE B 1 400 ? 18.117 -21.957 23.612 1.00 21.42 399 ILE B CA 1
ATOM 6769 C C . ILE B 1 400 ? 19.051 -21.387 22.567 1.00 21.20 399 ILE B C 1
ATOM 6770 O O . ILE B 1 400 ? 18.796 -21.537 21.383 1.00 19.89 399 ILE B O 1
ATOM 6775 N N . VAL B 1 401 ? 20.137 -20.739 23.005 1.00 20.65 400 VAL B N 1
ATOM 6776 C CA . VAL B 1 401 ? 21.052 -20.115 22.086 1.00 20.20 400 VAL B CA 1
ATOM 6777 C C . VAL B 1 401 ? 22.512 -20.337 22.462 1.00 19.97 400 VAL B C 1
ATOM 6778 O O . VAL B 1 401 ? 22.843 -20.655 23.593 1.00 18.52 400 VAL B O 1
ATOM 6782 N N . ASN B 1 402 ? 23.383 -20.174 21.468 1.00 19.35 401 ASN B N 1
ATOM 6783 C CA . ASN B 1 402 ? 24.810 -20.182 21.678 1.00 18.46 401 ASN B CA 1
ATOM 6784 C C . ASN B 1 402 ? 25.276 -18.720 21.714 1.00 18.16 401 ASN B C 1
ATOM 6785 O O . ASN B 1 402 ? 25.323 -18.068 20.685 1.00 17.38 401 ASN B O 1
ATOM 6790 N N . PRO B 1 403 ? 25.674 -18.237 22.884 1.00 18.23 402 PRO B N 1
ATOM 6791 C CA . PRO B 1 403 ? 26.126 -16.846 23.033 1.00 18.60 402 PRO B CA 1
ATOM 6792 C C . PRO B 1 403 ? 27.402 -16.513 22.262 1.00 19.15 402 PRO B C 1
ATOM 6793 O O . PRO B 1 403 ? 27.642 -15.327 22.003 1.00 20.05 402 PRO B O 1
ATOM 6797 N N . TYR B 1 404 ? 28.172 -17.509 21.823 1.00 19.14 403 TYR B N 1
ATOM 6798 C CA . TYR B 1 404 ? 29.267 -17.286 20.874 1.00 19.58 403 TYR B CA 1
ATOM 6799 C C . TYR B 1 404 ? 28.827 -16.937 19.433 1.00 19.79 403 TYR B C 1
ATOM 6800 O O . TYR B 1 404 ? 29.656 -16.571 18.612 1.00 19.29 403 TYR B O 1
ATOM 6809 N N . ASP B 1 405 ? 27.530 -17.059 19.150 1.00 20.17 404 ASP B N 1
ATOM 6810 C CA . ASP B 1 405 ? 26.950 -16.687 17.854 1.00 20.43 404 ASP B CA 1
ATOM 6811 C C . ASP B 1 405 ? 25.997 -15.509 18.094 1.00 20.12 404 ASP B C 1
ATOM 6812 O O . ASP B 1 405 ? 24.803 -15.703 18.351 1.00 19.65 404 ASP B O 1
ATOM 6817 N N . ARG B 1 406 ? 26.527 -14.291 18.092 1.00 20.28 405 ARG B N 1
ATOM 6818 C CA . ARG B 1 406 ? 25.718 -13.131 18.474 1.00 20.60 405 ARG B CA 1
ATOM 6819 C C . ARG B 1 406 ? 24.484 -12.958 17.597 1.00 19.35 405 ARG B C 1
ATOM 6820 O O . ARG B 1 406 ? 23.465 -12.510 18.070 1.00 18.17 405 ARG B O 1
ATOM 6828 N N . ASP B 1 407 ? 24.591 -13.314 16.323 1.00 19.62 406 ASP B N 1
ATOM 6829 C CA . ASP B 1 407 ? 23.452 -13.233 15.388 1.00 20.16 406 ASP B CA 1
ATOM 6830 C C . ASP B 1 407 ? 22.362 -14.270 15.703 1.00 19.80 406 ASP B C 1
ATOM 6831 O O . ASP B 1 407 ? 21.193 -14.000 15.516 1.00 19.09 406 ASP B O 1
ATOM 6836 N N . GLU B 1 408 ? 22.732 -15.444 16.204 1.00 19.50 407 GLU B N 1
ATOM 6837 C CA . GLU B 1 408 ? 21.734 -16.410 16.641 1.00 19.59 407 GLU B CA 1
ATOM 6838 C C . GLU B 1 408 ? 21.042 -15.847 17.886 1.00 18.79 407 GLU B C 1
ATOM 6839 O O . GLU B 1 408 ? 19.823 -15.923 17.990 1.00 17.50 407 GLU B O 1
ATOM 6845 N N . VAL B 1 409 ? 21.792 -15.237 18.799 1.00 17.52 408 VAL B N 1
ATOM 6846 C CA . VAL B 1 409 ? 21.149 -14.632 19.969 1.00 18.13 408 VAL B CA 1
ATOM 6847 C C . VAL B 1 409 ? 20.192 -13.522 19.487 1.00 18.02 408 VAL B C 1
ATOM 6848 O O . VAL B 1 409 ? 19.055 -13.424 19.934 1.00 17.50 408 VAL B O 1
ATOM 6852 N N . ALA B 1 410 ? 20.635 -12.701 18.537 1.00 17.30 409 ALA B N 1
ATOM 6853 C CA . ALA B 1 410 ? 19.773 -11.651 18.041 1.00 17.81 409 ALA B CA 1
ATOM 6854 C C . ALA B 1 410 ? 18.500 -12.222 17.407 1.00 17.44 409 ALA B C 1
ATOM 6855 O O . ALA B 1 410 ? 17.431 -11.694 17.620 1.00 17.52 409 ALA B O 1
ATOM 6857 N N . ALA B 1 411 ? 18.611 -13.297 16.638 1.00 17.75 410 ALA B N 1
ATOM 6858 C CA . ALA B 1 411 ? 17.449 -13.876 15.975 1.00 18.12 410 ALA B CA 1
ATOM 6859 C C . ALA B 1 411 ? 16.475 -14.428 17.012 1.00 18.37 410 ALA B C 1
ATOM 6860 O O . ALA B 1 411 ? 15.277 -14.384 16.804 1.00 18.93 410 ALA B O 1
ATOM 6862 N N . ALA B 1 412 ? 16.988 -14.948 18.132 1.00 17.76 411 ALA B N 1
ATOM 6863 C CA . ALA B 1 412 ? 16.136 -15.421 19.208 1.00 16.61 411 ALA B CA 1
ATOM 6864 C C . ALA B 1 412 ? 15.396 -14.266 19.829 1.00 16.03 411 ALA B C 1
ATOM 6865 O O . ALA B 1 412 ? 14.229 -14.365 20.152 1.00 16.04 411 ALA B O 1
ATOM 6867 N N . LEU B 1 413 ? 16.081 -13.160 20.008 1.00 16.79 412 LEU B N 1
ATOM 6868 C CA . LEU B 1 413 ? 15.472 -11.978 20.589 1.00 16.42 412 LEU B CA 1
ATOM 6869 C C . LEU B 1 413 ? 14.376 -11.456 19.675 1.00 16.40 412 LEU B C 1
ATOM 6870 O O . LEU B 1 413 ? 13.290 -11.174 20.118 1.00 15.83 412 LEU B O 1
ATOM 6875 N N . ASP B 1 414 ? 14.633 -11.405 18.376 1.00 17.05 413 ASP B N 1
ATOM 6876 C CA . ASP B 1 414 ? 13.604 -11.001 17.421 1.00 17.83 413 ASP B CA 1
ATOM 6877 C C . ASP B 1 414 ? 12.382 -11.918 17.491 1.00 18.29 413 ASP B C 1
ATOM 6878 O O . ASP B 1 414 ? 11.249 -11.460 17.550 1.00 19.21 413 ASP B O 1
ATOM 6883 N N . ARG B 1 415 ? 12.621 -13.222 17.532 1.00 18.12 414 ARG B N 1
ATOM 6884 C CA . ARG B 1 415 ? 11.547 -14.208 17.639 1.00 17.99 414 ARG B CA 1
ATOM 6885 C C . ARG B 1 415 ? 10.731 -14.058 18.935 1.00 17.47 414 ARG B C 1
ATOM 6886 O O . ARG B 1 415 ? 9.511 -14.148 18.930 1.00 16.97 414 ARG B O 1
ATOM 6894 N N . ALA B 1 416 ? 11.423 -13.852 20.044 1.00 17.31 415 ALA B N 1
ATOM 6895 C CA . ALA B 1 416 ? 10.768 -13.618 21.333 1.00 17.22 415 ALA B CA 1
ATOM 6896 C C . ALA B 1 416 ? 9.891 -12.372 21.295 1.00 17.03 415 ALA B C 1
ATOM 6897 O O . ALA B 1 416 ? 8.754 -12.402 21.738 1.00 18.19 415 ALA B O 1
ATOM 6899 N N . LEU B 1 417 ? 10.410 -11.293 20.723 1.00 17.51 416 LEU B N 1
ATOM 6900 C CA . LEU B 1 417 ? 9.669 -10.038 20.575 1.00 17.79 416 LEU B CA 1
ATOM 6901 C C . LEU B 1 417 ? 8.413 -10.089 19.689 1.00 18.67 416 LEU B C 1
ATOM 6902 O O . LEU B 1 417 ? 7.571 -9.181 19.752 1.00 18.34 416 LEU B O 1
ATOM 6907 N N . THR B 1 418 ? 8.285 -11.120 18.858 1.00 18.45 417 THR B N 1
ATOM 6908 C CA . THR B 1 418 ? 7.173 -11.217 17.905 1.00 18.64 417 THR B CA 1
ATOM 6909 C C . THR B 1 418 ? 6.333 -12.452 18.156 1.00 18.60 417 THR B C 1
ATOM 6910 O O . THR B 1 418 ? 5.480 -12.811 17.354 1.00 18.09 417 THR B O 1
ATOM 6914 N N . MET B 1 419 ? 6.588 -13.121 19.272 1.00 18.25 418 MET B N 1
ATOM 6915 C CA . MET B 1 419 ? 5.979 -14.407 19.507 1.00 18.03 418 MET B CA 1
ATOM 6916 C C . MET B 1 419 ? 4.516 -14.198 19.900 1.00 17.14 418 MET B C 1
ATOM 6917 O O . MET B 1 419 ? 4.227 -13.378 20.755 1.00 17.11 418 MET B O 1
ATOM 6922 N N . SER B 1 420 ? 3.609 -14.926 19.243 1.00 16.68 419 SER B N 1
ATOM 6923 C CA . SER B 1 420 ? 2.177 -14.882 19.565 1.00 16.33 419 SER B CA 1
ATOM 6924 C C . SER B 1 420 ? 1.911 -15.258 21.034 1.00 16.03 419 SER B C 1
ATOM 6925 O O . SER B 1 420 ? 2.624 -16.067 21.604 1.00 16.05 419 SER B O 1
ATOM 6928 N N . LEU B 1 421 ? 0.858 -14.703 21.618 1.00 15.98 420 LEU B N 1
ATOM 6929 C CA . LEU B 1 421 ? 0.410 -15.103 22.946 1.00 15.78 420 LEU B CA 1
ATOM 6930 C C . LEU B 1 421 ? 0.283 -16.638 23.123 1.00 15.94 420 LEU B C 1
ATOM 6931 O O . LEU B 1 421 ? 0.789 -17.189 24.100 1.00 14.46 420 LEU B O 1
ATOM 6936 N N . ALA B 1 422 ? -0.402 -17.317 22.196 1.00 15.90 421 ALA B N 1
ATOM 6937 C CA . ALA B 1 422 ? -0.537 -18.778 22.260 1.00 16.23 421 ALA B CA 1
ATOM 6938 C C . ALA B 1 422 ? 0.816 -19.512 22.473 1.00 16.50 421 ALA B C 1
ATOM 6939 O O . ALA B 1 422 ? 0.946 -20.294 23.391 1.00 16.27 421 ALA B O 1
ATOM 6941 N N . GLU B 1 423 ? 1.825 -19.228 21.645 1.00 17.00 422 GLU B N 1
ATOM 6942 C CA . GLU B 1 423 ? 3.145 -19.841 21.789 1.00 17.14 422 GLU B CA 1
ATOM 6943 C C . GLU B 1 423 ? 3.861 -19.435 23.096 1.00 17.21 422 GLU B C 1
ATOM 6944 O O . GLU B 1 423 ? 4.474 -20.281 23.726 1.00 17.13 422 GLU B O 1
ATOM 6950 N N . ARG B 1 424 ? 3.771 -18.166 23.495 1.00 16.62 423 ARG B N 1
ATOM 6951 C CA . ARG B 1 424 ? 4.330 -17.707 24.779 1.00 17.85 423 ARG B CA 1
ATOM 6952 C C . ARG B 1 424 ? 3.736 -18.463 26.001 1.00 18.31 423 ARG B C 1
ATOM 6953 O O . ARG B 1 424 ? 4.473 -18.806 26.933 1.00 17.82 423 ARG B O 1
ATOM 6961 N N . ILE B 1 425 ? 2.425 -18.753 25.965 1.00 19.06 424 ILE B N 1
ATOM 6962 C CA . ILE B 1 425 ? 1.745 -19.520 27.015 1.00 19.87 424 ILE B CA 1
ATOM 6963 C C . ILE B 1 425 ? 2.237 -20.944 27.037 1.00 20.19 424 ILE B C 1
ATOM 6964 O O . ILE B 1 425 ? 2.556 -21.486 28.085 1.00 19.27 424 ILE B O 1
ATOM 6969 N N . SER B 1 426 ? 2.231 -21.557 25.861 1.00 20.94 425 SER B N 1
ATOM 6970 C CA . SER B 1 426 ? 2.655 -22.939 25.689 1.00 21.06 425 SER B CA 1
ATOM 6971 C C . SER B 1 426 ? 4.071 -23.172 26.247 1.00 20.60 425 SER B C 1
ATOM 6972 O O . SER B 1 426 ? 4.303 -24.122 27.005 1.00 19.30 425 SER B O 1
ATOM 6975 N N . ARG B 1 427 ? 4.996 -22.280 25.890 1.00 19.90 426 ARG B N 1
ATOM 6976 C CA . ARG B 1 427 ? 6.396 -22.403 26.283 1.00 20.01 426 ARG B CA 1
ATOM 6977 C C . ARG B 1 427 ? 6.543 -22.148 27.765 1.00 19.98 426 ARG B C 1
ATOM 6978 O O . ARG B 1 427 ? 7.187 -22.918 28.453 1.00 19.35 426 ARG B O 1
ATOM 6986 N N . HIS B 1 428 ? 5.933 -21.071 28.249 1.00 19.98 427 HIS B N 1
ATOM 6987 C CA . HIS B 1 428 ? 5.970 -20.742 29.675 1.00 20.42 427 HIS B CA 1
ATOM 6988 C C . HIS B 1 428 ? 5.389 -21.858 30.556 1.00 20.53 427 HIS B C 1
ATOM 6989 O O . HIS B 1 428 ? 6.009 -22.242 31.545 1.00 20.37 427 HIS B O 1
ATOM 6996 N N . ALA B 1 429 ? 4.201 -22.347 30.214 1.00 20.80 428 ALA B N 1
ATOM 6997 C CA . ALA B 1 429 ? 3.530 -23.380 31.011 1.00 21.36 428 ALA B CA 1
ATOM 6998 C C . ALA B 1 429 ? 4.341 -24.670 31.046 1.00 21.65 428 ALA B C 1
ATOM 6999 O O . ALA B 1 429 ? 4.313 -25.373 32.044 1.00 21.64 428 ALA B O 1
ATOM 7001 N N . GLU B 1 430 ? 5.062 -24.970 29.963 1.00 21.93 429 GLU B N 1
ATOM 7002 C CA . GLU B 1 430 ? 5.927 -26.150 29.916 1.00 23.00 429 GLU B CA 1
ATOM 7003 C C . GLU B 1 430 ? 7.115 -26.015 30.883 1.00 22.04 429 GLU B C 1
ATOM 7004 O O . GLU B 1 430 ? 7.386 -26.930 31.648 1.00 21.80 429 GLU B O 1
ATOM 7010 N N . MET B 1 431 ? 7.801 -24.869 30.875 1.00 21.01 430 MET B N 1
ATOM 7011 C CA . MET B 1 431 ? 8.893 -24.632 31.833 1.00 20.36 430 MET B CA 1
ATOM 7012 C C . MET B 1 431 ? 8.395 -24.540 33.283 1.00 19.74 430 MET B C 1
ATOM 7013 O O . MET B 1 431 ? 9.081 -24.993 34.205 1.00 18.86 430 MET B O 1
ATOM 7018 N N . LEU B 1 432 ? 7.222 -23.944 33.480 1.00 19.67 431 LEU B N 1
ATOM 7019 C CA . LEU B 1 432 ? 6.689 -23.730 34.825 1.00 20.00 431 LEU B CA 1
ATOM 7020 C C . LEU B 1 432 ? 6.376 -25.061 35.461 1.00 20.08 431 LEU B C 1
ATOM 7021 O O . LEU B 1 432 ? 6.602 -25.249 36.640 1.00 19.37 431 LEU B O 1
ATOM 7026 N N . ASP B 1 433 ? 5.816 -25.963 34.666 1.00 19.82 432 ASP B N 1
ATOM 7027 C CA . ASP B 1 433 ? 5.480 -27.290 35.143 1.00 20.59 432 ASP B CA 1
ATOM 7028 C C . ASP B 1 433 ? 6.766 -27.981 35.588 1.00 19.89 432 ASP B C 1
ATOM 7029 O O . ASP B 1 433 ? 6.779 -28.618 36.627 1.00 19.33 432 ASP B O 1
ATOM 7034 N N . VAL B 1 434 ? 7.842 -27.828 34.815 1.00 19.23 433 VAL B N 1
ATOM 7035 C CA . VAL B 1 434 ? 9.118 -28.429 35.172 1.00 19.52 433 VAL B CA 1
ATOM 7036 C C . VAL B 1 434 ? 9.725 -27.846 36.466 1.00 18.96 433 VAL B C 1
ATOM 7037 O O . VAL B 1 434 ? 10.215 -28.596 37.273 1.00 18.84 433 VAL B O 1
ATOM 7041 N N . ILE B 1 435 ? 9.660 -26.535 36.684 1.00 18.46 434 ILE B N 1
ATOM 7042 C CA . ILE B 1 435 ? 10.225 -25.935 37.904 1.00 19.39 434 ILE B CA 1
ATOM 7043 C C . ILE B 1 435 ? 9.323 -26.141 39.142 1.00 19.38 434 ILE B C 1
ATOM 7044 O O . ILE B 1 435 ? 9.799 -26.093 40.276 1.00 19.12 434 ILE B O 1
ATOM 7049 N N . VAL B 1 436 ? 8.039 -26.410 38.910 1.00 19.13 435 VAL B N 1
ATOM 7050 C CA . VAL B 1 436 ? 7.084 -26.697 39.975 1.00 19.73 435 VAL B CA 1
ATOM 7051 C C . VAL B 1 436 ? 7.332 -28.112 40.480 1.00 19.71 435 VAL B C 1
ATOM 7052 O O . VAL B 1 436 ? 7.310 -28.356 41.682 1.00 19.65 435 VAL B O 1
ATOM 7056 N N . LYS B 1 437 ? 7.612 -29.030 39.561 1.00 20.49 436 LYS B N 1
ATOM 7057 C CA . LYS B 1 437 ? 7.822 -30.434 39.908 1.00 21.23 436 LYS B CA 1
ATOM 7058 C C . LYS B 1 437 ? 9.187 -30.702 40.517 1.00 21.37 436 LYS B C 1
ATOM 7059 O O . LYS B 1 437 ? 9.308 -31.549 41.373 1.00 22.10 436 LYS B O 1
ATOM 7065 N N . ASN B 1 438 ? 10.214 -29.975 40.092 1.00 21.50 437 ASN B N 1
ATOM 7066 C CA . ASN B 1 438 ? 11.530 -30.047 40.732 1.00 21.02 437 ASN B CA 1
ATOM 7067 C C . ASN B 1 438 ? 11.801 -28.726 41.432 1.00 20.50 437 ASN B C 1
ATOM 7068 O O . ASN B 1 438 ? 12.695 -27.957 41.026 1.00 18.82 437 ASN B O 1
ATOM 7073 N N . ASP B 1 439 ? 11.001 -28.471 42.490 1.00 19.73 438 ASP B N 1
ATOM 7074 C CA . ASP B 1 439 ? 11.133 -27.247 43.300 1.00 19.86 438 ASP B CA 1
ATOM 7075 C C . ASP B 1 439 ? 12.154 -27.407 44.443 1.00 20.36 438 ASP B C 1
ATOM 7076 O O . ASP B 1 439 ? 12.738 -28.473 44.628 1.00 20.62 438 ASP B O 1
ATOM 7081 N N . ILE B 1 440 ? 12.451 -26.296 45.106 1.00 20.13 439 ILE B N 1
ATOM 7082 C CA . ILE B 1 440 ? 13.592 -26.249 46.027 1.00 19.58 439 ILE B CA 1
ATOM 7083 C C . ILE B 1 440 ? 13.366 -27.232 47.169 1.00 19.54 439 ILE B C 1
ATOM 7084 O O . ILE B 1 440 ? 14.307 -27.816 47.695 1.00 18.53 439 ILE B O 1
ATOM 7089 N N . ASN B 1 441 ? 12.096 -27.397 47.541 1.00 19.61 440 ASN B N 1
ATOM 7090 C CA . ASN B 1 441 ? 11.656 -28.415 48.515 1.00 20.26 440 ASN B CA 1
ATOM 7091 C C . ASN B 1 441 ? 11.958 -29.858 48.065 1.00 20.03 440 ASN B C 1
ATOM 7092 O O . ASN B 1 441 ? 12.553 -30.625 48.822 1.00 20.19 440 ASN B O 1
ATOM 7097 N N . HIS B 1 442 ? 11.591 -30.186 46.818 1.00 19.66 441 HIS B N 1
ATOM 7098 C CA . HIS B 1 442 ? 12.008 -31.437 46.136 1.00 19.30 441 HIS B CA 1
ATOM 7099 C C . HIS B 1 442 ? 13.530 -31.621 46.099 1.00 18.35 441 HIS B C 1
ATOM 7100 O O . HIS B 1 442 ? 14.009 -32.724 46.367 1.00 18.09 441 HIS B O 1
ATOM 7107 N N . TRP B 1 443 ? 14.284 -30.564 45.774 1.00 17.72 442 TRP B N 1
ATOM 7108 C CA . TRP B 1 443 ? 15.755 -30.647 45.646 1.00 17.28 442 TRP B CA 1
ATOM 7109 C C . TRP B 1 443 ? 16.348 -31.161 46.954 1.00 17.59 442 TRP B C 1
ATOM 7110 O O . TRP B 1 443 ? 17.032 -32.181 46.985 1.00 17.43 442 TRP B O 1
ATOM 7121 N N . GLN B 1 444 ? 16.031 -30.466 48.043 1.00 17.39 443 GLN B N 1
ATOM 7122 C CA . GLN B 1 444 ? 16.647 -30.770 49.323 1.00 17.18 443 GLN B CA 1
ATOM 7123 C C . GLN B 1 444 ? 16.182 -32.126 49.845 1.00 17.52 443 GLN B C 1
ATOM 7124 O O . GLN B 1 444 ? 16.983 -32.880 50.372 1.00 17.96 443 GLN B O 1
ATOM 7130 N N . GLU B 1 445 ? 14.906 -32.448 49.676 1.00 17.54 444 GLU B N 1
ATOM 7131 C CA . GLU B 1 445 ? 14.379 -33.743 50.127 1.00 17.89 444 GLU B CA 1
ATOM 7132 C C . GLU B 1 445 ? 15.045 -34.929 49.396 1.00 17.78 444 GLU B C 1
ATOM 7133 O O . GLU B 1 445 ? 15.275 -35.963 49.998 1.00 16.16 444 GLU B O 1
ATOM 7139 N N . CYS B 1 446 ? 15.387 -34.765 48.111 1.00 17.56 445 CYS B N 1
ATOM 7140 C CA . CYS B 1 446 ? 15.990 -35.854 47.352 1.00 17.80 445 CYS B CA 1
ATOM 7141 C C . CYS B 1 446 ? 17.389 -36.125 47.866 1.00 17.17 445 CYS B C 1
ATOM 7142 O O . CYS B 1 446 ? 17.798 -37.280 47.996 1.00 16.81 445 CYS B O 1
ATOM 7145 N N . PHE B 1 447 ? 18.109 -35.049 48.172 1.00 16.90 446 PHE B N 1
ATOM 7146 C CA . PHE B 1 447 ? 19.506 -35.149 48.593 1.00 17.51 446 PHE B CA 1
ATOM 7147 C C . PHE B 1 447 ? 19.601 -35.731 49.995 1.00 18.03 446 PHE B C 1
ATOM 7148 O O . PHE B 1 447 ? 20.474 -36.551 50.266 1.00 18.17 446 PHE B O 1
ATOM 7156 N N . ILE B 1 448 ? 18.714 -35.300 50.878 1.00 19.06 447 ILE B N 1
ATOM 7157 C CA . ILE B 1 448 ? 18.710 -35.781 52.251 1.00 20.25 447 ILE B CA 1
ATOM 7158 C C . ILE B 1 448 ? 18.275 -37.255 52.350 1.00 20.63 447 ILE B C 1
ATOM 7159 O O . ILE B 1 448 ? 18.863 -38.038 53.100 1.00 20.97 447 ILE B O 1
ATOM 7164 N N . SER B 1 449 ? 17.243 -37.628 51.600 1.00 20.98 448 SER B N 1
ATOM 7165 C CA . SER B 1 449 ? 16.798 -39.031 51.522 1.00 20.86 448 SER B CA 1
ATOM 7166 C C . SER B 1 449 ? 17.886 -39.960 50.920 1.00 21.22 448 SER B C 1
ATOM 7167 O O . SER B 1 449 ? 18.041 -41.096 51.384 1.00 21.03 448 SER B O 1
ATOM 7170 N N . ASP B 1 450 ? 18.638 -39.486 49.918 1.00 21.12 449 ASP B N 1
ATOM 7171 C CA . ASP B 1 450 ? 19.743 -40.265 49.360 1.00 21.37 449 ASP B CA 1
ATOM 7172 C C . ASP B 1 450 ? 20.817 -40.373 50.462 1.00 21.90 449 ASP B C 1
ATOM 7173 O O . ASP B 1 450 ? 21.429 -41.425 50.644 1.00 21.66 449 ASP B O 1
ATOM 7178 N N . LEU B 1 451 ? 21.029 -39.292 51.212 1.00 22.16 450 LEU B N 1
ATOM 7179 C CA . LEU B 1 451 ? 22.141 -39.246 52.156 1.00 22.29 450 LEU B CA 1
ATOM 7180 C C . LEU B 1 451 ? 21.878 -40.145 53.348 1.00 23.00 450 LEU B C 1
ATOM 7181 O O . LEU B 1 451 ? 22.799 -40.739 53.910 1.00 22.66 450 LEU B O 1
ATOM 7186 N N . LYS B 1 452 ? 20.601 -40.237 53.720 1.00 23.52 451 LYS B N 1
ATOM 7187 C CA . LYS B 1 452 ? 20.161 -41.049 54.838 1.00 24.17 451 LYS B CA 1
ATOM 7188 C C . LYS B 1 452 ? 20.272 -42.544 54.509 1.00 24.80 451 LYS B C 1
ATOM 7189 O O . LYS B 1 452 ? 20.544 -43.365 55.390 1.00 24.13 451 LYS B O 1
ATOM 7195 N N . GLN B 1 453 ? 20.048 -42.886 53.241 1.00 25.53 452 GLN B N 1
ATOM 7196 C CA . GLN B 1 453 ? 20.133 -44.273 52.762 1.00 26.30 452 GLN B CA 1
ATOM 7197 C C . GLN B 1 453 ? 21.523 -44.898 52.902 1.00 25.96 452 GLN B C 1
ATOM 7198 O O . GLN B 1 453 ? 21.648 -46.106 52.955 1.00 25.91 452 GLN B O 1
ATOM 7204 N N . ILE B 1 454 ? 22.568 -44.079 52.901 1.00 26.07 453 ILE B N 1
ATOM 7205 C CA . ILE B 1 454 ? 23.928 -44.607 52.907 1.00 25.86 453 ILE B CA 1
ATOM 7206 C C . ILE B 1 454 ? 24.230 -45.178 54.267 1.00 25.72 453 ILE B C 1
ATOM 7207 O O . ILE B 1 454 ? 24.059 -44.497 55.280 1.00 25.34 453 ILE B O 1
ATOM 7212 N N . VAL B 1 455 ? 24.663 -46.434 54.282 1.00 25.89 454 VAL B N 1
ATOM 7213 C CA . VAL B 1 455 ? 25.266 -47.010 55.474 1.00 25.81 454 VAL B CA 1
ATOM 7214 C C . VAL B 1 455 ? 26.610 -46.297 55.720 1.00 25.49 454 VAL B C 1
ATOM 7215 O O . VAL B 1 455 ? 27.450 -46.225 54.815 1.00 25.74 454 VAL B O 1
ATOM 7219 N N . PRO B 1 456 ? 26.800 -45.722 56.911 1.00 25.15 455 PRO B N 1
ATOM 7220 C CA . PRO B 1 456 ? 28.079 -45.085 57.255 1.00 25.01 455 PRO B CA 1
ATOM 7221 C C . PRO B 1 456 ? 29.184 -46.100 57.567 1.00 24.76 455 PRO B C 1
ATOM 7222 O O . PRO B 1 456 ? 28.901 -47.194 58.039 1.00 24.55 455 PRO B O 1
ATOM 7226 N N . ARG B 1 457 ? 30.428 -45.702 57.309 1.00 24.70 456 ARG B N 1
ATOM 7227 C CA . ARG B 1 457 ? 31.605 -46.547 57.494 1.00 24.38 456 ARG B CA 1
ATOM 7228 C C . ARG B 1 457 ? 31.876 -47.017 58.953 1.00 25.01 456 ARG B C 1
ATOM 7229 O O . ARG B 1 457 ? 31.196 -46.572 59.931 1.00 24.66 456 ARG B O 1
#

Radius of gyration: 35.49 Å; Cα contacts (8 Å, |Δi|>4): 1842; chains: 2; bounding box: 65×103×84 Å